Protein AF-A0A1J4KVU4-F1 (afdb_monomer)

pLDDT: mean 75.45, std 19.27, range [26.08, 98.62]

Foldseek 3Di:
DVVVVVCVVPVVVLLVVQLVQQQQDQDPLDRGGFGLRPVVVVVVVVVVVVVVVCVVVVPDDDDDDDDDDDLQQKFWKKKFDDPPDDPVRVCVLQVVVPHDDDLVQDPDPGIGTDTDGPVNVVSSVVVVMTMDTQALVQAEREPVPPPPPDDPPPDDDDDDQFDKFKKKWFFDLPDDQDDDPVQWDFPAALHSGMTMIIGGPVRPVVNSSVSSPDRGTRHMYGDFDKDFFDDQFLLCLQFVPADAPPVLRHRDNNLVVVVLQLAPAEEEEAFWDAQCLAQQRDDPPDDDDAPAQQPPRQAERYHHDDDDPQVSLQPDAWQGPRNRLSQALAGAGPDPDPSLRRQGHNRPNHHYYYQYYPPDSHRLVSRVVSCVVSVHQHYFALIFGPFADLVQLAVVLVSLQVAQQHAAFYEQWFCLLPDVEQGGGPPQLHQSHQYEFAWADLFDPFQKKWKAFPVDRPAIDIKGWPADDDQKDWFACVQQAEDECVVCVPCLVVFDQPGHYEYEEQCQVVVSVCCVPPNPPDPPGHGHIYIYDYPVRCVVRHRGTMMMHGPRPSPPDVATETDSRTHFYDHLLLAAPNQAYTHFYWHKGFIDHRSDPHHDNPDRVRGMDTDGIRSNSRSSLSSVLSSVQCCQQCCVFPSDHAGAGNQRSSQLQLQQAAQLRYPVDPDSQQCADRGGNNYYGHNCQARDPDQQAKAKEKAHRDDPKDFAQAKKKFKFFFDLPRHPFFKKKKKKAFRAHDSDSSDSFQGQKDKKKWKAAPVRQIDTWRPRPCVVSQLAQDDRDSNHNMTMDMGGNVRDDGGMMMMMMGIYGHDPDRIGDMMMMMMGRGHRYYTDIDTDQQQQAPVPPDDDQHRDPRNATDEDQQAEDRRSRRGAAEDAADAQDKDKDKAFFQHKHKYKDADDQFFKKKKAWPDQPDQRKKKFKAAGDYPGSVPGPDMDTPRHDTDMDTDRDGDTMMMITGDSHRGMTMMMMHTHNDNPSVSVVVVVVVVVVVVVVVVVVVVVVVVVVPPPDPPDDDDDDDDPDDPVVPPPDDPDDDDDDDDDDDDDDDDD

InterPro domains:
  IPR000209 Peptidase S8/S53 domain [PF00082] (262-679)
  IPR008979 Galactose-binding-like domain superfamily [SSF49785] (702-821)
  IPR015500 Peptidase S8, subtilisin-related [PR00723] (262-281)
  IPR015500 Peptidase S8, subtilisin-related [PR00723] (317-330)
  IPR015500 Peptidase S8, subtilisin-related [PR00723] (612-628)
  IPR022398 Peptidase S8, subtilisin, His-active site [PS00137] (321-331)
  IPR023828 Peptidase S8, subtilisin, Ser-active site [PS00138] (613-623)
  IPR034058 TagA/B/C/D, peptidase domain [cd04842] (257-656)
  IPR036852 Peptidase S8/S53 domain superfamily [G3DSA:3.40.50.200] (249-484)
  IPR036852 Peptidase S8/S53 domain superfamily [G3DSA:3.40.50.200] (549-687)
  IPR036852 Peptidase S8/S53 domain superfamily [SSF52743] (246-688)
  IPR051048 Peptidase S8/S53 subtilisin kexin sedolisin [PTHR43399] (252-767)

Mean predicted aligned error: 18.07 Å

Nearest PDB structures (foldseek):
  1wmf-assembly1_A  TM=7.908E-01  e=5.163E-24  Bacillus sp. KSM-KP43
  3afg-assembly1_A  TM=6.271E-01  e=2.338E-21  Thermococcus kodakarensis
  3afg-assembly2_B  TM=6.161E-01  e=8.302E-21  Thermococcus kodakarensis
  1nqj-assembly2_B  TM=6.141E-01  e=6.932E-03  Hathewaya histolytica
  7bzt-assembly1_E  TM=3.605E-01  e=1.065E-03  Homo sapiens

Sequence (1048 aa):
MFLICLLTYFDVNGLLNSNQNDFGFATMRGNKRINFNNEKLLFRRFKQMNKEKQRSQLKRETDVEVGREDISEREWCYVKFNESLKNKEKHEILSKINIKADSLNLLTNSVYQLYLTHKQIDYLIENNVLIHLFQPEDKISIRRFSNEKGDRNIQARQYNHNEHYKYSIIVHETYTLPTNENLYQILARNSKTSYIVSISLDKIKESIIFLSKLTGVSLIFDHVELTASNQFGAGFSQKNDQPIHIEKQQIPRYINDHGITGKNEVITIIDTLIDFHHSHFYDEKMNVTFNTLMPDHRKMIYYKYDGTHKEYSQNLESNEHGTHVAGIAAGKNACPDEKLQILNGNAPDAKIAYAGHYNDYDIMENLQKIMDLTNSKISSNSWGTVGTSVVVAYDFNQFTNKNQDKIFIASAANNGRKYDNFCVSDPGGSKNVLTIGALQSLFSKENTYSMRLADNHSHIISLMSVSGYIRSFKGNINELTPIDTEKDTDFCHIINLDTDVILYSNNMSKTYNDLRMKCLPNKDRDFASIFITRKSDILPFLNQNVELYHDTIINIQYFYMKADYSSTGPTIKGIVKPDVMTPGTAIYSAKSISKSLKDHGCDIHKDYIYMGGTSMATPNAAGAAALIRQYFVEGNWLNTKISLNGIQLRGLMISSSSNFKMQDVSDEEQIVNYRTGFGAIDLSTILSFNNKEFGVAMTKTEGNKIESQSHYRTKIKITKSKYSMKRLSFVLTYLDLETNYDSIIPLLNDLDLVVISPSGKRYLGNDNNYKKQDLHNKAASYLSTNERVLLSNEEIEDGEYIIDIYSNELFNDESIDFSLIVVGPVDDQYIEFNPTQECDCYLSDNHSIDSSSDGHCKCDKNHIGNHCQIEISEIENKVDTKFNITVGASEIKYFYLNNGKIGTIYVTREHNMSEYASIWVGKECSQHLSTFERNNWIKSDDFSINIGYDSPVCVALFNNYPSQQTFELLVSEEYHNESALLIGIIIGLVVVIVAIILSIWLCCAFCSCCVDISETICCGICACCHRRRNNANSASASNQICQVSIQT

Structure (mmCIF, N/CA/C/O backbone):
data_AF-A0A1J4KVU4-F1
#
_entry.id   AF-A0A1J4KVU4-F1
#
loop_
_atom_site.group_PDB
_atom_site.id
_atom_site.type_symbol
_atom_site.label_atom_id
_atom_site.label_alt_id
_atom_site.label_comp_id
_atom_site.label_asym_id
_atom_site.label_entity_id
_atom_site.label_seq_id
_atom_site.pdbx_PDB_ins_code
_atom_site.Cartn_x
_atom_site.Cartn_y
_atom_site.Cartn_z
_atom_site.occupancy
_atom_site.B_iso_or_equiv
_atom_site.auth_seq_id
_atom_site.auth_comp_id
_atom_site.auth_asym_id
_atom_site.auth_atom_id
_atom_site.pdbx_PDB_model_num
ATOM 1 N N . MET A 1 1 ? -10.687 66.706 29.375 1.00 42.62 1 MET A N 1
ATOM 2 C CA . MET A 1 1 ? -10.067 66.258 28.104 1.00 42.62 1 MET A CA 1
ATOM 3 C C . MET A 1 1 ? -9.045 65.148 28.301 1.00 42.62 1 MET A C 1
ATOM 5 O O . MET A 1 1 ? -9.344 64.068 27.833 1.00 42.62 1 MET A O 1
ATOM 9 N N . PHE A 1 2 ? -7.908 65.340 28.987 1.00 40.22 2 PHE A N 1
ATOM 10 C CA . PHE A 1 2 ? -6.822 64.333 29.017 1.00 40.22 2 PHE A CA 1
ATOM 11 C C . PHE A 1 2 ? -7.275 62.907 29.408 1.00 40.22 2 PHE A C 1
ATOM 13 O O . PHE A 1 2 ? -6.900 61.952 28.740 1.00 40.22 2 PHE A O 1
ATOM 20 N N . LEU A 1 3 ? -8.173 62.771 30.394 1.00 42.78 3 LEU A N 1
ATOM 21 C CA . LEU A 1 3 ? -8.779 61.485 30.776 1.00 42.78 3 LEU A CA 1
ATOM 22 C C . LEU A 1 3 ? -9.626 60.842 29.657 1.00 42.78 3 LEU A C 1
ATOM 24 O O . LEU A 1 3 ? -9.579 59.635 29.463 1.00 42.78 3 LEU A O 1
ATOM 28 N N . ILE A 1 4 ? -10.363 61.655 28.893 1.00 50.56 4 ILE A N 1
ATOM 29 C CA . ILE A 1 4 ? -11.139 61.206 27.725 1.00 50.56 4 ILE A CA 1
ATOM 30 C C . ILE A 1 4 ? -10.175 60.782 26.613 1.00 50.56 4 ILE A C 1
ATOM 32 O O . ILE A 1 4 ? -10.369 59.727 26.027 1.00 50.56 4 ILE A O 1
ATOM 36 N N . CYS A 1 5 ? -9.095 61.541 26.383 1.00 45.25 5 CYS A N 1
ATOM 37 C CA . CYS A 1 5 ? -8.052 61.151 25.434 1.00 45.25 5 CYS A CA 1
ATOM 38 C C . CYS A 1 5 ? -7.428 59.799 25.812 1.00 45.25 5 CYS A C 1
ATOM 40 O O . CYS A 1 5 ? -7.303 58.946 24.941 1.00 45.25 5 CYS A O 1
ATOM 42 N N . LEU A 1 6 ? -7.106 59.570 27.093 1.00 42.91 6 LEU A N 1
ATOM 43 C CA . LEU A 1 6 ? -6.611 58.280 27.594 1.00 42.91 6 LEU A CA 1
ATOM 44 C C . LEU A 1 6 ? -7.616 57.142 27.370 1.00 42.91 6 LEU A C 1
ATOM 46 O O . LEU A 1 6 ? -7.217 56.100 26.864 1.00 42.91 6 LEU A O 1
ATOM 50 N N . LEU A 1 7 ? -8.905 57.355 27.652 1.00 43.84 7 LEU A N 1
ATOM 51 C CA . LEU A 1 7 ? -9.976 56.374 27.401 1.00 43.84 7 LEU A CA 1
ATOM 52 C C . LEU A 1 7 ? -10.287 56.152 25.905 1.00 43.84 7 LEU A C 1
ATOM 54 O O . LEU A 1 7 ? -10.954 55.183 25.562 1.00 43.84 7 LEU A O 1
ATOM 58 N N . THR A 1 8 ? -9.805 57.023 25.011 1.00 44.31 8 THR A N 1
ATOM 59 C CA . THR A 1 8 ? -9.821 56.811 23.547 1.00 44.31 8 THR A CA 1
ATOM 60 C C . THR A 1 8 ? -8.485 56.324 22.975 1.00 44.31 8 THR A C 1
ATOM 62 O O . THR A 1 8 ? -8.408 56.043 21.782 1.00 44.31 8 THR A O 1
ATOM 65 N N . TYR A 1 9 ? -7.425 56.266 23.789 1.00 44.41 9 TYR A N 1
ATOM 66 C CA . TYR A 1 9 ? -6.075 55.863 23.375 1.00 44.41 9 TYR A CA 1
ATOM 67 C C . TYR A 1 9 ? -5.742 54.452 23.873 1.00 44.41 9 TYR A C 1
ATOM 69 O O . TYR A 1 9 ? -5.235 53.631 23.115 1.00 44.41 9 TYR A O 1
ATOM 77 N N . PHE A 1 10 ? -6.119 54.140 25.115 1.00 41.78 10 PHE A N 1
ATOM 78 C CA . PHE A 1 10 ? -6.380 52.771 25.539 1.00 41.78 10 PHE A CA 1
ATOM 79 C C . PHE A 1 10 ? -7.791 52.402 25.094 1.00 41.78 10 PHE A C 1
ATOM 81 O O . PHE A 1 10 ? -8.764 52.648 25.805 1.00 41.78 10 PHE A O 1
ATOM 88 N N . ASP A 1 11 ? -7.901 51.821 23.901 1.00 41.53 11 ASP A N 1
ATOM 89 C CA . ASP A 1 11 ? -9.143 51.198 23.456 1.00 41.53 11 ASP A CA 1
ATOM 90 C C . ASP A 1 11 ? -9.405 49.949 24.313 1.00 41.53 11 ASP A C 1
ATOM 92 O O . ASP A 1 11 ? -8.904 48.860 24.033 1.00 41.53 11 ASP A O 1
ATOM 96 N N . VAL A 1 12 ? -10.156 50.116 25.405 1.00 40.19 12 VAL A N 1
ATOM 97 C CA . VAL A 1 12 ? -10.503 49.021 26.328 1.00 40.19 12 VAL A CA 1
ATOM 98 C C . VAL A 1 12 ? -11.409 47.994 25.640 1.00 40.19 12 VAL A C 1
ATOM 100 O O . VAL A 1 12 ? -11.291 46.804 25.915 1.00 40.19 12 VAL A O 1
ATOM 103 N N . ASN A 1 13 ? -12.240 48.412 24.677 1.00 38.69 13 ASN A N 1
ATOM 104 C CA . ASN A 1 13 ? -12.970 47.472 23.824 1.00 38.69 13 ASN A CA 1
ATOM 105 C C . ASN A 1 13 ? -12.015 46.745 22.870 1.00 38.69 13 ASN A C 1
ATOM 107 O O . ASN A 1 13 ? -12.188 45.551 22.640 1.00 38.69 13 ASN A O 1
ATOM 111 N N . GLY A 1 14 ? -10.989 47.428 22.366 1.00 39.91 14 GLY A N 1
ATOM 112 C CA . GLY A 1 14 ? -9.881 46.835 21.622 1.00 39.91 14 GLY A CA 1
ATOM 113 C C . GLY A 1 14 ? -9.155 45.757 22.427 1.00 39.91 14 GLY A C 1
ATOM 114 O O . GLY A 1 14 ? -9.024 44.644 21.937 1.00 39.91 14 GLY A O 1
ATOM 115 N N . LEU A 1 15 ? -8.763 46.044 23.673 1.00 34.16 15 LEU A N 1
ATOM 116 C CA . LEU A 1 15 ? -8.073 45.106 24.576 1.00 34.16 15 LEU A CA 1
ATOM 117 C C . LEU A 1 15 ? -8.942 43.920 25.027 1.00 34.16 15 LEU A C 1
ATOM 119 O O . LEU A 1 15 ? -8.430 42.808 25.163 1.00 34.16 15 LEU A O 1
ATOM 123 N N . LEU A 1 16 ? -10.244 44.132 25.243 1.00 36.44 16 LEU A N 1
ATOM 124 C CA . LEU A 1 16 ? -11.180 43.056 25.584 1.00 36.44 16 LEU A CA 1
ATOM 125 C C . LEU A 1 16 ? -11.498 42.162 24.372 1.00 36.44 16 LEU A C 1
ATOM 127 O O . LEU A 1 16 ? -11.516 40.942 24.510 1.00 36.44 16 LEU A O 1
ATOM 131 N N . ASN A 1 17 ? -11.680 42.728 23.172 1.00 35.78 17 ASN A N 1
ATOM 132 C CA . ASN A 1 17 ? -11.908 41.927 21.961 1.00 35.78 17 ASN A CA 1
ATOM 133 C C . ASN A 1 17 ? -10.626 41.230 21.469 1.00 35.78 17 ASN A C 1
ATOM 135 O O . ASN A 1 17 ? -10.693 40.064 21.067 1.00 35.78 17 ASN A O 1
ATOM 139 N N . SER A 1 18 ? -9.458 41.883 21.556 1.00 36.88 18 SER A N 1
ATOM 140 C CA . SER A 1 18 ? -8.170 41.302 21.137 1.00 36.88 18 SER A CA 1
ATOM 141 C C . SER A 1 18 ? -7.774 40.057 21.928 1.00 3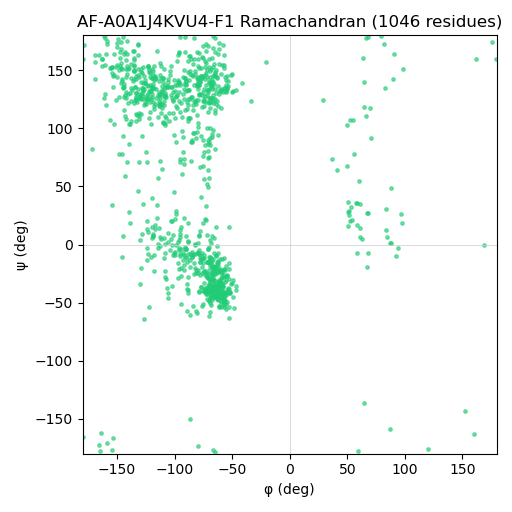6.88 18 SER A C 1
ATOM 143 O O . SER A 1 18 ? -6.939 39.292 21.474 1.00 36.88 18 SER A O 1
ATOM 145 N N . ASN A 1 19 ? -8.403 39.801 23.077 1.00 36.84 19 ASN A N 1
ATOM 146 C CA . ASN A 1 19 ? -8.133 38.622 23.900 1.00 36.84 19 ASN A CA 1
ATOM 147 C C . ASN A 1 19 ? -9.344 37.683 24.054 1.00 36.84 19 ASN A C 1
ATOM 149 O O . ASN A 1 19 ? -9.321 36.773 24.880 1.00 36.84 19 ASN A O 1
ATOM 153 N N . GLN A 1 20 ? -10.386 37.873 23.232 1.00 35.78 20 GLN A N 1
ATOM 154 C CA . GLN A 1 20 ? -11.512 36.935 23.081 1.00 35.78 20 GLN A CA 1
ATOM 155 C C . GLN A 1 20 ? -11.750 36.469 21.632 1.00 35.78 20 GLN A C 1
ATOM 157 O O . GLN A 1 20 ? -12.619 35.635 21.400 1.00 35.78 20 GLN A O 1
ATOM 162 N N . ASN A 1 21 ? -10.988 36.967 20.651 1.00 36.41 21 ASN A N 1
ATOM 163 C CA . ASN A 1 21 ? -11.110 36.562 19.240 1.00 36.41 21 ASN A CA 1
ATOM 164 C C . ASN A 1 21 ? -9.759 36.389 18.513 1.00 36.41 21 ASN A C 1
ATOM 166 O O . ASN A 1 21 ? -9.709 36.336 17.281 1.00 36.41 21 ASN A O 1
ATOM 170 N N . ASP A 1 22 ? -8.663 36.246 19.263 1.00 35.25 22 ASP A N 1
ATOM 171 C CA . ASP A 1 22 ? -7.345 35.889 18.725 1.00 35.25 22 ASP A CA 1
ATOM 172 C C . ASP A 1 22 ? -7.293 34.390 18.372 1.00 35.25 22 ASP A C 1
ATOM 174 O O . ASP A 1 22 ? -6.607 33.575 18.988 1.00 35.25 22 ASP A O 1
ATOM 178 N N . PHE A 1 23 ? -8.079 34.031 17.350 1.00 38.31 23 PHE A N 1
ATOM 179 C CA . PHE A 1 23 ? -8.212 32.697 16.760 1.00 38.31 23 PHE A CA 1
ATOM 180 C C . PHE A 1 23 ? -6.959 32.299 15.961 1.00 38.31 23 PHE A C 1
ATOM 182 O O . PHE A 1 23 ? -7.003 32.080 14.750 1.00 38.31 23 PHE A O 1
ATOM 189 N N . GLY A 1 24 ? -5.835 32.179 16.667 1.00 37.16 24 GLY A N 1
ATOM 190 C CA . GLY A 1 24 ? -4.570 31.681 16.143 1.00 37.16 24 GLY A CA 1
ATOM 191 C C . GLY A 1 24 ? -4.608 30.181 15.868 1.00 37.16 24 GLY A C 1
ATOM 192 O O . GLY A 1 24 ? -4.012 29.412 16.617 1.00 37.16 24 GLY A O 1
ATOM 193 N N . PHE A 1 25 ? -5.283 29.769 14.793 1.00 36.88 25 PHE A N 1
ATOM 194 C CA . PHE A 1 25 ? -5.220 28.393 14.305 1.00 36.88 25 PHE A CA 1
ATOM 195 C C . PHE A 1 25 ? -3.842 28.110 13.691 1.00 36.88 25 PHE A C 1
ATOM 197 O O . PHE A 1 25 ? -3.336 28.897 12.891 1.00 36.88 25 PHE A O 1
ATOM 204 N N . ALA A 1 26 ? -3.222 26.997 14.083 1.00 34.59 26 ALA A N 1
ATOM 205 C CA . ALA A 1 26 ? -1.970 26.545 13.490 1.00 34.59 26 ALA A CA 1
ATOM 206 C C . ALA A 1 2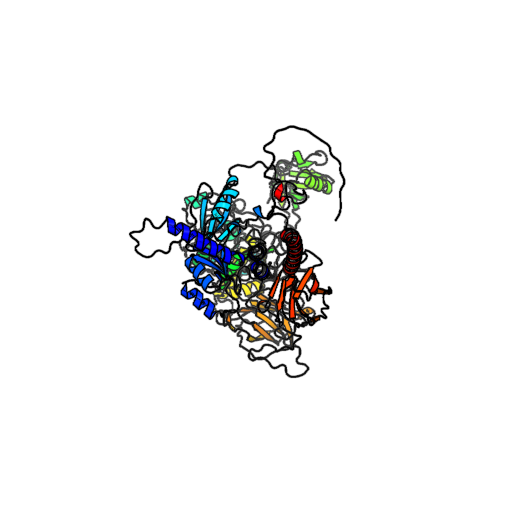6 ? -2.268 25.789 12.188 1.00 34.59 26 ALA A C 1
ATOM 208 O O . ALA A 1 26 ? -2.996 24.801 12.202 1.00 34.59 26 ALA A O 1
ATOM 209 N N . THR A 1 27 ? -1.693 26.242 11.075 1.00 40.38 27 THR A N 1
ATOM 210 C CA . THR A 1 27 ? -1.699 25.498 9.803 1.00 40.38 27 THR A CA 1
ATOM 211 C C . THR A 1 27 ? -0.394 24.720 9.647 1.00 40.38 27 THR A C 1
ATOM 213 O O . THR A 1 27 ? 0.612 25.053 10.278 1.00 40.38 27 THR A O 1
ATOM 216 N N . MET A 1 28 ? -0.347 23.734 8.746 1.00 38.59 28 MET A N 1
ATOM 217 C CA . MET A 1 28 ? 0.893 23.000 8.440 1.00 38.59 28 MET A CA 1
ATOM 218 C C . MET A 1 28 ? 2.005 23.835 7.763 1.00 38.59 28 MET A C 1
ATOM 220 O O . MET A 1 28 ? 3.067 23.303 7.451 1.00 38.59 28 MET A O 1
ATOM 224 N N . ARG A 1 29 ? 1.824 25.154 7.604 1.00 44.31 29 ARG A N 1
ATOM 225 C CA . ARG A 1 29 ? 2.812 26.107 7.052 1.00 44.31 29 ARG A CA 1
ATOM 226 C C . ARG A 1 29 ? 3.901 26.525 8.058 1.00 44.31 29 ARG A C 1
ATOM 228 O O . ARG A 1 29 ? 4.685 27.430 7.784 1.00 44.31 29 ARG A O 1
ATOM 235 N N . GLY A 1 30 ? 3.931 25.891 9.231 1.00 37.19 30 GLY A N 1
ATOM 236 C CA . GLY A 1 30 ? 4.724 26.295 10.393 1.00 37.19 30 GLY A CA 1
ATOM 237 C C . GLY A 1 30 ? 3.891 27.087 11.408 1.00 37.19 30 GLY A C 1
ATOM 238 O O . GLY A 1 30 ? 2.922 27.755 11.054 1.00 37.19 30 GLY A O 1
ATOM 239 N N . ASN A 1 31 ? 4.261 26.993 12.690 1.00 38.62 31 ASN A N 1
ATOM 240 C CA . ASN A 1 31 ? 3.481 27.524 13.816 1.00 38.62 31 ASN A CA 1
ATOM 241 C C . ASN A 1 31 ? 3.318 29.053 13.757 1.00 38.62 31 ASN A C 1
ATOM 243 O O . ASN A 1 31 ? 4.154 29.798 14.273 1.00 38.62 31 ASN A O 1
ATOM 247 N N . LYS A 1 32 ? 2.211 29.522 13.174 1.00 46.44 32 LYS A N 1
ATOM 248 C CA . LYS A 1 32 ? 1.912 30.944 13.004 1.00 46.44 32 LYS A CA 1
ATOM 249 C C . LYS A 1 32 ? 0.459 31.246 13.369 1.00 46.44 32 LYS A C 1
ATOM 251 O O . LYS A 1 32 ? -0.459 30.661 12.808 1.00 46.44 32 LYS A O 1
ATOM 256 N N . ARG A 1 33 ? 0.256 32.152 14.333 1.00 51.12 33 ARG A N 1
ATOM 257 C CA . ARG A 1 33 ? -1.072 32.546 14.830 1.00 51.12 33 ARG A CA 1
ATOM 258 C C . ARG A 1 33 ? -1.674 33.635 13.936 1.00 51.12 33 ARG A C 1
ATOM 260 O O . ARG A 1 33 ? -1.149 34.744 13.885 1.00 51.12 33 ARG A O 1
ATOM 267 N N . ILE A 1 34 ? -2.781 33.319 13.271 1.00 53.78 34 ILE A N 1
ATOM 268 C CA . ILE A 1 34 ? -3.598 34.264 12.493 1.00 53.78 34 ILE A CA 1
ATOM 269 C C . ILE A 1 34 ? -4.549 35.034 13.431 1.00 53.78 34 ILE A C 1
ATOM 271 O O . ILE A 1 34 ? -4.996 34.499 14.443 1.00 53.78 34 ILE A O 1
ATOM 275 N N . ASN A 1 35 ? -4.849 36.302 13.127 1.00 59.50 35 ASN A N 1
ATOM 276 C CA . ASN A 1 35 ? -5.634 37.187 14.000 1.00 59.50 35 ASN A CA 1
ATOM 277 C C . ASN A 1 35 ? -6.719 37.946 13.210 1.00 59.50 35 ASN A C 1
ATOM 279 O O . ASN A 1 35 ? -6.420 38.833 12.412 1.00 59.50 35 ASN A O 1
ATOM 283 N N . PHE A 1 36 ? -7.990 37.631 13.475 1.00 61.75 36 PHE A N 1
ATOM 284 C CA . PHE A 1 36 ? -9.153 38.224 12.798 1.00 61.75 36 PHE A CA 1
ATOM 285 C C . PHE A 1 36 ? -9.654 39.546 13.422 1.00 61.75 36 PHE A C 1
ATOM 287 O O . PHE A 1 36 ? -10.532 40.199 12.856 1.00 61.75 36 PHE A O 1
ATOM 294 N N . ASN A 1 37 ? -9.132 39.960 14.583 1.00 50.19 37 ASN A N 1
ATOM 295 C CA . ASN A 1 37 ? -9.583 41.160 15.300 1.00 50.19 37 ASN A CA 1
ATOM 296 C C . ASN A 1 37 ? -9.082 42.457 14.658 1.00 50.19 37 ASN A C 1
ATOM 298 O O . ASN A 1 37 ? -9.857 43.386 14.412 1.00 50.19 37 ASN A O 1
ATOM 302 N N . ASN A 1 38 ? -7.773 42.532 14.407 1.00 45.31 38 ASN A N 1
ATOM 303 C CA . ASN A 1 38 ? -7.103 43.786 14.050 1.00 45.31 38 ASN A CA 1
ATOM 304 C C . ASN A 1 38 ? -7.567 44.362 12.696 1.00 45.31 38 ASN A C 1
ATOM 306 O O . ASN A 1 38 ? -7.515 45.577 12.472 1.00 45.31 38 ASN A O 1
ATOM 310 N N . GLU A 1 39 ? -8.079 43.522 11.794 1.00 50.97 39 GLU A N 1
ATOM 311 C CA . GLU A 1 39 ? -8.381 43.935 10.421 1.00 50.97 39 GLU A CA 1
ATOM 312 C C . GLU A 1 39 ? -9.667 44.769 10.284 1.00 50.97 39 GLU A C 1
ATOM 314 O O . GLU A 1 39 ? -9.737 45.637 9.412 1.00 50.97 39 GLU A O 1
ATOM 319 N N . LYS A 1 40 ? -10.641 44.651 11.206 1.00 46.25 40 LYS A N 1
ATOM 320 C CA . LYS A 1 40 ? -11.834 45.533 11.223 1.00 46.25 40 LYS A CA 1
ATOM 321 C C . LYS A 1 40 ? -11.483 47.020 11.415 1.00 46.25 40 LYS A C 1
ATOM 323 O O . LYS A 1 40 ? -12.258 47.890 11.008 1.00 46.25 40 LYS A O 1
ATOM 328 N N . LEU A 1 41 ? -10.318 47.329 11.992 1.00 42.16 41 LEU A N 1
ATOM 329 C CA . LEU A 1 41 ? -9.771 48.688 12.101 1.00 42.16 41 LEU A CA 1
ATOM 330 C C . LEU A 1 41 ? -8.928 49.085 10.878 1.00 42.16 41 LEU A C 1
ATOM 332 O O . LEU A 1 41 ? -9.045 50.218 10.402 1.00 42.16 41 LEU A O 1
ATOM 336 N N . LEU A 1 42 ? -8.131 48.162 10.327 1.00 44.59 42 LEU A N 1
ATOM 337 C CA . LEU A 1 42 ? -7.359 48.389 9.097 1.00 44.59 42 LEU A CA 1
ATOM 338 C C . LEU A 1 42 ? -8.262 48.650 7.888 1.00 44.59 42 LEU A C 1
ATOM 340 O O . LEU A 1 42 ? -8.046 49.634 7.182 1.00 44.59 42 LEU A O 1
ATOM 344 N N . PHE A 1 43 ? -9.318 47.859 7.680 1.00 44.47 43 PHE A N 1
ATOM 345 C CA . PHE A 1 43 ? -10.202 48.032 6.523 1.00 44.47 43 PHE A CA 1
ATOM 346 C C . PHE A 1 43 ? -10.961 49.370 6.571 1.00 44.47 43 PHE A C 1
ATOM 348 O O . PHE A 1 43 ? -11.133 50.032 5.549 1.00 44.47 43 PHE A O 1
ATOM 355 N N . ARG A 1 44 ? -11.316 49.859 7.772 1.00 49.12 44 ARG A N 1
ATOM 356 C CA . ARG A 1 44 ? -11.867 51.216 7.961 1.00 49.12 44 ARG A CA 1
ATOM 357 C C . ARG A 1 44 ? -10.871 52.316 7.565 1.00 49.12 44 ARG A C 1
ATOM 359 O O . ARG A 1 44 ? -11.292 53.306 6.966 1.00 49.12 44 ARG A O 1
ATOM 366 N N . ARG A 1 45 ? -9.568 52.133 7.825 1.00 44.53 45 ARG A N 1
ATOM 367 C CA . ARG A 1 45 ? -8.502 53.040 7.349 1.00 44.53 45 ARG A CA 1
ATOM 368 C C . ARG A 1 45 ? -8.278 52.929 5.837 1.00 44.53 45 ARG A C 1
ATOM 370 O O . ARG A 1 45 ? -8.189 53.960 5.178 1.00 44.53 45 ARG A O 1
ATOM 377 N N . PHE A 1 46 ? -8.289 51.729 5.255 1.00 46.22 46 PHE A N 1
ATOM 378 C CA . PHE A 1 46 ? -8.237 51.548 3.795 1.00 46.22 46 PHE A CA 1
ATOM 379 C C . PHE A 1 46 ? -9.433 52.208 3.088 1.00 46.22 46 PHE A C 1
ATOM 381 O O . PHE A 1 46 ? -9.247 52.898 2.087 1.00 46.22 46 PHE A O 1
ATOM 388 N N . LYS A 1 47 ? -10.648 52.110 3.647 1.00 49.56 47 LYS A N 1
ATOM 389 C CA . LYS A 1 47 ? -11.866 52.772 3.133 1.00 49.56 47 LYS A CA 1
ATOM 390 C C . LYS A 1 47 ? -11.830 54.309 3.298 1.00 49.56 47 LYS A C 1
ATOM 392 O O . LYS A 1 47 ? -12.595 55.003 2.628 1.00 49.56 47 LYS A O 1
ATOM 397 N N . GLN A 1 48 ? -10.919 54.859 4.117 1.00 49.25 48 GLN A N 1
ATOM 398 C CA . GLN A 1 48 ? -10.535 56.283 4.102 1.00 49.25 48 GLN A CA 1
ATOM 399 C C . GLN A 1 48 ? -9.464 56.574 3.034 1.00 49.25 48 GLN A C 1
ATOM 401 O O . GLN A 1 48 ? -9.696 57.416 2.169 1.00 49.25 48 GLN A O 1
ATOM 406 N N . MET A 1 49 ? -8.344 55.844 3.020 1.00 43.62 49 MET A N 1
ATOM 407 C CA . MET A 1 49 ? -7.238 56.046 2.067 1.00 43.62 49 MET A CA 1
ATOM 408 C C . MET A 1 49 ? -7.673 55.908 0.599 1.00 43.62 49 MET A C 1
ATOM 410 O O . MET A 1 49 ? -7.259 56.695 -0.251 1.00 43.62 49 MET A O 1
ATOM 414 N N . ASN A 1 50 ? -8.557 54.958 0.282 1.00 47.09 50 ASN A N 1
ATOM 415 C CA . ASN A 1 50 ? -9.095 54.805 -1.070 1.00 47.09 50 ASN A CA 1
ATOM 416 C C . ASN A 1 50 ? -10.118 55.897 -1.425 1.00 47.09 50 ASN A C 1
ATOM 418 O O . ASN A 1 50 ? -10.196 56.269 -2.591 1.00 47.09 50 ASN A O 1
ATOM 422 N N . LYS A 1 51 ? -10.816 56.509 -0.453 1.00 48.53 51 LYS A N 1
ATOM 423 C CA . LYS A 1 51 ? -11.604 57.735 -0.696 1.00 48.53 51 LYS A CA 1
ATOM 424 C C . LYS A 1 51 ? -10.717 58.954 -0.966 1.00 48.53 51 LYS A C 1
ATOM 426 O O . LYS A 1 51 ? -11.122 59.843 -1.713 1.00 48.53 51 LYS A O 1
ATOM 431 N N . GLU A 1 52 ? -9.511 58.997 -0.406 1.00 44.19 52 GLU A N 1
ATOM 432 C CA . GLU A 1 52 ? -8.520 60.036 -0.711 1.00 44.19 52 GLU A CA 1
ATOM 433 C C . GLU A 1 52 ? -7.871 59.821 -2.089 1.00 44.19 52 GLU A C 1
ATOM 435 O O . GLU A 1 52 ? -7.767 60.779 -2.855 1.00 44.19 52 GLU A O 1
ATOM 440 N N . LYS A 1 53 ? -7.554 58.574 -2.474 1.00 44.03 53 LYS A N 1
ATOM 441 C CA . LYS A 1 53 ? -7.114 58.236 -3.845 1.00 44.03 53 LYS A CA 1
ATOM 442 C C . LYS A 1 53 ? -8.200 58.475 -4.901 1.00 44.03 53 LYS A C 1
ATOM 444 O O . LYS A 1 53 ? -7.933 59.110 -5.914 1.00 44.03 53 LYS A O 1
ATOM 449 N N . GLN A 1 54 ? -9.445 58.057 -4.666 1.00 44.03 54 GLN A N 1
ATOM 450 C CA . GLN A 1 54 ? -10.549 58.329 -5.601 1.00 44.03 54 GLN A CA 1
ATOM 451 C C . GLN A 1 54 ? -10.791 59.838 -5.778 1.00 44.03 54 GLN A C 1
ATOM 453 O O . GLN A 1 54 ? -11.112 60.282 -6.878 1.00 44.03 54 GLN A O 1
ATOM 458 N N . ARG A 1 55 ? -10.545 60.659 -4.745 1.00 42.72 55 ARG A N 1
ATOM 459 C CA . ARG A 1 55 ? -10.582 62.129 -4.858 1.00 42.72 55 ARG A CA 1
ATOM 460 C C . ARG A 1 55 ? -9.477 62.731 -5.730 1.00 42.72 55 ARG A C 1
ATOM 462 O O . ARG A 1 55 ? -9.704 63.809 -6.274 1.00 42.72 55 ARG A O 1
ATOM 469 N N . SER A 1 56 ? -8.320 62.085 -5.886 1.00 40.62 56 SER A N 1
ATOM 470 C CA . SER A 1 56 ? -7.270 62.536 -6.815 1.00 40.62 56 SER A CA 1
ATOM 471 C C . SER A 1 56 ? -7.380 61.914 -8.213 1.00 40.62 56 SER A C 1
ATOM 473 O O . SER A 1 56 ? -6.834 62.473 -9.163 1.00 40.62 56 SER A O 1
ATOM 475 N N . GLN A 1 57 ? -8.125 60.815 -8.362 1.00 39.06 57 GLN A N 1
ATOM 476 C CA . GLN A 1 57 ? -8.296 60.094 -9.628 1.00 39.06 57 GLN A CA 1
ATOM 477 C C . GLN A 1 57 ? -9.557 60.496 -10.421 1.00 39.06 57 GLN A C 1
ATOM 479 O O . GLN A 1 57 ? -9.677 60.137 -11.591 1.00 39.06 57 GLN A O 1
ATOM 484 N N . LEU A 1 58 ? -10.449 61.317 -9.844 1.00 36.59 58 LEU A N 1
ATOM 485 C CA . LEU A 1 58 ? -11.689 61.827 -10.461 1.00 36.59 58 LEU A CA 1
ATOM 486 C C . LEU A 1 58 ? -11.451 62.870 -11.584 1.00 36.59 58 LEU A C 1
ATOM 488 O O . LEU A 1 58 ? -12.002 63.975 -11.565 1.00 36.59 58 LEU A O 1
ATOM 492 N N . LYS A 1 59 ? -10.565 62.566 -12.542 1.00 38.94 59 LYS A N 1
ATOM 493 C CA . LYS A 1 59 ? -10.197 63.476 -13.637 1.00 38.94 59 LYS A CA 1
ATOM 494 C C . LYS A 1 59 ? -9.685 62.796 -14.918 1.00 38.94 59 LYS A C 1
ATOM 496 O O . LYS A 1 59 ? -8.831 63.376 -15.586 1.00 38.94 59 LYS A O 1
ATOM 501 N N . ARG A 1 60 ? -10.202 61.604 -15.258 1.00 41.56 60 ARG A N 1
ATOM 502 C CA . ARG A 1 60 ? -10.138 60.950 -16.592 1.00 41.56 60 ARG A CA 1
ATOM 503 C C . ARG A 1 60 ? -11.022 59.688 -16.616 1.00 41.56 60 ARG A C 1
ATOM 505 O O . ARG A 1 60 ? -10.514 58.588 -16.460 1.00 41.56 60 ARG A O 1
ATOM 512 N N . GLU A 1 61 ? -12.325 59.855 -16.826 1.00 34.50 61 GLU A N 1
ATOM 513 C CA . GLU A 1 61 ? -13.230 58.745 -17.161 1.00 34.50 61 GLU A CA 1
ATOM 514 C C . GLU A 1 61 ? -14.210 59.183 -18.257 1.00 34.50 61 GLU A C 1
ATOM 516 O O . GLU A 1 61 ? -15.141 59.951 -18.021 1.00 34.50 61 GLU A O 1
ATOM 521 N N . THR A 1 62 ? -13.965 58.682 -19.464 1.00 32.44 62 THR A N 1
ATOM 522 C CA . THR A 1 62 ? -14.955 58.412 -20.511 1.00 32.44 62 THR A CA 1
ATOM 523 C C . THR A 1 62 ? -14.616 57.033 -21.073 1.00 32.44 62 THR A C 1
ATOM 525 O O . THR A 1 62 ? -13.455 56.631 -21.014 1.00 32.44 62 THR A O 1
ATOM 528 N N . ASP A 1 63 ? -15.619 56.343 -21.610 1.00 31.47 63 ASP A N 1
ATOM 529 C CA . ASP A 1 63 ? -15.530 55.022 -22.248 1.00 31.47 63 ASP A CA 1
ATOM 530 C C . ASP A 1 63 ? -15.264 53.844 -21.284 1.00 31.47 63 ASP A C 1
ATOM 532 O O . ASP A 1 63 ? -14.133 53.452 -21.005 1.00 31.47 63 ASP A O 1
ATOM 536 N N . VAL A 1 64 ? -16.358 53.231 -20.814 1.00 31.20 64 VAL A N 1
ATOM 537 C CA . VAL A 1 64 ? -16.370 51.915 -20.156 1.00 31.20 64 VAL A CA 1
ATOM 538 C C . VAL A 1 64 ? -17.440 51.055 -20.826 1.00 31.20 64 VAL A C 1
ATOM 540 O O . VAL A 1 64 ? -18.632 51.313 -20.665 1.00 31.20 64 VAL A O 1
ATOM 543 N N . GLU A 1 65 ? -17.020 50.006 -21.534 1.00 30.28 65 GLU A N 1
ATOM 544 C CA . GLU A 1 65 ? -17.905 48.952 -22.038 1.00 30.28 65 GLU A CA 1
ATOM 545 C C . GLU A 1 65 ? -17.498 47.569 -21.506 1.00 30.28 65 GLU A C 1
ATOM 547 O O . GLU A 1 65 ? -16.327 47.204 -21.479 1.00 30.28 65 GLU A O 1
ATOM 552 N N . VAL A 1 66 ? -18.521 46.801 -21.123 1.00 33.22 66 VAL A N 1
ATOM 553 C CA . VAL A 1 66 ? -18.587 45.329 -21.066 1.00 33.22 66 VAL A CA 1
ATOM 554 C C . VAL A 1 66 ? -17.448 44.564 -20.353 1.00 33.22 66 VAL A C 1
ATOM 556 O O . VAL A 1 66 ? -16.460 44.130 -20.938 1.00 33.22 66 VAL A O 1
ATOM 559 N N . GLY A 1 67 ? -17.759 44.125 -19.129 1.00 37.41 67 GLY A N 1
ATOM 560 C CA . GLY A 1 67 ? -17.825 42.673 -18.893 1.00 37.41 67 GLY A CA 1
ATOM 561 C C . GLY A 1 67 ? -16.532 41.910 -18.587 1.00 37.41 67 GLY A C 1
ATOM 562 O O . GLY A 1 67 ? -16.467 40.716 -18.877 1.00 37.41 67 GLY A O 1
ATOM 563 N N . ARG A 1 68 ? -15.536 42.532 -17.950 1.00 36.81 68 ARG A N 1
ATOM 564 C CA . ARG A 1 68 ? -14.482 41.804 -17.218 1.00 36.81 68 ARG A CA 1
ATOM 565 C C . ARG A 1 68 ? -14.424 42.284 -15.771 1.00 36.81 68 ARG A C 1
ATOM 567 O O . ARG A 1 68 ? -14.257 43.475 -15.533 1.00 36.81 68 ARG A O 1
ATOM 574 N N . GLU A 1 69 ? -14.543 41.365 -14.812 1.00 48.66 69 GLU A N 1
ATOM 575 C CA . GLU A 1 69 ? -14.061 41.641 -13.454 1.00 48.66 69 GLU A CA 1
ATOM 576 C C . GLU A 1 69 ? -12.533 41.677 -13.479 1.00 48.66 69 GLU A C 1
ATOM 578 O O . GLU A 1 69 ? -11.901 40.800 -14.073 1.00 48.66 69 GLU A O 1
ATOM 583 N N . ASP A 1 70 ? -11.938 42.684 -12.844 1.00 46.94 70 ASP A N 1
ATOM 584 C CA . ASP A 1 70 ? -10.488 42.817 -12.821 1.00 46.94 70 ASP A CA 1
ATOM 585 C C . ASP A 1 70 ? -9.871 41.817 -11.830 1.00 46.94 70 ASP A C 1
ATOM 587 O O . ASP A 1 70 ? -10.127 41.846 -10.623 1.00 46.94 70 ASP A O 1
ATOM 591 N N . ILE A 1 71 ? -9.044 40.911 -12.354 1.00 49.31 71 ILE A N 1
ATOM 592 C CA . ILE A 1 71 ? -8.352 39.874 -11.577 1.00 49.31 71 ILE A CA 1
ATOM 593 C C . ILE A 1 71 ? -7.327 40.502 -10.609 1.00 49.31 71 ILE A C 1
ATOM 595 O O . ILE A 1 71 ? -6.966 39.869 -9.617 1.00 49.31 71 ILE A O 1
ATOM 599 N N . SER A 1 72 ? -6.893 41.747 -10.853 1.00 50.75 72 SER A N 1
ATOM 600 C CA . SER A 1 72 ? -5.958 42.481 -9.992 1.00 50.75 72 SER A CA 1
ATOM 601 C C . SER A 1 72 ? -6.578 43.056 -8.708 1.00 50.75 72 SER A C 1
ATOM 603 O O . SER A 1 72 ? -5.831 43.417 -7.803 1.00 50.75 72 SER A O 1
ATOM 605 N N . GLU A 1 73 ? -7.912 43.081 -8.569 1.00 66.94 73 GLU A N 1
ATOM 606 C CA . GLU A 1 73 ? -8.600 43.512 -7.334 1.00 66.94 73 GLU A CA 1
ATOM 607 C C . GLU A 1 73 ? -8.963 42.352 -6.379 1.00 66.94 73 GLU A C 1
ATOM 609 O O . GLU A 1 73 ? -9.797 42.534 -5.484 1.00 66.94 73 GLU A O 1
ATOM 614 N N . ARG A 1 74 ? -8.386 41.154 -6.572 1.00 79.94 74 ARG A N 1
ATOM 615 C CA . ARG A 1 74 ? -8.649 39.961 -5.746 1.00 79.94 74 ARG A CA 1
ATOM 616 C C . ARG A 1 74 ? -7.478 39.595 -4.835 1.00 79.94 74 ARG A C 1
ATOM 618 O O . ARG A 1 74 ? -6.337 39.571 -5.287 1.00 79.94 74 ARG A O 1
ATOM 625 N N . GLU A 1 75 ? -7.794 39.237 -3.591 1.00 82.50 75 GLU A N 1
ATOM 626 C CA . GLU A 1 75 ? -6.838 38.837 -2.550 1.00 82.50 75 GLU A CA 1
ATOM 627 C C . GLU A 1 75 ? -7.222 37.507 -1.889 1.00 82.50 75 GLU A C 1
ATOM 629 O O . GLU A 1 75 ? -8.405 37.180 -1.732 1.00 82.50 75 GLU A O 1
ATOM 634 N N . TRP A 1 76 ? -6.217 36.741 -1.453 1.00 82.94 76 TRP A N 1
ATOM 635 C CA . TRP A 1 76 ? -6.438 35.557 -0.619 1.00 82.94 76 TRP A CA 1
ATOM 636 C C . TRP A 1 76 ? -6.796 35.965 0.813 1.00 82.94 76 TRP A C 1
ATOM 638 O O . TRP A 1 76 ? -6.067 36.698 1.482 1.00 82.94 76 TRP A O 1
ATOM 648 N N . CYS A 1 77 ? -7.934 35.458 1.276 1.00 84.06 77 CYS A N 1
ATOM 649 C CA . CYS A 1 77 ? -8.542 35.781 2.556 1.00 84.06 77 CYS A CA 1
ATOM 650 C C . CYS A 1 77 ? -8.798 34.502 3.355 1.00 84.06 77 CYS A C 1
ATOM 652 O O . CYS A 1 77 ? -9.337 33.536 2.813 1.00 84.06 77 CYS A O 1
ATOM 654 N N . TYR A 1 78 ? -8.538 34.525 4.660 1.00 80.88 78 TYR A N 1
ATOM 655 C CA . TYR A 1 78 ? -9.279 33.675 5.588 1.00 80.88 78 TYR A CA 1
ATOM 656 C C . TYR A 1 78 ? -10.597 34.368 5.941 1.00 80.88 78 TYR A C 1
ATOM 658 O O . TYR A 1 78 ? -10.623 35.575 6.183 1.00 80.88 78 TYR A O 1
ATOM 666 N N . VAL A 1 79 ? -11.696 33.618 5.971 1.00 82.56 79 VAL A N 1
ATOM 667 C CA . VAL A 1 79 ? -13.061 34.144 6.100 1.00 82.56 79 VAL A CA 1
ATOM 668 C C . VAL A 1 79 ? -13.806 33.336 7.156 1.00 82.56 79 VAL A C 1
ATOM 670 O O . VAL A 1 79 ? -14.170 32.188 6.908 1.00 82.56 79 VAL A O 1
ATOM 673 N N . LYS A 1 80 ? -14.022 33.920 8.341 1.00 81.25 80 LYS A N 1
ATOM 674 C CA . LYS A 1 80 ? -14.721 33.276 9.461 1.00 81.25 80 LYS A CA 1
ATOM 675 C C . LYS A 1 80 ? -16.169 33.762 9.564 1.00 81.25 80 LYS A C 1
ATOM 677 O O . LYS A 1 80 ? -16.429 34.914 9.915 1.00 81.25 80 LYS A O 1
ATOM 682 N N . PHE A 1 81 ? -17.116 32.866 9.308 1.00 78.44 81 PHE A N 1
ATOM 683 C CA . PHE A 1 81 ? -18.539 33.086 9.569 1.00 78.44 81 PHE A CA 1
ATOM 684 C C . PHE A 1 81 ? -18.840 33.019 11.067 1.00 78.44 81 PHE A C 1
ATOM 686 O O . PHE A 1 81 ? -18.162 32.319 11.818 1.00 78.44 81 PHE A O 1
ATOM 693 N N . ASN A 1 82 ? -19.889 33.720 11.504 1.00 71.75 82 ASN A N 1
ATOM 694 C CA . ASN A 1 82 ? -20.391 33.557 12.864 1.00 71.75 82 ASN A CA 1
ATOM 695 C C . ASN A 1 82 ? -20.935 32.128 13.049 1.00 71.75 82 ASN A C 1
ATOM 697 O O . ASN A 1 82 ? -21.667 31.618 12.199 1.00 71.75 82 ASN A O 1
ATOM 701 N N . GLU A 1 83 ? -20.573 31.490 14.158 1.00 59.91 83 GLU A N 1
ATOM 702 C CA . GLU A 1 83 ? -20.914 30.098 14.473 1.00 59.91 83 GLU A CA 1
ATOM 703 C C . GLU A 1 83 ? -22.414 29.908 14.753 1.00 59.91 83 GLU A C 1
ATOM 705 O O . GLU A 1 83 ? -22.928 28.804 14.597 1.00 59.91 83 GLU A O 1
ATOM 710 N N . SER A 1 84 ? -23.144 30.989 15.055 1.00 58.91 84 SER A N 1
ATOM 711 C CA . SER A 1 84 ? -24.607 30.980 15.185 1.00 58.91 84 SER A CA 1
ATOM 712 C C . SER A 1 84 ? -25.383 30.945 13.858 1.00 58.91 84 SER A C 1
ATOM 714 O O . SER A 1 84 ? -26.591 30.710 13.884 1.00 58.91 84 SER A O 1
ATOM 716 N N . LEU A 1 85 ? -24.733 31.175 12.708 1.00 63.53 85 LEU A N 1
ATOM 717 C CA . LEU A 1 85 ? -25.385 31.113 11.393 1.00 63.53 85 LEU A CA 1
ATOM 718 C C . LEU A 1 85 ? -25.572 29.658 10.953 1.00 63.53 85 LEU A C 1
ATOM 720 O O . LEU A 1 85 ? -24.617 28.878 10.896 1.00 63.53 85 LEU A O 1
ATOM 724 N N . LYS A 1 86 ? -26.791 29.296 10.552 1.00 69.50 86 LYS A N 1
ATOM 725 C CA . LYS A 1 86 ? -27.092 27.975 9.989 1.00 69.50 86 LYS A CA 1
ATOM 726 C C . LYS A 1 86 ? -26.475 27.839 8.600 1.00 69.50 86 LYS A C 1
ATOM 728 O O . LYS A 1 86 ? -26.327 28.813 7.865 1.00 69.50 86 LYS A O 1
ATOM 733 N N . ASN A 1 87 ? -26.155 26.611 8.187 1.00 64.38 87 ASN A N 1
ATOM 734 C CA . ASN A 1 87 ? -25.470 26.381 6.908 1.00 64.38 87 ASN A CA 1
ATOM 735 C C . ASN A 1 87 ? -26.257 26.917 5.696 1.00 64.38 87 ASN A C 1
ATOM 737 O O . ASN A 1 87 ? -25.635 27.449 4.779 1.00 64.38 87 ASN A O 1
ATOM 741 N N . LYS A 1 88 ? -27.598 26.896 5.734 1.00 71.31 88 LYS A N 1
ATOM 742 C CA . LYS A 1 88 ? -28.454 27.555 4.731 1.00 71.31 88 LYS A CA 1
ATOM 743 C C . LYS A 1 88 ? -28.215 29.071 4.649 1.00 71.31 88 LYS A C 1
ATOM 745 O O . LYS A 1 88 ? -28.102 29.606 3.555 1.00 71.31 88 LYS A O 1
ATOM 750 N N . GLU A 1 89 ? -28.080 29.753 5.783 1.00 75.12 89 GLU A N 1
ATOM 751 C CA . GLU A 1 89 ? -27.844 31.204 5.845 1.00 75.12 89 GLU A CA 1
ATOM 752 C C . GLU A 1 89 ? -26.433 31.551 5.346 1.00 75.12 89 GLU A C 1
ATOM 754 O O . GLU A 1 89 ? -26.271 32.490 4.569 1.00 75.12 89 GLU A O 1
ATOM 759 N N . LYS A 1 90 ? -25.420 30.738 5.692 1.00 75.94 90 LYS A N 1
ATOM 760 C CA . LYS A 1 90 ? -24.064 30.841 5.113 1.00 75.94 90 LYS A CA 1
ATOM 761 C C . LYS A 1 90 ? -24.102 30.710 3.581 1.00 75.94 90 LYS A C 1
ATOM 763 O O . LYS A 1 90 ? -23.493 31.521 2.885 1.00 75.94 90 LYS A O 1
ATOM 768 N N . HIS A 1 91 ? -24.857 29.738 3.058 1.00 73.81 91 HIS A N 1
ATOM 769 C CA . HIS A 1 91 ? -25.043 29.548 1.615 1.00 73.81 91 HIS A CA 1
ATOM 770 C C . HIS A 1 91 ? -25.780 30.729 0.967 1.00 73.81 91 HIS A C 1
ATOM 772 O O . HIS A 1 91 ? -25.340 31.196 -0.075 1.00 73.81 91 HIS A O 1
ATOM 778 N N . GLU A 1 92 ? -26.834 31.269 1.590 1.00 79.00 92 GLU A N 1
ATOM 779 C CA . GLU A 1 92 ? -27.556 32.445 1.081 1.00 79.00 92 GLU A CA 1
ATOM 780 C C . GLU A 1 92 ? -26.720 33.736 1.092 1.00 79.00 92 GLU A C 1
ATOM 782 O O . GLU A 1 92 ? -26.954 34.614 0.260 1.00 79.00 92 GLU A O 1
ATOM 787 N N . ILE A 1 93 ? -25.763 33.884 2.016 1.00 81.25 93 ILE A N 1
ATOM 788 C CA . ILE A 1 93 ? -24.801 35.001 2.023 1.00 81.25 93 ILE A CA 1
ATOM 789 C C . ILE A 1 93 ? -23.788 34.830 0.881 1.00 81.25 93 ILE A C 1
ATOM 791 O O . ILE A 1 93 ? -23.546 35.774 0.133 1.00 81.25 93 ILE A O 1
ATOM 795 N N . LEU A 1 94 ? -23.222 33.631 0.714 1.00 78.44 94 LEU A N 1
ATOM 796 C CA . LEU A 1 94 ? -22.179 33.350 -0.281 1.00 78.44 94 LEU A CA 1
ATOM 797 C C . LEU A 1 94 ? -22.702 33.296 -1.726 1.00 78.44 94 LEU A C 1
ATOM 799 O O . LEU A 1 94 ? -22.053 33.809 -2.640 1.00 78.44 94 LEU A O 1
ATOM 803 N N . SER A 1 95 ? -23.904 32.757 -1.946 1.00 77.50 95 SER A N 1
ATOM 804 C CA . SER A 1 95 ? -24.524 32.705 -3.273 1.00 77.50 95 SER A CA 1
ATOM 805 C C . SER A 1 95 ? -24.870 34.099 -3.803 1.00 77.50 95 SER A C 1
ATOM 807 O O . SER A 1 95 ? -24.721 34.347 -4.995 1.00 77.50 95 SER A O 1
ATOM 809 N N . LYS A 1 96 ? -25.251 35.047 -2.930 1.00 81.19 96 LYS A N 1
ATOM 810 C CA . LYS A 1 96 ? -25.496 36.458 -3.301 1.00 81.19 96 LYS A CA 1
ATOM 811 C C . LYS A 1 96 ? -24.252 37.182 -3.827 1.00 81.19 96 LYS A C 1
ATOM 813 O O . LYS A 1 96 ? -24.393 38.226 -4.458 1.00 81.19 96 LYS A O 1
ATOM 818 N N . ILE A 1 97 ? -23.061 36.633 -3.591 1.00 78.19 97 ILE A N 1
ATOM 819 C CA . ILE A 1 97 ? -21.777 37.159 -4.073 1.00 78.19 97 ILE A CA 1
ATOM 820 C C . ILE A 1 97 ? -21.048 36.204 -5.034 1.00 78.19 97 ILE A C 1
ATOM 822 O O . ILE A 1 97 ? -19.857 36.392 -5.287 1.00 78.19 97 ILE A O 1
ATOM 826 N N . ASN A 1 98 ? -21.758 35.209 -5.588 1.00 75.75 98 ASN A N 1
ATOM 827 C CA . ASN A 1 98 ? -21.246 34.204 -6.531 1.00 75.75 98 ASN A CA 1
ATOM 828 C C . ASN A 1 98 ? -19.961 33.491 -6.062 1.00 75.75 98 ASN A C 1
ATOM 830 O O . ASN A 1 98 ? -19.086 33.172 -6.868 1.00 75.75 98 ASN A O 1
ATOM 834 N N . ILE A 1 99 ? -19.839 33.227 -4.759 1.00 74.88 99 ILE A N 1
ATOM 835 C CA . ILE A 1 99 ? -18.723 32.461 -4.193 1.00 74.88 99 ILE A CA 1
ATOM 836 C C . ILE A 1 99 ? -19.222 31.090 -3.759 1.00 74.88 99 ILE A C 1
ATOM 838 O O . ILE A 1 99 ? -20.201 30.968 -3.025 1.00 74.88 99 ILE A O 1
ATOM 842 N N . LYS A 1 100 ? -18.525 30.048 -4.211 1.00 64.12 100 LYS A N 1
ATOM 843 C CA . LYS A 1 100 ? -18.795 28.666 -3.829 1.00 64.12 100 LYS A CA 1
ATOM 844 C C . LYS A 1 100 ? -17.993 28.327 -2.571 1.00 64.12 100 LYS A C 1
ATOM 846 O O . LYS A 1 100 ? -16.767 28.332 -2.605 1.00 64.12 100 LYS A O 1
ATOM 851 N N . ALA A 1 101 ? -18.690 28.028 -1.479 1.00 60.00 101 ALA A N 1
ATOM 852 C CA . ALA A 1 101 ? -18.115 27.277 -0.370 1.00 60.00 101 ALA A CA 1
ATOM 853 C C . ALA A 1 101 ? -18.269 25.781 -0.656 1.00 60.00 101 ALA A C 1
ATOM 855 O O . ALA A 1 101 ? -19.374 25.301 -0.899 1.00 60.00 101 ALA A O 1
ATOM 856 N N . ASP A 1 102 ? -17.157 25.060 -0.621 1.00 55.66 102 ASP A N 1
ATOM 857 C CA . ASP A 1 102 ? -17.072 23.605 -0.665 1.00 55.66 102 ASP A CA 1
ATOM 858 C C . ASP A 1 102 ? -15.840 23.140 0.134 1.00 55.66 102 ASP A C 1
ATOM 860 O O . ASP A 1 102 ? -15.092 23.960 0.677 1.00 55.66 102 ASP A O 1
ATOM 864 N N . SER A 1 103 ? -15.650 21.823 0.251 1.00 48.84 103 SER A N 1
ATOM 865 C CA . SER A 1 103 ? -14.608 21.207 1.087 1.00 48.84 103 SER A CA 1
ATOM 866 C C . SER A 1 103 ? -13.181 21.631 0.727 1.00 48.84 103 SER A C 1
ATOM 868 O O . SER A 1 103 ? -12.334 21.688 1.612 1.00 48.84 103 SER A O 1
ATOM 870 N N . LEU A 1 104 ? -12.924 21.999 -0.533 1.00 46.59 104 LEU A N 1
ATOM 871 C CA . LEU A 1 104 ? -11.611 22.455 -1.012 1.00 46.59 104 LEU A CA 1
ATOM 872 C C . LEU A 1 104 ? -11.185 23.797 -0.399 1.00 46.59 104 LEU A C 1
ATOM 874 O O . LEU A 1 104 ? -9.995 24.082 -0.295 1.00 46.59 104 LEU A O 1
ATOM 878 N N . ASN A 1 105 ? -12.160 24.618 -0.005 1.00 60.16 105 ASN A N 1
ATOM 879 C CA . ASN A 1 105 ? -11.949 25.947 0.563 1.00 60.16 105 ASN A CA 1
ATOM 880 C C . ASN A 1 105 ? -12.261 26.006 2.071 1.00 60.16 105 ASN A C 1
ATOM 882 O O . ASN A 1 105 ? -12.149 27.075 2.669 1.00 60.16 105 ASN A O 1
ATOM 886 N N . LEU A 1 106 ? -12.674 24.900 2.697 1.00 56.91 106 LEU A N 1
ATOM 887 C CA . LEU A 1 106 ? -13.031 24.824 4.117 1.00 56.91 106 LEU A CA 1
ATOM 888 C C . LEU A 1 106 ? -11.796 24.481 4.967 1.00 56.91 106 LEU A C 1
ATOM 890 O O . LEU A 1 106 ? -11.178 23.439 4.765 1.00 56.91 106 LEU A O 1
ATOM 894 N N . LEU A 1 107 ? -11.466 25.332 5.943 1.00 54.28 107 LEU A N 1
ATOM 895 C CA . LEU A 1 107 ? -10.373 25.101 6.900 1.00 54.28 107 LEU A CA 1
ATOM 896 C C . LEU A 1 107 ? -10.886 24.633 8.268 1.00 54.28 107 LEU A C 1
ATOM 898 O O . LEU A 1 107 ? -10.250 23.814 8.920 1.00 54.28 107 LEU A O 1
ATOM 902 N N . THR A 1 108 ? -12.037 25.148 8.709 1.00 55.31 108 THR A N 1
ATOM 903 C CA . THR A 1 108 ? -12.764 24.685 9.906 1.00 55.31 108 THR A CA 1
ATOM 904 C C . THR A 1 108 ? -14.269 24.903 9.714 1.00 55.31 108 THR A C 1
ATOM 906 O O . THR A 1 108 ? -14.672 25.642 8.820 1.00 55.31 108 THR A O 1
ATOM 909 N N . ASN A 1 109 ? -15.113 24.363 10.602 1.00 54.19 109 ASN A N 1
ATOM 910 C CA . ASN A 1 109 ? -16.587 24.487 10.567 1.00 54.19 109 ASN A CA 1
ATOM 911 C C . ASN A 1 109 ? -17.140 25.934 10.460 1.00 54.19 109 ASN A C 1
ATOM 913 O O . ASN A 1 109 ? -18.321 26.135 10.137 1.00 54.19 109 ASN A O 1
ATOM 917 N N . SER A 1 110 ? -16.309 26.949 10.726 1.00 63.72 110 SER A N 1
ATOM 918 C CA . SER A 1 110 ? -16.628 28.368 10.539 1.00 63.72 110 SER A CA 1
ATOM 919 C C . SER A 1 110 ? -15.648 29.142 9.642 1.00 63.72 110 SER A C 1
ATOM 921 O O . SER A 1 110 ? -16.011 30.241 9.223 1.00 63.72 110 SER A O 1
ATOM 923 N N . VAL A 1 111 ? -14.463 28.609 9.301 1.00 69.31 111 VAL A N 1
ATOM 924 C CA . VAL A 1 111 ? -13.388 29.322 8.576 1.00 69.31 111 VAL A CA 1
ATOM 925 C C . VAL A 1 111 ? -13.146 28.742 7.179 1.00 69.31 111 VAL A C 1
ATOM 927 O O . VAL A 1 111 ? -12.926 27.543 7.026 1.00 69.31 111 VAL A O 1
ATOM 930 N N . TYR A 1 112 ? -13.085 29.616 6.172 1.00 78.19 112 TYR A N 1
ATOM 931 C CA . TYR A 1 112 ? -12.770 29.283 4.779 1.00 78.19 112 TYR A CA 1
ATOM 932 C C . TYR A 1 112 ? -11.516 30.018 4.283 1.00 78.19 112 TYR A C 1
ATOM 934 O O . TYR A 1 112 ? -11.264 31.144 4.710 1.00 78.19 112 TYR A O 1
ATOM 942 N N . GLN A 1 113 ? -10.774 29.433 3.340 1.00 78.31 113 GLN A N 1
ATOM 943 C CA . GLN A 1 113 ? -9.792 30.135 2.505 1.00 78.31 113 GLN A CA 1
ATOM 944 C C . GLN A 1 113 ? -10.467 30.536 1.186 1.00 78.31 113 GLN A C 1
ATOM 946 O O . GLN A 1 113 ? -10.837 29.668 0.405 1.00 78.31 113 GLN A O 1
ATOM 951 N N . LEU A 1 114 ? -10.637 31.831 0.912 1.00 83.38 114 LEU A N 1
ATOM 952 C CA . LEU A 1 114 ? -11.356 32.320 -0.275 1.00 83.38 114 LEU A CA 1
ATOM 953 C C . LEU A 1 114 ? -10.554 33.400 -1.014 1.00 83.38 114 LEU A C 1
ATOM 955 O O . LEU A 1 114 ? -9.893 34.226 -0.388 1.00 83.38 114 LEU A O 1
ATOM 959 N N . TYR A 1 115 ? -10.632 33.413 -2.348 1.00 85.69 115 TYR A N 1
ATOM 960 C CA . TYR A 1 115 ? -9.974 34.410 -3.204 1.00 85.69 115 TYR A CA 1
ATOM 961 C C . TYR A 1 115 ? -10.983 35.483 -3.650 1.00 85.69 115 TYR A C 1
ATOM 963 O O . TYR A 1 115 ? -11.744 35.301 -4.609 1.00 85.69 115 TYR A O 1
ATOM 971 N N . LEU A 1 116 ? -11.035 36.584 -2.898 1.00 84.69 116 LEU A N 1
ATOM 972 C CA . LEU A 1 116 ? -12.143 37.544 -2.885 1.00 84.69 116 LEU A CA 1
ATOM 973 C C . LEU A 1 116 ? -11.776 38.889 -3.516 1.00 84.69 116 LEU A C 1
ATOM 975 O O . LEU A 1 116 ? -10.689 39.404 -3.280 1.00 84.69 116 LEU A O 1
ATOM 979 N N . THR A 1 117 ? -12.719 39.519 -4.223 1.00 83.88 117 THR A N 1
ATOM 980 C CA . THR A 1 117 ? -12.619 40.953 -4.558 1.00 83.88 117 THR A CA 1
ATOM 981 C C . THR A 1 117 ? -12.868 41.833 -3.331 1.00 83.88 117 THR A C 1
ATOM 983 O O . THR A 1 117 ? -13.636 41.466 -2.436 1.00 83.88 117 THR A O 1
ATOM 986 N N . HIS A 1 118 ? -12.347 43.064 -3.336 1.00 81.06 118 HIS A N 1
ATOM 987 C CA . HIS A 1 118 ? -12.668 44.072 -2.312 1.00 81.06 118 HIS A CA 1
ATOM 988 C C . HIS A 1 118 ? -14.178 44.286 -2.084 1.00 81.06 118 HIS A C 1
ATOM 990 O O . HIS A 1 118 ? -14.592 44.516 -0.951 1.00 81.06 118 HIS A O 1
ATOM 996 N N . LYS A 1 119 ? -15.016 44.168 -3.126 1.00 80.56 119 LYS A N 1
ATOM 997 C CA . LYS A 1 119 ? -16.485 44.298 -3.017 1.00 80.56 119 LYS A CA 1
ATOM 998 C C . LYS A 1 119 ? -17.120 43.122 -2.267 1.00 80.56 119 LYS A C 1
ATOM 1000 O O . LYS A 1 119 ? -18.049 43.318 -1.489 1.00 80.56 119 LYS A O 1
ATOM 1005 N N . GLN A 1 120 ? -16.606 41.911 -2.483 1.00 85.56 120 GLN A N 1
ATOM 1006 C CA . GLN A 1 120 ? -17.048 40.702 -1.782 1.00 85.56 120 GLN A CA 1
ATOM 1007 C C . GLN A 1 120 ? -16.584 40.720 -0.316 1.00 85.56 120 GLN A C 1
ATOM 1009 O O . GLN A 1 120 ? -17.357 40.358 0.567 1.00 85.56 120 GLN A O 1
ATOM 1014 N N . ILE A 1 121 ? -15.371 41.222 -0.050 1.00 81.69 121 ILE A N 1
ATOM 1015 C CA . ILE A 1 121 ? -14.846 41.474 1.304 1.00 81.69 121 ILE A CA 1
ATOM 1016 C C . ILE A 1 121 ? -15.735 42.479 2.055 1.00 81.69 121 ILE A C 1
ATOM 1018 O O . ILE A 1 121 ? -16.180 42.185 3.163 1.00 81.69 121 ILE A O 1
ATOM 1022 N N . ASP A 1 122 ? -16.055 43.625 1.440 1.00 80.06 122 ASP A N 1
ATOM 1023 C CA . ASP A 1 122 ? -16.952 44.636 2.020 1.00 80.06 122 ASP A CA 1
ATOM 1024 C C . ASP A 1 122 ? -18.330 44.043 2.368 1.00 80.06 122 ASP A C 1
ATOM 1026 O O . ASP A 1 122 ? -18.796 44.188 3.499 1.00 80.06 122 ASP A O 1
ATOM 1030 N N . TYR A 1 123 ? -18.953 43.311 1.436 1.00 83.62 123 TYR A N 1
ATOM 1031 C CA . TYR A 1 123 ? -20.254 42.670 1.656 1.00 83.62 123 TYR A CA 1
ATOM 1032 C C . TYR A 1 123 ? -20.229 41.654 2.808 1.00 83.62 123 TYR A C 1
ATOM 1034 O O . TYR A 1 123 ? -21.148 41.615 3.627 1.00 83.62 123 TYR A O 1
ATOM 1042 N N . LEU A 1 124 ? -19.179 40.834 2.901 1.00 82.00 124 LEU A N 1
ATOM 1043 C CA . LEU A 1 124 ? -19.022 39.856 3.979 1.00 82.00 124 LEU A CA 1
ATOM 1044 C C . LEU A 1 124 ? -18.860 40.551 5.343 1.00 82.00 124 LEU A C 1
ATOM 1046 O O . LEU A 1 124 ? -19.544 40.179 6.299 1.00 82.00 124 LEU A O 1
ATOM 1050 N N . ILE A 1 125 ? -18.051 41.613 5.422 1.00 79.56 125 ILE A N 1
ATOM 1051 C CA . ILE A 1 125 ? -17.892 42.431 6.638 1.00 79.56 125 ILE A CA 1
ATOM 1052 C C . ILE A 1 125 ? -19.224 43.083 7.049 1.00 79.56 125 ILE A C 1
ATOM 1054 O O . ILE A 1 125 ? -19.556 43.104 8.237 1.00 79.56 125 ILE A O 1
ATOM 1058 N N . GLU A 1 126 ? -20.008 43.580 6.088 1.00 79.81 126 GLU A N 1
ATOM 1059 C CA . GLU A 1 126 ? -21.339 44.162 6.323 1.00 79.81 126 GLU A CA 1
ATOM 1060 C C . GLU A 1 126 ? -22.371 43.112 6.793 1.00 79.81 126 GLU A C 1
ATOM 1062 O O . GLU A 1 126 ? -23.282 43.448 7.548 1.00 79.81 126 GLU A O 1
ATOM 1067 N N . ASN A 1 127 ? -22.171 41.826 6.472 1.00 79.06 127 ASN A N 1
ATOM 1068 C CA . ASN A 1 127 ? -22.943 40.685 6.992 1.00 79.06 127 ASN A CA 1
ATOM 1069 C C . ASN A 1 127 ? -22.327 40.054 8.267 1.00 79.06 127 ASN A C 1
ATOM 1071 O O . ASN A 1 127 ? -22.600 38.898 8.590 1.00 79.06 127 ASN A O 1
ATOM 1075 N N . ASN A 1 128 ? -21.511 40.805 9.021 1.00 75.62 128 ASN A N 1
ATOM 1076 C CA . ASN A 1 128 ? -20.839 40.383 10.263 1.00 75.62 128 ASN A CA 1
ATOM 1077 C C . ASN A 1 128 ? -19.855 39.198 10.144 1.00 75.62 128 ASN A C 1
ATOM 1079 O O . ASN A 1 128 ? -19.411 38.671 11.167 1.00 75.62 128 ASN A O 1
ATOM 1083 N N . VAL A 1 129 ? -19.442 38.823 8.934 1.00 76.75 129 VAL A N 1
ATOM 1084 C CA . VAL A 1 129 ? -18.369 37.843 8.708 1.00 76.75 129 VAL A CA 1
ATOM 1085 C C . VAL A 1 129 ? -17.016 38.493 9.041 1.00 76.75 129 VAL A C 1
ATOM 1087 O O . VAL A 1 129 ? -16.806 39.686 8.803 1.00 76.75 129 VAL A O 1
ATOM 1090 N N . LEU A 1 130 ? -16.096 37.737 9.641 1.00 79.38 130 LEU A N 1
ATOM 1091 C CA . LEU A 1 130 ? -14.728 38.186 9.923 1.00 79.38 130 LEU A CA 1
ATOM 1092 C C . LEU A 1 130 ? -13.802 37.794 8.769 1.00 79.38 130 LEU A C 1
ATOM 1094 O O . LEU A 1 130 ? -13.958 36.722 8.186 1.00 79.38 130 LEU A O 1
ATOM 1098 N N . ILE A 1 131 ? -12.824 38.641 8.456 1.00 78.88 131 ILE A N 1
ATOM 1099 C CA . ILE A 1 131 ? -11.863 38.426 7.367 1.00 78.88 131 ILE A CA 1
ATOM 1100 C C . ILE A 1 131 ? -10.447 38.729 7.868 1.00 78.88 131 ILE A C 1
ATOM 1102 O O . ILE A 1 131 ? -10.271 39.617 8.702 1.00 78.88 131 ILE A O 1
ATOM 1106 N N . HIS A 1 132 ? -9.468 37.970 7.371 1.00 78.75 132 HIS A N 1
ATOM 1107 C CA . HIS A 1 132 ? -8.035 38.214 7.534 1.00 78.75 132 HIS A CA 1
ATOM 1108 C C . HIS A 1 132 ? -7.321 38.041 6.183 1.00 78.75 132 HIS A C 1
ATOM 1110 O O . HIS A 1 132 ? -7.446 36.985 5.557 1.00 78.75 132 HIS A O 1
ATOM 1116 N N . LEU A 1 133 ? -6.585 39.054 5.728 1.00 78.75 133 LEU A N 1
ATOM 1117 C CA . LEU A 1 133 ? -5.840 39.045 4.464 1.00 78.75 133 LEU A CA 1
ATOM 1118 C C . LEU A 1 133 ? -4.500 38.304 4.586 1.00 78.75 133 LEU A C 1
ATOM 1120 O O . LEU A 1 133 ? -3.756 38.508 5.542 1.00 78.75 133 LEU A O 1
ATOM 1124 N N . PHE A 1 134 ? -4.158 37.488 3.584 1.00 76.88 134 PHE A N 1
ATOM 1125 C CA . PHE A 1 134 ? -2.875 36.778 3.524 1.00 76.88 134 PHE A CA 1
ATOM 1126 C C . PHE A 1 134 ? -1.703 37.758 3.387 1.00 76.88 134 PHE A C 1
ATOM 1128 O O . PHE A 1 134 ? -1.503 38.350 2.322 1.00 76.88 134 PHE A O 1
ATOM 1135 N N . GLN A 1 135 ? -0.857 37.851 4.411 1.00 77.88 135 GLN A N 1
ATOM 1136 C CA . GLN A 1 135 ? 0.412 38.562 4.306 1.00 77.88 135 GLN A CA 1
ATOM 1137 C C . GLN A 1 135 ? 1.415 37.731 3.478 1.00 77.88 135 GLN A C 1
ATOM 1139 O O . GLN A 1 135 ? 1.273 36.507 3.371 1.00 77.88 135 GLN A O 1
ATOM 1144 N N . PRO A 1 136 ? 2.456 38.341 2.878 1.00 76.00 136 PRO A N 1
ATOM 1145 C CA . PRO A 1 136 ? 3.481 37.604 2.131 1.00 76.00 136 PRO A CA 1
ATOM 1146 C C . PRO A 1 136 ? 4.092 36.447 2.942 1.00 76.00 136 PRO A C 1
ATOM 1148 O O . PRO A 1 136 ? 4.234 35.323 2.463 1.00 76.00 136 PRO A O 1
ATOM 1151 N N . GLU A 1 137 ? 4.365 36.694 4.216 1.00 65.50 137 GLU A N 1
ATOM 1152 C CA . GLU A 1 137 ? 4.871 35.731 5.190 1.00 65.50 137 GLU A CA 1
ATOM 1153 C C . GLU A 1 137 ? 3.869 34.634 5.619 1.00 65.50 137 GLU A C 1
ATOM 1155 O O . GLU A 1 137 ? 4.233 33.791 6.434 1.00 65.50 137 GLU A O 1
ATOM 1160 N N . ASP A 1 138 ? 2.617 34.620 5.143 1.00 63.56 138 ASP A N 1
ATOM 1161 C CA . ASP A 1 138 ? 1.672 33.490 5.312 1.00 63.56 138 ASP A CA 1
ATOM 1162 C C . ASP A 1 138 ? 1.741 32.483 4.152 1.00 63.56 138 ASP A C 1
ATOM 1164 O O . ASP A 1 138 ? 1.171 31.389 4.215 1.00 63.56 138 ASP A O 1
ATOM 1168 N N . LYS A 1 139 ? 2.439 32.851 3.073 1.00 72.38 139 LYS A N 1
ATOM 1169 C CA . LYS A 1 139 ? 2.522 32.093 1.819 1.00 72.38 139 LYS A CA 1
ATOM 1170 C C . LYS A 1 139 ? 3.831 31.308 1.685 1.00 72.38 139 LYS A C 1
ATOM 1172 O O . LYS A 1 139 ? 4.092 30.785 0.612 1.00 72.38 139 LYS A O 1
ATOM 1177 N N . ILE A 1 140 ? 4.671 31.224 2.719 1.00 63.97 140 ILE A N 1
ATOM 1178 C CA . ILE A 1 140 ? 6.017 30.624 2.648 1.00 63.97 140 ILE A CA 1
ATOM 1179 C C . ILE A 1 140 ? 6.120 29.448 3.628 1.00 63.97 140 ILE A C 1
ATOM 1181 O O . ILE A 1 140 ? 5.895 29.622 4.818 1.00 63.97 140 ILE A O 1
ATOM 1185 N N . SER A 1 141 ? 6.501 28.268 3.132 1.00 55.00 141 SER A N 1
ATOM 1186 C CA . SER A 1 141 ? 6.649 27.025 3.902 1.00 55.00 141 SER A CA 1
ATOM 1187 C C . SER A 1 141 ? 7.874 26.236 3.413 1.00 55.00 141 SER A C 1
ATOM 1189 O O . SER A 1 141 ? 7.755 25.213 2.739 1.00 55.00 141 SER A O 1
ATOM 1191 N N . ILE A 1 142 ? 9.069 26.750 3.718 1.00 57.66 142 ILE A N 1
ATOM 1192 C CA . ILE A 1 142 ? 10.362 26.255 3.212 1.00 57.66 142 ILE A CA 1
ATOM 1193 C C . ILE A 1 142 ? 11.222 25.739 4.375 1.00 57.66 142 ILE A C 1
ATOM 1195 O O . ILE A 1 142 ? 11.588 26.508 5.269 1.00 57.66 142 ILE A O 1
ATOM 1199 N N . ARG A 1 143 ? 11.617 24.458 4.329 1.00 46.94 143 ARG A N 1
ATOM 1200 C CA . ARG A 1 143 ? 12.427 23.761 5.354 1.00 46.94 143 ARG A CA 1
ATOM 1201 C C . ARG A 1 143 ? 13.788 24.429 5.597 1.00 46.94 143 ARG A C 1
ATOM 1203 O O . ARG A 1 143 ? 14.371 24.277 6.664 1.00 46.94 143 ARG A O 1
ATOM 1210 N N . ARG A 1 144 ? 14.308 25.187 4.624 1.00 49.62 144 ARG A N 1
ATOM 1211 C CA . ARG A 1 144 ? 15.584 25.920 4.740 1.00 49.62 144 ARG A CA 1
ATOM 1212 C C . ARG A 1 144 ? 15.500 27.223 5.553 1.00 49.62 144 ARG A C 1
ATOM 1214 O O . ARG A 1 144 ? 16.546 27.735 5.935 1.00 49.62 144 ARG A O 1
ATOM 1221 N N . PHE A 1 145 ? 14.299 27.748 5.826 1.00 42.91 145 PHE A N 1
ATOM 1222 C CA . PHE A 1 145 ? 14.093 28.998 6.581 1.00 42.91 145 PHE A CA 1
ATOM 1223 C C . PHE A 1 145 ? 13.519 28.795 7.997 1.00 42.91 145 PHE A C 1
ATOM 1225 O O . PHE A 1 145 ? 13.488 29.744 8.776 1.00 42.91 145 PHE A O 1
ATOM 1232 N N . SER A 1 146 ? 13.115 27.579 8.382 1.00 39.22 146 SER A N 1
ATOM 1233 C CA . SER A 1 146 ? 12.558 27.299 9.720 1.00 39.22 146 SER A CA 1
ATOM 1234 C C . SER A 1 146 ? 13.580 27.349 10.866 1.00 39.22 146 SER A C 1
ATOM 1236 O O . SER A 1 146 ? 13.189 27.401 12.030 1.00 39.22 146 SER A O 1
ATOM 1238 N N . ASN A 1 147 ? 14.884 27.335 10.564 1.00 35.72 147 ASN A N 1
ATOM 1239 C CA . ASN A 1 147 ? 15.936 27.039 11.544 1.00 35.72 147 ASN A CA 1
ATOM 1240 C C . ASN A 1 147 ? 16.689 28.279 12.083 1.00 35.72 147 ASN A C 1
ATOM 1242 O O . ASN A 1 147 ? 17.768 28.134 12.658 1.00 35.72 147 ASN A O 1
ATOM 1246 N N . GLU A 1 148 ? 16.135 29.497 11.987 1.00 38.41 148 GLU A N 1
ATOM 1247 C CA . GLU A 1 148 ? 16.747 30.727 12.549 1.00 38.41 148 GLU A CA 1
ATOM 1248 C C . GLU A 1 148 ? 16.690 30.832 14.101 1.00 38.41 148 GLU A C 1
ATOM 1250 O O . GLU A 1 148 ? 16.634 31.919 14.678 1.00 38.41 148 GLU A O 1
ATOM 1255 N N . LYS A 1 149 ? 16.765 29.697 14.812 1.00 32.81 149 LYS A N 1
ATOM 1256 C CA . LYS A 1 149 ? 17.018 29.611 16.263 1.00 32.81 149 LYS A CA 1
ATOM 1257 C C . LYS A 1 149 ? 17.903 28.409 16.626 1.00 32.81 149 LYS A C 1
ATOM 1259 O O . LYS A 1 149 ? 17.498 27.570 17.424 1.00 32.81 149 LYS A O 1
ATOM 1264 N N . GLY A 1 150 ? 19.122 28.317 16.088 1.00 31.78 150 GLY A N 1
ATOM 1265 C CA . GLY A 1 150 ? 20.041 27.305 16.630 1.00 31.78 150 GLY A CA 1
ATOM 1266 C C . GLY A 1 150 ? 21.340 26.965 15.916 1.00 31.78 150 GLY A C 1
ATOM 1267 O O . GLY A 1 150 ? 22.064 26.148 16.469 1.00 31.78 150 GLY A O 1
ATOM 1268 N N . ASP A 1 151 ? 21.694 27.558 14.771 1.00 29.50 151 ASP A N 1
ATOM 1269 C CA . ASP A 1 151 ? 23.033 27.326 14.211 1.00 29.50 151 ASP A CA 1
ATOM 1270 C C . ASP A 1 151 ? 23.690 28.600 13.659 1.00 29.50 151 ASP A C 1
ATOM 1272 O O . ASP A 1 151 ? 23.067 29.404 12.967 1.00 29.50 151 ASP A O 1
ATOM 1276 N N . ARG A 1 152 ? 24.968 28.791 14.002 1.00 31.50 152 ARG A N 1
ATOM 1277 C CA . ARG A 1 152 ? 25.842 29.865 13.496 1.00 31.50 152 ARG A CA 1
ATOM 1278 C C . ARG A 1 152 ? 27.004 29.327 12.650 1.00 31.50 152 ARG A C 1
ATOM 1280 O O . ARG A 1 152 ? 27.792 30.123 12.148 1.00 31.50 152 ARG A O 1
ATOM 1287 N N . ASN A 1 153 ? 27.098 28.011 12.456 1.00 33.03 153 ASN A N 1
ATOM 1288 C CA . ASN A 1 153 ? 28.220 27.333 11.805 1.00 33.03 153 ASN A CA 1
ATOM 1289 C C . ASN A 1 153 ? 27.976 26.993 10.323 1.00 33.03 153 ASN A C 1
ATOM 1291 O O . ASN A 1 153 ? 28.590 26.073 9.787 1.00 33.03 153 ASN A O 1
ATOM 1295 N N . ILE A 1 154 ? 27.151 27.776 9.618 1.00 33.91 154 ILE A N 1
ATOM 1296 C CA . ILE A 1 154 ? 27.119 27.764 8.146 1.00 33.91 154 ILE A CA 1
ATOM 1297 C C . ILE A 1 154 ? 28.087 28.835 7.619 1.00 33.91 154 ILE A C 1
ATOM 1299 O O . ILE A 1 154 ? 27.691 29.890 7.126 1.00 33.91 154 ILE A O 1
ATOM 1303 N N . GLN A 1 155 ? 29.386 28.550 7.728 1.00 33.19 155 GLN A N 1
ATOM 1304 C CA . GLN A 1 155 ? 30.431 29.235 6.966 1.00 33.19 155 GLN A CA 1
ATOM 1305 C C . GLN A 1 155 ? 31.292 28.213 6.214 1.00 33.19 155 GLN A C 1
ATOM 1307 O O . GLN A 1 155 ? 31.651 27.172 6.753 1.00 33.19 155 GLN A O 1
ATOM 1312 N N . ALA A 1 156 ? 31.636 28.550 4.969 1.00 37.31 156 ALA A N 1
ATOM 1313 C CA . ALA A 1 156 ? 32.630 27.874 4.131 1.00 37.31 156 ALA A CA 1
ATOM 1314 C C . ALA A 1 156 ? 32.448 26.355 3.883 1.00 37.31 156 ALA A C 1
ATOM 1316 O O . ALA A 1 156 ? 33.245 25.522 4.313 1.00 37.31 156 ALA A O 1
ATOM 1317 N N . ARG A 1 157 ? 31.524 26.016 2.977 1.00 30.97 157 ARG A N 1
ATOM 1318 C CA . ARG A 1 157 ? 31.892 25.155 1.836 1.00 30.97 157 ARG A CA 1
ATOM 1319 C C . ARG A 1 157 ? 31.852 26.015 0.571 1.00 30.97 157 ARG A C 1
ATOM 1321 O O . ARG A 1 157 ? 31.059 26.952 0.499 1.00 30.97 157 ARG A O 1
ATOM 1328 N N . GLN A 1 158 ? 32.772 25.782 -0.363 1.00 34.00 158 GLN A N 1
ATOM 1329 C CA . GLN A 1 158 ? 32.922 26.629 -1.552 1.00 34.00 158 GLN A CA 1
ATOM 1330 C C . GLN A 1 158 ? 31.761 26.382 -2.520 1.00 34.00 158 GLN A C 1
ATOM 1332 O O . GLN A 1 158 ? 31.543 25.249 -2.941 1.00 34.00 158 GLN A O 1
ATOM 1337 N N . TYR A 1 159 ? 31.024 27.439 -2.860 1.00 35.16 159 TYR A N 1
ATOM 1338 C CA . TYR A 1 159 ? 29.879 27.348 -3.760 1.00 35.16 159 TYR A CA 1
ATOM 1339 C C . TYR A 1 159 ? 30.306 27.327 -5.224 1.00 35.16 159 TYR A C 1
ATOM 1341 O O . TYR A 1 159 ? 31.114 28.145 -5.664 1.00 35.16 159 TYR A O 1
ATOM 1349 N N . ASN A 1 160 ? 29.680 26.438 -5.989 1.00 33.06 160 ASN A N 1
ATOM 1350 C CA . ASN A 1 160 ? 29.625 26.548 -7.437 1.00 33.06 160 ASN A CA 1
ATOM 1351 C C . ASN A 1 160 ? 28.471 27.512 -7.768 1.00 33.06 160 ASN A C 1
ATOM 1353 O O . ASN A 1 160 ? 27.345 27.290 -7.327 1.00 33.06 160 ASN A O 1
ATOM 1357 N N . HIS A 1 161 ? 28.724 28.594 -8.508 1.00 38.25 161 HIS A N 1
ATOM 1358 C CA . HIS A 1 161 ? 27.755 29.697 -8.675 1.00 38.25 161 HIS A CA 1
ATOM 1359 C C . HIS A 1 161 ? 26.499 29.360 -9.512 1.00 38.25 161 HIS A C 1
ATOM 1361 O O . HIS A 1 161 ? 25.662 30.232 -9.723 1.00 38.25 161 HIS A O 1
ATOM 1367 N N . ASN A 1 162 ? 26.344 28.104 -9.945 1.00 41.12 162 ASN A N 1
ATOM 1368 C CA . ASN A 1 162 ? 25.299 27.649 -10.866 1.00 41.12 162 ASN A CA 1
ATOM 1369 C C . ASN A 1 162 ? 24.284 26.677 -10.219 1.00 41.12 162 ASN A C 1
ATOM 1371 O O . ASN A 1 162 ? 23.552 26.000 -10.937 1.00 41.12 162 ASN A O 1
ATOM 1375 N N . GLU A 1 163 ? 24.234 26.553 -8.886 1.00 54.44 163 GLU A N 1
ATOM 1376 C CA . GLU A 1 163 ? 23.179 25.759 -8.234 1.00 54.44 163 GLU A CA 1
ATOM 1377 C C . GLU A 1 163 ? 21.806 26.441 -8.353 1.00 54.44 163 GLU A C 1
ATOM 1379 O O . GLU A 1 163 ? 21.621 27.586 -7.933 1.00 54.44 163 GLU A O 1
ATOM 1384 N N . HIS A 1 164 ? 20.823 25.697 -8.865 1.00 61.38 164 HIS A N 1
ATOM 1385 C CA . HIS A 1 164 ? 19.413 26.077 -8.887 1.00 61.38 164 HIS A CA 1
ATOM 1386 C C . HIS A 1 164 ? 18.602 25.183 -7.947 1.00 61.38 164 HIS A C 1
ATOM 1388 O O . HIS A 1 164 ? 18.756 23.964 -7.944 1.00 61.38 164 HIS A O 1
ATOM 1394 N N . TYR A 1 165 ? 17.701 25.797 -7.186 1.00 55.81 165 TYR A N 1
ATOM 1395 C CA . TYR A 1 165 ? 16.791 25.132 -6.262 1.00 55.81 165 TYR A CA 1
ATOM 1396 C C . TYR A 1 165 ? 15.360 25.228 -6.793 1.00 55.81 165 TYR A C 1
ATOM 1398 O O . TYR A 1 165 ? 14.910 26.290 -7.233 1.00 55.81 165 TYR A O 1
ATOM 1406 N N . LYS A 1 166 ? 14.655 24.096 -6.778 1.00 68.06 166 LYS A N 1
ATOM 1407 C CA . LYS A 1 166 ? 13.280 23.973 -7.269 1.00 68.06 166 LYS A CA 1
ATOM 1408 C C . LYS A 1 166 ? 12.289 24.250 -6.132 1.00 68.06 166 LYS A C 1
ATOM 1410 O O . LYS A 1 166 ? 12.461 23.750 -5.021 1.00 68.06 166 LYS A O 1
ATOM 1415 N N . TYR A 1 167 ? 11.230 24.997 -6.427 1.00 67.75 167 TYR A N 1
ATOM 1416 C CA . TYR A 1 167 ? 10.163 25.349 -5.488 1.00 67.75 167 TYR A CA 1
ATOM 1417 C C . TYR A 1 167 ? 8.787 25.176 -6.131 1.00 67.75 167 TYR A C 1
ATOM 1419 O O . TYR A 1 167 ? 8.600 25.493 -7.304 1.00 67.75 167 TYR A O 1
ATOM 1427 N N . SER A 1 168 ? 7.818 24.712 -5.352 1.00 62.66 168 SER A N 1
ATOM 1428 C CA . SER A 1 168 ? 6.421 24.546 -5.755 1.00 62.66 168 SER A CA 1
ATOM 1429 C C . SER A 1 168 ? 5.591 25.745 -5.286 1.00 62.66 168 SER A C 1
ATOM 1431 O O . SER A 1 168 ? 5.644 26.120 -4.113 1.00 62.66 168 SER A O 1
ATOM 1433 N N . ILE A 1 169 ? 4.834 26.358 -6.198 1.00 81.19 169 ILE A N 1
ATOM 1434 C CA . ILE A 1 169 ? 4.046 27.580 -5.994 1.00 81.19 169 ILE A CA 1
ATOM 1435 C C . ILE A 1 169 ? 2.562 27.266 -6.217 1.00 81.19 169 ILE A C 1
ATOM 1437 O O . ILE A 1 169 ? 2.165 26.938 -7.334 1.00 81.19 169 ILE A O 1
ATOM 1441 N N . ILE A 1 170 ? 1.733 27.405 -5.183 1.00 62.97 170 ILE A N 1
ATOM 1442 C CA . ILE A 1 170 ? 0.277 27.242 -5.278 1.00 62.97 170 ILE A CA 1
ATOM 1443 C C . ILE A 1 170 ? -0.383 28.597 -5.560 1.00 62.97 170 ILE A C 1
ATOM 1445 O O . ILE A 1 170 ? -0.013 29.620 -4.978 1.00 62.97 170 ILE A O 1
ATOM 1449 N N . VAL A 1 171 ? -1.369 28.602 -6.456 1.00 78.25 171 VAL A N 1
ATOM 1450 C CA . VAL A 1 171 ? -2.140 29.768 -6.905 1.00 78.25 171 VAL A CA 1
ATOM 1451 C C . VAL A 1 171 ? -3.643 29.469 -6.970 1.00 78.25 171 VAL A C 1
ATOM 1453 O O . VAL A 1 171 ? -4.059 28.312 -6.955 1.00 78.25 171 VAL A O 1
ATOM 1456 N N . HIS A 1 172 ? -4.476 30.505 -7.094 1.00 80.00 172 HIS A N 1
ATOM 1457 C CA . HIS A 1 172 ? -5.887 30.333 -7.470 1.00 80.00 172 HIS A CA 1
ATOM 1458 C C . HIS A 1 172 ? -6.022 29.795 -8.909 1.00 80.00 172 HIS A C 1
ATOM 1460 O O . HIS A 1 172 ? -5.239 30.179 -9.774 1.00 80.00 172 HIS A O 1
ATOM 1466 N N . GLU A 1 173 ? -7.029 28.963 -9.207 1.00 67.38 173 GLU A N 1
ATOM 1467 C CA . GLU A 1 173 ? -7.126 28.278 -10.513 1.00 67.38 173 GLU A CA 1
ATOM 1468 C C . GLU A 1 173 ? -7.242 29.217 -11.729 1.00 67.38 173 GLU A C 1
ATOM 1470 O O . GLU A 1 173 ? -6.735 28.910 -12.809 1.00 67.38 173 GLU A O 1
ATOM 1475 N N . THR A 1 174 ? -7.864 30.385 -11.549 1.00 73.75 174 THR A N 1
ATOM 1476 C CA . THR A 1 174 ? -7.973 31.433 -12.580 1.00 73.75 174 THR A CA 1
ATOM 1477 C C . THR A 1 174 ? -6.756 32.361 -12.646 1.00 73.75 174 THR A C 1
ATOM 1479 O O . THR A 1 174 ? -6.665 33.187 -13.554 1.00 73.75 174 THR A O 1
ATOM 1482 N N . TYR A 1 175 ? -5.821 32.257 -11.699 1.00 80.81 175 TYR A N 1
ATOM 1483 C CA . TYR A 1 175 ? -4.609 33.067 -11.675 1.00 80.81 175 TYR A CA 1
ATOM 1484 C C . TYR A 1 175 ? -3.524 32.431 -12.552 1.00 80.81 175 TYR A C 1
ATOM 1486 O O . TYR A 1 175 ? -3.411 31.209 -12.669 1.00 80.81 175 TYR A O 1
ATOM 1494 N N . THR A 1 176 ? -2.715 33.274 -13.187 1.00 84.06 176 THR A N 1
ATOM 1495 C CA . THR A 1 176 ? -1.555 32.851 -13.979 1.00 84.06 176 THR A CA 1
ATOM 1496 C C . THR A 1 176 ? -0.319 33.462 -13.345 1.00 84.06 176 THR A C 1
ATOM 1498 O O . THR A 1 176 ? -0.250 34.681 -13.190 1.00 84.06 176 THR A O 1
ATOM 1501 N N . LEU A 1 177 ? 0.643 32.624 -12.953 1.00 84.50 177 LEU A N 1
ATOM 1502 C CA . LEU A 1 177 ? 1.884 33.096 -12.346 1.00 84.50 177 LEU A CA 1
ATOM 1503 C C . LEU A 1 177 ? 2.676 33.920 -13.386 1.00 84.50 177 LEU A C 1
ATOM 1505 O O . LEU A 1 177 ? 2.929 33.406 -14.479 1.00 84.50 177 LEU A O 1
ATOM 1509 N N . PRO A 1 178 ? 3.058 35.179 -13.097 1.00 86.44 178 PRO A N 1
ATOM 1510 C CA . PRO A 1 178 ? 3.815 36.000 -14.033 1.00 86.44 178 PRO A CA 1
ATOM 1511 C C . PRO A 1 178 ? 5.237 35.457 -14.219 1.00 86.44 178 PRO A C 1
ATOM 1513 O O . PRO A 1 178 ? 5.825 34.885 -13.300 1.00 86.44 178 PRO A O 1
ATOM 1516 N N . THR A 1 179 ? 5.817 35.677 -15.395 1.00 82.50 179 THR A N 1
ATOM 1517 C CA . THR A 1 179 ? 7.221 35.365 -15.697 1.00 82.50 179 THR A CA 1
ATOM 1518 C C . THR A 1 179 ? 8.152 36.449 -15.151 1.00 82.50 179 THR A C 1
ATOM 1520 O O . THR A 1 179 ? 7.900 37.635 -15.367 1.00 82.50 179 THR A O 1
ATOM 1523 N N . ASN A 1 180 ? 9.247 36.066 -14.487 1.00 86.12 180 ASN A N 1
ATOM 1524 C CA . ASN A 1 180 ? 10.280 37.002 -14.034 1.00 86.12 180 ASN A CA 1
ATOM 1525 C C . ASN A 1 180 ? 11.667 36.335 -14.032 1.00 86.12 180 ASN A C 1
ATOM 1527 O O . ASN A 1 180 ? 12.188 35.955 -12.987 1.00 86.12 180 ASN A O 1
ATOM 1531 N N . GLU A 1 181 ? 12.256 36.209 -15.223 1.00 81.44 181 GLU A N 1
ATOM 1532 C CA . GLU A 1 181 ? 13.495 35.458 -15.496 1.00 81.44 181 GLU A CA 1
ATOM 1533 C C . GLU A 1 181 ? 14.717 35.923 -14.679 1.00 81.44 181 GLU A C 1
ATOM 1535 O O . GLU A 1 181 ? 15.634 35.141 -14.452 1.00 81.44 181 GLU A O 1
ATOM 1540 N N . ASN A 1 182 ? 14.716 37.165 -14.176 1.00 85.06 182 ASN A N 1
ATOM 1541 C CA . ASN A 1 182 ? 15.770 37.703 -13.302 1.00 85.06 182 ASN A CA 1
ATOM 1542 C C . ASN A 1 182 ? 15.711 37.179 -11.853 1.00 85.06 182 ASN A C 1
ATOM 1544 O O . ASN A 1 182 ? 16.625 37.441 -11.071 1.00 85.06 182 ASN A O 1
ATOM 1548 N N . LEU A 1 183 ? 14.614 36.515 -11.479 1.00 84.56 183 LEU A N 1
ATOM 1549 C CA . LEU A 1 183 ? 14.369 35.966 -10.146 1.00 84.56 183 LEU A CA 1
ATOM 1550 C C . LEU A 1 183 ? 14.127 34.454 -10.227 1.00 84.56 183 LEU A C 1
ATOM 1552 O O . LEU A 1 183 ? 14.814 33.680 -9.566 1.00 84.56 183 LEU A O 1
ATOM 1556 N N . TYR A 1 184 ? 13.178 34.019 -11.058 1.00 88.19 184 TYR A N 1
ATOM 1557 C CA . TYR A 1 184 ? 12.822 32.611 -11.198 1.00 88.19 184 TYR A CA 1
ATOM 1558 C C . TYR A 1 184 ? 12.409 32.249 -12.626 1.00 88.19 184 TYR A C 1
ATOM 1560 O O . TYR A 1 184 ? 11.688 32.979 -13.310 1.00 88.19 184 TYR A O 1
ATOM 1568 N N . GLN A 1 185 ? 12.808 31.053 -13.046 1.00 87.44 185 GLN A N 1
ATOM 1569 C CA . GLN A 1 185 ? 12.304 30.412 -14.252 1.00 87.44 185 GLN A CA 1
ATOM 1570 C C . GLN A 1 185 ? 11.105 29.540 -13.870 1.00 87.44 185 GLN A C 1
ATOM 1572 O O . GLN A 1 185 ? 11.226 28.667 -13.014 1.00 87.44 185 GLN A O 1
ATOM 1577 N N . ILE A 1 186 ? 9.948 29.735 -14.504 1.00 82.69 186 ILE A N 1
ATOM 1578 C CA . ILE A 1 186 ? 8.852 28.761 -14.403 1.00 82.69 186 ILE A CA 1
ATOM 1579 C C . ILE A 1 186 ? 9.284 27.512 -15.179 1.00 82.69 186 ILE A C 1
ATOM 1581 O O . ILE A 1 186 ? 9.600 27.621 -16.361 1.00 82.69 186 ILE A O 1
ATOM 1585 N N . LEU A 1 187 ? 9.320 26.351 -14.519 1.00 62.47 187 LEU A N 1
ATOM 1586 C CA . LEU A 1 187 ? 9.659 25.083 -15.167 1.00 62.47 187 LEU A CA 1
ATOM 1587 C C . LEU A 1 187 ? 8.434 24.517 -15.894 1.00 62.47 187 LEU A C 1
ATOM 1589 O O . LEU A 1 187 ? 8.484 24.368 -17.110 1.00 62.47 187 LEU A O 1
ATOM 1593 N N . ALA A 1 188 ? 7.321 24.299 -15.182 1.00 54.53 188 ALA A N 1
ATOM 1594 C CA . ALA A 1 188 ? 5.979 24.205 -15.771 1.00 54.53 188 ALA A CA 1
ATOM 1595 C C . ALA A 1 188 ? 4.870 24.346 -14.697 1.00 54.53 188 ALA A C 1
ATOM 1597 O O . ALA A 1 188 ? 5.102 24.876 -13.605 1.00 54.53 188 ALA A O 1
ATOM 1598 N N . ARG A 1 189 ? 3.644 23.914 -15.026 1.00 67.12 189 ARG A N 1
ATOM 1599 C CA . ARG A 1 189 ? 2.411 24.094 -14.243 1.00 67.12 189 ARG A CA 1
ATOM 1600 C C . ARG A 1 189 ? 1.790 22.737 -13.867 1.00 67.12 189 ARG A C 1
ATOM 1602 O O . ARG A 1 189 ? 1.173 22.114 -14.720 1.00 67.12 189 ARG A O 1
ATOM 1609 N N . ASN A 1 190 ? 1.941 22.307 -12.607 1.00 44.94 190 ASN A N 1
ATOM 1610 C CA . ASN A 1 190 ? 1.456 21.018 -12.065 1.00 44.94 190 ASN A CA 1
ATOM 1611 C C . ASN A 1 190 ? -0.071 20.888 -12.144 1.00 44.94 190 ASN A C 1
ATOM 1613 O O . ASN A 1 190 ? -0.621 19.806 -12.282 1.00 44.94 190 ASN A O 1
ATOM 1617 N N . SER A 1 191 ? -0.797 21.992 -12.005 1.00 46.25 191 SER A N 1
ATOM 1618 C CA . SER A 1 191 ? -2.255 21.969 -12.094 1.00 46.25 191 SER A CA 1
ATOM 1619 C C . SER A 1 191 ? -2.785 23.368 -12.374 1.00 46.25 191 SER A C 1
ATOM 1621 O O . SER A 1 191 ? -2.042 24.356 -12.369 1.00 46.25 191 SER A O 1
ATOM 1623 N N . LYS A 1 192 ? -4.104 23.513 -12.525 1.00 57.56 192 LYS A N 1
ATOM 1624 C CA . LYS A 1 192 ? -4.728 24.845 -12.511 1.00 57.56 192 LYS A CA 1
ATOM 1625 C C . LYS A 1 192 ? -4.285 25.673 -11.293 1.00 57.56 192 LYS A C 1
ATOM 1627 O O . LYS A 1 192 ? -4.110 26.878 -11.426 1.00 57.56 192 LYS A O 1
ATOM 1632 N N . THR A 1 193 ? -4.025 25.042 -10.152 1.00 54.56 193 THR A N 1
ATOM 1633 C CA . THR A 1 193 ? -3.632 25.691 -8.896 1.00 54.56 193 THR A CA 1
ATOM 1634 C C . THR A 1 193 ? -2.141 25.593 -8.558 1.00 54.56 193 THR A C 1
ATOM 1636 O O . THR A 1 193 ? -1.768 26.040 -7.483 1.00 54.56 193 THR A O 1
ATOM 1639 N N . SER A 1 194 ? -1.261 25.039 -9.403 1.00 56.12 194 SER A N 1
ATOM 1640 C CA . SER A 1 194 ? 0.128 24.747 -8.996 1.00 56.12 194 SER A CA 1
ATOM 1641 C C . SER A 1 194 ? 1.162 24.923 -10.112 1.00 56.12 194 SER A C 1
ATOM 1643 O O . SER A 1 194 ? 0.918 24.560 -11.260 1.00 56.12 194 SER A O 1
ATOM 1645 N N . TYR A 1 195 ? 2.334 25.458 -9.766 1.00 71.69 195 TYR A N 1
ATOM 1646 C CA . TYR A 1 195 ? 3.500 25.684 -10.628 1.00 71.69 195 TYR A CA 1
ATOM 1647 C C . TYR A 1 195 ? 4.780 25.173 -9.955 1.00 71.69 195 TYR A C 1
ATOM 1649 O O . TYR A 1 195 ? 4.891 25.242 -8.736 1.00 71.69 195 TYR A O 1
ATOM 1657 N N . ILE A 1 196 ? 5.778 24.749 -10.735 1.00 59.97 196 ILE A N 1
ATOM 1658 C CA . ILE A 1 196 ? 7.153 24.558 -10.238 1.00 59.97 196 ILE A CA 1
ATOM 1659 C C . ILE A 1 196 ? 8.036 25.651 -10.838 1.00 59.97 196 ILE A C 1
ATOM 1661 O O . ILE A 1 196 ? 7.980 25.921 -12.039 1.00 59.97 196 ILE A O 1
ATOM 1665 N N . VAL A 1 197 ? 8.866 26.273 -10.004 1.00 80.19 197 VAL A N 1
ATOM 1666 C CA . VAL A 1 197 ? 9.846 27.288 -10.398 1.00 80.19 197 VAL A CA 1
ATOM 1667 C C . VAL A 1 197 ? 11.263 26.865 -10.013 1.00 80.19 197 VAL A C 1
ATOM 1669 O O . VAL A 1 197 ? 11.482 26.246 -8.975 1.00 80.19 197 VAL A O 1
ATOM 1672 N N . SER A 1 198 ? 12.230 27.216 -10.853 1.00 80.06 198 SER A N 1
ATOM 1673 C CA . SER A 1 198 ? 13.666 27.117 -10.598 1.00 80.06 198 SER A CA 1
ATOM 1674 C C . SER A 1 198 ? 14.200 28.486 -10.191 1.00 80.06 198 SER A C 1
ATOM 1676 O O . SER A 1 198 ? 13.908 29.487 -10.849 1.00 80.06 198 SER A O 1
ATOM 1678 N N . ILE A 1 199 ? 14.977 28.530 -9.111 1.00 81.56 199 ILE A N 1
ATOM 1679 C CA . ILE A 1 199 ? 15.536 29.755 -8.534 1.00 81.56 199 ILE A CA 1
ATOM 1680 C C . ILE A 1 199 ? 17.030 29.532 -8.290 1.00 81.56 199 ILE A C 1
ATOM 1682 O O . ILE A 1 199 ? 17.397 28.559 -7.630 1.00 81.56 199 ILE A O 1
ATOM 1686 N N . SER A 1 200 ? 17.903 30.402 -8.805 1.00 76.44 200 SER A N 1
ATOM 1687 C CA . SER A 1 200 ? 19.342 30.302 -8.526 1.00 76.44 200 SER A CA 1
ATOM 1688 C C . SER A 1 200 ? 19.621 30.549 -7.039 1.00 76.44 200 SER A C 1
ATOM 1690 O O . SER A 1 200 ? 18.907 31.304 -6.372 1.00 76.44 200 SER A O 1
ATOM 1692 N N . LEU A 1 201 ? 20.655 29.902 -6.497 1.00 69.44 201 LEU A N 1
ATOM 1693 C CA . LEU A 1 201 ? 20.985 29.933 -5.067 1.00 69.44 201 LEU A CA 1
ATOM 1694 C C . LEU A 1 201 ? 21.137 31.359 -4.500 1.00 69.44 201 LEU A C 1
ATOM 1696 O O . LEU A 1 201 ? 20.700 31.626 -3.380 1.00 69.44 201 LEU A O 1
ATOM 1700 N N . ASP A 1 202 ? 21.702 32.287 -5.274 1.00 74.19 202 ASP A N 1
ATOM 1701 C CA . ASP A 1 202 ? 21.841 33.699 -4.900 1.00 74.19 202 ASP A CA 1
ATOM 1702 C C . ASP A 1 202 ? 20.497 34.455 -4.892 1.00 74.19 202 ASP A C 1
ATOM 1704 O O . ASP A 1 202 ? 20.308 35.377 -4.094 1.00 74.19 202 ASP A O 1
ATOM 1708 N N . LYS A 1 203 ? 19.534 34.039 -5.726 1.00 81.94 203 LYS A N 1
ATOM 1709 C CA . LYS A 1 203 ? 18.225 34.686 -5.889 1.00 81.94 203 LYS A CA 1
ATOM 1710 C C . LYS A 1 203 ? 17.102 34.118 -5.042 1.00 81.94 203 LYS A C 1
ATOM 1712 O O . LYS A 1 203 ? 16.034 34.732 -5.025 1.00 81.94 203 LYS A O 1
ATOM 1717 N N . ILE A 1 204 ? 17.316 33.049 -4.267 1.00 71.69 204 ILE A N 1
ATOM 1718 C CA . ILE A 1 204 ? 16.283 32.467 -3.384 1.00 71.69 204 ILE A CA 1
ATOM 1719 C C . ILE A 1 204 ? 15.596 33.550 -2.536 1.00 71.69 204 ILE A C 1
ATOM 1721 O O . ILE A 1 204 ? 14.378 33.707 -2.603 1.00 71.69 204 ILE A O 1
ATOM 1725 N N . LYS A 1 205 ? 16.351 34.362 -1.784 1.00 73.88 205 LYS A N 1
ATOM 1726 C CA . LYS A 1 205 ? 15.745 35.338 -0.860 1.00 73.88 205 LYS A CA 1
ATOM 1727 C C . LYS A 1 205 ? 14.948 36.436 -1.577 1.00 73.88 205 LYS A C 1
ATOM 1729 O O . LYS A 1 205 ? 13.858 36.775 -1.127 1.00 73.88 205 LYS A O 1
ATOM 1734 N N . GLU A 1 206 ? 15.456 36.969 -2.688 1.00 84.06 206 GLU A N 1
ATOM 1735 C CA . GLU A 1 206 ? 14.755 37.990 -3.485 1.00 84.06 206 GLU A CA 1
ATOM 1736 C C . GLU A 1 206 ? 13.472 37.426 -4.119 1.00 84.06 206 GLU A C 1
ATOM 1738 O O . GLU A 1 206 ? 12.410 38.047 -4.059 1.00 84.06 206 GLU A O 1
ATOM 1743 N N . SER A 1 207 ? 13.559 36.215 -4.670 1.00 83.69 207 SER A N 1
ATOM 1744 C CA . SER A 1 207 ? 12.494 35.576 -5.448 1.00 83.69 207 SER A CA 1
ATOM 1745 C C . SER A 1 207 ? 11.330 35.115 -4.584 1.00 83.69 207 SER A C 1
ATOM 1747 O O . SER A 1 207 ? 10.180 35.368 -4.929 1.00 83.69 207 SER A O 1
ATOM 1749 N N . ILE A 1 208 ? 11.602 34.509 -3.425 1.00 79.81 208 ILE A N 1
ATOM 1750 C CA . ILE A 1 208 ? 10.557 34.094 -2.478 1.00 79.81 208 ILE A CA 1
ATOM 1751 C C . ILE A 1 208 ? 9.829 35.324 -1.895 1.00 79.81 208 ILE A C 1
ATOM 1753 O O . ILE A 1 208 ? 8.606 35.306 -1.747 1.00 79.81 208 ILE A O 1
ATOM 1757 N N . ILE A 1 209 ? 10.542 36.434 -1.651 1.00 82.38 209 ILE A N 1
ATOM 1758 C CA . ILE A 1 209 ? 9.952 37.724 -1.237 1.00 82.38 209 ILE A CA 1
ATOM 1759 C C . ILE A 1 209 ? 9.131 38.386 -2.363 1.00 82.38 209 ILE A C 1
ATOM 1761 O O . ILE A 1 209 ? 8.195 39.132 -2.074 1.00 82.38 209 ILE A O 1
ATOM 1765 N N . PHE A 1 210 ? 9.456 38.143 -3.635 1.00 89.56 210 PHE A N 1
ATOM 1766 C CA . PHE A 1 210 ? 8.648 38.600 -4.771 1.00 89.56 210 PHE A CA 1
ATOM 1767 C C . PHE A 1 210 ? 7.388 37.741 -4.945 1.00 89.56 210 PHE A C 1
ATOM 1769 O O . PHE A 1 210 ? 6.281 38.274 -4.949 1.00 89.56 210 PHE A O 1
ATOM 1776 N N . LEU A 1 211 ? 7.549 36.417 -5.026 1.00 83.06 211 LEU A N 1
ATOM 1777 C CA . LEU A 1 211 ? 6.472 35.445 -5.246 1.00 83.06 211 LEU A CA 1
ATOM 1778 C C . LEU A 1 211 ? 5.381 35.542 -4.171 1.00 83.06 211 LEU A C 1
ATOM 1780 O O . LEU A 1 211 ? 4.197 35.526 -4.490 1.00 83.06 211 LEU A O 1
ATOM 1784 N N . SER A 1 212 ? 5.765 35.723 -2.906 1.00 82.00 212 SER A N 1
ATOM 1785 C CA . SER A 1 212 ? 4.817 35.882 -1.792 1.00 82.00 212 SER A CA 1
ATOM 1786 C C . SER A 1 212 ? 3.982 37.172 -1.861 1.00 82.00 212 SER A C 1
ATOM 1788 O O . SER A 1 212 ? 2.855 37.214 -1.365 1.00 82.00 212 SER A O 1
ATOM 1790 N N . LYS A 1 213 ? 4.471 38.227 -2.521 1.00 87.25 213 LYS A N 1
ATOM 1791 C CA . LYS A 1 213 ? 3.723 39.486 -2.704 1.00 87.25 213 LYS A CA 1
ATOM 1792 C C . LYS A 1 213 ? 2.700 39.432 -3.838 1.00 87.25 213 LYS A C 1
ATOM 1794 O O . LYS A 1 213 ? 1.923 40.369 -3.986 1.00 87.25 213 LYS A O 1
ATOM 1799 N N . LEU A 1 214 ? 2.677 38.361 -4.631 1.00 88.06 214 LEU A N 1
ATOM 1800 C CA . LEU A 1 214 ? 1.679 38.174 -5.679 1.00 88.06 214 LEU A CA 1
ATOM 1801 C C . LEU A 1 214 ? 0.327 37.807 -5.050 1.00 88.06 214 LEU A C 1
ATOM 1803 O O . LEU A 1 214 ? 0.241 36.876 -4.243 1.00 88.06 214 LEU A O 1
ATOM 1807 N N . THR A 1 215 ? -0.729 38.537 -5.412 1.00 84.31 215 THR A N 1
ATOM 1808 C CA . THR A 1 215 ? -2.053 38.421 -4.773 1.00 84.31 215 THR A CA 1
ATOM 1809 C C . THR A 1 215 ? -2.649 37.022 -4.924 1.00 84.31 215 THR A C 1
ATOM 1811 O O . THR A 1 215 ? -3.104 36.439 -3.945 1.00 84.31 215 THR A O 1
ATOM 1814 N N . GLY A 1 216 ? -2.550 36.429 -6.119 1.00 80.88 216 GLY A N 1
ATOM 1815 C CA . GLY A 1 216 ? -3.078 35.098 -6.424 1.00 80.88 216 GLY A CA 1
ATOM 1816 C C . GLY A 1 216 ? -2.238 33.909 -5.953 1.00 80.88 216 GLY A C 1
ATOM 1817 O O . GLY A 1 216 ? -2.735 32.785 -6.033 1.00 80.88 216 GLY A O 1
ATOM 1818 N N . VAL A 1 217 ? -1.013 34.117 -5.448 1.00 83.31 217 VAL A N 1
ATOM 1819 C CA . VAL A 1 217 ? -0.192 33.058 -4.823 1.00 83.31 217 VAL A CA 1
ATOM 1820 C C . VAL A 1 217 ? -0.688 32.801 -3.401 1.00 83.31 217 VAL A C 1
ATOM 1822 O O . VAL A 1 217 ? -0.823 33.738 -2.614 1.00 83.31 217 VAL A O 1
ATOM 1825 N N . SER A 1 218 ? -0.932 31.534 -3.063 1.00 71.25 218 SER A N 1
ATOM 1826 C CA . SER A 1 218 ? -1.394 31.104 -1.737 1.00 71.25 218 SER A CA 1
ATOM 1827 C C . SER A 1 218 ? -0.333 30.364 -0.921 1.00 71.25 218 SER A C 1
ATOM 1829 O O . SER A 1 218 ? -0.395 30.440 0.305 1.00 71.25 218 SER A O 1
ATOM 1831 N N . LEU A 1 219 ? 0.629 29.672 -1.549 1.00 65.81 219 LEU A N 1
ATOM 1832 C CA . LEU A 1 219 ? 1.690 28.917 -0.864 1.00 65.81 219 LEU A CA 1
ATOM 1833 C C . LEU A 1 219 ? 2.947 28.754 -1.740 1.00 65.81 219 LEU A C 1
ATOM 1835 O O . LEU A 1 219 ? 2.856 28.704 -2.963 1.00 65.81 219 LEU A O 1
ATOM 1839 N N . ILE A 1 220 ? 4.111 28.640 -1.100 1.00 72.62 220 ILE A N 1
ATOM 1840 C CA . ILE A 1 220 ? 5.438 28.450 -1.693 1.00 72.62 220 ILE A CA 1
ATOM 1841 C C . ILE A 1 220 ? 6.207 27.451 -0.815 1.00 72.62 220 ILE A C 1
ATOM 1843 O O . ILE A 1 220 ? 6.396 27.721 0.372 1.00 72.62 220 ILE A O 1
ATOM 1847 N N . PHE A 1 221 ? 6.658 26.321 -1.365 1.00 57.16 221 PHE A N 1
ATOM 1848 C CA . PHE A 1 221 ? 7.352 25.261 -0.612 1.00 57.16 221 PHE A CA 1
ATOM 1849 C C . PHE A 1 221 ? 8.467 24.575 -1.420 1.00 57.16 221 PHE A C 1
ATOM 1851 O O . PHE A 1 221 ? 8.541 24.736 -2.636 1.00 57.16 221 PHE A O 1
ATOM 1858 N N . ASP A 1 222 ? 9.364 23.840 -0.752 1.00 48.62 222 ASP A N 1
ATOM 1859 C CA . ASP A 1 222 ? 10.461 23.107 -1.409 1.00 48.62 222 ASP A CA 1
ATOM 1860 C C . ASP A 1 222 ? 9.929 22.021 -2.368 1.00 48.62 222 ASP A C 1
ATOM 1862 O O . ASP A 1 222 ? 9.028 21.258 -2.015 1.00 48.62 222 ASP A O 1
ATOM 1866 N N . HIS A 1 223 ? 10.511 21.908 -3.565 1.00 46.94 223 HIS A N 1
ATOM 1867 C CA . HIS A 1 223 ? 10.297 20.754 -4.448 1.00 46.94 223 HIS A CA 1
ATOM 1868 C C . HIS A 1 223 ? 11.243 19.598 -4.069 1.00 46.94 223 HIS A C 1
ATOM 1870 O O . HIS A 1 223 ? 12.280 19.809 -3.439 1.00 46.94 223 HIS A O 1
ATOM 1876 N N . VAL A 1 224 ? 10.863 18.362 -4.404 1.00 37.03 224 VAL A N 1
ATOM 1877 C CA . VAL A 1 224 ? 11.389 17.144 -3.771 1.00 37.03 224 VAL A CA 1
ATOM 1878 C C . VAL A 1 224 ? 11.599 16.032 -4.805 1.00 37.03 224 VAL A C 1
ATOM 1880 O O . VAL A 1 224 ? 10.678 15.713 -5.548 1.00 37.03 224 VAL A O 1
ATOM 1883 N N . GLU A 1 225 ? 12.791 15.429 -4.822 1.00 34.09 225 GLU A N 1
ATOM 1884 C CA . GLU A 1 225 ? 13.232 14.436 -5.822 1.00 34.09 225 GLU A CA 1
ATOM 1885 C C . GLU A 1 225 ? 13.422 13.032 -5.208 1.00 34.09 225 GLU A C 1
ATOM 1887 O O . GLU A 1 225 ? 13.586 12.900 -3.993 1.00 34.09 225 GLU A O 1
ATOM 1892 N N . LEU A 1 226 ? 13.338 11.978 -6.034 1.00 32.31 226 LEU A N 1
ATOM 1893 C CA . LEU A 1 226 ? 13.051 10.595 -5.604 1.00 32.31 226 LEU A CA 1
ATOM 1894 C C . LEU A 1 226 ? 14.039 9.577 -6.230 1.00 32.31 226 LEU A C 1
ATOM 1896 O O . LEU A 1 226 ? 14.456 9.774 -7.371 1.00 32.31 226 LEU A O 1
ATOM 1900 N N . THR A 1 227 ? 14.400 8.500 -5.508 1.00 27.30 227 THR A N 1
ATOM 1901 C CA . THR A 1 227 ? 15.413 7.478 -5.899 1.00 27.30 227 THR A CA 1
ATOM 1902 C C . THR A 1 227 ? 15.058 6.062 -5.394 1.00 27.30 227 THR A C 1
ATOM 1904 O O . THR A 1 227 ? 14.337 5.929 -4.400 1.00 27.30 227 THR A O 1
ATOM 1907 N N . ALA A 1 228 ? 15.490 4.991 -6.092 1.00 30.45 228 ALA A N 1
ATOM 1908 C CA . ALA A 1 228 ? 14.695 3.749 -6.109 1.00 30.45 228 ALA A CA 1
ATOM 1909 C C . ALA A 1 228 ? 15.416 2.437 -6.584 1.00 30.45 228 ALA A C 1
ATOM 1911 O O . ALA A 1 228 ? 16.503 2.511 -7.158 1.00 30.45 228 ALA A O 1
ATOM 1912 N N . SER A 1 229 ? 14.873 1.241 -6.232 1.00 29.06 229 SER A N 1
ATOM 1913 C CA . SER A 1 229 ? 15.463 -0.143 -6.300 1.00 29.06 229 SER A CA 1
ATOM 1914 C C . SER A 1 229 ? 14.537 -1.272 -5.687 1.00 29.06 229 SER A C 1
ATOM 1916 O O . SER A 1 229 ? 13.592 -0.870 -5.014 1.00 29.06 229 SER A O 1
ATOM 1918 N N . ASN A 1 230 ? 14.713 -2.637 -5.677 1.00 36.09 230 ASN A N 1
ATOM 1919 C CA . ASN A 1 230 ? 15.085 -3.688 -6.701 1.00 36.09 230 ASN A CA 1
ATOM 1920 C C . ASN A 1 230 ? 14.390 -5.150 -6.478 1.00 36.09 230 ASN A C 1
ATOM 1922 O O . ASN A 1 230 ? 13.815 -5.332 -5.419 1.00 36.09 230 ASN A O 1
ATOM 1926 N N . GLN A 1 231 ? 14.382 -6.204 -7.370 1.00 38.03 231 GLN A N 1
ATOM 1927 C CA . GLN A 1 231 ? 13.739 -7.602 -7.269 1.00 38.03 231 GLN A CA 1
ATOM 1928 C C . GLN A 1 231 ? 14.582 -8.934 -7.120 1.00 38.03 231 GLN A C 1
ATOM 1930 O O . GLN A 1 231 ? 15.473 -9.229 -7.907 1.00 38.03 231 GLN A O 1
ATOM 1935 N N . PHE A 1 232 ? 14.132 -9.901 -6.290 1.00 53.66 232 PHE A N 1
ATOM 1936 C CA . PHE A 1 232 ? 14.262 -11.381 -6.527 1.00 53.66 232 PHE A CA 1
ATOM 1937 C C . PHE A 1 232 ? 12.902 -12.099 -6.338 1.00 53.66 232 PHE A C 1
ATOM 1939 O O . PHE A 1 232 ? 12.795 -13.323 -6.383 1.00 53.66 232 PHE A O 1
ATOM 1946 N N . GLY A 1 233 ? 11.842 -11.324 -6.089 1.00 59.19 233 GLY A N 1
ATOM 1947 C CA . GLY A 1 233 ? 10.613 -11.796 -5.459 1.00 59.19 233 GLY A CA 1
ATOM 1948 C C . GLY A 1 233 ? 9.594 -12.492 -6.350 1.00 59.19 233 GLY A C 1
ATOM 1949 O O . GLY A 1 233 ? 8.554 -12.878 -5.834 1.00 59.19 233 GLY A O 1
ATOM 1950 N N . ALA A 1 234 ? 9.841 -12.661 -7.654 1.00 75.44 234 ALA A N 1
ATOM 1951 C CA . ALA A 1 234 ? 8.861 -13.265 -8.564 1.00 75.44 234 ALA A CA 1
ATOM 1952 C C . ALA A 1 234 ? 8.441 -14.674 -8.102 1.00 75.44 234 ALA A C 1
ATOM 1954 O O . ALA A 1 234 ? 7.265 -14.910 -7.858 1.00 75.44 234 ALA A O 1
ATOM 1955 N N . GLY A 1 235 ? 9.400 -15.578 -7.871 1.00 78.56 235 GLY A N 1
ATOM 1956 C CA . GLY A 1 235 ? 9.091 -16.900 -7.314 1.00 78.56 235 GLY A CA 1
ATOM 1957 C C . GLY A 1 235 ? 8.573 -16.839 -5.872 1.00 78.56 235 GLY A C 1
ATOM 1958 O O . GLY A 1 235 ? 7.549 -17.432 -5.558 1.00 78.56 235 GLY A O 1
ATOM 1959 N N . PHE A 1 236 ? 9.218 -16.043 -5.012 1.00 85.31 236 PHE A N 1
ATOM 1960 C CA . PHE A 1 236 ? 8.864 -15.926 -3.589 1.00 85.31 236 PHE A CA 1
ATOM 1961 C C . PHE A 1 236 ? 7.426 -15.438 -3.345 1.00 85.31 236 PHE A C 1
ATOM 1963 O O . PHE A 1 236 ? 6.722 -16.001 -2.516 1.00 85.31 236 PHE A O 1
ATOM 1970 N N . SER A 1 237 ? 6.978 -14.399 -4.058 1.00 88.69 237 SER A N 1
ATOM 1971 C CA . SER A 1 237 ? 5.608 -13.877 -3.929 1.00 88.69 237 SER A CA 1
ATOM 1972 C C . SER A 1 237 ? 4.574 -14.810 -4.558 1.00 88.69 237 SER A C 1
ATOM 1974 O O . SER A 1 237 ? 3.421 -14.809 -4.142 1.00 88.69 237 SER A O 1
ATOM 1976 N N . GLN A 1 238 ? 4.971 -15.644 -5.523 1.00 91.50 238 GLN A N 1
ATOM 1977 C CA . GLN A 1 238 ? 4.127 -16.712 -6.054 1.00 91.50 238 GLN A CA 1
ATOM 1978 C C . GLN A 1 238 ? 3.975 -17.873 -5.060 1.00 91.50 238 GLN A C 1
ATOM 1980 O O . GLN A 1 238 ? 2.869 -18.399 -4.922 1.00 91.50 238 GLN A O 1
ATOM 1985 N N . LYS A 1 239 ? 5.060 -18.256 -4.373 1.00 89.44 239 LYS A N 1
ATOM 1986 C CA . LYS A 1 239 ? 5.072 -19.200 -3.248 1.00 89.44 239 LYS A CA 1
ATOM 1987 C C . LYS A 1 239 ? 6.338 -19.028 -2.398 1.00 89.44 239 LYS A C 1
ATOM 1989 O O . LYS A 1 239 ? 7.444 -19.230 -2.896 1.00 89.44 239 LYS A O 1
ATOM 1994 N N . ASN A 1 240 ? 6.194 -18.703 -1.111 1.00 84.06 240 ASN A N 1
ATOM 1995 C CA . ASN A 1 240 ? 7.333 -18.460 -0.218 1.00 84.06 240 ASN A CA 1
ATOM 1996 C C . ASN A 1 240 ? 7.939 -19.761 0.330 1.00 84.06 240 ASN A C 1
ATOM 1998 O O . ASN A 1 240 ? 9.121 -19.802 0.667 1.00 84.06 240 ASN A O 1
ATOM 2002 N N . ASP A 1 241 ? 7.146 -20.835 0.379 1.00 76.06 241 ASP A N 1
ATOM 2003 C CA . ASP A 1 241 ? 7.558 -22.146 0.884 1.00 76.06 241 ASP A CA 1
ATOM 2004 C C . ASP A 1 241 ? 8.008 -23.071 -0.260 1.00 76.06 241 ASP A C 1
ATOM 2006 O O . ASP A 1 241 ? 7.299 -23.998 -0.667 1.00 76.06 241 ASP A O 1
ATOM 2010 N N . GLN A 1 242 ? 9.169 -22.760 -0.849 1.00 70.12 242 GLN A N 1
ATOM 2011 C CA . GLN A 1 242 ? 9.792 -23.570 -1.901 1.00 70.12 242 GLN A CA 1
ATOM 2012 C C . GLN A 1 242 ? 11.306 -23.734 -1.687 1.00 70.12 242 GLN A C 1
ATOM 2014 O O . GLN A 1 242 ? 11.987 -22.763 -1.350 1.00 70.12 242 GLN A O 1
ATOM 2019 N N . PRO A 1 243 ? 11.875 -24.928 -1.946 1.00 57.28 243 PRO A N 1
ATOM 2020 C CA . PRO A 1 243 ? 13.320 -25.113 -1.943 1.00 57.28 243 PRO A CA 1
ATOM 2021 C C . PRO A 1 243 ? 13.953 -24.338 -3.107 1.00 57.28 243 PRO A C 1
ATOM 2023 O O . PRO A 1 243 ? 13.546 -24.484 -4.262 1.00 57.28 243 PRO A O 1
ATOM 2026 N N . ILE A 1 244 ? 14.973 -23.527 -2.820 1.00 54.03 244 ILE A N 1
ATOM 2027 C CA . ILE A 1 244 ? 15.674 -22.768 -3.861 1.00 54.03 244 ILE A CA 1
ATOM 2028 C C . ILE A 1 244 ? 16.594 -23.712 -4.643 1.00 54.03 244 ILE A C 1
ATOM 2030 O O . ILE A 1 244 ? 17.470 -24.363 -4.070 1.00 54.03 244 ILE A O 1
ATOM 2034 N N . HIS A 1 245 ? 16.428 -23.777 -5.965 1.00 50.75 245 HIS A N 1
ATOM 2035 C CA . HIS A 1 245 ? 17.298 -24.585 -6.818 1.00 50.75 245 HIS A CA 1
ATOM 2036 C C . HIS A 1 245 ? 18.637 -23.869 -7.018 1.00 50.75 245 HIS A C 1
ATOM 2038 O O . HIS A 1 245 ? 18.783 -23.066 -7.940 1.00 50.75 245 HIS A O 1
ATOM 2044 N N . ILE A 1 246 ? 19.619 -24.185 -6.167 1.00 42.03 246 ILE A N 1
ATOM 2045 C CA . ILE A 1 246 ? 20.974 -23.600 -6.171 1.00 42.03 246 ILE A CA 1
ATOM 2046 C C . ILE A 1 246 ? 21.594 -23.614 -7.582 1.00 42.03 246 ILE A C 1
ATOM 2048 O O . ILE A 1 246 ? 22.084 -22.589 -8.049 1.00 42.03 246 ILE A O 1
ATOM 2052 N N . GLU A 1 247 ? 21.478 -24.733 -8.308 1.00 39.12 247 GLU A N 1
ATOM 2053 C CA . GLU A 1 247 ? 21.980 -24.896 -9.686 1.00 39.12 247 GLU A CA 1
ATOM 2054 C C . GLU A 1 247 ? 21.322 -23.963 -10.720 1.00 39.12 247 GLU A C 1
ATOM 2056 O O . GLU A 1 247 ? 21.917 -23.678 -11.757 1.00 39.12 247 GLU A O 1
ATOM 2061 N N . LYS A 1 248 ? 20.096 -23.491 -10.459 1.00 45.19 248 LYS A N 1
ATOM 2062 C CA . LYS A 1 248 ? 19.326 -22.610 -11.356 1.00 45.19 248 LYS A CA 1
ATOM 2063 C C . LYS A 1 248 ? 19.300 -21.146 -10.902 1.00 45.19 248 LYS A C 1
ATOM 2065 O O . LYS A 1 248 ? 18.736 -20.320 -11.610 1.00 45.19 248 LYS A O 1
ATOM 2070 N N . GLN A 1 249 ? 19.864 -20.832 -9.732 1.00 53.00 249 GLN A N 1
ATOM 2071 C CA . GLN A 1 249 ? 19.891 -19.488 -9.129 1.00 53.00 249 GLN A CA 1
ATOM 2072 C C . GLN A 1 249 ? 18.505 -18.802 -9.042 1.00 53.00 249 GLN A C 1
ATOM 2074 O O . GLN A 1 249 ? 18.415 -17.577 -9.062 1.00 53.00 249 GLN A O 1
ATOM 2079 N N . GLN A 1 250 ? 17.421 -19.582 -8.922 1.00 62.50 250 GLN A N 1
ATOM 2080 C CA . GLN A 1 250 ? 16.046 -19.074 -8.835 1.00 62.50 250 GLN A CA 1
ATOM 2081 C C . GLN A 1 250 ? 15.180 -19.862 -7.840 1.00 62.50 250 GLN A C 1
ATOM 2083 O O . GLN A 1 250 ? 15.376 -21.062 -7.619 1.00 62.50 250 GLN A O 1
ATOM 2088 N N . ILE A 1 251 ? 14.165 -19.183 -7.307 1.00 68.62 251 ILE A N 1
ATOM 2089 C CA . ILE A 1 251 ? 12.970 -19.803 -6.716 1.00 68.62 251 ILE A CA 1
ATOM 2090 C C . ILE A 1 251 ? 12.046 -20.208 -7.888 1.00 68.62 251 ILE A C 1
ATOM 2092 O O . ILE A 1 251 ? 11.991 -19.454 -8.867 1.00 68.62 251 ILE A O 1
ATOM 2096 N N . PRO A 1 252 ? 11.357 -21.369 -7.856 1.00 77.94 252 PRO A N 1
ATOM 2097 C CA . PRO A 1 252 ? 10.367 -21.722 -8.879 1.00 77.94 252 PRO A CA 1
ATOM 2098 C C . PRO A 1 252 ? 9.261 -20.668 -9.011 1.00 77.94 252 PRO A C 1
ATOM 2100 O O . PRO A 1 252 ? 9.069 -19.830 -8.132 1.00 77.94 252 PRO A O 1
ATOM 2103 N N . ARG A 1 253 ? 8.517 -20.693 -10.118 1.00 86.00 253 ARG A N 1
ATOM 2104 C CA . ARG A 1 253 ? 7.483 -19.695 -10.408 1.00 86.00 253 ARG A CA 1
ATOM 2105 C C . ARG A 1 253 ? 6.127 -20.370 -10.327 1.00 86.00 253 ARG A C 1
ATOM 2107 O O . ARG A 1 253 ? 5.434 -20.501 -11.327 1.00 86.00 253 ARG A O 1
ATOM 2114 N N . TYR A 1 254 ? 5.774 -20.825 -9.123 1.00 91.06 254 TYR A N 1
ATOM 2115 C CA . TYR A 1 254 ? 4.661 -21.750 -8.887 1.00 91.06 254 TYR A CA 1
ATOM 2116 C C . TYR A 1 254 ? 3.354 -21.379 -9.611 1.00 91.06 254 TYR A C 1
ATOM 2118 O O . TYR A 1 254 ? 2.687 -22.263 -10.138 1.00 91.06 254 TYR A O 1
ATOM 2126 N N . ILE A 1 255 ? 2.998 -20.093 -9.684 1.00 95.25 255 ILE A N 1
ATOM 2127 C CA . ILE A 1 255 ? 1.774 -19.623 -10.350 1.00 95.25 255 ILE A CA 1
ATOM 2128 C C . ILE A 1 255 ? 1.952 -19.578 -11.882 1.00 95.25 255 ILE A C 1
ATOM 2130 O O . ILE A 1 255 ? 1.068 -20.022 -12.617 1.00 95.25 255 ILE A O 1
ATOM 2134 N N . ASN A 1 256 ? 3.116 -19.132 -12.376 1.00 93.44 256 ASN A N 1
ATOM 2135 C CA . ASN A 1 256 ? 3.450 -19.163 -13.808 1.00 93.44 256 ASN A CA 1
ATOM 2136 C C . ASN A 1 256 ? 3.562 -20.599 -14.351 1.00 93.44 256 ASN A C 1
ATOM 2138 O O . ASN A 1 256 ? 3.115 -20.865 -15.465 1.00 93.44 256 ASN A O 1
ATOM 2142 N N . ASP A 1 257 ? 4.103 -21.522 -13.553 1.00 91.94 257 ASP A N 1
ATOM 2143 C CA . ASP A 1 257 ? 4.264 -22.944 -13.875 1.00 91.94 257 ASP A CA 1
ATOM 2144 C C . ASP A 1 257 ? 2.898 -23.659 -14.026 1.00 91.94 257 ASP A C 1
ATOM 2146 O O . ASP A 1 257 ? 2.806 -24.679 -14.707 1.00 91.94 257 ASP A O 1
ATOM 2150 N N . HIS A 1 258 ? 1.818 -23.088 -13.467 1.00 94.62 258 HIS A N 1
ATOM 2151 C CA . HIS A 1 258 ? 0.420 -23.508 -13.672 1.00 94.62 258 HIS A CA 1
ATOM 2152 C C . HIS A 1 258 ? -0.310 -22.710 -14.779 1.00 94.62 258 HIS A C 1
ATOM 2154 O O . HIS A 1 258 ? -1.529 -22.795 -14.911 1.00 94.62 258 HIS A O 1
ATOM 2160 N N . GLY A 1 259 ? 0.414 -21.939 -15.601 1.00 95.00 259 GLY A N 1
ATOM 2161 C CA . GLY A 1 259 ? -0.128 -21.203 -16.754 1.00 95.00 259 GLY A CA 1
ATOM 2162 C C . GLY A 1 259 ? -0.683 -19.804 -16.450 1.00 95.00 259 GLY A C 1
ATOM 2163 O O . GLY A 1 259 ? -1.141 -19.113 -17.364 1.00 95.00 259 GLY A O 1
ATOM 2164 N N . ILE A 1 260 ? -0.614 -19.351 -15.196 1.00 97.75 260 ILE A N 1
ATOM 2165 C CA . ILE A 1 260 ? -1.038 -18.009 -14.790 1.00 97.75 260 ILE A CA 1
ATOM 2166 C C . ILE A 1 260 ? 0.182 -17.075 -14.827 1.00 97.75 260 ILE A C 1
ATOM 2168 O O . ILE A 1 260 ? 1.019 -17.049 -13.925 1.00 97.75 260 ILE A O 1
ATOM 2172 N N . THR A 1 261 ? 0.311 -16.325 -15.921 1.00 96.75 261 THR A N 1
ATOM 2173 C CA . THR A 1 261 ? 1.481 -15.505 -16.283 1.00 96.75 261 THR A CA 1
ATOM 2174 C C . THR A 1 261 ? 1.183 -14.003 -16.405 1.00 96.75 261 THR A C 1
ATOM 2176 O O . THR A 1 261 ? 2.047 -13.236 -16.825 1.00 96.75 261 THR A O 1
ATOM 2179 N N . GLY A 1 262 ? -0.022 -13.559 -16.038 1.00 97.31 262 GLY A N 1
ATOM 2180 C CA . GLY A 1 262 ? -0.524 -12.192 -16.234 1.00 97.31 262 GLY A CA 1
ATOM 2181 C C . GLY A 1 262 ? -1.104 -11.948 -17.630 1.00 97.31 262 GLY A C 1
ATOM 2182 O O . GLY A 1 262 ? -1.313 -10.810 -18.035 1.00 97.31 262 GLY A O 1
ATOM 2183 N N . LYS A 1 263 ? -1.338 -13.010 -18.400 1.00 97.12 263 LYS A N 1
ATOM 2184 C CA . LYS A 1 263 ? -1.820 -12.953 -19.780 1.00 97.12 263 LYS A CA 1
ATOM 2185 C C . LYS A 1 263 ? -3.152 -12.194 -19.881 1.00 97.12 263 LYS A C 1
ATOM 2187 O O . LYS A 1 263 ? -4.086 -12.461 -19.131 1.00 97.12 263 LYS A O 1
ATOM 2192 N N . ASN A 1 264 ? -3.245 -11.309 -20.875 1.00 94.69 264 ASN A N 1
ATOM 2193 C CA . ASN A 1 264 ? -4.346 -10.359 -21.121 1.00 94.69 264 ASN A CA 1
ATOM 2194 C C . ASN A 1 264 ? -4.494 -9.221 -20.091 1.00 94.69 264 ASN A C 1
ATOM 2196 O O . ASN A 1 264 ? -5.277 -8.308 -20.342 1.00 94.69 264 ASN A O 1
ATOM 2200 N N . GLU A 1 265 ? -3.752 -9.227 -18.982 1.00 98.00 265 GLU A N 1
ATOM 2201 C CA . GLU A 1 265 ? -3.747 -8.113 -18.032 1.00 98.00 265 GLU A CA 1
ATOM 2202 C C . GLU A 1 265 ? -2.790 -7.001 -18.477 1.00 98.00 265 GLU A C 1
ATOM 2204 O O . GLU A 1 265 ? -1.855 -7.214 -19.259 1.00 98.00 265 GLU A O 1
ATOM 2209 N N . VAL A 1 266 ? -3.016 -5.798 -17.950 1.00 98.50 266 VAL A N 1
ATOM 2210 C CA . VAL A 1 266 ? -2.163 -4.625 -18.162 1.00 98.50 266 VAL A CA 1
ATOM 2211 C C . VAL A 1 266 ? -1.700 -4.098 -16.809 1.00 98.50 266 VAL A C 1
ATOM 2213 O O . VAL A 1 266 ? -2.495 -3.984 -15.877 1.00 98.50 266 VAL A O 1
ATOM 2216 N N . ILE A 1 267 ? -0.415 -3.755 -16.718 1.00 98.62 267 ILE A N 1
ATOM 2217 C CA . ILE A 1 267 ? 0.156 -3.015 -15.591 1.00 98.62 267 ILE A CA 1
ATOM 2218 C C . ILE A 1 267 ? 0.545 -1.625 -16.092 1.00 98.62 267 ILE A C 1
ATOM 2220 O O . ILE A 1 267 ? 1.363 -1.484 -17.007 1.00 98.62 267 ILE A O 1
ATOM 2224 N N . THR A 1 268 ? -0.035 -0.594 -15.484 1.00 98.62 268 THR A N 1
ATOM 2225 C CA . THR A 1 268 ? 0.342 0.797 -15.742 1.00 98.62 268 THR A CA 1
ATOM 2226 C C . THR A 1 268 ? 1.495 1.198 -14.829 1.00 98.62 268 THR A C 1
ATOM 2228 O O . THR A 1 268 ? 1.469 0.923 -13.630 1.00 98.62 268 THR A O 1
ATOM 2231 N N . ILE A 1 269 ? 2.528 1.827 -15.381 1.00 97.69 269 ILE A N 1
ATOM 2232 C CA . ILE A 1 269 ? 3.759 2.163 -14.654 1.00 97.69 269 ILE A CA 1
ATOM 2233 C C . ILE A 1 269 ? 4.013 3.665 -14.755 1.00 97.69 269 ILE A C 1
ATOM 2235 O O . ILE A 1 269 ? 4.023 4.216 -15.858 1.00 97.69 269 ILE A O 1
ATOM 2239 N N . ILE A 1 270 ? 4.237 4.300 -13.602 1.00 94.88 270 ILE A N 1
ATOM 2240 C CA . ILE A 1 270 ? 4.782 5.657 -13.486 1.00 94.88 270 ILE A CA 1
ATOM 2241 C C . ILE A 1 270 ? 6.179 5.531 -12.904 1.00 94.88 270 ILE A C 1
ATOM 2243 O O . ILE A 1 270 ? 6.332 5.065 -11.772 1.00 94.88 270 ILE A O 1
ATOM 2247 N N . ASP A 1 271 ? 7.184 5.945 -13.668 1.00 91.94 271 ASP A N 1
ATOM 2248 C CA . ASP A 1 271 ? 8.581 5.807 -13.274 1.00 91.94 271 ASP A CA 1
ATOM 2249 C C . ASP A 1 271 ? 9.514 6.669 -14.145 1.00 91.94 271 ASP A C 1
ATOM 2251 O O . ASP A 1 271 ? 9.025 7.445 -14.954 1.00 91.94 271 ASP A O 1
ATOM 2255 N N . THR A 1 272 ? 10.839 6.552 -14.020 1.00 87.75 272 THR A N 1
ATOM 2256 C CA . THR A 1 272 ? 11.772 7.078 -15.039 1.00 87.75 272 THR A CA 1
ATOM 2257 C C . THR A 1 272 ? 11.646 6.297 -16.362 1.00 87.75 272 THR A C 1
ATOM 2259 O O . THR A 1 272 ? 10.786 5.421 -16.507 1.00 87.75 272 THR A O 1
ATOM 2262 N N . LEU A 1 273 ? 12.469 6.603 -17.370 1.00 94.56 273 LEU A N 1
ATOM 2263 C CA . LEU A 1 273 ? 12.283 6.039 -18.708 1.00 94.56 273 LEU A CA 1
ATOM 2264 C C . LEU A 1 273 ? 12.441 4.506 -18.738 1.00 94.56 273 LEU A C 1
ATOM 2266 O O . LEU A 1 273 ? 13.291 3.904 -18.075 1.00 94.56 273 LEU A O 1
ATOM 2270 N N . ILE A 1 274 ? 11.615 3.866 -19.566 1.00 96.38 274 ILE A N 1
ATOM 2271 C CA . ILE A 1 274 ? 11.709 2.441 -19.884 1.00 96.38 274 ILE A CA 1
ATOM 2272 C C . ILE A 1 274 ? 12.436 2.312 -21.224 1.00 96.38 274 ILE A C 1
ATOM 2274 O O . ILE A 1 274 ? 11.944 2.802 -22.243 1.00 96.38 274 ILE A O 1
ATOM 2278 N N . ASP A 1 275 ? 13.588 1.639 -21.239 1.00 96.25 275 ASP A N 1
ATOM 2279 C CA . ASP A 1 275 ? 14.328 1.283 -22.452 1.00 96.25 275 ASP A CA 1
ATOM 2280 C C . ASP A 1 275 ? 13.559 0.216 -23.231 1.00 96.25 275 ASP A C 1
ATOM 2282 O O . ASP A 1 275 ? 13.732 -0.988 -23.028 1.00 96.25 275 ASP A O 1
ATOM 2286 N N . PHE A 1 276 ? 12.657 0.650 -24.111 1.00 96.00 276 PHE A N 1
ATOM 2287 C CA . PHE A 1 276 ? 11.800 -0.264 -24.860 1.00 96.00 276 PHE A CA 1
ATOM 2288 C C . PHE A 1 276 ? 12.559 -1.073 -25.926 1.00 96.00 276 PHE A C 1
ATOM 2290 O O . PHE A 1 276 ? 11.963 -1.960 -26.535 1.00 96.00 276 PHE A O 1
ATOM 2297 N N . HIS A 1 277 ? 13.859 -0.825 -26.129 1.00 95.44 277 HIS A N 1
ATOM 2298 C CA . HIS A 1 277 ? 14.722 -1.669 -26.958 1.00 95.44 277 HIS A CA 1
ATOM 2299 C C . HIS A 1 277 ? 15.340 -2.845 -26.182 1.00 95.44 277 HIS A C 1
ATOM 2301 O O . HIS A 1 277 ? 15.846 -3.785 -26.797 1.00 95.44 277 HIS A O 1
ATOM 2307 N N . HIS A 1 278 ? 15.277 -2.849 -24.847 1.00 95.25 278 HIS A N 1
ATOM 2308 C CA . HIS A 1 278 ? 15.698 -4.003 -24.059 1.00 95.25 278 HIS A CA 1
ATOM 2309 C C . HIS A 1 278 ? 14.759 -5.200 -24.320 1.00 95.25 278 HIS A C 1
ATOM 2311 O O . HIS A 1 278 ? 13.533 -5.056 -24.372 1.00 95.25 278 HIS A O 1
ATOM 2317 N N . SER A 1 279 ? 15.319 -6.410 -24.428 1.00 94.31 279 SER A N 1
ATOM 2318 C CA . SER A 1 279 ? 14.643 -7.666 -24.813 1.00 94.31 279 SER A CA 1
ATOM 2319 C C . SER A 1 279 ? 13.387 -8.012 -24.006 1.00 94.31 279 SER A C 1
ATOM 2321 O O . SER A 1 279 ? 12.542 -8.779 -24.469 1.00 94.31 279 SER A O 1
ATOM 2323 N N . HIS A 1 280 ? 13.243 -7.455 -22.801 1.00 94.50 280 HIS A N 1
ATOM 2324 C CA . HIS A 1 280 ? 12.051 -7.583 -21.958 1.00 94.50 280 HIS A CA 1
ATOM 2325 C C . HIS A 1 280 ? 10.804 -6.895 -22.533 1.00 94.50 280 HIS A C 1
ATOM 2327 O O . HIS A 1 280 ? 9.691 -7.258 -22.139 1.00 94.50 280 HIS A O 1
ATOM 2333 N N . PHE A 1 281 ? 10.991 -5.925 -23.434 1.00 97.00 281 PHE A N 1
ATOM 2334 C CA . PHE A 1 281 ? 9.951 -5.025 -23.942 1.00 97.00 281 PHE A CA 1
ATOM 2335 C C . PHE A 1 281 ? 9.920 -4.933 -25.472 1.00 97.00 281 PHE A C 1
ATOM 2337 O O . PHE A 1 281 ? 8.830 -4.825 -26.031 1.00 97.00 281 PHE A O 1
ATOM 2344 N N . TYR A 1 282 ? 11.088 -5.031 -26.119 1.00 94.31 282 TYR A N 1
ATOM 2345 C CA . TYR A 1 282 ? 11.276 -4.927 -27.570 1.00 94.31 282 TYR A CA 1
ATOM 2346 C C . TYR A 1 282 ? 10.345 -5.840 -28.382 1.00 94.31 282 TYR A C 1
ATOM 2348 O O . TYR A 1 282 ? 10.036 -6.957 -27.958 1.00 94.31 282 TYR A O 1
ATOM 2356 N N . ASP A 1 283 ? 9.926 -5.388 -29.561 1.00 94.50 283 ASP A N 1
ATOM 2357 C CA . ASP A 1 283 ? 9.110 -6.131 -30.520 1.00 94.50 283 ASP A CA 1
ATOM 2358 C C . ASP A 1 283 ? 9.703 -5.974 -31.932 1.00 94.50 283 ASP A C 1
ATOM 2360 O O . ASP A 1 283 ? 9.923 -4.862 -32.405 1.00 94.50 283 ASP A O 1
ATOM 2364 N N . GLU A 1 284 ? 9.953 -7.095 -32.613 1.00 92.38 284 GLU A N 1
ATOM 2365 C CA . GLU A 1 284 ? 10.492 -7.125 -33.982 1.00 92.38 284 GLU A CA 1
ATOM 2366 C C . GLU A 1 284 ? 9.477 -6.641 -35.044 1.00 92.38 284 GLU A C 1
ATOM 2368 O O . GLU A 1 284 ? 9.858 -6.367 -36.182 1.00 92.38 284 GLU A O 1
ATOM 2373 N N . LYS A 1 285 ? 8.179 -6.572 -34.700 1.00 93.56 285 LYS A N 1
ATOM 2374 C CA . LYS A 1 285 ? 7.059 -6.363 -35.648 1.00 93.56 285 LYS A CA 1
ATOM 2375 C C . LYS A 1 285 ? 6.419 -4.989 -35.541 1.00 93.56 285 LYS A C 1
ATOM 2377 O O . LYS A 1 285 ? 5.774 -4.549 -36.492 1.00 93.56 285 LYS A O 1
ATOM 2382 N N . MET A 1 286 ? 6.564 -4.326 -34.397 1.00 94.25 286 MET A N 1
ATOM 2383 C CA . MET A 1 286 ? 5.937 -3.041 -34.117 1.00 94.25 286 MET A CA 1
ATOM 2384 C C . MET A 1 286 ? 6.874 -2.181 -33.273 1.00 94.25 286 MET A C 1
ATOM 2386 O O . MET A 1 286 ? 7.148 -2.502 -32.125 1.00 94.25 286 MET A O 1
ATOM 2390 N N . ASN A 1 287 ? 7.334 -1.059 -33.824 1.00 92.81 287 ASN A N 1
ATOM 2391 C CA . ASN A 1 287 ? 8.067 -0.070 -33.037 1.00 92.81 287 ASN A CA 1
ATOM 2392 C C . ASN A 1 287 ? 7.109 0.666 -32.090 1.00 92.81 287 ASN A C 1
ATOM 2394 O O . ASN A 1 287 ? 5.987 1.007 -32.479 1.00 92.81 287 ASN A O 1
ATOM 2398 N N . VAL A 1 288 ? 7.585 0.995 -30.888 1.00 96.12 288 VAL A N 1
ATOM 2399 C CA . VAL A 1 288 ? 6.895 1.926 -29.984 1.00 96.12 288 VAL A CA 1
ATOM 2400 C C . VAL A 1 288 ? 6.647 3.253 -30.703 1.00 96.12 288 VAL A C 1
ATOM 2402 O O . VAL A 1 288 ? 7.554 3.820 -31.304 1.00 96.12 288 VAL A O 1
ATOM 2405 N N . THR A 1 289 ? 5.417 3.752 -30.612 1.00 96.75 289 THR A N 1
ATOM 2406 C CA . THR A 1 289 ? 4.985 5.073 -31.075 1.00 96.75 289 THR A CA 1
ATOM 2407 C C . THR A 1 289 ? 4.428 5.823 -29.871 1.00 96.75 289 THR A C 1
ATOM 2409 O O . THR A 1 289 ? 3.518 5.334 -29.198 1.00 96.75 289 THR A O 1
ATOM 2412 N N . PHE A 1 290 ? 4.986 6.992 -29.558 1.00 97.75 290 PHE A N 1
ATOM 2413 C CA . PHE A 1 290 ? 4.601 7.728 -28.353 1.00 97.75 290 PHE A CA 1
ATOM 2414 C C . PHE A 1 290 ? 3.158 8.239 -28.393 1.00 97.75 290 PHE A C 1
ATOM 2416 O O . PHE A 1 290 ? 2.580 8.474 -29.457 1.00 97.75 290 PHE A O 1
ATOM 2423 N N . ASN A 1 291 ? 2.573 8.386 -27.202 1.00 97.00 291 ASN A N 1
ATOM 2424 C CA . ASN A 1 291 ? 1.228 8.913 -26.958 1.00 97.00 291 ASN A CA 1
ATOM 2425 C C . ASN A 1 291 ? 0.098 8.198 -27.742 1.00 97.00 291 ASN A C 1
ATOM 2427 O O . ASN A 1 291 ? -0.989 8.746 -27.921 1.00 97.00 291 ASN A O 1
ATOM 2431 N N . THR A 1 292 ? 0.349 6.965 -28.196 1.00 97.06 292 THR A N 1
ATOM 2432 C CA . THR A 1 292 ? -0.522 6.184 -29.087 1.00 97.06 292 THR A CA 1
ATOM 2433 C C . THR A 1 292 ? -0.827 4.815 -28.471 1.00 97.06 292 THR A C 1
ATOM 2435 O O . THR A 1 292 ? 0.048 4.194 -27.868 1.00 97.06 292 THR A O 1
ATOM 2438 N N . LEU A 1 293 ? -2.065 4.330 -28.625 1.00 97.62 293 LEU A N 1
ATOM 2439 C CA . LEU A 1 293 ? -2.457 2.977 -28.217 1.00 97.62 293 LEU A CA 1
ATOM 2440 C C . LEU A 1 293 ? -2.005 1.953 -29.272 1.00 97.62 293 LEU A C 1
ATOM 2442 O O . LEU A 1 293 ? -2.368 2.057 -30.441 1.00 97.62 293 LEU A O 1
ATOM 2446 N N . MET A 1 294 ? -1.235 0.957 -28.843 1.00 97.44 294 MET A N 1
ATOM 2447 C CA . MET A 1 294 ? -0.592 -0.061 -29.680 1.00 97.44 294 MET A CA 1
ATOM 2448 C C . MET A 1 294 ? -1.012 -1.464 -29.208 1.00 97.44 294 MET A C 1
ATOM 2450 O O . MET A 1 294 ? -0.211 -2.172 -28.597 1.00 97.44 294 MET A O 1
ATOM 2454 N N . PRO A 1 295 ? -2.274 -1.882 -29.422 1.00 94.38 295 PRO A N 1
ATOM 2455 C CA . PRO A 1 295 ? -2.828 -3.080 -28.784 1.00 94.38 295 PRO A CA 1
ATOM 2456 C C . PRO A 1 295 ? -2.095 -4.369 -29.188 1.00 94.38 295 PRO A C 1
ATOM 2458 O O . PRO A 1 295 ? -1.961 -5.284 -28.370 1.00 94.38 295 PRO A O 1
ATOM 2461 N N . ASP A 1 296 ? -1.571 -4.422 -30.414 1.00 95.56 296 ASP A N 1
ATOM 2462 C CA . ASP A 1 296 ? -0.876 -5.586 -30.969 1.00 95.56 296 ASP A CA 1
ATOM 2463 C C . ASP A 1 296 ? 0.595 -5.695 -30.530 1.00 95.56 296 ASP A C 1
ATOM 2465 O O . ASP A 1 296 ? 1.127 -6.805 -30.506 1.00 95.56 296 ASP A O 1
ATOM 2469 N N . HIS A 1 297 ? 1.233 -4.594 -30.107 1.00 97.19 297 HIS A N 1
ATOM 2470 C CA . HIS A 1 297 ? 2.639 -4.578 -29.682 1.00 97.19 297 HIS A CA 1
ATOM 2471 C C . HIS A 1 297 ? 2.880 -5.593 -28.552 1.00 97.19 297 HIS A C 1
ATOM 2473 O O . HIS A 1 297 ? 2.105 -5.673 -27.589 1.00 97.19 297 HIS A O 1
ATOM 2479 N N . ARG A 1 298 ? 3.966 -6.370 -28.642 1.00 96.00 298 ARG A N 1
ATOM 2480 C CA . ARG A 1 298 ? 4.272 -7.505 -27.753 1.00 96.00 298 ARG A CA 1
ATOM 2481 C C . ARG A 1 298 ? 4.219 -7.137 -26.272 1.00 96.00 298 ARG A C 1
ATOM 2483 O O . ARG A 1 298 ? 3.690 -7.915 -25.479 1.00 96.00 298 ARG A O 1
ATOM 2490 N N . LYS A 1 299 ? 4.759 -5.966 -25.903 1.00 96.56 299 LYS A N 1
ATOM 2491 C CA . LYS A 1 299 ? 4.845 -5.523 -24.500 1.00 96.56 299 LYS A CA 1
ATOM 2492 C C . LYS A 1 299 ? 4.270 -4.144 -24.179 1.00 96.56 299 LYS A C 1
ATOM 2494 O O . LYS A 1 299 ? 3.317 -4.062 -23.411 1.00 96.56 299 LYS A O 1
ATOM 2499 N N . MET A 1 300 ? 4.848 -3.085 -24.740 1.00 97.19 300 MET A N 1
ATOM 2500 C CA . MET A 1 300 ? 4.442 -1.694 -24.505 1.00 97.19 300 MET A CA 1
ATOM 2501 C C . MET A 1 300 ? 3.201 -1.338 -25.338 1.00 97.19 300 MET A C 1
ATOM 2503 O O . MET A 1 300 ? 3.325 -1.075 -26.528 1.00 97.19 300 MET A O 1
ATOM 2507 N N . ILE A 1 301 ? 2.007 -1.320 -24.739 1.00 97.88 301 ILE A N 1
ATOM 2508 C CA . ILE A 1 301 ? 0.767 -0.941 -25.455 1.00 97.88 301 ILE A CA 1
ATOM 2509 C C . ILE A 1 301 ? 0.467 0.553 -25.408 1.00 97.88 301 ILE A C 1
ATOM 2511 O O . ILE A 1 301 ? -0.354 1.039 -26.179 1.00 97.88 301 ILE A O 1
ATOM 2515 N N . TYR A 1 302 ? 1.121 1.287 -24.513 1.00 98.38 302 TYR A N 1
ATOM 2516 C CA . TYR A 1 302 ? 1.092 2.742 -24.483 1.00 98.38 302 TYR A CA 1
ATOM 2517 C C . TYR A 1 302 ? 2.410 3.255 -23.907 1.00 98.38 302 TYR A C 1
ATOM 2519 O O . TYR A 1 302 ? 2.970 2.638 -22.995 1.00 98.38 302 TYR A O 1
ATOM 2527 N N . TYR A 1 303 ? 2.897 4.381 -24.425 1.00 98.06 303 TYR A N 1
ATOM 2528 C CA . TYR A 1 303 ? 4.098 5.043 -23.923 1.00 98.06 303 TYR A CA 1
ATOM 2529 C C . TYR A 1 303 ? 3.891 6.562 -23.917 1.00 98.06 303 TYR A C 1
ATOM 2531 O O . TYR A 1 303 ? 3.943 7.193 -24.974 1.00 98.06 303 TYR A O 1
ATOM 2539 N N . LYS A 1 304 ? 3.646 7.154 -22.738 1.00 96.81 304 LYS A N 1
ATOM 2540 C CA . LYS A 1 304 ? 3.583 8.614 -22.564 1.00 96.81 304 LYS A CA 1
ATOM 2541 C C . LYS A 1 304 ? 4.982 9.213 -22.683 1.00 96.81 304 LYS A C 1
ATOM 2543 O O . LYS A 1 304 ? 5.841 8.947 -21.848 1.00 96.81 304 LYS A O 1
ATOM 2548 N N . TYR A 1 305 ? 5.209 10.006 -23.724 1.00 95.69 305 TYR A N 1
ATOM 2549 C CA . TYR A 1 305 ? 6.417 10.813 -23.892 1.00 95.69 305 TYR A CA 1
ATOM 2550 C C . TYR A 1 305 ? 6.147 11.911 -24.922 1.00 95.69 305 TYR A C 1
ATOM 2552 O O . TYR A 1 305 ? 5.711 11.620 -26.032 1.00 95.69 305 TYR A O 1
ATOM 2560 N N . ASP A 1 306 ? 6.401 13.167 -24.560 1.00 92.44 306 ASP A N 1
ATOM 2561 C CA . ASP A 1 306 ? 5.979 14.317 -25.377 1.00 92.44 306 ASP A CA 1
ATOM 2562 C C . ASP A 1 306 ? 7.079 14.846 -26.319 1.00 92.44 306 ASP A C 1
ATOM 2564 O O . ASP A 1 306 ? 6.837 15.757 -27.108 1.00 92.44 306 ASP A O 1
ATOM 2568 N N . GLY A 1 307 ? 8.282 14.263 -26.259 1.00 92.88 307 GLY A N 1
ATOM 2569 C CA . GLY A 1 307 ? 9.382 14.526 -27.191 1.00 92.88 307 GLY A CA 1
ATOM 2570 C C . GLY A 1 307 ? 9.459 13.523 -28.349 1.00 92.88 307 GLY A C 1
ATOM 2571 O O . GLY A 1 307 ? 8.701 12.558 -28.443 1.00 92.88 307 GLY A O 1
ATOM 2572 N N . THR A 1 308 ? 10.423 13.720 -29.243 1.00 94.88 308 THR A N 1
ATOM 2573 C CA . THR A 1 308 ? 10.713 12.796 -30.352 1.00 94.88 308 THR A CA 1
ATOM 2574 C C . THR A 1 308 ? 11.520 11.572 -29.900 1.00 94.88 308 THR A C 1
ATOM 2576 O O . THR A 1 308 ? 12.183 11.593 -28.866 1.00 94.88 308 THR A O 1
ATOM 2579 N N . HIS A 1 309 ? 11.577 10.516 -30.724 1.00 93.50 309 HIS A N 1
ATOM 2580 C CA . HIS A 1 309 ? 12.466 9.359 -30.489 1.00 93.50 309 HIS A CA 1
ATOM 2581 C C . HIS A 1 309 ? 13.949 9.736 -30.339 1.00 93.50 309 HIS A C 1
ATOM 2583 O O . HIS A 1 309 ? 14.703 9.039 -29.662 1.00 93.50 309 HIS A O 1
ATOM 2589 N N . LYS A 1 310 ? 14.369 10.851 -30.951 1.00 93.44 310 LYS A N 1
ATOM 2590 C CA . LYS A 1 310 ? 15.723 11.383 -30.804 1.00 93.44 310 LYS A CA 1
ATOM 2591 C C . LYS A 1 310 ? 15.935 11.951 -29.399 1.00 93.44 310 LYS A C 1
ATOM 2593 O O . LYS A 1 310 ? 16.934 11.617 -28.776 1.00 93.44 310 LYS A O 1
ATOM 2598 N N . GLU A 1 311 ? 15.006 12.763 -28.902 1.00 94.06 311 GLU A N 1
ATOM 2599 C CA . GLU A 1 311 ? 15.068 13.334 -27.548 1.00 94.06 311 GLU A CA 1
ATOM 2600 C C . GLU A 1 311 ? 14.914 12.250 -26.479 1.00 94.06 311 GLU A C 1
ATOM 2602 O O . GLU A 1 311 ? 15.685 12.238 -25.526 1.00 94.06 311 GLU A O 1
ATOM 2607 N N . TYR A 1 312 ? 14.030 11.270 -26.700 1.00 94.81 312 TYR A N 1
ATOM 2608 C CA . TYR A 1 312 ? 13.930 10.071 -25.866 1.00 94.81 312 TYR A CA 1
ATOM 2609 C C . TYR A 1 312 ? 15.289 9.385 -25.725 1.00 94.81 312 TYR A C 1
ATOM 2611 O O . TYR A 1 312 ? 15.769 9.206 -24.614 1.00 94.81 312 TYR A O 1
ATOM 2619 N N . SER A 1 313 ? 15.951 9.067 -26.842 1.00 92.12 313 SER A N 1
ATOM 2620 C CA . SER A 1 313 ? 17.261 8.414 -26.807 1.00 92.12 313 SER A CA 1
ATOM 2621 C C . SER A 1 313 ? 18.333 9.320 -26.182 1.00 92.12 313 SER A C 1
ATOM 2623 O O . SER A 1 313 ? 19.175 8.856 -25.423 1.00 92.12 313 SER A O 1
ATOM 2625 N N . GLN A 1 314 ? 18.295 10.633 -26.435 1.00 91.75 314 GLN A N 1
ATOM 2626 C CA . GLN A 1 314 ? 19.235 11.583 -25.831 1.00 91.75 314 GLN A CA 1
ATOM 2627 C C . GLN A 1 314 ? 19.080 11.719 -24.309 1.00 91.75 314 GLN A C 1
ATOM 2629 O O . GLN A 1 314 ? 20.096 11.965 -23.654 1.00 91.75 314 GLN A O 1
ATOM 2634 N N . ASN A 1 315 ? 17.863 11.543 -23.784 1.00 90.94 315 ASN A N 1
ATOM 2635 C CA . ASN A 1 315 ? 17.524 11.648 -22.363 1.00 90.94 315 ASN A CA 1
ATOM 2636 C C . ASN A 1 315 ? 17.547 10.300 -21.626 1.00 90.94 315 ASN A C 1
ATOM 2638 O O . ASN A 1 315 ? 17.642 10.301 -20.406 1.00 90.94 315 ASN A O 1
ATOM 2642 N N . LEU A 1 316 ? 17.450 9.176 -22.341 1.00 86.56 316 LEU A N 1
ATOM 2643 C CA . LEU A 1 316 ? 17.550 7.831 -21.780 1.00 86.56 316 LEU A CA 1
ATOM 2644 C C . LEU A 1 316 ? 18.963 7.608 -21.231 1.00 86.56 316 LEU A C 1
ATOM 2646 O O . LEU A 1 316 ? 19.941 7.595 -21.991 1.00 86.56 316 LEU A O 1
ATOM 2650 N N . GLU A 1 317 ? 19.064 7.411 -19.919 1.00 78.06 317 GLU A N 1
ATOM 2651 C CA . GLU A 1 317 ? 20.332 7.141 -19.242 1.00 78.06 317 GLU A CA 1
ATOM 2652 C C . GLU A 1 317 ? 20.635 5.633 -19.144 1.00 78.06 317 GLU A C 1
ATOM 2654 O O . GLU A 1 317 ? 19.880 4.782 -19.617 1.00 78.06 317 GLU A O 1
ATOM 2659 N N . SER A 1 318 ? 21.788 5.277 -18.573 1.00 70.12 318 SER A N 1
ATOM 2660 C CA . SER A 1 318 ? 22.138 3.885 -18.257 1.00 70.12 318 SER A CA 1
ATOM 2661 C C . SER A 1 318 ? 21.674 3.566 -16.841 1.00 70.12 318 SER A C 1
ATOM 2663 O O . SER A 1 318 ? 21.851 4.391 -15.951 1.00 70.12 318 SER A O 1
ATOM 2665 N N . ASN A 1 319 ? 21.195 2.342 -16.605 1.00 68.19 319 ASN A N 1
ATOM 2666 C CA . ASN A 1 319 ? 20.649 1.909 -15.307 1.00 68.19 319 ASN A CA 1
ATOM 2667 C C . ASN A 1 319 ? 19.333 2.615 -14.907 1.00 68.19 319 ASN A C 1
ATOM 2669 O O . ASN A 1 319 ? 19.036 2.722 -13.719 1.00 68.19 319 ASN A O 1
ATOM 2673 N N . GLU A 1 320 ? 18.548 3.071 -15.887 1.00 81.06 320 GLU A N 1
ATOM 2674 C CA . GLU A 1 320 ? 17.251 3.724 -15.689 1.00 81.06 320 GLU A CA 1
ATOM 2675 C C . GLU A 1 320 ? 16.335 2.918 -14.774 1.00 81.06 320 GLU A C 1
ATOM 2677 O O . GLU A 1 320 ? 16.114 1.714 -14.953 1.00 81.06 320 GLU A O 1
ATOM 2682 N N . HIS A 1 321 ? 15.769 3.619 -13.802 1.00 79.50 321 HIS A N 1
ATOM 2683 C CA . HIS A 1 321 ? 15.015 3.004 -12.732 1.00 79.50 321 HIS A CA 1
ATOM 2684 C C . HIS A 1 321 ? 13.693 2.395 -13.234 1.00 79.50 321 HIS A C 1
ATOM 2686 O O . HIS A 1 321 ? 13.397 1.230 -12.947 1.00 79.50 321 HIS A O 1
ATOM 2692 N N . GLY A 1 322 ? 12.955 3.121 -14.079 1.00 84.44 322 GLY A N 1
ATOM 2693 C CA . GLY A 1 322 ? 11.718 2.629 -14.683 1.00 84.44 322 GLY A CA 1
ATOM 2694 C C . GLY A 1 322 ? 11.910 1.392 -15.556 1.00 84.44 322 GLY A C 1
ATOM 2695 O O . GLY A 1 322 ? 11.095 0.470 -15.510 1.00 84.44 322 GLY A O 1
ATOM 2696 N N . THR A 1 323 ? 13.029 1.310 -16.283 1.00 88.31 323 THR A N 1
ATOM 2697 C CA . THR A 1 323 ? 13.413 0.112 -17.054 1.00 88.31 323 THR A CA 1
ATOM 2698 C C . THR A 1 323 ? 13.518 -1.123 -16.154 1.00 88.31 323 THR A C 1
ATOM 2700 O O . THR A 1 323 ? 13.032 -2.203 -16.505 1.00 88.31 323 THR A O 1
ATOM 2703 N N . HIS A 1 324 ? 14.103 -0.960 -14.966 1.00 82.88 324 HIS A N 1
ATOM 2704 C CA . HIS A 1 324 ? 14.278 -2.036 -13.993 1.00 82.88 324 HIS A CA 1
ATOM 2705 C C . HIS A 1 324 ? 12.938 -2.469 -13.379 1.00 82.88 324 HIS A C 1
ATOM 2707 O O . HIS A 1 324 ? 12.588 -3.652 -13.430 1.00 82.88 324 HIS A O 1
ATOM 2713 N N . VAL A 1 325 ? 12.128 -1.503 -12.922 1.00 87.69 325 VAL A N 1
ATOM 2714 C CA . VAL A 1 325 ? 10.750 -1.691 -12.417 1.00 87.69 325 VAL A CA 1
ATOM 2715 C C . VAL A 1 325 ? 9.857 -2.414 -13.418 1.00 87.69 325 VAL A C 1
ATOM 2717 O O . VAL A 1 325 ? 9.209 -3.406 -13.075 1.00 87.69 325 VAL A O 1
ATOM 2720 N N . ALA A 1 326 ? 9.839 -1.962 -14.670 1.00 96.31 326 ALA A N 1
ATOM 2721 C CA . ALA A 1 326 ? 9.068 -2.586 -15.739 1.00 96.31 326 ALA A CA 1
ATOM 2722 C C . ALA A 1 326 ? 9.532 -4.024 -16.007 1.00 96.31 326 ALA A C 1
ATOM 2724 O O . ALA A 1 326 ? 8.715 -4.921 -16.253 1.00 96.31 326 ALA A O 1
ATOM 2725 N N . GLY A 1 327 ? 10.841 -4.268 -15.884 1.00 93.31 327 GLY A N 1
ATOM 2726 C CA . GLY A 1 327 ? 11.435 -5.595 -15.985 1.00 93.31 327 GLY A CA 1
ATOM 2727 C C . GLY A 1 327 ? 10.896 -6.559 -14.927 1.00 93.31 327 GLY A C 1
ATOM 2728 O O . GLY A 1 327 ? 10.736 -7.738 -15.215 1.00 93.31 327 GLY A O 1
ATOM 2729 N N . ILE A 1 328 ? 10.559 -6.038 -13.747 1.00 92.12 328 ILE A N 1
ATOM 2730 C CA . ILE A 1 328 ? 10.136 -6.779 -12.550 1.00 92.12 328 ILE A CA 1
ATOM 2731 C C . ILE A 1 328 ? 8.634 -7.014 -12.516 1.00 92.12 328 ILE A C 1
ATOM 2733 O O . ILE A 1 328 ? 8.192 -8.113 -12.184 1.00 92.12 328 ILE A O 1
ATOM 2737 N N . ALA A 1 329 ? 7.847 -6.001 -12.882 1.00 95.88 329 ALA A N 1
ATOM 2738 C CA . ALA A 1 329 ? 6.401 -6.138 -12.979 1.00 95.88 329 ALA A CA 1
ATOM 2739 C C . ALA A 1 329 ? 6.044 -7.218 -14.005 1.00 95.88 329 ALA A C 1
ATOM 2741 O O . ALA A 1 329 ? 5.346 -8.181 -13.683 1.00 95.88 329 ALA A O 1
ATOM 2742 N N . ALA A 1 330 ? 6.570 -7.077 -15.227 1.00 96.44 330 ALA A N 1
ATOM 2743 C CA . ALA A 1 330 ? 6.123 -7.889 -16.350 1.00 96.44 330 ALA A CA 1
ATOM 2744 C C . ALA A 1 330 ? 7.188 -8.262 -17.391 1.00 96.44 330 ALA A C 1
ATOM 2746 O O . ALA A 1 330 ? 6.872 -9.070 -18.255 1.00 96.44 330 ALA A O 1
ATOM 2747 N N . GLY A 1 331 ? 8.402 -7.703 -17.393 1.00 94.81 331 GLY A N 1
ATOM 2748 C CA . GLY A 1 331 ? 9.371 -7.896 -18.488 1.00 94.81 331 GLY A CA 1
ATOM 2749 C C . GLY A 1 331 ? 9.546 -9.355 -18.950 1.00 94.81 331 GLY A C 1
ATOM 2750 O O . GLY A 1 331 ? 9.690 -10.250 -18.124 1.00 94.81 331 GLY A O 1
ATOM 2751 N N . LYS A 1 332 ? 9.519 -9.613 -20.265 1.00 94.38 332 LYS A N 1
ATOM 2752 C CA . LYS A 1 332 ? 9.653 -10.973 -20.824 1.00 94.38 332 LYS A CA 1
ATOM 2753 C C . LYS A 1 332 ? 10.691 -11.002 -21.928 1.00 94.38 332 LYS A C 1
ATOM 2755 O O . LYS A 1 332 ? 10.472 -10.417 -22.988 1.00 94.38 332 LYS A O 1
ATOM 2760 N N . ASN A 1 333 ? 11.814 -11.653 -21.662 1.00 88.88 333 ASN A N 1
ATOM 2761 C CA . ASN A 1 333 ? 12.962 -11.716 -22.551 1.00 88.88 333 ASN A CA 1
ATOM 2762 C C . ASN A 1 333 ? 12.591 -12.398 -23.890 1.00 88.88 333 ASN A C 1
ATOM 2764 O O . ASN A 1 333 ? 11.976 -13.465 -23.905 1.00 88.88 333 ASN A O 1
ATOM 2768 N N . ALA A 1 334 ? 12.928 -11.758 -25.014 1.00 91.75 334 ALA A N 1
ATOM 2769 C CA . ALA A 1 334 ? 12.673 -12.253 -26.373 1.00 91.75 334 ALA A CA 1
ATOM 2770 C C . ALA A 1 334 ? 13.836 -13.060 -26.993 1.00 91.75 334 ALA A C 1
ATOM 2772 O O . ALA A 1 334 ? 13.691 -13.605 -28.084 1.00 91.75 334 ALA A O 1
ATOM 2773 N N . CYS A 1 335 ? 14.991 -13.120 -26.330 1.00 87.00 335 CYS A N 1
ATOM 2774 C CA . CYS A 1 335 ? 16.189 -13.800 -26.810 1.00 87.00 335 CYS A CA 1
ATOM 2775 C C . CYS A 1 335 ? 16.030 -15.337 -26.754 1.00 87.00 335 CYS A C 1
ATOM 2777 O O . CYS A 1 335 ? 15.373 -15.850 -25.842 1.00 87.00 335 CYS A O 1
ATOM 2779 N N . PRO A 1 336 ? 16.686 -16.100 -27.654 1.00 80.00 336 PRO A N 1
ATOM 2780 C CA . PRO A 1 336 ? 16.563 -17.563 -27.695 1.00 80.00 336 PRO A CA 1
ATOM 2781 C C . PRO A 1 336 ? 17.195 -18.347 -26.530 1.00 80.00 336 PRO A C 1
ATOM 2783 O O . PRO A 1 336 ? 16.985 -19.554 -26.456 1.00 80.00 336 PRO A O 1
ATOM 2786 N N . ASP A 1 337 ? 17.999 -17.726 -25.656 1.00 76.81 337 ASP A N 1
ATOM 2787 C CA . ASP A 1 337 ? 18.626 -18.439 -24.532 1.00 76.81 337 ASP A CA 1
ATOM 2788 C C . ASP A 1 337 ? 17.637 -18.606 -23.368 1.00 76.81 337 ASP A C 1
ATOM 2790 O O . ASP A 1 337 ? 17.290 -17.649 -22.670 1.00 76.81 337 ASP A O 1
ATOM 2794 N N . GLU A 1 338 ? 17.219 -19.850 -23.120 1.00 72.62 338 GLU A N 1
ATOM 2795 C CA . GLU A 1 338 ? 16.356 -20.231 -21.995 1.00 72.62 338 GLU A CA 1
ATOM 2796 C C . GLU A 1 338 ? 16.921 -19.785 -20.634 1.00 72.62 338 GLU A C 1
ATOM 2798 O O . GLU A 1 338 ? 16.155 -19.490 -19.716 1.00 72.62 338 GLU A O 1
ATOM 2803 N N . LYS A 1 339 ? 18.249 -19.644 -20.499 1.00 66.75 339 LYS A N 1
ATOM 2804 C CA . LYS A 1 339 ? 18.892 -19.145 -19.270 1.00 66.75 339 LYS A CA 1
ATOM 2805 C C . LYS A 1 339 ? 18.549 -17.692 -18.953 1.00 66.75 339 LYS A C 1
ATOM 2807 O O . LYS A 1 339 ? 18.723 -17.285 -17.810 1.00 66.75 339 LYS A O 1
ATOM 2812 N N . LEU A 1 340 ? 18.072 -16.910 -19.921 1.00 71.44 340 LEU A N 1
ATOM 2813 C CA . LEU A 1 340 ? 17.610 -15.539 -19.692 1.00 71.44 340 LEU A CA 1
ATOM 2814 C C . LEU A 1 340 ? 16.136 -15.484 -19.270 1.00 71.44 340 LEU A C 1
ATOM 2816 O O . LEU A 1 340 ? 15.716 -14.515 -18.643 1.00 71.44 340 LEU A O 1
ATOM 2820 N N . GLN A 1 341 ? 15.353 -16.537 -19.528 1.00 79.69 341 GLN A N 1
ATOM 2821 C CA . GLN A 1 341 ? 13.936 -16.599 -19.146 1.00 79.69 341 GLN A CA 1
ATOM 2822 C C . GLN A 1 341 ? 13.742 -16.651 -17.617 1.00 79.69 341 GLN A C 1
ATOM 2824 O O . GLN A 1 341 ? 12.688 -16.260 -17.111 1.00 79.69 341 GLN A O 1
ATOM 2829 N N . ILE A 1 342 ? 14.778 -17.036 -16.857 1.00 73.31 342 ILE A N 1
ATOM 2830 C CA . ILE A 1 342 ? 14.792 -16.947 -15.384 1.00 73.31 342 ILE A CA 1
ATOM 2831 C C . ILE A 1 342 ? 14.693 -15.495 -14.882 1.00 73.31 342 ILE A C 1
ATOM 2833 O O . ILE A 1 342 ? 14.248 -15.271 -13.757 1.00 73.31 342 ILE A O 1
ATOM 2837 N N . LEU A 1 343 ? 15.070 -14.511 -15.712 1.00 77.00 343 LEU A N 1
ATOM 2838 C CA . LEU A 1 343 ? 15.143 -13.083 -15.375 1.00 77.00 343 LEU A CA 1
ATOM 2839 C C . LEU A 1 343 ? 13.839 -12.322 -15.664 1.00 77.00 343 LEU A C 1
ATOM 2841 O O . LEU A 1 343 ? 13.755 -11.128 -15.382 1.00 77.00 343 LEU A O 1
ATOM 2845 N N . ASN A 1 344 ? 12.823 -12.997 -16.210 1.00 89.69 344 ASN A N 1
ATOM 2846 C CA . ASN A 1 344 ? 11.515 -12.415 -16.504 1.00 89.69 344 ASN A CA 1
ATOM 2847 C C . ASN A 1 344 ? 10.845 -11.801 -15.251 1.00 89.69 344 ASN A C 1
ATOM 2849 O O . ASN A 1 344 ? 11.068 -12.252 -14.126 1.00 89.69 344 ASN A O 1
ATOM 2853 N N . GLY A 1 345 ? 9.961 -10.823 -15.432 1.00 91.50 345 GLY A N 1
ATOM 2854 C CA . GLY A 1 345 ? 9.144 -10.246 -14.361 1.00 91.50 345 GLY A CA 1
ATOM 2855 C C . GLY A 1 345 ? 8.152 -11.242 -13.754 1.00 91.50 345 GLY A C 1
ATOM 2856 O O . GLY A 1 345 ? 8.053 -12.392 -14.190 1.00 91.50 345 GLY A O 1
ATOM 2857 N N . ASN A 1 346 ? 7.410 -10.808 -12.737 1.00 93.31 346 ASN A N 1
ATOM 2858 C CA . ASN A 1 346 ? 6.463 -11.659 -12.010 1.00 93.31 346 ASN A CA 1
ATOM 2859 C C . ASN A 1 346 ? 5.235 -12.041 -12.868 1.00 93.31 346 ASN A C 1
ATOM 2861 O O . ASN A 1 346 ? 4.770 -13.180 -12.821 1.00 93.31 346 ASN A O 1
ATOM 2865 N N . ALA A 1 347 ? 4.771 -11.115 -13.716 1.00 96.75 347 ALA A N 1
ATOM 2866 C CA . ALA A 1 347 ? 3.692 -11.312 -14.686 1.00 96.75 347 ALA A CA 1
ATOM 2867 C C . ALA A 1 347 ? 4.210 -11.258 -16.144 1.00 96.75 347 ALA A C 1
ATOM 2869 O O . ALA A 1 347 ? 3.974 -10.276 -16.855 1.00 96.75 347 ALA A O 1
ATOM 2870 N N . PRO A 1 348 ? 4.952 -12.280 -16.619 1.00 95.56 348 PRO A N 1
ATOM 2871 C CA . PRO A 1 348 ? 5.680 -12.216 -17.887 1.00 95.56 348 PRO A CA 1
ATOM 2872 C C . PRO A 1 348 ? 4.801 -12.046 -19.142 1.00 95.56 348 PRO A C 1
ATOM 2874 O O . PRO A 1 348 ? 5.296 -11.566 -20.159 1.00 95.56 348 PRO A O 1
ATOM 2877 N N . ASP A 1 349 ? 3.506 -12.357 -19.107 1.00 97.94 349 ASP A N 1
ATOM 2878 C CA . ASP A 1 349 ? 2.580 -12.143 -20.234 1.00 97.94 349 ASP A CA 1
ATOM 2879 C C . ASP A 1 349 ? 1.619 -10.955 -20.048 1.00 97.94 349 ASP A C 1
ATOM 2881 O O . ASP A 1 349 ? 0.838 -10.664 -20.956 1.00 97.94 349 ASP A O 1
ATOM 2885 N N . ALA A 1 350 ? 1.718 -10.210 -18.939 1.00 98.19 350 ALA A N 1
ATOM 2886 C CA . ALA A 1 350 ? 1.019 -8.931 -18.792 1.00 98.19 350 ALA A CA 1
ATOM 2887 C C . ALA A 1 350 ? 1.625 -7.867 -19.714 1.00 98.19 350 ALA A C 1
ATOM 2889 O O . ALA A 1 350 ? 2.847 -7.794 -19.881 1.00 98.19 350 ALA A O 1
ATOM 2890 N N . LYS A 1 351 ? 0.794 -7.017 -20.315 1.00 98.44 351 LYS A N 1
ATOM 2891 C CA . LYS A 1 351 ? 1.262 -5.883 -21.122 1.00 98.44 351 LYS A CA 1
ATOM 2892 C C . LYS A 1 351 ? 1.530 -4.658 -20.238 1.00 98.44 351 LYS A C 1
ATOM 2894 O O . LYS A 1 351 ? 1.062 -4.582 -19.105 1.00 98.44 351 LYS A O 1
ATOM 2899 N N . ILE A 1 352 ? 2.326 -3.715 -20.737 1.00 98.62 352 ILE A N 1
ATOM 2900 C CA . ILE A 1 352 ? 2.754 -2.525 -19.989 1.00 98.62 352 ILE A CA 1
ATOM 2901 C C . ILE A 1 352 ? 2.199 -1.266 -20.654 1.00 98.62 352 ILE A C 1
ATOM 2903 O O . ILE A 1 352 ? 2.318 -1.091 -21.869 1.00 98.62 352 ILE A O 1
ATOM 2907 N N . ALA A 1 353 ? 1.644 -0.373 -19.840 1.00 98.56 353 ALA A N 1
ATOM 2908 C CA . ALA A 1 353 ? 1.296 0.988 -20.228 1.00 98.56 353 ALA A CA 1
ATOM 2909 C C . ALA A 1 353 ? 2.168 1.970 -19.431 1.00 98.56 353 ALA A C 1
ATOM 2911 O O . ALA A 1 353 ? 2.012 2.097 -18.218 1.00 98.56 353 ALA A O 1
ATOM 2912 N N . TYR A 1 354 ? 3.110 2.651 -20.082 1.00 98.12 354 TYR A N 1
ATOM 2913 C CA . TYR A 1 354 ? 3.933 3.664 -19.416 1.00 98.12 354 TYR A CA 1
ATOM 2914 C C . TYR A 1 354 ? 3.190 5.003 -19.394 1.00 98.12 354 TYR A C 1
ATOM 2916 O O . TYR A 1 354 ? 2.838 5.534 -20.452 1.00 98.12 354 TYR A O 1
ATOM 2924 N N . ALA A 1 355 ? 2.930 5.520 -18.192 1.00 96.44 355 ALA A N 1
ATOM 2925 C CA . ALA A 1 355 ? 2.077 6.685 -17.960 1.00 96.44 355 ALA A CA 1
ATOM 2926 C C . ALA A 1 355 ? 2.830 8.019 -17.822 1.00 96.44 355 ALA A C 1
ATOM 2928 O O . ALA A 1 355 ? 2.183 9.064 -17.781 1.00 96.44 355 ALA A O 1
ATOM 2929 N N . GLY A 1 356 ? 4.166 7.993 -17.820 1.00 92.81 356 GLY A N 1
ATOM 2930 C CA . GLY A 1 356 ? 5.021 9.176 -17.715 1.00 92.81 356 GLY A CA 1
ATOM 2931 C C . GLY A 1 356 ? 5.932 9.135 -16.490 1.00 92.81 356 GLY A C 1
ATOM 2932 O O . GLY A 1 356 ? 5.959 8.149 -15.746 1.00 92.81 356 GLY A O 1
ATOM 2933 N N . HIS A 1 357 ? 6.674 10.221 -16.290 1.00 91.06 357 HIS A N 1
ATOM 2934 C CA . HIS A 1 357 ? 7.568 10.395 -15.151 1.00 91.06 357 HIS A CA 1
ATOM 2935 C C . HIS A 1 357 ? 6.781 10.740 -13.886 1.00 91.06 357 HIS A C 1
ATOM 2937 O O . HIS A 1 357 ? 5.849 11.535 -13.924 1.00 91.06 357 HIS A O 1
ATOM 2943 N N . TYR A 1 358 ? 7.218 10.269 -12.715 1.00 81.06 358 TYR A N 1
ATOM 2944 C CA . TYR A 1 358 ? 6.676 10.736 -11.422 1.00 81.06 358 TYR A CA 1
ATOM 2945 C C . TYR A 1 358 ? 6.890 12.238 -11.134 1.00 81.06 358 TYR A C 1
ATOM 2947 O O . TYR A 1 358 ? 6.368 12.752 -10.150 1.00 81.06 358 TYR A O 1
ATOM 2955 N N . ASN A 1 359 ? 7.662 12.933 -11.977 1.00 79.06 359 ASN A N 1
ATOM 2956 C CA . ASN A 1 359 ? 7.859 14.382 -11.941 1.00 79.06 359 ASN A CA 1
ATOM 2957 C C . ASN A 1 359 ? 7.031 15.109 -13.021 1.00 79.06 359 ASN A C 1
ATOM 2959 O O . ASN A 1 359 ? 7.131 16.332 -13.125 1.00 79.06 359 ASN A O 1
ATOM 2963 N N . ASP A 1 360 ? 6.259 14.383 -13.842 1.00 77.19 360 ASP A N 1
ATOM 2964 C CA . ASP A 1 360 ? 5.395 14.989 -14.850 1.00 77.19 360 ASP A CA 1
ATOM 2965 C C . ASP A 1 360 ? 4.251 15.740 -14.165 1.00 77.19 360 ASP A C 1
ATOM 2967 O O . ASP A 1 360 ? 3.633 15.288 -13.199 1.00 77.19 360 ASP A O 1
ATOM 2971 N N . TYR A 1 361 ? 3.978 16.922 -14.693 1.00 71.88 361 TYR A N 1
ATOM 2972 C CA . TYR A 1 361 ? 3.104 17.912 -14.082 1.00 71.88 361 TYR A CA 1
ATOM 2973 C C . TYR A 1 361 ? 1.654 17.413 -13.972 1.00 71.88 361 TYR A C 1
ATOM 2975 O O . TYR A 1 361 ? 0.997 17.619 -12.960 1.00 71.88 361 TYR A O 1
ATOM 2983 N N . ASP A 1 362 ? 1.185 16.701 -14.993 1.00 77.56 362 ASP A N 1
ATOM 2984 C CA . ASP A 1 362 ? -0.173 16.190 -15.193 1.00 77.56 362 ASP A CA 1
ATOM 2985 C C . ASP A 1 362 ? -0.324 14.695 -14.826 1.00 77.56 362 ASP A C 1
ATOM 2987 O O . ASP A 1 362 ? -1.243 14.016 -15.294 1.00 77.56 362 ASP A O 1
ATOM 2991 N N . ILE A 1 363 ? 0.574 14.152 -13.992 1.00 83.12 363 ILE A N 1
ATOM 2992 C CA . ILE A 1 363 ? 0.759 12.700 -13.834 1.00 83.12 363 ILE A CA 1
ATOM 2993 C C . ILE A 1 363 ? -0.496 11.923 -13.401 1.00 83.12 363 ILE A C 1
ATOM 2995 O O . ILE A 1 363 ? -0.727 10.820 -13.889 1.00 83.12 363 ILE A O 1
ATOM 2999 N N . MET A 1 364 ? -1.352 12.490 -12.545 1.00 84.81 364 MET A N 1
ATOM 3000 C CA . MET A 1 364 ? -2.584 11.821 -12.092 1.00 84.81 364 MET A CA 1
ATOM 3001 C C . MET A 1 364 ? -3.679 11.805 -13.175 1.00 84.81 364 MET A C 1
ATOM 3003 O O . MET A 1 364 ? -4.415 10.824 -13.290 1.00 84.81 364 MET A O 1
ATOM 3007 N N . GLU A 1 365 ? -3.755 12.847 -14.013 1.00 85.25 365 GLU A N 1
ATOM 3008 C CA . GLU A 1 365 ? -4.662 12.879 -15.169 1.00 85.25 365 GLU A CA 1
ATOM 3009 C C . GLU A 1 365 ? -4.202 11.871 -16.230 1.00 85.25 365 GLU A C 1
ATOM 3011 O O . GLU A 1 365 ? -5.006 11.070 -16.713 1.00 85.25 365 GLU A O 1
ATOM 3016 N N . ASN A 1 366 ? -2.897 11.842 -16.531 1.00 87.88 366 ASN A N 1
ATOM 3017 C CA . ASN A 1 366 ? -2.312 10.840 -17.422 1.00 87.88 366 ASN A CA 1
ATOM 3018 C C . ASN A 1 366 ? -2.524 9.417 -16.900 1.00 87.88 366 ASN A C 1
ATOM 3020 O O . ASN A 1 366 ? -2.922 8.555 -17.679 1.00 87.88 366 ASN A O 1
ATOM 3024 N N . LEU A 1 367 ? -2.330 9.170 -15.601 1.00 93.25 367 LEU A N 1
ATOM 3025 C CA . LEU A 1 367 ? -2.552 7.860 -14.991 1.00 93.25 367 LEU A CA 1
ATOM 3026 C C . LEU A 1 367 ? -3.970 7.345 -15.246 1.00 93.25 367 LEU A C 1
ATOM 3028 O O . LEU A 1 367 ? -4.126 6.264 -15.809 1.00 93.25 367 LEU A O 1
ATOM 3032 N N . GLN A 1 368 ? -4.995 8.123 -14.881 1.00 93.75 368 GLN A N 1
ATOM 3033 C CA . GLN A 1 368 ? -6.392 7.723 -15.067 1.00 93.75 368 GLN A CA 1
ATOM 3034 C C . GLN A 1 368 ? -6.714 7.509 -16.550 1.00 93.75 368 GLN A C 1
ATOM 3036 O O . GLN A 1 368 ? -7.134 6.423 -16.945 1.00 93.75 368 GLN A O 1
ATOM 3041 N N . LYS A 1 369 ? -6.418 8.510 -17.385 1.00 94.94 369 LYS A N 1
ATOM 3042 C CA . LYS A 1 369 ? -6.660 8.496 -18.833 1.00 94.94 369 LYS A CA 1
ATOM 3043 C C . LYS A 1 369 ? -6.007 7.305 -19.534 1.00 94.94 369 LYS A C 1
ATOM 3045 O O . LYS A 1 369 ? -6.623 6.701 -20.407 1.00 94.94 369 LYS A O 1
ATOM 3050 N N . ILE A 1 370 ? -4.772 6.962 -19.168 1.00 97.56 370 ILE A N 1
ATOM 3051 C CA . ILE A 1 370 ? -4.026 5.847 -19.766 1.00 97.56 370 ILE A CA 1
ATOM 3052 C C . ILE A 1 370 ? -4.525 4.510 -19.214 1.00 97.56 370 ILE A C 1
ATOM 3054 O O . ILE A 1 370 ? -4.628 3.555 -19.983 1.00 97.56 370 ILE A O 1
ATOM 3058 N N . MET A 1 371 ? -4.894 4.425 -17.930 1.00 97.88 371 MET A N 1
ATOM 3059 C CA . MET A 1 371 ? -5.527 3.224 -17.374 1.00 97.88 371 MET A CA 1
ATOM 3060 C C . MET A 1 371 ? -6.869 2.927 -18.046 1.00 97.88 371 MET A C 1
ATOM 3062 O O . MET A 1 371 ? -7.073 1.804 -18.499 1.00 97.88 371 MET A O 1
ATOM 3066 N N . ASP A 1 372 ? -7.736 3.926 -18.205 1.00 97.19 372 ASP A N 1
ATOM 3067 C CA . ASP A 1 372 ? -9.029 3.763 -18.876 1.00 97.19 372 ASP A CA 1
ATOM 3068 C C . ASP A 1 372 ? -8.853 3.424 -20.371 1.00 97.19 372 ASP A C 1
ATOM 3070 O O . ASP A 1 372 ? -9.458 2.470 -20.859 1.00 97.19 372 ASP A O 1
ATOM 3074 N N . LEU A 1 373 ? -7.951 4.114 -21.088 1.00 97.38 373 LEU A N 1
ATOM 3075 C CA . LEU A 1 373 ? -7.636 3.849 -22.504 1.00 97.38 373 LEU A CA 1
ATOM 3076 C C . LEU A 1 373 ? -7.078 2.436 -22.757 1.00 97.38 373 LEU A C 1
ATOM 3078 O O . LEU A 1 373 ? -7.295 1.870 -23.827 1.00 97.38 373 LEU A O 1
ATOM 3082 N N . THR A 1 374 ? -6.344 1.873 -21.796 1.00 97.25 374 THR A N 1
ATOM 3083 C CA . THR A 1 374 ? -5.740 0.531 -21.901 1.00 97.25 374 THR A CA 1
ATOM 3084 C C . THR A 1 374 ? -6.550 -0.563 -21.199 1.00 97.25 374 THR A C 1
ATOM 3086 O O . THR A 1 374 ? -6.144 -1.723 -21.222 1.00 97.25 374 THR A O 1
ATOM 3089 N N . ASN A 1 375 ? -7.682 -0.212 -20.573 1.00 95.81 375 ASN A N 1
ATOM 3090 C CA . ASN A 1 375 ? -8.428 -1.047 -19.623 1.00 95.81 375 ASN A CA 1
ATOM 3091 C C . ASN A 1 375 ? -7.554 -1.647 -18.493 1.00 95.81 375 ASN A C 1
ATOM 3093 O O . ASN A 1 375 ? -7.854 -2.706 -17.940 1.00 95.81 375 ASN A O 1
ATOM 3097 N N . SER A 1 376 ? -6.466 -0.964 -18.133 1.00 97.12 376 SER A N 1
ATOM 3098 C CA . SER A 1 376 ? -5.596 -1.353 -17.027 1.00 97.12 376 SER A CA 1
ATOM 3099 C C . SER A 1 376 ? -6.286 -1.124 -15.689 1.00 97.12 376 SER A C 1
ATOM 3101 O O . SER A 1 376 ? -6.835 -0.050 -15.430 1.00 97.12 376 SER A O 1
ATOM 3103 N N . LYS A 1 377 ? -6.225 -2.131 -14.815 1.00 97.44 377 LYS A N 1
ATOM 3104 C CA . LYS A 1 377 ? -6.774 -2.079 -13.450 1.00 97.44 377 LYS A CA 1
ATOM 3105 C C . LYS A 1 377 ? -5.694 -2.086 -12.367 1.00 97.44 377 LYS A C 1
ATOM 3107 O O . LYS A 1 377 ? -6.033 -2.134 -11.191 1.00 97.44 377 LYS A O 1
ATOM 3112 N N . ILE A 1 378 ? -4.411 -2.045 -12.737 1.00 98.50 378 ILE A N 1
ATOM 3113 C CA . ILE A 1 378 ? -3.270 -2.082 -11.809 1.00 98.50 378 ILE A CA 1
ATOM 3114 C C . ILE A 1 378 ? -2.311 -0.945 -12.154 1.00 98.50 378 ILE A C 1
ATOM 3116 O O . ILE A 1 378 ? -1.862 -0.849 -13.296 1.00 98.50 378 ILE A O 1
ATOM 3120 N N . SER A 1 379 ? -1.942 -0.124 -11.169 1.00 97.94 379 SER A N 1
ATOM 3121 C CA . SER A 1 379 ? -0.808 0.798 -11.295 1.00 97.94 379 SER A CA 1
ATOM 3122 C C . SER A 1 379 ? 0.313 0.489 -10.305 1.00 97.94 379 SER A C 1
ATOM 3124 O O . SER A 1 379 ? 0.058 0.129 -9.156 1.00 97.94 379 SER A O 1
ATOM 3126 N N . SER A 1 380 ? 1.556 0.646 -10.766 1.00 96.88 380 SER A N 1
ATOM 3127 C CA . SER A 1 380 ? 2.782 0.508 -9.976 1.00 96.88 380 SER A CA 1
ATOM 3128 C C . SER A 1 380 ? 3.476 1.864 -9.855 1.00 96.88 380 SER A C 1
ATOM 3130 O O . SER A 1 380 ? 3.837 2.470 -10.865 1.00 96.88 380 SER A O 1
ATOM 3132 N N . ASN A 1 381 ? 3.662 2.319 -8.616 1.00 94.31 381 ASN A N 1
ATOM 3133 C CA . ASN A 1 381 ? 4.138 3.656 -8.264 1.00 94.31 381 ASN A CA 1
ATOM 3134 C C . ASN A 1 381 ? 5.377 3.529 -7.364 1.00 94.31 381 ASN A C 1
ATOM 3136 O O . ASN A 1 381 ? 5.314 3.596 -6.135 1.00 94.31 381 ASN A O 1
ATOM 3140 N N . SER A 1 382 ? 6.518 3.268 -7.991 1.00 89.00 382 SER A N 1
ATOM 3141 C CA . SER A 1 382 ? 7.792 2.864 -7.371 1.00 89.00 382 SER A CA 1
ATOM 3142 C C . SER A 1 382 ? 8.539 3.995 -6.641 1.00 89.00 382 SER A C 1
ATOM 3144 O O . SER A 1 382 ? 9.758 3.957 -6.469 1.00 89.00 382 SER A O 1
ATOM 3146 N N . TRP A 1 383 ? 7.822 5.039 -6.251 1.00 84.25 383 TRP A N 1
ATOM 3147 C CA . TRP A 1 383 ? 8.343 6.347 -5.885 1.00 84.25 383 TRP A CA 1
ATOM 3148 C C . TRP A 1 383 ? 7.564 6.916 -4.690 1.00 84.25 383 TRP A C 1
ATOM 3150 O O . TRP A 1 383 ? 6.491 6.422 -4.342 1.00 84.25 383 TRP A O 1
ATOM 3160 N N . GLY A 1 384 ? 8.114 7.941 -4.038 1.00 80.38 384 GLY A N 1
ATOM 3161 C CA . GLY A 1 384 ? 7.452 8.647 -2.940 1.00 80.38 384 GLY A CA 1
ATOM 3162 C C . GLY A 1 384 ? 8.302 9.773 -2.347 1.00 80.38 384 GLY A C 1
ATOM 3163 O O . GLY A 1 384 ? 9.518 9.799 -2.525 1.00 80.38 384 GLY A O 1
ATOM 3164 N N . THR A 1 385 ? 7.661 10.718 -1.657 1.00 72.50 385 THR A N 1
ATOM 3165 C CA . THR A 1 385 ? 8.249 11.982 -1.172 1.00 72.50 385 THR A CA 1
ATOM 3166 C C . THR A 1 385 ? 9.408 11.818 -0.172 1.00 72.50 385 THR A C 1
ATOM 3168 O O . THR A 1 385 ? 9.498 10.838 0.563 1.00 72.50 385 THR A O 1
ATOM 3171 N N . VAL A 1 386 ? 10.299 12.812 -0.061 1.00 65.19 386 VAL A N 1
ATOM 3172 C CA . VAL A 1 386 ? 11.347 12.851 0.984 1.00 65.19 386 VAL A CA 1
ATOM 3173 C C . VAL A 1 386 ? 10.739 13.242 2.340 1.00 65.19 386 VAL A C 1
ATOM 3175 O O . VAL A 1 386 ? 10.664 14.420 2.723 1.00 65.19 386 VAL A O 1
ATOM 3178 N N . GLY A 1 387 ? 10.313 12.206 3.065 1.00 63.84 387 GLY A N 1
ATOM 3179 C CA . GLY A 1 387 ? 9.465 12.292 4.254 1.00 63.84 387 GLY A CA 1
ATOM 3180 C C . GLY A 1 387 ? 7.981 12.437 3.902 1.00 63.84 387 GLY A C 1
ATOM 3181 O O . GLY A 1 387 ? 7.621 12.612 2.738 1.00 63.84 387 GLY A O 1
ATOM 3182 N N . THR A 1 388 ? 7.127 12.370 4.918 1.00 69.44 388 THR A N 1
ATOM 3183 C CA . THR A 1 388 ? 5.661 12.429 4.797 1.00 69.44 388 THR A CA 1
ATOM 3184 C C . THR A 1 388 ? 5.172 13.786 4.264 1.00 69.44 388 THR A C 1
ATOM 3186 O O . THR A 1 388 ? 5.742 14.838 4.570 1.00 69.44 388 THR A O 1
ATOM 3189 N N . SER A 1 389 ? 4.107 13.752 3.464 1.00 77.75 389 SER A N 1
ATOM 3190 C CA . SER A 1 389 ? 3.450 14.872 2.792 1.00 77.75 389 SER A CA 1
ATOM 3191 C C . SER A 1 389 ? 1.936 14.621 2.730 1.00 77.75 389 SER A C 1
ATOM 3193 O O . SER A 1 389 ? 1.427 14.003 1.792 1.00 77.75 389 SER A O 1
ATOM 3195 N N . VAL A 1 390 ? 1.195 15.132 3.722 1.00 70.25 390 VAL A N 1
ATOM 3196 C CA . VAL A 1 390 ? -0.256 14.876 3.873 1.00 70.25 390 VAL A CA 1
ATOM 3197 C C . VAL A 1 390 ? -1.090 15.271 2.654 1.00 70.25 390 VAL A C 1
ATOM 3199 O O . VAL A 1 390 ? -2.125 14.667 2.406 1.00 70.25 390 VAL A O 1
ATOM 3202 N N . VAL A 1 391 ? -0.635 16.253 1.870 1.00 75.69 391 VAL A N 1
ATOM 3203 C CA . VAL A 1 391 ? -1.324 16.693 0.648 1.00 75.69 391 VAL A CA 1
ATOM 3204 C C . VAL A 1 391 ? -1.245 15.609 -0.430 1.00 75.69 391 VAL A C 1
ATOM 3206 O O . VAL A 1 391 ? -2.252 15.292 -1.047 1.00 75.69 391 VAL A O 1
ATOM 3209 N N . VAL A 1 392 ? -0.088 14.955 -0.591 1.00 79.94 392 VAL A N 1
ATOM 3210 C CA . VAL A 1 392 ? 0.070 13.836 -1.539 1.00 79.94 392 VAL A CA 1
ATOM 3211 C C . VAL A 1 392 ? -0.688 12.596 -1.048 1.00 79.94 392 VAL A C 1
ATOM 3213 O O . VAL A 1 392 ? -1.283 11.888 -1.859 1.00 79.94 392 VAL A O 1
ATOM 3216 N N . ALA A 1 393 ? -0.734 12.364 0.271 1.00 83.25 393 ALA A N 1
ATOM 3217 C CA . ALA A 1 393 ? -1.560 11.313 0.874 1.00 83.25 393 ALA A CA 1
ATOM 3218 C C . ALA A 1 393 ? -3.057 11.507 0.556 1.00 83.25 393 ALA A C 1
ATOM 3220 O O . ALA A 1 393 ? -3.733 10.561 0.138 1.00 83.25 393 ALA A O 1
ATOM 3221 N N . TYR A 1 394 ? -3.538 12.744 0.713 1.00 83.00 394 TYR A N 1
ATOM 3222 C CA . TYR A 1 394 ? -4.910 13.184 0.464 1.00 83.00 394 TYR A CA 1
ATOM 3223 C C . TYR A 1 394 ? -5.284 13.132 -1.023 1.00 83.00 394 TYR A C 1
ATOM 3225 O O . TYR A 1 394 ? -6.313 12.559 -1.382 1.00 83.00 394 TYR A O 1
ATOM 3233 N N . ASP A 1 395 ? -4.435 13.660 -1.908 1.00 83.81 395 ASP A N 1
ATOM 3234 C CA . ASP A 1 395 ? -4.687 13.650 -3.352 1.00 83.81 395 ASP A CA 1
ATOM 3235 C C . ASP A 1 395 ? -4.810 12.206 -3.867 1.00 83.81 395 ASP A C 1
ATOM 3237 O O . ASP A 1 395 ? -5.757 11.879 -4.587 1.00 83.81 395 ASP A O 1
ATOM 3241 N N . PHE A 1 396 ? -3.930 11.296 -3.424 1.00 88.94 396 PHE A N 1
ATOM 3242 C CA . PHE A 1 396 ? -4.036 9.869 -3.752 1.00 88.94 396 PHE A CA 1
ATOM 3243 C C . PHE A 1 396 ? -5.194 9.150 -3.038 1.00 88.94 396 PHE A C 1
ATOM 3245 O O . PHE A 1 396 ? -5.747 8.204 -3.610 1.00 88.94 396 PHE A O 1
ATOM 3252 N N . ASN A 1 397 ? -5.619 9.602 -1.849 1.00 90.44 397 ASN A N 1
ATOM 3253 C CA . ASN A 1 397 ? -6.818 9.083 -1.176 1.00 90.44 397 ASN A CA 1
ATOM 3254 C C . ASN A 1 397 ? -8.059 9.332 -2.046 1.00 90.44 397 ASN A C 1
ATOM 3256 O O . ASN A 1 397 ? -8.774 8.391 -2.408 1.00 90.44 397 ASN A O 1
ATOM 3260 N N . GLN A 1 398 ? -8.240 10.598 -2.425 1.00 86.62 398 GLN A N 1
ATOM 3261 C CA . GLN A 1 398 ? -9.344 11.112 -3.227 1.00 86.62 398 GLN A CA 1
ATOM 3262 C C . GLN A 1 398 ? -9.355 10.525 -4.641 1.00 86.62 398 GLN A C 1
ATOM 3264 O O . GLN A 1 398 ? -10.406 10.163 -5.168 1.00 86.62 398 GLN A O 1
ATOM 3269 N N . PHE A 1 399 ? -8.185 10.414 -5.267 1.00 90.00 399 PHE A N 1
ATOM 3270 C CA . PHE A 1 399 ? -8.033 9.848 -6.605 1.00 90.00 399 PHE A CA 1
ATOM 3271 C C . PHE A 1 399 ? -8.351 8.348 -6.650 1.00 90.00 399 PHE A C 1
ATOM 3273 O O . PHE A 1 399 ? -9.020 7.896 -7.582 1.00 90.00 399 PHE A O 1
ATOM 3280 N N . THR A 1 400 ? -7.943 7.594 -5.623 1.00 93.31 400 THR A N 1
ATOM 3281 C CA . THR A 1 400 ? -8.241 6.158 -5.525 1.00 93.31 400 THR A CA 1
ATOM 3282 C C . THR A 1 400 ? -9.714 5.900 -5.209 1.00 93.31 400 THR A C 1
ATOM 3284 O O . THR A 1 400 ? -10.327 5.050 -5.848 1.00 93.31 400 THR A O 1
ATOM 3287 N N . ASN A 1 401 ? -10.326 6.663 -4.293 1.00 89.56 401 ASN A N 1
ATOM 3288 C CA . ASN A 1 401 ? -11.760 6.537 -3.992 1.00 89.56 401 ASN A CA 1
ATOM 3289 C C . ASN A 1 401 ? -12.645 6.825 -5.230 1.00 89.56 401 ASN A C 1
ATOM 3291 O O . ASN A 1 401 ? -13.689 6.200 -5.395 1.00 89.56 401 ASN A O 1
ATOM 3295 N N . LYS A 1 402 ? -12.187 7.675 -6.162 1.00 90.19 402 LYS A N 1
ATOM 3296 C CA . LYS A 1 402 ? -12.840 7.929 -7.466 1.00 90.19 402 LYS A CA 1
ATOM 3297 C C . LYS A 1 402 ? -12.571 6.862 -8.541 1.00 90.19 402 LYS A C 1
ATOM 3299 O O . LYS A 1 402 ? -13.149 6.942 -9.620 1.00 90.19 402 LYS A O 1
ATOM 3304 N N . ASN A 1 403 ? -11.697 5.890 -8.278 1.00 93.75 403 ASN A N 1
ATOM 3305 C CA . ASN A 1 403 ? -11.257 4.856 -9.223 1.00 93.75 403 ASN A CA 1
ATOM 3306 C C . ASN A 1 403 ? -11.315 3.454 -8.585 1.00 93.75 403 ASN A C 1
ATOM 3308 O O . ASN A 1 403 ? -10.374 2.670 -8.695 1.00 93.75 403 ASN A O 1
ATOM 3312 N N . GLN A 1 404 ? -12.421 3.131 -7.909 1.00 92.94 404 GLN A N 1
ATOM 3313 C CA . GLN A 1 404 ? -12.585 1.884 -7.140 1.00 92.94 404 GLN A CA 1
ATOM 3314 C C . GLN A 1 404 ? -12.505 0.601 -7.992 1.00 92.94 404 GLN A C 1
ATOM 3316 O O . GLN A 1 404 ? -12.328 -0.495 -7.460 1.00 92.94 404 GLN A O 1
ATOM 3321 N N . ASP A 1 405 ? -12.596 0.714 -9.321 1.00 94.38 405 ASP A N 1
ATOM 3322 C CA . ASP A 1 4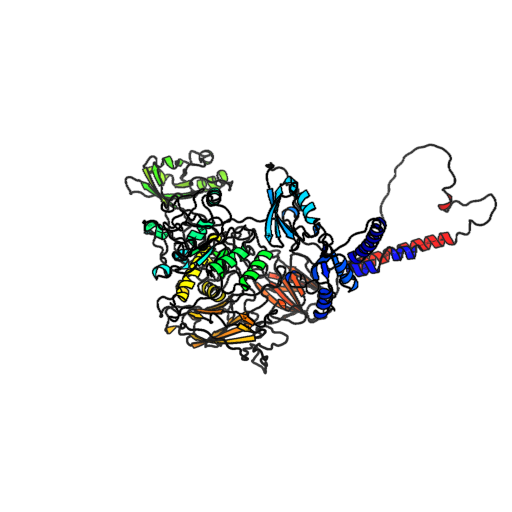05 ? -12.381 -0.385 -10.266 1.00 94.38 405 ASP A CA 1
ATOM 3323 C C . ASP A 1 405 ? -10.894 -0.765 -10.441 1.00 94.38 405 ASP A C 1
ATOM 3325 O O . ASP A 1 405 ? -10.593 -1.809 -11.022 1.00 94.38 405 ASP A O 1
ATOM 3329 N N . LYS A 1 406 ? -9.966 0.056 -9.927 1.00 96.38 406 LYS A N 1
ATOM 3330 C CA . LYS A 1 406 ? -8.510 -0.041 -10.116 1.00 96.38 406 LYS A CA 1
ATOM 3331 C C . LYS A 1 406 ? -7.787 -0.156 -8.770 1.00 96.38 406 LYS A C 1
ATOM 3333 O O . LYS A 1 406 ? -8.226 0.403 -7.770 1.00 96.38 406 LYS A O 1
ATOM 3338 N N . ILE A 1 407 ? -6.640 -0.837 -8.746 1.00 97.50 407 ILE A N 1
ATOM 3339 C CA . ILE A 1 407 ? -5.723 -0.843 -7.599 1.00 97.50 407 ILE A CA 1
ATOM 3340 C C . ILE A 1 407 ? -4.515 0.066 -7.857 1.00 97.50 407 ILE A C 1
ATOM 3342 O O . ILE A 1 407 ? -3.894 0.036 -8.926 1.00 97.50 407 ILE A O 1
ATOM 3346 N N . PHE A 1 408 ? -4.166 0.860 -6.846 1.00 97.69 408 PHE A N 1
ATOM 3347 C CA . PHE A 1 408 ? -3.011 1.752 -6.850 1.00 97.69 408 PHE A CA 1
ATOM 3348 C C . PHE A 1 408 ? -1.992 1.227 -5.848 1.00 97.69 408 PHE A C 1
ATOM 3350 O O . PHE A 1 408 ? -2.269 1.173 -4.651 1.00 97.69 408 PHE A O 1
ATOM 3357 N N . ILE A 1 409 ? -0.843 0.782 -6.356 1.00 98.00 409 ILE A N 1
ATOM 3358 C CA . ILE A 1 409 ? 0.194 0.109 -5.574 1.00 98.00 409 ILE A CA 1
ATOM 3359 C C . ILE A 1 409 ? 1.415 1.026 -5.520 1.00 98.00 409 ILE A C 1
ATOM 3361 O O . ILE A 1 409 ? 1.886 1.464 -6.572 1.00 98.00 409 ILE A O 1
ATOM 3365 N N . ALA A 1 410 ? 1.917 1.339 -4.324 1.00 95.31 410 ALA A N 1
ATOM 3366 C CA . ALA A 1 410 ? 3.020 2.284 -4.132 1.00 95.31 410 ALA A CA 1
ATOM 3367 C C . ALA A 1 410 ? 4.082 1.792 -3.144 1.00 95.31 410 ALA A C 1
ATOM 3369 O O . ALA A 1 410 ? 3.830 0.931 -2.302 1.00 95.31 410 ALA A O 1
ATOM 3370 N N . SER A 1 411 ? 5.275 2.378 -3.227 1.00 91.56 411 SER A N 1
ATOM 3371 C CA . SER A 1 411 ? 6.374 2.072 -2.308 1.00 91.56 411 SER A CA 1
ATOM 3372 C C . SER A 1 411 ? 6.170 2.700 -0.923 1.00 91.56 411 SER A C 1
ATOM 3374 O O . SER A 1 411 ? 5.684 3.823 -0.807 1.00 91.56 411 SER A O 1
ATOM 3376 N N . ALA A 1 412 ? 6.597 2.010 0.140 1.00 89.25 412 ALA A N 1
ATOM 3377 C CA . ALA A 1 412 ? 6.672 2.598 1.484 1.00 89.25 412 ALA A CA 1
ATOM 3378 C C . ALA A 1 412 ? 7.785 3.663 1.629 1.00 89.25 412 ALA A C 1
ATOM 3380 O O . ALA A 1 412 ? 7.790 4.419 2.602 1.00 89.25 412 ALA A O 1
ATOM 3381 N N . ALA A 1 413 ? 8.709 3.720 0.660 1.00 85.00 413 ALA A N 1
ATOM 3382 C CA . ALA A 1 413 ? 10.006 4.396 0.686 1.00 85.00 413 ALA A CA 1
ATOM 3383 C C . ALA A 1 413 ? 11.047 3.788 1.651 1.00 85.00 413 ALA A C 1
ATOM 3385 O O . ALA A 1 413 ? 10.848 2.749 2.287 1.00 85.00 413 ALA A O 1
ATOM 3386 N N . ASN A 1 414 ? 12.238 4.394 1.652 1.00 74.69 414 ASN A N 1
ATOM 3387 C CA . ASN A 1 414 ? 13.490 3.787 2.118 1.00 74.69 414 ASN A CA 1
ATOM 3388 C C . ASN A 1 414 ? 14.079 4.503 3.359 1.00 74.69 414 ASN A C 1
ATOM 3390 O O . ASN A 1 414 ? 15.299 4.614 3.503 1.00 74.69 414 ASN A O 1
ATOM 3394 N N . ASN A 1 415 ? 13.223 5.025 4.248 1.00 72.81 415 ASN A N 1
ATOM 3395 C CA . ASN A 1 415 ? 13.629 5.871 5.381 1.00 72.81 415 ASN A CA 1
ATOM 3396 C C . ASN A 1 415 ? 13.935 5.101 6.685 1.00 72.81 415 ASN A C 1
ATOM 3398 O O . ASN A 1 415 ? 14.385 5.723 7.649 1.00 72.81 415 ASN A O 1
ATOM 3402 N N . GLY A 1 416 ? 13.742 3.777 6.737 1.00 69.06 416 GLY A N 1
ATOM 3403 C CA . GLY A 1 416 ? 13.826 2.965 7.967 1.00 69.06 416 GLY A CA 1
ATOM 3404 C C . GLY A 1 416 ? 15.191 2.972 8.678 1.00 69.06 416 GLY A C 1
ATOM 3405 O O . GLY A 1 416 ? 15.267 2.781 9.886 1.00 69.06 416 GLY A O 1
ATOM 3406 N N . ARG A 1 417 ? 16.281 3.285 7.960 1.00 68.88 417 ARG A N 1
ATOM 3407 C CA . ARG A 1 417 ? 17.624 3.497 8.549 1.00 68.88 417 ARG A CA 1
ATOM 3408 C C . ARG A 1 417 ? 17.782 4.834 9.282 1.00 68.88 417 ARG A C 1
ATOM 3410 O O . ARG A 1 417 ? 18.779 5.029 9.973 1.00 68.88 417 ARG A O 1
ATOM 3417 N N . LYS A 1 418 ? 16.872 5.783 9.053 1.00 65.75 418 LYS A N 1
ATOM 3418 C CA . LYS A 1 418 ? 16.936 7.166 9.550 1.00 65.75 418 LYS A CA 1
ATOM 3419 C C . LYS A 1 418 ? 15.928 7.424 10.673 1.00 65.75 418 LYS A C 1
ATOM 3421 O O . LYS A 1 418 ? 16.194 8.258 11.533 1.00 65.75 418 LYS A O 1
ATOM 3426 N N . TYR A 1 419 ? 14.805 6.709 10.657 1.00 72.25 419 TYR A N 1
ATOM 3427 C CA . TYR A 1 419 ? 13.722 6.804 11.632 1.00 72.25 419 TYR A CA 1
ATOM 3428 C C . TYR A 1 419 ? 13.117 5.409 11.844 1.00 72.25 419 TYR A C 1
ATOM 3430 O O . TYR A 1 419 ? 12.852 4.707 10.869 1.00 72.25 419 TYR A O 1
ATOM 3438 N N . ASP A 1 420 ? 12.886 5.023 13.098 1.00 69.12 420 ASP A N 1
ATOM 3439 C CA . ASP A 1 420 ? 12.435 3.671 13.469 1.00 69.12 420 ASP A CA 1
ATOM 3440 C C . ASP A 1 420 ? 10.915 3.444 13.272 1.00 69.12 420 ASP A C 1
ATOM 3442 O O . ASP A 1 420 ? 10.449 2.312 13.114 1.00 69.12 420 ASP A O 1
ATOM 3446 N N . ASN A 1 421 ? 10.144 4.533 13.238 1.00 81.44 421 ASN A N 1
ATOM 3447 C CA . ASN A 1 421 ? 8.697 4.598 13.015 1.00 81.44 421 ASN A CA 1
ATOM 3448 C C . ASN A 1 421 ? 8.314 5.933 12.333 1.00 81.44 421 ASN A C 1
ATOM 3450 O O . ASN A 1 421 ? 9.169 6.799 12.126 1.00 81.44 421 ASN A O 1
ATOM 3454 N N . PHE A 1 422 ? 7.041 6.076 11.938 1.00 84.50 422 PHE A N 1
ATOM 3455 C CA . PHE A 1 422 ? 6.472 7.255 11.250 1.00 84.50 422 PHE A CA 1
ATOM 3456 C C . PHE A 1 422 ? 7.223 7.701 9.982 1.00 84.50 422 PHE A C 1
ATOM 3458 O O . PHE A 1 422 ? 7.279 8.889 9.667 1.00 84.50 422 PHE A O 1
ATOM 3465 N N . CYS A 1 423 ? 7.823 6.765 9.241 1.00 84.00 423 CYS A N 1
ATOM 3466 C CA . CYS A 1 423 ? 8.763 7.092 8.164 1.00 84.00 423 CYS A CA 1
ATOM 3467 C C . CYS A 1 423 ? 8.332 6.621 6.768 1.00 84.00 423 CYS A C 1
ATOM 3469 O O . CYS A 1 423 ? 9.098 6.735 5.803 1.00 84.00 423 CYS A O 1
ATOM 3471 N N . VAL A 1 424 ? 7.093 6.141 6.643 1.00 87.81 424 VAL A N 1
ATOM 3472 C CA . VAL A 1 424 ? 6.415 5.953 5.353 1.00 87.81 424 VAL A CA 1
ATOM 3473 C C . VAL A 1 424 ? 6.266 7.304 4.640 1.00 87.81 424 VAL A C 1
ATOM 3475 O O . VAL A 1 424 ? 5.853 8.302 5.238 1.00 87.81 424 VAL A O 1
ATOM 3478 N N . SER A 1 425 ? 6.629 7.323 3.359 1.00 85.56 425 SER A N 1
ATOM 3479 C CA . SER A 1 425 ? 6.470 8.478 2.469 1.00 85.56 425 SER A CA 1
ATOM 3480 C C . SER A 1 425 ? 5.199 8.384 1.631 1.00 85.56 425 SER A C 1
ATOM 3482 O O . SER A 1 425 ? 4.627 7.308 1.464 1.00 85.56 425 SER A O 1
ATOM 3484 N N . ASP A 1 426 ? 4.793 9.502 1.033 1.00 86.50 426 ASP A N 1
ATOM 3485 C CA . ASP A 1 426 ? 3.576 9.589 0.231 1.00 86.50 426 ASP A CA 1
ATOM 3486 C C . ASP A 1 426 ? 3.870 9.442 -1.268 1.00 86.50 426 ASP A C 1
ATOM 3488 O O . ASP A 1 426 ? 4.910 9.925 -1.723 1.00 86.50 426 ASP A O 1
ATOM 3492 N N . PRO A 1 427 ? 3.010 8.752 -2.044 1.00 90.62 427 PRO A N 1
ATOM 3493 C CA . PRO A 1 427 ? 1.615 8.398 -1.730 1.00 90.62 427 PRO A CA 1
ATOM 3494 C C . PRO A 1 427 ? 1.391 7.153 -0.846 1.00 90.62 427 PRO A C 1
ATOM 3496 O O . PRO A 1 427 ? 0.246 6.841 -0.523 1.00 90.62 427 PRO A O 1
ATOM 3499 N N . GLY A 1 428 ? 2.445 6.454 -0.410 1.00 89.81 428 GLY A N 1
ATOM 3500 C CA . GLY A 1 428 ? 2.351 5.274 0.460 1.00 89.81 428 GLY A CA 1
ATOM 3501 C C . GLY A 1 428 ? 1.730 5.499 1.853 1.00 89.81 428 GLY A C 1
ATOM 3502 O O . GLY A 1 428 ? 1.271 4.534 2.468 1.00 89.81 428 GLY A O 1
ATOM 3503 N N . GLY A 1 429 ? 1.652 6.733 2.360 1.00 89.50 429 GLY A N 1
ATOM 3504 C CA . GLY A 1 429 ? 0.908 7.056 3.583 1.00 89.50 429 GLY A CA 1
ATOM 3505 C C . GLY A 1 429 ? -0.612 7.141 3.386 1.00 89.50 429 GLY A C 1
ATOM 3506 O O . GLY A 1 429 ? -1.354 7.189 4.367 1.00 89.50 429 GLY A O 1
ATOM 3507 N N . SER A 1 430 ? -1.106 7.114 2.143 1.00 92.12 430 SER A N 1
ATOM 3508 C CA . SER A 1 430 ? -2.539 7.187 1.850 1.00 92.12 430 SER A CA 1
ATOM 3509 C C . SER A 1 430 ? -3.278 5.901 2.236 1.00 92.12 430 SER A C 1
ATOM 3511 O O . SER A 1 430 ? -2.928 4.802 1.797 1.00 92.12 430 SER A O 1
ATOM 3513 N N . LYS A 1 431 ? -4.372 6.026 3.000 1.00 91.12 431 LYS A N 1
ATOM 3514 C CA . LYS A 1 431 ? -5.209 4.882 3.412 1.00 91.12 431 LYS A CA 1
ATOM 3515 C C . LYS A 1 431 ? -5.807 4.090 2.243 1.00 91.12 431 LYS A C 1
ATOM 3517 O O . LYS A 1 431 ? -6.029 2.893 2.400 1.00 91.12 431 LYS A O 1
ATOM 3522 N N . ASN A 1 432 ? -5.982 4.693 1.065 1.00 94.44 432 ASN A N 1
ATOM 3523 C CA . ASN A 1 432 ? -6.584 4.027 -0.101 1.00 94.44 432 ASN A CA 1
ATOM 3524 C C . ASN A 1 432 ? -5.562 3.414 -1.077 1.00 94.44 432 ASN A C 1
ATOM 3526 O O . ASN A 1 432 ? -5.933 2.614 -1.930 1.00 94.44 432 ASN A O 1
ATOM 3530 N N . VAL A 1 433 ? -4.269 3.700 -0.912 1.00 94.88 433 VAL A N 1
ATOM 3531 C CA . VAL A 1 433 ? -3.181 3.074 -1.682 1.00 94.88 433 VAL A CA 1
ATOM 3532 C C . VAL A 1 433 ? -2.786 1.739 -1.035 1.00 94.88 433 VAL A C 1
ATOM 3534 O O . VAL A 1 433 ? -2.870 1.600 0.187 1.00 94.88 433 VAL A O 1
ATOM 3537 N N . LEU A 1 434 ? -2.409 0.731 -1.831 1.00 97.44 434 LEU A N 1
ATOM 3538 C CA . LEU A 1 434 ? -1.762 -0.490 -1.336 1.00 97.44 434 LEU A CA 1
ATOM 3539 C C . LEU A 1 434 ? -0.246 -0.255 -1.280 1.00 97.44 434 LEU A C 1
ATOM 3541 O O . LEU A 1 434 ? 0.425 -0.156 -2.307 1.00 97.44 434 LEU A O 1
ATOM 3545 N N . THR A 1 435 ? 0.289 -0.154 -0.075 1.00 97.25 435 THR A N 1
ATOM 3546 C CA . THR A 1 435 ? 1.651 0.295 0.200 1.00 97.25 435 THR A CA 1
ATOM 3547 C C . THR A 1 435 ? 2.549 -0.890 0.507 1.00 97.25 435 THR A C 1
ATOM 3549 O O . THR A 1 435 ? 2.266 -1.685 1.404 1.00 97.25 435 THR A O 1
ATOM 3552 N N . ILE A 1 436 ? 3.655 -0.989 -0.226 1.00 96.94 436 ILE A N 1
ATOM 3553 C CA . ILE A 1 436 ? 4.522 -2.163 -0.235 1.00 96.94 436 ILE A CA 1
ATOM 3554 C C . ILE A 1 436 ? 5.849 -1.861 0.465 1.00 96.94 436 ILE A C 1
ATOM 3556 O O . ILE A 1 436 ? 6.614 -0.982 0.052 1.00 96.94 436 ILE A O 1
ATOM 3560 N N . GLY A 1 437 ? 6.129 -2.618 1.525 1.00 92.00 437 GLY A N 1
ATOM 3561 C CA . GLY A 1 437 ? 7.438 -2.666 2.171 1.00 92.00 437 GLY A CA 1
ATOM 3562 C C . GLY A 1 437 ? 8.366 -3.702 1.528 1.00 92.00 437 GLY A C 1
ATOM 3563 O O . GLY A 1 437 ? 7.923 -4.611 0.822 1.00 92.00 437 GLY A O 1
ATOM 3564 N N . ALA A 1 438 ? 9.668 -3.577 1.790 1.00 85.44 438 ALA A N 1
ATOM 3565 C CA . ALA A 1 438 ? 10.691 -4.485 1.277 1.00 85.44 438 ALA A CA 1
ATOM 3566 C C . ALA A 1 438 ? 11.167 -5.483 2.334 1.00 85.44 438 ALA A C 1
ATOM 3568 O O . ALA A 1 438 ? 11.536 -5.094 3.443 1.00 85.44 438 ALA A O 1
ATOM 3569 N N . LEU A 1 439 ? 11.296 -6.749 1.938 1.00 81.06 439 LEU A N 1
ATOM 3570 C CA . LEU A 1 439 ? 12.090 -7.740 2.668 1.00 81.06 439 LEU A CA 1
ATOM 3571 C C . LEU A 1 439 ? 13.598 -7.554 2.417 1.00 81.06 439 LEU A C 1
ATOM 3573 O O . LEU A 1 439 ? 14.025 -7.071 1.358 1.00 81.06 439 LEU A O 1
ATOM 3577 N N . GLN A 1 440 ? 14.405 -7.963 3.399 1.00 71.25 440 GLN A N 1
ATOM 3578 C CA . GLN A 1 440 ? 15.858 -8.107 3.293 1.00 71.25 440 GLN A CA 1
ATOM 3579 C C . GLN A 1 440 ? 16.210 -9.152 2.214 1.00 71.25 440 GLN A C 1
ATOM 3581 O O . GLN A 1 440 ? 15.352 -9.885 1.722 1.00 71.25 440 GLN A O 1
ATOM 3586 N N . SER A 1 441 ? 17.489 -9.213 1.840 1.00 65.62 441 SER A N 1
ATOM 3587 C CA . SER A 1 441 ? 18.042 -10.271 0.996 1.00 65.62 441 SER A CA 1
ATOM 3588 C C . SER A 1 441 ? 17.622 -11.643 1.524 1.00 65.62 441 SER A C 1
ATOM 3590 O O . SER A 1 441 ? 17.774 -11.914 2.716 1.00 65.62 441 SER A O 1
ATOM 3592 N N . LEU A 1 442 ? 17.133 -12.499 0.624 1.00 63.12 442 LEU A N 1
ATOM 3593 C CA . LEU A 1 442 ? 16.792 -13.900 0.904 1.00 63.12 442 LEU A CA 1
ATOM 3594 C C . LEU A 1 442 ? 18.043 -14.809 0.941 1.00 63.12 442 LEU A C 1
ATOM 3596 O O . LEU A 1 442 ? 17.930 -16.031 1.006 1.00 63.12 442 LEU A O 1
ATOM 3600 N N . PHE A 1 443 ? 19.238 -14.214 0.883 1.00 54.53 443 PHE A N 1
ATOM 3601 C CA . PHE A 1 443 ? 20.535 -14.884 0.947 1.00 54.53 443 PHE A CA 1
ATOM 3602 C C . PHE A 1 443 ? 21.260 -14.538 2.254 1.00 54.53 443 PHE A C 1
ATOM 3604 O O . PHE A 1 443 ? 21.040 -13.473 2.840 1.00 54.53 443 PHE A O 1
ATOM 3611 N N . SER A 1 444 ? 22.146 -15.429 2.708 1.00 45.53 444 SER A N 1
ATOM 3612 C CA . SER A 1 444 ? 22.911 -15.210 3.940 1.00 45.53 444 SER A CA 1
ATOM 3613 C C . SER A 1 444 ? 23.882 -14.021 3.810 1.00 45.53 444 SER A C 1
ATOM 3615 O O . SER A 1 444 ? 24.272 -13.640 2.709 1.00 45.53 444 SER A O 1
ATOM 3617 N N . LYS A 1 445 ? 24.257 -13.405 4.942 1.00 40.19 445 LYS A N 1
ATOM 3618 C CA . LYS A 1 445 ? 25.145 -12.221 4.986 1.00 40.19 445 LYS A CA 1
ATOM 3619 C C . LYS A 1 445 ? 26.637 -12.546 4.846 1.00 40.19 445 LYS A C 1
ATOM 3621 O O . LYS A 1 445 ? 27.458 -11.632 4.906 1.00 40.19 445 LYS A O 1
ATOM 3626 N N . GLU A 1 446 ? 26.998 -13.813 4.681 1.00 49.91 446 GLU A N 1
ATOM 3627 C CA . GLU A 1 446 ? 28.371 -14.181 4.360 1.00 49.91 446 GLU A CA 1
ATOM 3628 C C . GLU A 1 446 ? 28.598 -13.986 2.860 1.00 49.91 446 GLU A C 1
ATOM 3630 O O . GLU A 1 446 ? 28.281 -14.856 2.054 1.00 49.91 446 GLU A O 1
ATOM 3635 N N . ASN A 1 447 ? 29.176 -12.835 2.492 1.00 59.56 447 ASN A N 1
ATOM 3636 C CA . ASN A 1 447 ? 29.779 -12.607 1.175 1.00 59.56 447 ASN A CA 1
ATOM 3637 C C . ASN A 1 447 ? 31.077 -13.435 1.057 1.00 59.56 447 ASN A C 1
ATOM 3639 O O . ASN A 1 447 ? 32.176 -12.890 0.903 1.00 59.56 447 ASN A O 1
ATOM 3643 N N . THR A 1 448 ? 30.975 -14.749 1.23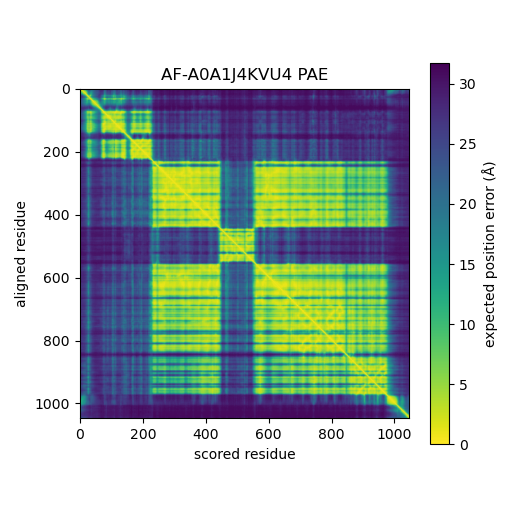2 1.00 64.81 448 THR A N 1
ATOM 3644 C CA . THR A 1 448 ? 32.083 -15.684 1.079 1.00 64.81 448 THR A CA 1
ATOM 3645 C C . THR A 1 448 ? 32.279 -16.022 -0.392 1.00 64.81 448 THR A C 1
ATOM 3647 O O . THR A 1 448 ? 31.363 -15.988 -1.213 1.00 64.81 448 THR A O 1
ATOM 3650 N N . TYR A 1 449 ? 33.524 -16.293 -0.747 1.00 80.50 449 TYR A N 1
ATOM 3651 C CA . TYR A 1 449 ? 33.933 -16.671 -2.087 1.00 80.50 449 TYR A CA 1
ATOM 3652 C C . TYR A 1 449 ? 34.861 -17.868 -1.983 1.00 80.50 449 TYR A C 1
ATOM 3654 O O . TYR A 1 449 ? 35.848 -17.812 -1.247 1.00 80.50 449 TYR A O 1
ATOM 3662 N N . SER A 1 450 ? 34.596 -18.907 -2.762 1.00 82.44 450 SER A N 1
ATOM 3663 C CA . SER A 1 450 ? 35.526 -20.015 -2.909 1.00 82.44 450 SER A CA 1
ATOM 3664 C C . SER A 1 450 ? 36.492 -19.713 -4.041 1.00 82.44 450 SER A C 1
ATOM 3666 O O . SER A 1 450 ? 36.093 -19.324 -5.142 1.00 82.44 450 SER A O 1
ATOM 3668 N N . MET A 1 451 ? 37.776 -19.928 -3.774 1.00 86.56 451 MET A N 1
ATOM 3669 C CA . MET A 1 451 ? 38.826 -19.888 -4.781 1.00 86.56 451 MET A CA 1
ATOM 3670 C C . MET A 1 451 ? 39.511 -21.246 -4.888 1.00 86.56 451 MET A C 1
ATOM 3672 O O . MET A 1 451 ? 39.864 -21.856 -3.878 1.00 86.56 451 MET A O 1
ATOM 3676 N N . ARG A 1 452 ? 39.716 -21.698 -6.125 1.00 87.94 452 ARG A N 1
ATOM 3677 C CA . ARG A 1 452 ? 40.418 -22.939 -6.479 1.00 87.94 452 ARG A CA 1
ATOM 3678 C C . ARG A 1 452 ? 41.448 -22.686 -7.577 1.00 87.94 452 ARG A C 1
ATOM 3680 O O . ARG A 1 452 ? 41.375 -21.675 -8.274 1.00 87.94 452 ARG A O 1
ATOM 3687 N N . LEU A 1 453 ? 42.386 -23.610 -7.770 1.00 87.81 453 LEU A N 1
ATOM 3688 C CA . LEU A 1 453 ? 43.306 -23.547 -8.910 1.00 87.81 453 LEU A CA 1
ATOM 3689 C C . LEU A 1 453 ? 42.550 -23.850 -10.216 1.00 87.81 453 LEU A C 1
ATOM 3691 O O . LEU A 1 453 ? 41.707 -24.751 -10.272 1.00 87.81 453 LEU A O 1
ATOM 3695 N N . ALA A 1 454 ? 42.858 -23.097 -11.274 1.00 81.94 454 ALA A N 1
ATOM 3696 C CA . ALA A 1 454 ? 42.175 -23.214 -12.564 1.00 81.94 454 ALA A CA 1
ATOM 3697 C C . ALA A 1 454 ? 42.510 -24.521 -13.306 1.00 81.94 454 ALA A C 1
ATOM 3699 O O . ALA A 1 454 ? 41.644 -25.083 -13.976 1.00 81.94 454 ALA A O 1
ATOM 3700 N N . ASP A 1 455 ? 43.747 -25.005 -13.162 1.00 75.94 455 ASP A N 1
ATOM 3701 C CA . ASP A 1 455 ? 44.283 -26.160 -13.900 1.00 75.94 455 ASP A CA 1
ATOM 3702 C C . ASP A 1 455 ? 44.114 -27.496 -13.149 1.00 75.94 455 ASP A C 1
ATOM 3704 O O . ASP A 1 455 ? 44.278 -28.575 -13.718 1.00 75.94 455 ASP A O 1
ATOM 3708 N N . ASN A 1 456 ? 43.784 -27.441 -11.854 1.00 66.44 456 ASN A N 1
ATOM 3709 C CA . ASN A 1 456 ? 43.552 -28.605 -11.001 1.00 66.44 456 ASN A CA 1
ATOM 3710 C C . ASN A 1 456 ? 42.576 -28.228 -9.880 1.00 66.44 456 ASN A C 1
ATOM 3712 O O . ASN A 1 456 ? 42.978 -27.621 -8.894 1.00 66.44 456 ASN A O 1
ATOM 3716 N N . HIS A 1 457 ? 41.312 -28.642 -9.989 1.00 62.34 457 HIS A N 1
ATOM 3717 C CA . HIS A 1 457 ? 40.245 -28.278 -9.044 1.00 62.34 457 HIS A CA 1
ATOM 3718 C C . HIS A 1 457 ? 40.387 -28.861 -7.617 1.00 62.34 457 HIS A C 1
ATOM 3720 O O . HIS A 1 457 ? 39.470 -28.724 -6.807 1.00 62.34 457 HIS A O 1
ATOM 3726 N N . SER A 1 458 ? 41.507 -29.512 -7.284 1.00 59.69 458 SER A N 1
ATOM 3727 C CA . SER A 1 458 ? 41.875 -29.799 -5.893 1.00 59.69 458 SER A CA 1
ATOM 3728 C C . SER A 1 458 ? 42.241 -28.514 -5.135 1.00 59.69 458 SER A C 1
ATOM 3730 O O . SER A 1 458 ? 42.851 -27.619 -5.713 1.00 59.69 458 SER A O 1
ATOM 3732 N N . HIS A 1 459 ? 41.980 -28.496 -3.825 1.00 63.84 459 HIS A N 1
ATOM 3733 C CA . HIS A 1 459 ? 42.197 -27.361 -2.916 1.00 63.84 459 HIS A CA 1
ATOM 3734 C C . HIS A 1 459 ? 41.291 -26.155 -3.220 1.00 63.84 459 HIS A C 1
ATOM 3736 O O . HIS A 1 459 ? 41.444 -25.448 -4.214 1.00 63.84 459 HIS A O 1
ATOM 3742 N N . ILE A 1 460 ? 40.347 -25.923 -2.306 1.00 78.56 460 ILE A N 1
ATOM 3743 C CA . ILE A 1 460 ? 39.429 -24.783 -2.295 1.00 78.56 460 ILE A CA 1
ATOM 3744 C C . ILE A 1 460 ? 39.681 -24.022 -0.991 1.00 78.56 460 ILE A C 1
ATOM 3746 O O . ILE A 1 460 ? 39.791 -24.652 0.064 1.00 78.56 460 ILE A O 1
ATOM 3750 N N . ILE A 1 461 ? 39.765 -22.694 -1.052 1.00 84.12 461 ILE A N 1
ATOM 3751 C CA . ILE A 1 461 ? 39.828 -21.821 0.130 1.00 84.12 461 ILE A CA 1
ATOM 3752 C C . ILE A 1 461 ? 38.697 -20.801 0.109 1.00 84.12 461 ILE A C 1
ATOM 3754 O O . ILE A 1 461 ? 38.244 -20.412 -0.964 1.00 84.12 461 ILE A O 1
ATOM 3758 N N . SER A 1 462 ? 38.289 -20.336 1.291 1.00 79.94 462 SER A N 1
ATOM 3759 C CA . SER A 1 462 ? 37.298 -19.268 1.418 1.00 79.94 462 SER A CA 1
ATOM 3760 C C . SER A 1 462 ? 37.960 -17.897 1.589 1.00 79.94 462 SER A C 1
ATOM 3762 O O . SER A 1 462 ? 38.956 -17.740 2.305 1.00 79.94 462 SER A O 1
ATOM 3764 N N . LEU A 1 463 ? 37.380 -16.900 0.932 1.00 85.06 463 LEU A N 1
ATOM 3765 C CA . LEU A 1 463 ? 37.696 -15.479 1.006 1.00 85.06 463 LEU A CA 1
ATOM 3766 C C . LEU A 1 463 ? 36.447 -14.729 1.475 1.00 85.06 463 LEU A C 1
ATOM 3768 O O . LEU A 1 463 ? 35.365 -14.922 0.928 1.00 85.06 463 LEU A O 1
ATOM 3772 N N . MET A 1 464 ? 36.592 -13.848 2.461 1.00 79.50 464 MET A N 1
ATOM 3773 C CA . MET A 1 464 ? 35.522 -12.959 2.915 1.00 79.50 464 MET A CA 1
ATOM 3774 C C . MET A 1 464 ? 35.591 -11.646 2.131 1.00 79.50 464 MET A C 1
ATOM 3776 O O . MET A 1 464 ? 36.562 -10.907 2.281 1.00 79.50 464 MET A O 1
ATOM 3780 N N . SER A 1 465 ? 34.579 -11.320 1.326 1.00 78.12 465 SER A N 1
ATOM 3781 C CA . SER A 1 465 ? 34.449 -9.972 0.755 1.00 78.12 465 SER A CA 1
ATOM 3782 C C . SER A 1 465 ? 34.023 -8.970 1.834 1.00 78.12 465 SER A C 1
ATOM 3784 O O . SER A 1 465 ? 33.160 -9.245 2.670 1.00 78.12 465 SER A O 1
ATOM 3786 N N . VAL A 1 466 ? 34.654 -7.796 1.807 1.00 72.00 466 VAL A N 1
ATOM 3787 C CA . VAL A 1 466 ? 34.384 -6.644 2.684 1.00 72.00 466 VAL A CA 1
ATOM 3788 C C . VAL A 1 466 ? 33.915 -5.424 1.879 1.00 72.00 466 VAL A C 1
ATOM 3790 O O . VAL A 1 466 ? 33.230 -4.560 2.421 1.00 72.00 466 VAL A O 1
ATOM 3793 N N . SER A 1 467 ? 34.245 -5.369 0.586 1.00 67.12 467 SER A N 1
ATOM 3794 C CA . SER A 1 467 ? 33.734 -4.390 -0.381 1.00 67.12 467 SER A CA 1
ATOM 3795 C C . SER A 1 467 ? 33.637 -5.022 -1.775 1.00 67.12 467 SER A C 1
ATOM 3797 O O . SER A 1 467 ? 34.308 -6.023 -2.040 1.00 67.12 467 SER A O 1
ATOM 3799 N N . GLY A 1 468 ? 32.833 -4.418 -2.655 1.00 61.22 468 GLY A N 1
ATOM 3800 C CA . GLY A 1 468 ? 32.624 -4.834 -4.047 1.00 61.22 468 GLY A CA 1
ATOM 3801 C C . GLY A 1 468 ? 31.928 -6.190 -4.232 1.00 61.22 468 GLY A C 1
ATOM 3802 O O . GLY A 1 468 ? 31.587 -6.888 -3.274 1.00 61.22 468 GLY A O 1
ATOM 3803 N N . TYR A 1 469 ? 31.689 -6.554 -5.493 1.00 61.09 469 TYR A N 1
ATOM 3804 C CA . TYR A 1 469 ? 31.095 -7.833 -5.882 1.00 61.09 469 TYR A CA 1
ATOM 3805 C C . TYR A 1 469 ? 31.632 -8.288 -7.242 1.00 61.09 469 TYR A C 1
ATOM 3807 O O . TYR A 1 469 ? 31.510 -7.569 -8.233 1.00 61.09 469 TYR A O 1
ATOM 3815 N N . ILE A 1 470 ? 32.142 -9.520 -7.304 1.00 64.38 470 ILE A N 1
ATOM 3816 C CA . ILE A 1 470 ? 32.549 -10.180 -8.547 1.00 64.38 470 ILE A CA 1
ATOM 3817 C C . ILE A 1 470 ? 31.647 -11.400 -8.744 1.00 64.38 470 ILE A C 1
ATOM 3819 O O . ILE A 1 470 ? 31.570 -12.267 -7.880 1.00 64.38 470 ILE A O 1
ATOM 3823 N N . ARG A 1 471 ? 30.980 -11.529 -9.896 1.00 52.97 471 ARG A N 1
ATOM 3824 C CA . ARG A 1 471 ? 30.143 -12.718 -10.164 1.00 52.97 471 ARG A CA 1
ATOM 3825 C C . ARG A 1 471 ? 30.983 -14.003 -10.239 1.00 52.97 471 ARG A C 1
ATOM 3827 O O . ARG A 1 471 ? 30.590 -15.044 -9.718 1.00 52.97 471 ARG A O 1
ATOM 3834 N N . SER A 1 472 ? 32.134 -13.904 -10.899 1.00 65.38 472 SER A N 1
ATOM 3835 C CA . SER A 1 472 ? 33.181 -14.924 -10.996 1.00 65.38 472 SER A CA 1
ATOM 3836 C C . SER A 1 472 ? 34.435 -14.306 -11.620 1.00 65.38 472 SER A C 1
ATOM 3838 O O . SER A 1 472 ? 34.297 -13.535 -12.570 1.00 65.38 472 SER A O 1
ATOM 3840 N N . PHE A 1 473 ? 35.631 -14.686 -11.171 1.00 82.25 473 PHE A N 1
ATOM 3841 C CA . PHE A 1 473 ? 36.901 -14.328 -11.817 1.00 82.25 473 PHE A CA 1
ATOM 3842 C C . PHE A 1 473 ? 37.653 -15.592 -12.258 1.00 82.25 473 PHE A C 1
ATOM 3844 O O . PHE A 1 473 ? 37.633 -16.609 -11.562 1.00 82.25 473 PHE A O 1
ATOM 3851 N N . LYS A 1 474 ? 38.323 -15.520 -13.414 1.00 85.94 474 LYS A N 1
ATOM 3852 C CA . LYS A 1 474 ? 39.256 -16.543 -13.896 1.00 85.94 474 LYS A CA 1
ATOM 3853 C C . LYS A 1 474 ? 40.431 -15.875 -14.608 1.00 85.94 474 LYS A C 1
ATOM 3855 O O . LYS A 1 474 ? 40.259 -15.348 -15.704 1.00 85.94 474 LYS A O 1
ATOM 3860 N N . GLY A 1 475 ? 41.604 -15.942 -13.993 1.00 87.75 475 GLY A N 1
ATOM 3861 C CA . GLY A 1 475 ? 42.830 -15.273 -14.430 1.00 87.75 475 GLY A CA 1
ATOM 3862 C C . GLY A 1 475 ? 43.979 -15.590 -13.474 1.00 87.75 475 GLY A C 1
ATOM 3863 O O . GLY A 1 475 ? 43.871 -16.511 -12.657 1.00 87.75 475 GLY A O 1
ATOM 3864 N N . ASN A 1 476 ? 45.079 -14.848 -13.550 1.00 91.31 476 ASN A N 1
ATOM 3865 C CA . ASN A 1 476 ? 46.156 -14.962 -12.576 1.00 91.31 476 ASN A CA 1
ATOM 3866 C C . ASN A 1 476 ? 45.790 -14.215 -11.288 1.00 91.31 476 ASN A C 1
ATOM 3868 O O . ASN A 1 476 ? 45.320 -13.082 -11.336 1.00 91.31 476 ASN A O 1
ATOM 3872 N N . ILE A 1 477 ? 46.057 -14.805 -10.122 1.00 90.38 477 ILE A N 1
ATOM 3873 C CA . ILE A 1 477 ? 45.738 -14.185 -8.822 1.00 90.38 477 ILE A CA 1
ATOM 3874 C C . ILE A 1 477 ? 46.331 -12.777 -8.638 1.00 90.38 477 ILE A C 1
ATOM 3876 O O . ILE A 1 477 ? 45.780 -11.971 -7.894 1.00 90.38 477 ILE A O 1
ATOM 3880 N N . ASN A 1 478 ? 47.438 -12.462 -9.317 1.00 89.12 478 ASN A N 1
ATOM 3881 C CA . ASN A 1 478 ? 48.088 -11.157 -9.224 1.00 89.12 478 ASN A CA 1
ATOM 3882 C C . ASN A 1 478 ? 47.244 -10.021 -9.843 1.00 89.12 478 ASN A C 1
ATOM 3884 O O . ASN A 1 478 ? 47.495 -8.859 -9.538 1.00 89.12 478 ASN A O 1
ATOM 3888 N N . GLU A 1 479 ? 46.230 -10.343 -10.655 1.00 84.50 479 GLU A N 1
ATOM 3889 C CA . GLU A 1 479 ? 45.212 -9.396 -11.142 1.00 84.50 479 GLU A CA 1
ATOM 3890 C C . GLU A 1 479 ? 44.259 -8.941 -10.016 1.00 84.50 479 GLU A C 1
ATOM 3892 O O . GLU A 1 479 ? 43.685 -7.860 -10.100 1.00 84.50 479 GLU A O 1
ATOM 3897 N N . LEU A 1 480 ? 44.145 -9.727 -8.934 1.00 85.94 480 LEU A N 1
ATOM 3898 C CA . LEU A 1 480 ? 43.368 -9.432 -7.720 1.00 85.94 480 LEU A CA 1
ATOM 3899 C C . LEU A 1 480 ? 44.248 -8.882 -6.575 1.00 85.94 480 LEU A C 1
ATOM 3901 O O . LEU A 1 480 ? 43.942 -9.084 -5.400 1.00 85.94 480 LEU A O 1
ATOM 3905 N N . THR A 1 481 ? 45.380 -8.253 -6.912 1.00 89.25 481 THR A N 1
ATOM 3906 C CA . THR A 1 481 ? 46.284 -7.500 -6.015 1.00 89.25 481 THR A CA 1
ATOM 3907 C C . THR A 1 481 ? 46.445 -8.102 -4.599 1.00 89.25 481 THR A C 1
ATOM 3909 O O . THR A 1 481 ? 45.891 -7.576 -3.629 1.00 89.25 481 THR A O 1
ATOM 3912 N N . PRO A 1 482 ? 47.177 -9.221 -4.432 1.00 90.94 482 PRO A N 1
ATOM 3913 C CA . PRO A 1 482 ? 47.355 -9.862 -3.127 1.00 90.94 482 PRO A CA 1
ATOM 3914 C C . PRO A 1 482 ? 48.338 -9.090 -2.217 1.00 90.94 482 PRO A C 1
ATOM 3916 O O . PRO A 1 482 ? 49.497 -8.895 -2.582 1.00 90.94 482 PRO A O 1
ATOM 3919 N N . ILE A 1 483 ? 47.905 -8.692 -1.009 1.00 90.94 483 ILE A N 1
ATOM 3920 C CA . ILE A 1 483 ? 48.671 -7.860 -0.051 1.00 90.94 483 ILE A CA 1
ATOM 3921 C C . ILE A 1 483 ? 48.853 -8.556 1.310 1.00 90.94 483 ILE A C 1
ATOM 3923 O O . ILE A 1 483 ? 47.888 -8.910 1.992 1.00 90.94 483 ILE A O 1
ATOM 3927 N N . ASP A 1 484 ? 50.109 -8.659 1.755 1.00 92.00 484 ASP A N 1
ATOM 3928 C CA . ASP A 1 484 ? 50.507 -9.203 3.059 1.00 92.00 484 ASP A CA 1
ATOM 3929 C C . ASP A 1 484 ? 50.437 -8.117 4.150 1.00 92.00 484 ASP A C 1
ATOM 3931 O O . ASP A 1 484 ? 51.424 -7.430 4.425 1.00 92.00 484 ASP A O 1
ATOM 3935 N N . THR A 1 485 ? 49.286 -7.959 4.817 1.00 89.12 485 THR A N 1
ATOM 3936 C CA . THR A 1 485 ? 49.057 -6.837 5.761 1.00 89.12 485 THR A CA 1
ATOM 3937 C C . THR A 1 485 ? 49.846 -6.948 7.078 1.00 89.12 485 THR A C 1
ATOM 3939 O O . THR A 1 485 ? 49.590 -6.206 8.028 1.00 89.12 485 THR A O 1
ATOM 3942 N N . GLU A 1 486 ? 50.768 -7.908 7.180 1.00 84.94 486 GLU A N 1
ATOM 3943 C CA . GLU A 1 486 ? 51.762 -8.013 8.256 1.00 84.94 486 GLU A CA 1
ATOM 3944 C C . GLU A 1 486 ? 53.113 -7.393 7.871 1.00 84.94 486 GLU A C 1
ATOM 3946 O O . GLU A 1 486 ? 53.897 -7.059 8.758 1.00 84.94 486 GLU A O 1
ATOM 3951 N N . LYS A 1 487 ? 53.382 -7.239 6.567 1.00 85.06 487 LYS A N 1
ATOM 3952 C CA . LYS A 1 487 ? 54.540 -6.515 6.026 1.00 85.06 487 LYS A CA 1
ATOM 3953 C C . LYS A 1 487 ? 54.161 -5.073 5.710 1.00 85.06 487 LYS A C 1
ATOM 3955 O O . LYS A 1 487 ? 54.813 -4.144 6.177 1.00 85.06 487 LYS A O 1
ATOM 3960 N N . ASP A 1 488 ? 53.073 -4.910 4.967 1.00 80.75 488 ASP A N 1
ATOM 3961 C CA . ASP A 1 488 ? 52.619 -3.630 4.440 1.00 80.75 488 ASP A CA 1
ATOM 3962 C C . ASP A 1 488 ? 51.628 -2.996 5.421 1.00 80.75 488 ASP A C 1
ATOM 3964 O O . ASP A 1 488 ? 50.409 -3.096 5.290 1.00 80.75 488 ASP A O 1
ATOM 3968 N N . THR A 1 489 ? 52.168 -2.379 6.476 1.00 70.69 489 THR A N 1
ATOM 3969 C CA . THR A 1 489 ? 51.393 -1.831 7.606 1.00 70.69 489 THR A CA 1
ATOM 3970 C C . THR A 1 489 ? 50.525 -0.617 7.258 1.00 70.69 489 THR A C 1
ATOM 3972 O O . THR A 1 489 ? 49.663 -0.249 8.058 1.00 70.69 489 THR A O 1
ATOM 3975 N N . ASP A 1 490 ? 50.727 -0.034 6.074 1.00 75.81 490 ASP A N 1
ATOM 3976 C CA . ASP A 1 490 ? 49.985 1.107 5.524 1.00 75.81 490 ASP A CA 1
ATOM 3977 C C . ASP A 1 490 ? 49.275 0.748 4.200 1.00 75.81 490 ASP A C 1
ATOM 3979 O O . ASP A 1 490 ? 49.234 1.509 3.234 1.00 75.81 490 ASP A O 1
ATOM 3983 N N . PHE A 1 491 ? 48.710 -0.463 4.143 1.00 81.38 491 PHE A N 1
ATOM 3984 C CA . PHE A 1 491 ? 48.023 -1.006 2.965 1.00 81.38 491 PHE A CA 1
ATOM 3985 C C . PHE A 1 491 ? 46.877 -0.126 2.424 1.00 81.38 491 PHE A C 1
ATOM 3987 O O . PHE A 1 491 ? 46.516 -0.263 1.257 1.00 81.38 491 PHE A O 1
ATOM 3994 N N . CYS A 1 492 ? 46.340 0.820 3.208 1.00 77.44 492 CYS A N 1
ATOM 3995 C CA . CYS A 1 492 ? 45.363 1.804 2.723 1.00 77.44 492 CYS A CA 1
ATOM 3996 C C . CYS A 1 492 ? 45.894 2.674 1.570 1.00 77.44 492 CYS A C 1
ATOM 3998 O O . CYS A 1 492 ? 45.101 3.122 0.750 1.00 77.44 492 CYS A O 1
ATOM 4000 N N . HIS A 1 493 ? 47.211 2.904 1.490 1.00 73.06 493 HIS A N 1
ATOM 4001 C CA . HIS A 1 493 ? 47.843 3.627 0.380 1.00 73.06 493 HIS A CA 1
ATOM 4002 C C . HIS A 1 493 ? 48.146 2.742 -0.845 1.00 73.06 493 HIS A C 1
ATOM 4004 O O . HIS A 1 493 ? 48.514 3.269 -1.894 1.00 73.06 493 HIS A O 1
ATOM 4010 N N . ILE A 1 494 ? 47.990 1.418 -0.723 1.00 71.31 494 ILE A N 1
ATOM 4011 C CA . ILE A 1 494 ? 48.203 0.434 -1.800 1.00 71.31 494 ILE A CA 1
ATOM 4012 C C . ILE A 1 494 ? 46.872 0.069 -2.481 1.00 71.31 494 ILE A C 1
ATOM 4014 O O . ILE A 1 494 ? 46.856 -0.234 -3.672 1.00 71.31 494 ILE A O 1
ATOM 4018 N N . ILE A 1 495 ? 45.751 0.138 -1.752 1.00 72.44 495 ILE A N 1
ATOM 4019 C CA . ILE A 1 495 ? 44.399 -0.038 -2.304 1.00 72.44 495 ILE A CA 1
ATOM 4020 C C . ILE A 1 495 ? 44.089 1.127 -3.259 1.00 72.44 495 ILE A C 1
ATOM 4022 O O . ILE A 1 495 ? 43.703 2.217 -2.833 1.00 72.44 495 ILE A O 1
ATOM 4026 N N . ASN A 1 496 ? 44.250 0.888 -4.561 1.00 64.38 496 ASN A N 1
ATOM 4027 C CA . ASN A 1 496 ? 43.741 1.770 -5.606 1.00 64.38 496 ASN A CA 1
ATOM 4028 C C . ASN A 1 496 ? 42.230 1.535 -5.806 1.00 64.38 496 ASN A C 1
ATOM 4030 O O . ASN A 1 496 ? 41.731 0.439 -5.560 1.00 64.38 496 ASN A O 1
ATOM 4034 N N . LEU A 1 497 ? 41.494 2.560 -6.245 1.00 60.06 497 LEU A N 1
ATOM 4035 C CA . LEU A 1 497 ? 40.029 2.495 -6.353 1.00 60.06 497 LEU A CA 1
ATOM 4036 C C . LEU A 1 497 ? 39.554 1.545 -7.467 1.00 60.06 497 LEU A C 1
ATOM 4038 O O . LEU A 1 497 ? 38.514 0.912 -7.309 1.00 60.06 497 LEU A O 1
ATOM 4042 N N . ASP A 1 498 ? 40.335 1.411 -8.544 1.00 65.44 498 ASP A N 1
ATOM 4043 C CA . ASP A 1 498 ? 39.963 0.685 -9.771 1.00 65.44 498 ASP A CA 1
ATOM 4044 C C . ASP A 1 498 ? 40.458 -0.779 -9.832 1.00 65.44 498 ASP A C 1
ATOM 4046 O O . ASP A 1 498 ? 40.363 -1.415 -10.881 1.00 65.44 498 ASP A O 1
ATOM 4050 N N . THR A 1 499 ? 41.044 -1.320 -8.756 1.00 71.50 499 THR A N 1
ATOM 4051 C CA . THR A 1 499 ? 41.694 -2.651 -8.750 1.00 71.50 499 THR A CA 1
ATOM 4052 C C . THR A 1 499 ? 41.180 -3.537 -7.623 1.00 71.50 499 THR A C 1
ATOM 4054 O O . THR A 1 499 ? 41.234 -3.123 -6.466 1.00 71.50 499 THR A O 1
ATOM 4057 N N . ASP A 1 500 ? 40.749 -4.763 -7.929 1.00 83.88 500 ASP A N 1
ATOM 4058 C CA . ASP A 1 500 ? 40.385 -5.751 -6.905 1.00 83.88 500 ASP A CA 1
ATOM 4059 C C . ASP A 1 500 ? 41.618 -6.152 -6.059 1.00 83.88 500 ASP A C 1
ATOM 4061 O O . ASP A 1 500 ? 42.748 -6.186 -6.557 1.00 83.88 500 ASP A O 1
ATOM 4065 N N . VAL A 1 501 ? 41.407 -6.438 -4.767 1.00 88.00 501 VAL A N 1
ATOM 4066 C CA . VAL A 1 501 ? 42.462 -6.635 -3.750 1.00 88.00 501 VAL A CA 1
ATOM 4067 C C . VAL A 1 501 ? 42.165 -7.832 -2.843 1.00 88.00 501 VAL A C 1
ATOM 4069 O O . VAL A 1 501 ? 41.090 -7.915 -2.247 1.00 88.00 501 VAL A O 1
ATOM 4072 N N . ILE A 1 502 ? 43.154 -8.703 -2.621 1.00 91.06 502 ILE A N 1
ATOM 4073 C CA . ILE A 1 502 ? 43.114 -9.773 -1.610 1.00 91.06 502 ILE A CA 1
ATOM 4074 C C . ILE A 1 502 ? 44.063 -9.433 -0.454 1.00 91.06 502 ILE A C 1
ATOM 4076 O O . ILE A 1 502 ? 45.274 -9.635 -0.536 1.00 91.06 502 ILE A O 1
ATOM 4080 N N . LEU A 1 503 ? 43.518 -8.972 0.670 1.00 92.12 503 LEU A N 1
ATOM 4081 C CA . LEU A 1 503 ? 44.272 -8.788 1.911 1.00 92.12 503 LEU A CA 1
ATOM 4082 C C . LEU A 1 503 ? 44.458 -10.134 2.627 1.00 92.12 503 LEU A C 1
ATOM 4084 O O . LEU A 1 503 ? 43.511 -10.911 2.770 1.00 92.12 503 LEU A O 1
ATOM 4088 N N . TYR A 1 504 ? 45.652 -10.402 3.157 1.00 92.88 504 TYR A N 1
ATOM 4089 C CA . TYR A 1 504 ? 45.887 -11.603 3.958 1.00 92.88 504 TYR A CA 1
ATOM 4090 C C . TYR A 1 504 ? 46.817 -11.382 5.154 1.00 92.88 504 TYR A C 1
ATOM 4092 O O . TYR A 1 504 ? 47.781 -10.618 5.106 1.00 92.88 504 TYR A O 1
ATOM 4100 N N . SER A 1 505 ? 46.522 -12.084 6.251 1.00 91.44 505 SER A N 1
ATOM 4101 C CA . SER A 1 505 ? 47.306 -12.070 7.493 1.00 91.44 505 SER A CA 1
ATOM 4102 C C . SER A 1 505 ? 47.032 -13.321 8.340 1.00 91.44 505 SER A C 1
ATOM 4104 O O . SER A 1 505 ? 46.173 -14.139 8.004 1.00 91.44 505 SER A O 1
ATOM 4106 N N . ASN A 1 506 ? 47.750 -13.492 9.453 1.00 90.38 506 ASN A N 1
ATOM 4107 C CA . ASN A 1 506 ? 47.408 -14.472 10.489 1.00 90.38 506 ASN A CA 1
ATOM 4108 C C . ASN A 1 506 ? 46.384 -13.921 11.505 1.00 90.38 506 ASN A C 1
ATOM 4110 O O . ASN A 1 506 ? 45.915 -14.661 12.366 1.00 90.38 506 ASN A O 1
ATOM 4114 N N . ASN A 1 507 ? 46.033 -12.630 11.434 1.00 87.50 507 ASN A N 1
ATOM 4115 C CA . ASN A 1 507 ? 45.110 -11.960 12.353 1.00 87.50 507 ASN A CA 1
ATOM 4116 C C . ASN A 1 507 ? 44.049 -11.173 11.566 1.00 87.50 507 ASN A C 1
ATOM 4118 O O . ASN A 1 507 ? 44.054 -9.940 11.529 1.00 87.50 507 ASN A O 1
ATOM 4122 N N . MET A 1 508 ? 43.133 -11.913 10.932 1.00 84.94 508 MET A N 1
ATOM 4123 C CA . MET A 1 508 ? 42.056 -11.353 10.105 1.00 84.94 508 MET A CA 1
ATOM 4124 C C . MET A 1 508 ? 41.216 -10.317 10.860 1.00 84.94 508 MET A C 1
ATOM 4126 O O . MET A 1 508 ? 40.889 -9.279 10.294 1.00 84.94 508 MET A O 1
ATOM 4130 N N . SER A 1 509 ? 40.918 -10.542 12.145 1.00 80.62 509 SER A N 1
ATOM 4131 C CA . SER A 1 509 ? 40.137 -9.606 12.968 1.00 80.62 509 SER A CA 1
ATOM 4132 C C . SER A 1 509 ? 40.827 -8.249 13.130 1.00 80.62 509 SER A C 1
ATOM 4134 O O . SER A 1 509 ? 40.159 -7.216 13.126 1.00 80.62 509 SER A O 1
ATOM 4136 N N . LYS A 1 510 ? 42.165 -8.225 13.230 1.00 83.00 510 LYS A N 1
ATOM 4137 C CA . LYS A 1 510 ? 42.932 -6.975 13.187 1.00 83.00 510 LYS A CA 1
ATOM 4138 C C . LYS A 1 510 ? 42.878 -6.354 11.790 1.00 83.00 510 LYS A C 1
ATOM 4140 O O . LYS A 1 510 ? 42.524 -5.186 11.695 1.00 83.00 510 LYS A O 1
ATOM 4145 N N . THR A 1 511 ? 43.168 -7.115 10.729 1.00 84.88 511 THR A N 1
ATOM 4146 C CA . THR A 1 511 ? 43.155 -6.610 9.340 1.00 84.88 511 THR A CA 1
ATOM 4147 C C . THR A 1 511 ? 41.800 -5.995 8.963 1.00 84.88 511 THR A C 1
ATOM 4149 O O . THR A 1 511 ? 41.761 -4.898 8.414 1.00 84.88 511 THR A O 1
ATOM 4152 N N . TYR A 1 512 ? 40.689 -6.642 9.328 1.00 81.44 512 TYR A N 1
ATOM 4153 C CA . TYR A 1 512 ? 39.325 -6.150 9.113 1.00 81.44 512 TYR A CA 1
ATOM 4154 C C . TYR A 1 512 ? 39.041 -4.842 9.869 1.00 81.44 512 TYR A C 1
ATOM 4156 O O . TYR A 1 512 ? 38.500 -3.895 9.298 1.00 81.44 512 TYR A O 1
ATOM 4164 N N . ASN A 1 513 ? 39.443 -4.755 11.142 1.00 79.69 513 ASN A N 1
ATOM 4165 C CA . ASN A 1 513 ? 39.278 -3.536 11.935 1.00 79.69 513 ASN A CA 1
ATOM 4166 C C . ASN A 1 513 ? 40.175 -2.391 11.435 1.00 79.69 513 ASN A C 1
ATOM 4168 O O . ASN A 1 513 ? 39.711 -1.256 11.363 1.00 79.69 513 ASN A O 1
ATOM 4172 N N . ASP A 1 514 ? 41.422 -2.674 11.049 1.00 82.69 514 ASP A N 1
ATOM 4173 C CA . ASP A 1 514 ? 42.329 -1.691 10.448 1.00 82.69 514 ASP A CA 1
ATOM 4174 C C . ASP A 1 514 ? 41.767 -1.163 9.115 1.00 82.69 514 ASP A C 1
ATOM 4176 O O . ASP A 1 514 ? 41.676 0.050 8.941 1.00 82.69 514 ASP A O 1
ATOM 4180 N N . LEU A 1 515 ? 41.300 -2.045 8.221 1.00 81.06 515 LEU A N 1
ATOM 4181 C CA . LEU A 1 515 ? 40.638 -1.680 6.960 1.00 81.06 515 LEU A CA 1
ATOM 4182 C C . LEU A 1 515 ? 39.427 -0.763 7.206 1.00 81.06 515 LEU A C 1
ATOM 4184 O O . LEU A 1 515 ? 39.337 0.326 6.633 1.00 81.06 515 LEU A O 1
ATOM 4188 N N . ARG A 1 516 ? 38.526 -1.175 8.108 1.00 75.38 516 ARG A N 1
ATOM 4189 C CA . ARG A 1 516 ? 37.301 -0.440 8.455 1.00 75.38 516 ARG A CA 1
ATOM 4190 C C . ARG A 1 516 ? 37.575 0.930 9.081 1.00 75.38 516 ARG A C 1
ATOM 4192 O O . ARG A 1 516 ? 36.844 1.872 8.793 1.00 75.38 516 ARG A O 1
ATOM 4199 N N . MET A 1 517 ? 38.584 1.039 9.945 1.00 73.69 517 MET A N 1
ATOM 4200 C CA . MET A 1 517 ? 38.872 2.269 10.694 1.00 73.69 517 MET A CA 1
ATOM 4201 C C . MET A 1 517 ? 39.795 3.242 9.953 1.00 73.69 517 MET A C 1
ATOM 4203 O O . MET A 1 517 ? 39.718 4.441 10.211 1.00 73.69 517 MET A O 1
ATOM 4207 N N . LYS A 1 518 ? 40.674 2.751 9.068 1.00 75.62 518 LYS A N 1
ATOM 4208 C CA . LYS A 1 518 ? 41.695 3.571 8.392 1.00 75.62 518 LYS A CA 1
ATOM 4209 C C . LYS A 1 518 ? 41.368 3.850 6.927 1.00 75.62 518 LYS A C 1
ATOM 4211 O O . LYS A 1 518 ? 41.477 4.997 6.508 1.00 75.62 518 LYS A O 1
ATOM 4216 N N . CYS A 1 519 ? 40.959 2.838 6.155 1.00 73.69 519 CYS A N 1
ATOM 4217 C CA . CYS A 1 519 ? 40.813 2.984 4.702 1.00 73.69 519 CYS A CA 1
ATOM 4218 C C . CYS A 1 519 ? 39.381 3.357 4.260 1.00 73.69 519 CYS A C 1
ATOM 4220 O O . CYS A 1 519 ? 39.213 4.003 3.229 1.00 73.69 519 CYS A O 1
ATOM 4222 N N . LEU A 1 520 ? 38.350 2.983 5.034 1.00 67.50 520 LEU A N 1
ATOM 4223 C CA . LEU A 1 520 ? 36.928 3.127 4.661 1.00 67.50 520 LEU A CA 1
ATOM 4224 C C . LEU A 1 520 ? 36.107 4.291 5.308 1.00 67.50 520 LEU A C 1
ATOM 4226 O O . LEU A 1 520 ? 34.878 4.194 5.312 1.00 67.50 520 LEU A O 1
ATOM 4230 N N . PRO A 1 521 ? 36.663 5.397 5.864 1.00 54.00 521 PRO A N 1
ATOM 4231 C CA . PRO A 1 521 ? 35.854 6.376 6.612 1.00 54.00 521 PRO A CA 1
ATOM 4232 C C . PRO A 1 521 ? 34.984 7.334 5.766 1.00 54.00 521 PRO A C 1
ATOM 4234 O O . PRO A 1 521 ? 34.185 8.067 6.345 1.00 54.00 521 PRO A O 1
ATOM 4237 N N . ASN A 1 522 ? 35.098 7.346 4.431 1.00 50.84 522 ASN A N 1
ATOM 4238 C CA . ASN A 1 522 ? 34.226 8.131 3.539 1.00 50.84 522 ASN A CA 1
ATOM 4239 C C . ASN A 1 522 ? 33.267 7.203 2.783 1.00 50.84 522 ASN A C 1
ATOM 4241 O O . ASN A 1 522 ? 33.719 6.265 2.132 1.00 50.84 522 ASN A O 1
ATOM 4245 N N . LYS A 1 523 ? 31.958 7.484 2.841 1.00 45.91 523 LYS A N 1
ATOM 4246 C CA . LYS A 1 523 ? 30.907 6.646 2.227 1.00 45.91 523 LYS A CA 1
ATOM 4247 C C . LYS A 1 523 ? 30.643 6.935 0.745 1.00 45.91 523 LYS A C 1
ATOM 4249 O O . LYS A 1 523 ? 29.961 6.150 0.101 1.00 45.91 523 LYS A O 1
ATOM 4254 N N . ASP A 1 524 ? 31.194 8.025 0.221 1.00 39.66 524 ASP A N 1
ATOM 4255 C CA . ASP A 1 524 ? 30.909 8.543 -1.123 1.00 39.66 524 ASP A CA 1
ATOM 4256 C C . ASP A 1 524 ? 32.014 8.155 -2.128 1.00 39.66 524 ASP A C 1
ATOM 4258 O O . ASP A 1 524 ? 32.535 8.996 -2.863 1.00 39.66 524 ASP A O 1
ATOM 4262 N N . ARG A 1 525 ? 32.452 6.889 -2.095 1.00 46.12 525 ARG A N 1
ATOM 4263 C CA . ARG A 1 525 ? 33.423 6.323 -3.043 1.00 46.12 525 ARG A CA 1
ATOM 4264 C C . ARG A 1 525 ? 33.059 4.891 -3.394 1.00 46.12 525 ARG A C 1
ATOM 4266 O O . ARG A 1 525 ? 32.969 4.047 -2.503 1.00 46.12 525 ARG A O 1
ATOM 4273 N N . ASP A 1 526 ? 32.949 4.625 -4.688 1.00 46.53 526 ASP A N 1
ATOM 4274 C CA . ASP A 1 526 ? 33.023 3.267 -5.204 1.00 46.53 526 ASP A CA 1
ATOM 4275 C C . ASP A 1 526 ? 34.453 2.740 -5.020 1.00 46.53 526 ASP A C 1
ATOM 4277 O O . ASP A 1 526 ? 35.436 3.442 -5.271 1.00 46.53 526 ASP A O 1
ATOM 4281 N N . PHE A 1 527 ? 34.554 1.500 -4.553 1.00 53.41 527 PHE A N 1
ATOM 4282 C CA . PHE A 1 527 ? 35.794 0.737 -4.484 1.00 53.41 527 PHE A CA 1
ATOM 4283 C C . PHE A 1 527 ? 35.614 -0.520 -5.334 1.00 53.41 527 PHE A C 1
ATOM 4285 O O . PHE A 1 527 ? 34.555 -1.153 -5.279 1.00 53.41 527 PHE A O 1
ATOM 4292 N N . ALA A 1 528 ? 36.671 -0.938 -6.023 1.00 64.88 528 ALA A N 1
ATOM 4293 C CA . ALA A 1 528 ? 36.819 -2.316 -6.467 1.00 64.88 528 ALA A CA 1
ATOM 4294 C C . ALA A 1 528 ? 36.776 -3.311 -5.282 1.00 64.88 528 ALA A C 1
ATOM 4296 O O . ALA A 1 528 ? 36.725 -2.940 -4.102 1.00 64.88 528 ALA A O 1
ATOM 4297 N N . SER A 1 529 ? 36.735 -4.604 -5.588 1.00 76.25 529 SER A N 1
ATOM 4298 C CA . SER A 1 529 ? 36.384 -5.645 -4.622 1.00 76.25 529 SER A CA 1
ATOM 4299 C C . SER A 1 529 ? 37.533 -5.943 -3.667 1.00 76.25 529 SER A C 1
ATOM 4301 O O . SER A 1 529 ? 38.651 -6.229 -4.087 1.00 76.25 529 SER A O 1
ATOM 4303 N N . ILE A 1 530 ? 37.248 -5.914 -2.364 1.00 84.81 530 ILE A N 1
ATOM 4304 C CA . ILE A 1 530 ? 38.238 -6.160 -1.311 1.00 84.81 530 ILE A CA 1
ATOM 4305 C C . ILE A 1 530 ? 37.882 -7.459 -0.600 1.00 84.81 530 ILE A C 1
ATOM 4307 O O . ILE A 1 530 ? 36.821 -7.565 0.018 1.00 84.81 530 ILE A O 1
ATOM 4311 N N . PHE A 1 531 ? 38.798 -8.419 -0.648 1.00 88.19 531 PHE A N 1
ATOM 4312 C CA . PHE A 1 531 ? 38.699 -9.722 0.000 1.00 88.19 531 PHE A CA 1
ATOM 4313 C C . PHE A 1 531 ? 39.674 -9.823 1.180 1.00 88.19 531 PHE A C 1
ATOM 4315 O O . PHE A 1 531 ? 40.745 -9.219 1.162 1.00 88.19 531 PHE A O 1
ATOM 4322 N N . ILE A 1 532 ? 39.335 -10.627 2.190 1.00 89.25 532 ILE A N 1
ATOM 4323 C CA . ILE A 1 532 ? 40.230 -11.006 3.290 1.00 89.25 532 ILE A CA 1
ATOM 4324 C C . ILE A 1 532 ? 40.249 -12.530 3.437 1.00 89.25 532 ILE A C 1
ATOM 4326 O O . ILE A 1 532 ? 39.198 -13.171 3.475 1.00 89.25 532 ILE A O 1
ATOM 4330 N N . THR A 1 533 ? 41.434 -13.123 3.582 1.00 91.25 533 THR A N 1
ATOM 4331 C CA . THR A 1 533 ? 41.587 -14.528 4.002 1.00 91.25 533 THR A CA 1
ATOM 4332 C C . THR A 1 533 ? 42.826 -14.733 4.886 1.00 91.25 533 THR A C 1
ATOM 4334 O O . THR A 1 533 ? 43.565 -13.791 5.189 1.00 91.25 533 THR A O 1
ATOM 4337 N N . ARG A 1 534 ? 43.055 -15.968 5.346 1.00 90.50 534 ARG A N 1
ATOM 4338 C CA . ARG A 1 534 ? 44.232 -16.329 6.145 1.00 90.50 534 ARG A CA 1
ATOM 4339 C C . ARG A 1 534 ? 45.474 -16.459 5.270 1.00 90.50 534 ARG A C 1
ATOM 4341 O O . ARG A 1 534 ? 45.447 -17.033 4.183 1.00 90.50 534 ARG A O 1
ATOM 4348 N N . LYS A 1 535 ? 46.609 -16.026 5.816 1.00 92.44 535 LYS A N 1
ATOM 4349 C CA . LYS A 1 535 ? 47.937 -16.168 5.201 1.00 92.44 535 LYS A CA 1
ATOM 4350 C C . LYS A 1 535 ? 48.308 -17.625 4.899 1.00 92.44 535 LYS A C 1
ATOM 4352 O O . LYS A 1 535 ? 48.906 -17.888 3.864 1.00 92.44 535 LYS A O 1
ATOM 4357 N N . SER A 1 536 ? 47.915 -18.566 5.759 1.00 89.44 536 SER A N 1
ATOM 4358 C CA . SER A 1 536 ? 48.060 -20.014 5.531 1.00 89.44 536 SER A CA 1
ATOM 4359 C C . SER A 1 536 ? 47.354 -20.507 4.271 1.00 89.44 536 SER A C 1
ATOM 4361 O O . SER A 1 536 ? 47.848 -21.414 3.606 1.00 89.44 536 SER A O 1
ATOM 4363 N N . ASP A 1 537 ? 46.208 -19.911 3.954 1.00 89.25 537 ASP A N 1
ATOM 4364 C CA . ASP A 1 537 ? 45.263 -20.438 2.979 1.00 89.25 537 ASP A CA 1
ATOM 4365 C C . ASP A 1 537 ? 45.596 -19.906 1.581 1.00 89.25 537 ASP A C 1
ATOM 4367 O O . ASP A 1 537 ? 45.542 -20.656 0.615 1.00 89.25 537 ASP A O 1
ATOM 4371 N N . ILE A 1 538 ? 46.014 -18.638 1.474 1.00 91.12 538 ILE A N 1
ATOM 4372 C CA . ILE A 1 538 ? 46.330 -17.983 0.194 1.00 91.12 538 ILE A CA 1
ATOM 4373 C C . ILE A 1 538 ? 47.696 -18.379 -0.393 1.00 91.12 538 ILE A C 1
ATOM 4375 O O . ILE A 1 538 ? 47.882 -18.332 -1.609 1.00 91.12 538 ILE A O 1
ATOM 4379 N N . LEU A 1 539 ? 48.660 -18.779 0.448 1.00 90.50 539 LEU A N 1
ATOM 4380 C CA . LEU A 1 539 ? 50.049 -19.050 0.043 1.00 90.50 539 LEU A CA 1
ATOM 4381 C C . LEU A 1 539 ? 50.204 -20.041 -1.136 1.00 90.50 539 LEU A C 1
ATOM 4383 O O . LEU A 1 539 ? 51.023 -19.752 -2.009 1.00 90.50 539 LEU A O 1
ATOM 4387 N N . PRO A 1 540 ? 49.443 -21.154 -1.232 1.00 88.81 540 PRO A N 1
ATOM 4388 C CA . PRO A 1 540 ? 49.507 -22.076 -2.373 1.00 88.81 540 PRO A CA 1
ATOM 4389 C C . PRO A 1 540 ? 49.036 -21.487 -3.712 1.00 88.81 540 PRO A C 1
ATOM 4391 O O . PRO A 1 540 ? 49.346 -22.045 -4.761 1.00 88.81 540 PRO A O 1
ATOM 4394 N N . PHE A 1 541 ? 48.279 -20.386 -3.687 1.00 89.31 541 PHE A N 1
ATOM 4395 C CA . PHE A 1 541 ? 47.643 -19.801 -4.869 1.00 89.31 541 PHE A CA 1
ATOM 4396 C C . PHE A 1 541 ? 48.445 -18.643 -5.473 1.00 89.31 541 PHE A C 1
ATOM 4398 O O . PHE A 1 541 ? 48.195 -18.278 -6.617 1.00 89.31 541 PHE A O 1
ATOM 4405 N N . LEU A 1 542 ? 49.414 -18.071 -4.748 1.00 90.19 542 LEU A N 1
ATOM 4406 C CA . LEU A 1 542 ? 50.189 -16.911 -5.204 1.00 90.19 542 LEU A CA 1
ATOM 4407 C C . LEU A 1 542 ? 50.917 -17.184 -6.536 1.00 90.19 542 LEU A C 1
ATOM 4409 O O . LEU A 1 542 ? 51.627 -18.181 -6.689 1.00 90.19 542 LEU A O 1
ATOM 4413 N N . ASN A 1 543 ? 50.773 -16.254 -7.486 1.00 89.75 543 ASN A N 1
ATOM 4414 C CA . ASN A 1 543 ? 51.205 -16.348 -8.890 1.00 89.75 543 ASN A CA 1
ATOM 4415 C C . ASN A 1 543 ? 50.538 -17.456 -9.737 1.00 89.75 543 ASN A C 1
ATOM 4417 O O . ASN A 1 543 ? 50.916 -17.620 -10.898 1.00 89.75 543 ASN A O 1
ATOM 4421 N N . GLN A 1 544 ? 49.562 -18.206 -9.213 1.00 91.94 544 GLN A N 1
ATOM 4422 C CA . GLN A 1 544 ? 48.843 -19.236 -9.973 1.00 91.94 544 GLN A CA 1
ATOM 4423 C C . GLN A 1 544 ? 47.644 -18.665 -10.741 1.00 91.94 544 GLN A C 1
ATOM 4425 O O . GLN A 1 544 ? 47.123 -17.591 -10.425 1.00 91.94 544 GLN A O 1
ATOM 4430 N N . ASN A 1 545 ? 47.168 -19.434 -11.722 1.00 91.94 545 ASN A N 1
ATOM 4431 C CA . ASN A 1 545 ? 45.862 -19.217 -12.333 1.00 91.94 545 ASN A CA 1
ATOM 4432 C C . ASN A 1 545 ? 44.770 -19.771 -11.413 1.00 91.94 545 ASN A C 1
ATOM 4434 O O . ASN A 1 545 ? 44.825 -20.931 -10.990 1.00 91.94 545 ASN A O 1
ATOM 4438 N N . VAL A 1 546 ? 43.767 -18.951 -11.117 1.00 91.19 546 VAL A N 1
ATOM 4439 C CA . VAL A 1 546 ? 42.715 -19.258 -10.144 1.00 91.19 546 VAL A CA 1
ATOM 4440 C C . VAL A 1 546 ? 41.327 -19.076 -10.742 1.00 91.19 546 VAL A C 1
ATOM 4442 O O . VAL A 1 546 ? 41.120 -18.279 -11.654 1.00 91.19 546 VAL A O 1
ATOM 4445 N N . GLU A 1 547 ? 40.370 -19.825 -10.207 1.00 86.88 547 GLU A N 1
ATOM 4446 C CA . GLU A 1 547 ? 38.939 -19.610 -10.400 1.00 86.88 547 GLU A CA 1
ATOM 4447 C C . GLU A 1 547 ? 38.333 -19.188 -9.063 1.00 86.88 547 GLU A C 1
ATOM 4449 O O . GLU A 1 547 ? 38.422 -19.929 -8.083 1.00 86.88 547 GLU A O 1
ATOM 4454 N N . LEU A 1 548 ? 37.723 -18.006 -9.042 1.00 83.12 548 LEU A N 1
ATOM 4455 C CA . LEU A 1 548 ? 37.049 -17.403 -7.896 1.00 83.12 548 LEU A CA 1
ATOM 4456 C C . LEU A 1 548 ? 35.547 -17.328 -8.190 1.00 83.12 548 LEU A C 1
ATOM 4458 O O . LEU A 1 548 ? 35.150 -16.810 -9.237 1.00 83.12 548 LEU A O 1
ATOM 4462 N N . TYR A 1 549 ? 34.710 -17.809 -7.275 1.00 76.56 549 TYR A N 1
ATOM 4463 C CA . TYR A 1 549 ? 33.252 -17.780 -7.406 1.00 76.56 549 TYR A CA 1
ATOM 4464 C C . TYR A 1 549 ? 32.576 -17.466 -6.068 1.00 76.56 549 TYR A C 1
ATOM 4466 O O . TYR A 1 549 ? 33.070 -17.840 -5.008 1.00 76.56 549 TYR A O 1
ATOM 4474 N N . HIS A 1 550 ? 31.445 -16.759 -6.121 1.00 66.62 550 HIS A N 1
ATOM 4475 C CA . HIS A 1 550 ? 30.677 -16.376 -4.934 1.00 66.62 550 HIS A CA 1
ATOM 4476 C C . HIS A 1 550 ? 30.022 -17.608 -4.286 1.00 66.62 550 HIS A C 1
ATOM 4478 O O . HIS A 1 550 ? 29.151 -18.244 -4.896 1.00 66.62 550 HIS A O 1
ATOM 4484 N N . ASP A 1 551 ? 30.405 -17.920 -3.046 1.00 57.72 551 ASP A N 1
ATOM 4485 C CA . ASP A 1 551 ? 29.807 -18.990 -2.248 1.00 57.72 551 ASP A CA 1
ATOM 4486 C C . ASP A 1 551 ? 28.427 -18.541 -1.786 1.00 57.72 551 ASP A C 1
ATOM 4488 O O . ASP A 1 551 ? 28.215 -18.013 -0.698 1.00 57.72 551 ASP A O 1
ATOM 4492 N N . THR A 1 552 ? 27.445 -18.762 -2.655 1.00 48.44 552 THR A N 1
ATOM 4493 C CA . THR A 1 552 ? 26.051 -18.410 -2.391 1.00 48.44 552 THR A CA 1
ATOM 4494 C C . THR A 1 552 ? 25.440 -19.453 -1.454 1.00 48.44 552 THR A C 1
ATOM 4496 O O . THR A 1 552 ? 24.575 -20.234 -1.848 1.00 48.44 552 THR A O 1
ATOM 4499 N N . ILE A 1 553 ? 25.922 -19.494 -0.207 1.00 44.09 553 ILE A N 1
ATOM 4500 C CA . ILE A 1 553 ? 25.360 -20.319 0.862 1.00 44.09 553 ILE A CA 1
ATOM 4501 C C . ILE A 1 553 ? 23.984 -19.745 1.188 1.00 44.09 553 ILE A C 1
ATOM 4503 O O . ILE A 1 553 ? 23.826 -18.791 1.959 1.00 44.09 553 ILE A O 1
ATOM 4507 N N . ILE A 1 554 ? 22.972 -20.338 0.556 1.00 45.97 554 ILE A N 1
ATOM 4508 C CA . ILE A 1 554 ? 21.569 -20.064 0.826 1.00 45.97 554 ILE A CA 1
ATOM 4509 C C . ILE A 1 554 ? 21.246 -20.669 2.191 1.00 45.97 554 ILE A C 1
ATOM 4511 O O . ILE A 1 554 ? 20.807 -21.813 2.304 1.00 45.97 554 ILE A O 1
ATOM 4515 N N . ASN A 1 555 ? 21.485 -19.894 3.247 1.00 40.06 555 ASN A N 1
ATOM 4516 C CA . ASN A 1 555 ? 20.930 -20.183 4.559 1.00 40.06 555 ASN A CA 1
ATOM 4517 C C . ASN A 1 555 ? 19.416 -19.946 4.486 1.00 40.06 555 ASN A C 1
ATOM 4519 O O . ASN A 1 555 ? 18.944 -18.845 4.767 1.00 40.06 555 ASN A O 1
ATOM 4523 N N . ILE A 1 556 ? 18.677 -20.976 4.057 1.00 48.16 556 ILE A N 1
ATOM 4524 C CA . ILE A 1 556 ? 17.215 -21.021 4.125 1.00 48.16 556 ILE A CA 1
ATOM 4525 C C . ILE A 1 556 ? 16.833 -21.155 5.603 1.00 48.16 556 ILE A C 1
ATOM 4527 O O . ILE A 1 556 ? 16.444 -22.219 6.086 1.00 48.16 556 ILE A O 1
ATOM 4531 N N . GLN A 1 557 ? 16.952 -20.054 6.342 1.00 47.56 557 GLN A N 1
ATOM 4532 C CA . GLN A 1 557 ? 16.141 -19.877 7.532 1.00 47.56 557 GLN A CA 1
ATOM 4533 C C . GLN A 1 557 ? 14.681 -19.925 7.067 1.00 47.56 557 GLN A C 1
ATOM 4535 O O . GLN A 1 557 ? 14.317 -19.259 6.100 1.00 47.56 557 GLN A O 1
ATOM 4540 N N . TYR A 1 558 ? 13.832 -20.684 7.762 1.00 53.16 558 TYR A N 1
ATOM 4541 C CA . TYR A 1 558 ? 12.386 -20.747 7.482 1.00 53.16 558 TYR A CA 1
ATOM 4542 C C . TYR A 1 558 ? 11.663 -19.398 7.690 1.00 53.16 558 TYR A C 1
ATOM 4544 O O . TYR A 1 558 ? 10.460 -19.298 7.456 1.00 53.16 558 TYR A O 1
ATOM 4552 N N . PHE A 1 559 ? 12.406 -18.371 8.108 1.00 63.25 559 PHE A N 1
ATOM 4553 C CA . PHE A 1 559 ? 11.956 -17.044 8.482 1.00 63.25 559 PHE A CA 1
ATOM 4554 C C . PHE A 1 559 ? 12.782 -15.986 7.743 1.00 63.25 559 PHE A C 1
ATOM 4556 O O . PHE A 1 559 ? 14.006 -16.098 7.657 1.00 63.25 559 PHE A O 1
ATOM 4563 N N . TYR A 1 560 ? 12.129 -14.926 7.288 1.00 74.25 560 TYR A N 1
ATOM 4564 C CA . TYR A 1 560 ? 12.713 -13.782 6.590 1.00 74.25 560 TYR A CA 1
ATOM 4565 C C . TYR A 1 560 ? 12.569 -12.494 7.419 1.00 74.25 560 TYR A C 1
ATOM 4567 O O . TYR A 1 560 ? 11.833 -12.441 8.401 1.00 74.25 560 TYR A O 1
ATOM 4575 N N . MET A 1 561 ? 13.297 -11.445 7.034 1.00 74.62 561 MET A N 1
ATOM 4576 C CA . MET A 1 561 ? 13.278 -10.130 7.693 1.00 74.62 561 MET A CA 1
ATOM 4577 C C . MET A 1 561 ? 12.788 -9.043 6.737 1.00 74.62 561 MET A C 1
ATOM 4579 O O . MET A 1 561 ? 13.016 -9.125 5.528 1.00 74.62 561 MET A O 1
ATOM 4583 N N . LYS A 1 562 ? 12.211 -7.973 7.281 1.00 85.25 562 LYS A N 1
ATOM 4584 C CA . LYS A 1 562 ? 12.106 -6.661 6.638 1.00 85.25 562 LYS A CA 1
ATOM 4585 C C . LYS A 1 562 ? 13.507 -6.128 6.332 1.00 85.25 562 LYS A C 1
ATOM 4587 O O . LYS A 1 562 ? 14.460 -6.341 7.078 1.00 85.25 562 LYS A O 1
ATOM 4592 N N . ALA A 1 563 ? 13.653 -5.383 5.244 1.00 71.38 563 ALA A N 1
ATOM 4593 C CA . ALA A 1 563 ? 14.878 -4.647 4.988 1.00 71.38 563 ALA A CA 1
ATOM 4594 C C . ALA A 1 563 ? 15.056 -3.512 6.009 1.00 71.38 563 ALA A C 1
ATOM 4596 O O . ALA A 1 563 ? 14.103 -2.804 6.350 1.00 71.38 563 ALA A O 1
ATOM 4597 N N . ASP A 1 564 ? 16.288 -3.282 6.453 1.00 65.81 564 ASP A N 1
ATOM 4598 C CA . ASP A 1 564 ? 16.627 -2.219 7.405 1.00 65.81 564 ASP A CA 1
ATOM 4599 C C . ASP A 1 564 ? 16.283 -0.818 6.869 1.00 65.81 564 ASP A C 1
ATOM 4601 O O . ASP A 1 564 ? 15.808 0.036 7.612 1.00 65.81 564 ASP A O 1
ATOM 4605 N N . TYR A 1 565 ? 16.432 -0.598 5.561 1.00 68.06 565 TYR A N 1
ATOM 4606 C CA . TYR A 1 565 ? 16.004 0.634 4.900 1.00 68.06 565 TYR A CA 1
ATOM 4607 C C . TYR A 1 565 ? 14.483 0.748 4.717 1.00 68.06 565 TYR A C 1
ATOM 4609 O O . TYR A 1 565 ? 14.005 1.868 4.571 1.00 68.06 565 TYR A O 1
ATOM 4617 N N . SER A 1 566 ? 13.712 -0.349 4.695 1.00 81.50 566 SER A N 1
ATOM 4618 C CA . SER A 1 566 ? 12.271 -0.275 4.403 1.00 81.50 566 SER A CA 1
ATOM 4619 C C . SER A 1 566 ? 11.576 0.547 5.476 1.00 81.50 566 SER A C 1
ATOM 4621 O O . SER A 1 566 ? 11.660 0.203 6.660 1.00 81.50 566 SER A O 1
ATOM 4623 N N . SER A 1 567 ? 10.882 1.602 5.053 1.00 84.69 567 SER A N 1
ATOM 4624 C CA . SER A 1 567 ? 10.099 2.443 5.947 1.00 84.69 567 SER A CA 1
ATOM 4625 C C . SER A 1 567 ? 9.053 1.652 6.732 1.00 84.69 567 SER A C 1
ATOM 4627 O O . SER A 1 567 ? 8.552 0.619 6.281 1.00 84.69 567 SER A O 1
ATOM 4629 N N . THR A 1 568 ? 8.744 2.172 7.914 1.00 87.94 568 THR A N 1
ATOM 4630 C CA . THR A 1 568 ? 7.839 1.619 8.921 1.00 87.94 568 THR A CA 1
ATOM 4631 C C . THR A 1 568 ? 6.822 2.682 9.328 1.00 87.94 568 THR A C 1
ATOM 4633 O O . THR A 1 568 ? 7.103 3.886 9.310 1.00 87.94 568 THR A O 1
ATOM 4636 N N . GLY A 1 569 ? 5.617 2.235 9.662 1.00 86.25 569 GLY A N 1
ATOM 4637 C CA . GLY A 1 569 ? 4.541 3.088 10.137 1.00 86.25 569 GLY A CA 1
ATOM 4638 C C . GLY A 1 569 ? 4.583 3.317 11.655 1.00 86.25 569 GLY A C 1
ATOM 4639 O O . GLY A 1 569 ? 5.663 3.306 12.253 1.00 86.25 569 GLY A O 1
ATOM 4640 N N . PRO A 1 570 ? 3.412 3.528 12.284 1.00 88.06 570 PRO A N 1
ATOM 4641 C CA . PRO A 1 570 ? 2.164 3.898 11.606 1.00 88.06 570 PRO A CA 1
ATOM 4642 C C . PRO A 1 570 ? 2.327 5.247 10.872 1.00 88.06 570 PRO A C 1
ATOM 4644 O O . PRO A 1 570 ? 3.368 5.897 10.977 1.00 88.06 570 PRO A O 1
ATOM 4647 N N . THR A 1 571 ? 1.344 5.688 10.087 1.00 85.88 571 THR A N 1
ATOM 4648 C CA . THR A 1 571 ? 1.371 7.066 9.559 1.00 85.88 571 THR A CA 1
ATOM 4649 C C . THR A 1 571 ? 1.216 8.075 10.702 1.00 85.88 571 THR A C 1
ATOM 4651 O O . THR A 1 571 ? 0.833 7.721 11.817 1.00 85.88 571 THR A O 1
ATOM 4654 N N . ILE A 1 572 ? 1.443 9.367 10.444 1.00 78.31 572 ILE A N 1
ATOM 4655 C CA . ILE A 1 572 ? 1.242 10.403 11.475 1.00 78.31 572 ILE A CA 1
ATOM 4656 C C . ILE A 1 572 ? -0.208 10.477 11.995 1.00 78.31 572 ILE A C 1
ATOM 4658 O O . ILE A 1 572 ? -0.422 10.956 13.101 1.00 78.31 572 ILE A O 1
ATOM 4662 N N . LYS A 1 573 ? -1.192 9.971 11.230 1.00 79.25 573 LYS A N 1
ATOM 4663 C CA . LYS A 1 573 ? -2.607 9.839 11.641 1.00 79.25 573 LYS A CA 1
ATOM 4664 C C . LYS A 1 573 ? -2.911 8.491 12.314 1.00 79.25 573 LYS A C 1
ATOM 4666 O O . LYS A 1 573 ? -4.022 8.268 12.763 1.00 79.25 573 LYS A O 1
ATOM 4671 N N . GLY A 1 574 ? -1.929 7.596 12.375 1.00 83.06 574 GLY A N 1
ATOM 4672 C CA . GLY A 1 574 ? -2.001 6.289 13.026 1.00 83.06 574 GLY A CA 1
ATOM 4673 C C . GLY A 1 574 ? -2.374 5.120 12.132 1.00 83.06 574 GLY A C 1
ATOM 4674 O O . GLY A 1 574 ? -2.315 3.980 12.578 1.00 83.06 574 GLY A O 1
ATOM 4675 N N . ILE A 1 575 ? -2.666 5.383 10.858 1.00 89.00 575 ILE A N 1
ATOM 4676 C CA . ILE A 1 575 ? -3.013 4.341 9.891 1.00 89.00 575 ILE A CA 1
ATOM 4677 C C . ILE A 1 575 ? -1.847 3.350 9.767 1.00 89.00 575 ILE A C 1
ATOM 4679 O O . ILE A 1 575 ? -0.695 3.763 9.594 1.00 89.00 575 ILE A O 1
ATOM 4683 N N . VAL A 1 576 ? -2.120 2.047 9.835 1.00 90.31 576 VAL A N 1
ATOM 4684 C CA . VAL A 1 576 ? -1.077 1.026 9.685 1.00 90.31 576 VAL A CA 1
ATOM 4685 C C . VAL A 1 576 ? -0.571 1.014 8.242 1.00 90.31 576 VAL A C 1
ATOM 4687 O O . VAL A 1 576 ? -1.342 0.815 7.307 1.00 90.31 576 VAL A O 1
ATOM 4690 N N . LYS A 1 577 ? 0.740 1.220 8.064 1.00 92.69 577 LYS A N 1
ATOM 4691 C CA . LYS A 1 577 ? 1.465 1.121 6.787 1.00 92.69 577 LYS A CA 1
ATOM 4692 C C . LYS A 1 577 ? 2.889 0.589 7.031 1.00 92.69 577 LYS A C 1
ATOM 4694 O O . LYS A 1 577 ? 3.440 0.893 8.088 1.00 92.69 577 LYS A O 1
ATOM 4699 N N . PRO A 1 578 ? 3.530 -0.121 6.080 1.00 94.62 578 PRO A N 1
ATOM 4700 C CA . PRO A 1 578 ? 2.968 -0.635 4.821 1.00 94.62 578 PRO A CA 1
ATOM 4701 C C . PRO A 1 578 ? 1.833 -1.640 5.058 1.00 94.62 578 PRO A C 1
ATOM 4703 O O . PRO A 1 578 ? 1.685 -2.145 6.166 1.00 94.62 578 PRO A O 1
ATOM 4706 N N . ASP A 1 579 ? 1.029 -1.928 4.034 1.00 96.69 579 ASP A N 1
ATOM 4707 C CA . ASP A 1 579 ? -0.039 -2.931 4.134 1.00 96.69 579 ASP A CA 1
ATOM 4708 C C . ASP A 1 579 ? 0.536 -4.352 4.013 1.00 96.69 579 ASP A C 1
ATOM 4710 O O . ASP A 1 579 ? 0.117 -5.248 4.739 1.00 96.69 579 ASP A O 1
ATOM 4714 N N . VAL A 1 580 ? 1.510 -4.565 3.117 1.00 96.50 580 VAL A N 1
ATOM 4715 C CA . VAL A 1 580 ? 2.135 -5.878 2.854 1.00 96.50 580 VAL A CA 1
ATOM 4716 C C . VAL A 1 580 ? 3.616 -5.757 2.459 1.00 96.50 580 VAL A C 1
ATOM 4718 O O . VAL A 1 580 ? 4.109 -4.684 2.105 1.00 96.50 580 VAL A O 1
ATOM 4721 N N . MET A 1 581 ? 4.332 -6.883 2.489 1.00 93.38 581 MET A N 1
ATOM 4722 C CA . MET A 1 581 ? 5.761 -7.013 2.181 1.00 93.38 581 MET A CA 1
ATOM 4723 C C . MET A 1 581 ? 6.028 -7.886 0.943 1.00 93.38 581 MET A C 1
ATOM 4725 O O . MET A 1 581 ? 5.401 -8.930 0.757 1.00 93.38 581 MET A O 1
ATOM 4729 N N . THR A 1 582 ? 7.031 -7.516 0.138 1.00 92.19 582 THR A N 1
ATOM 4730 C CA . THR A 1 582 ? 7.631 -8.391 -0.897 1.00 92.19 582 THR A CA 1
ATOM 4731 C C . THR A 1 582 ? 9.159 -8.174 -1.005 1.00 92.19 582 THR A C 1
ATOM 4733 O O . THR A 1 582 ? 9.685 -7.214 -0.438 1.00 92.19 582 THR A O 1
ATOM 4736 N N . PRO A 1 583 ? 9.935 -9.062 -1.664 1.00 84.38 583 PRO A N 1
ATOM 4737 C CA . PRO A 1 583 ? 11.401 -8.943 -1.720 1.00 84.38 583 PRO A CA 1
ATOM 4738 C C . PRO A 1 583 ? 11.940 -7.734 -2.504 1.00 84.38 583 PRO A C 1
ATOM 4740 O O . PRO A 1 583 ? 11.716 -7.631 -3.710 1.00 84.38 583 PRO A O 1
ATOM 4743 N N . GLY A 1 584 ? 12.728 -6.886 -1.820 1.00 76.38 584 GLY A N 1
ATOM 4744 C CA . GLY A 1 584 ? 13.291 -5.633 -2.356 1.00 76.38 584 GLY A CA 1
ATOM 4745 C C . GLY A 1 584 ? 14.834 -5.528 -2.437 1.00 76.38 584 GLY A C 1
ATOM 4746 O O . GLY A 1 584 ? 15.369 -4.558 -2.972 1.00 76.38 584 GLY A O 1
ATOM 4747 N N . THR A 1 585 ? 15.590 -6.478 -1.865 1.00 68.31 585 THR A N 1
ATOM 4748 C CA . THR A 1 585 ? 17.016 -6.285 -1.485 1.00 68.31 585 THR A CA 1
ATOM 4749 C C . THR A 1 585 ? 17.995 -7.298 -2.102 1.00 68.31 585 THR A C 1
ATOM 4751 O O . THR A 1 585 ? 17.835 -8.484 -1.842 1.00 68.31 585 THR A O 1
ATOM 4754 N N . ALA A 1 586 ? 19.047 -6.829 -2.801 1.00 61.41 586 ALA A N 1
ATOM 4755 C CA . ALA A 1 586 ? 20.063 -7.618 -3.542 1.00 61.41 586 ALA A CA 1
ATOM 4756 C C . ALA A 1 586 ? 19.494 -8.596 -4.608 1.00 61.41 586 ALA A C 1
ATOM 4758 O O . ALA A 1 586 ? 18.895 -9.601 -4.260 1.00 61.41 586 ALA A O 1
ATOM 4759 N N . ILE A 1 587 ? 19.645 -8.280 -5.908 1.00 69.06 587 ILE A N 1
ATOM 4760 C CA . ILE A 1 587 ? 18.589 -8.439 -6.941 1.00 69.06 587 ILE A CA 1
ATOM 4761 C C . ILE A 1 587 ? 19.115 -8.580 -8.380 1.00 69.06 587 ILE A C 1
ATOM 4763 O O . ILE A 1 587 ? 20.047 -7.869 -8.722 1.00 69.06 587 ILE A O 1
ATOM 4767 N N . TYR A 1 588 ? 18.390 -9.265 -9.280 1.00 69.56 588 TYR A N 1
ATOM 4768 C CA . TYR A 1 588 ? 18.570 -9.133 -10.745 1.00 69.56 588 TYR A CA 1
ATOM 4769 C C . TYR A 1 588 ? 17.294 -8.628 -11.473 1.00 69.56 588 TYR A C 1
ATOM 4771 O O . TYR A 1 588 ? 16.191 -9.120 -11.224 1.00 69.56 588 TYR A O 1
ATOM 4779 N N . SER A 1 589 ? 17.442 -7.672 -12.406 1.00 78.75 589 SER A N 1
ATOM 4780 C CA . SER A 1 589 ? 16.498 -7.379 -13.516 1.00 78.75 589 SER A CA 1
ATOM 4781 C C . SER A 1 589 ? 17.156 -6.489 -14.593 1.00 78.75 589 SER A C 1
ATOM 4783 O O . SER A 1 589 ? 18.346 -6.181 -14.492 1.00 78.75 589 SER A O 1
ATOM 4785 N N . ALA A 1 590 ? 16.379 -6.127 -15.621 1.00 83.38 590 ALA A N 1
ATOM 4786 C CA . ALA A 1 590 ? 16.750 -5.363 -16.816 1.00 83.38 590 ALA A CA 1
ATOM 4787 C C . ALA A 1 590 ? 17.421 -4.007 -16.531 1.00 83.38 590 ALA A C 1
ATOM 4789 O O . ALA A 1 590 ? 17.051 -3.294 -15.598 1.00 83.38 590 ALA A O 1
ATOM 4790 N N . LYS A 1 591 ? 18.366 -3.630 -17.394 1.00 80.56 591 LYS A N 1
ATOM 4791 C CA . LYS A 1 591 ? 19.161 -2.399 -17.335 1.00 80.56 591 LYS A CA 1
ATOM 4792 C C . LYS A 1 591 ? 19.085 -1.675 -18.682 1.00 80.56 591 LYS A C 1
ATOM 4794 O O . LYS A 1 591 ? 19.350 -2.284 -19.715 1.00 80.56 591 LYS A O 1
ATOM 4799 N N . SER A 1 592 ? 18.778 -0.379 -18.673 1.00 82.25 592 SER A N 1
ATOM 4800 C CA . SER A 1 592 ? 18.864 0.455 -19.880 1.00 82.25 592 SER A CA 1
ATOM 4801 C C . SER A 1 592 ? 20.310 0.693 -20.315 1.00 82.25 592 SER A C 1
ATOM 4803 O O . SER A 1 592 ? 21.246 0.624 -19.505 1.00 82.25 592 SER A O 1
ATOM 4805 N N . ILE A 1 593 ? 20.483 1.059 -21.582 1.00 79.69 593 ILE A N 1
ATOM 4806 C CA . ILE A 1 593 ? 21.742 1.596 -22.100 1.00 79.69 593 ILE A CA 1
ATOM 4807 C C . ILE A 1 593 ? 21.516 3.049 -22.521 1.00 79.69 593 ILE A C 1
ATOM 4809 O O . ILE A 1 593 ? 20.606 3.344 -23.295 1.00 79.69 593 ILE A O 1
ATOM 4813 N N . SER A 1 594 ? 22.359 3.971 -22.045 1.00 73.75 594 SER A N 1
ATOM 4814 C CA . SER A 1 594 ? 22.212 5.375 -22.427 1.00 73.75 594 SER A CA 1
ATOM 4815 C C . SER A 1 594 ? 22.331 5.558 -23.939 1.00 73.75 594 SER A C 1
ATOM 4817 O O . SER A 1 594 ? 23.230 5.012 -24.584 1.00 73.75 594 SER A O 1
ATOM 4819 N N . LYS A 1 595 ? 21.404 6.330 -24.519 1.00 81.50 595 LYS A N 1
ATOM 4820 C CA . LYS A 1 595 ? 21.283 6.511 -25.979 1.00 81.50 595 LYS A CA 1
ATOM 4821 C C . LYS A 1 595 ? 21.073 5.205 -26.754 1.00 81.50 595 LYS A C 1
ATOM 4823 O O . LYS A 1 595 ? 21.527 5.068 -27.893 1.00 81.50 595 LYS A O 1
ATOM 4828 N N . SER A 1 596 ? 20.331 4.267 -26.158 1.00 83.06 596 SER A N 1
ATOM 4829 C CA . SER A 1 596 ? 19.786 3.101 -26.855 1.00 83.06 596 SER A CA 1
ATOM 4830 C C . SER A 1 596 ? 18.968 3.527 -28.086 1.00 83.06 596 SER A C 1
ATOM 4832 O O . SER A 1 596 ? 18.182 4.482 -28.053 1.00 83.06 596 SER A O 1
ATOM 4834 N N . LEU A 1 597 ? 19.228 2.841 -29.201 1.00 80.44 597 LEU A N 1
ATOM 4835 C CA . LEU A 1 597 ? 18.640 3.041 -30.538 1.00 80.44 597 LEU A CA 1
ATOM 4836 C C . LEU A 1 597 ? 18.461 1.702 -31.284 1.00 80.44 597 LEU A C 1
ATOM 4838 O O . LEU A 1 597 ? 18.215 1.687 -32.492 1.00 80.44 597 LEU A O 1
ATOM 4842 N N . LYS A 1 598 ? 18.703 0.581 -30.596 1.00 85.06 598 LYS A N 1
ATOM 4843 C CA . LYS A 1 598 ? 18.774 -0.777 -31.143 1.00 85.06 598 LYS A CA 1
ATOM 4844 C C . LYS A 1 598 ? 18.436 -1.783 -30.059 1.00 85.06 598 LYS A C 1
ATOM 4846 O O . LYS A 1 598 ? 18.694 -1.532 -28.886 1.00 85.06 598 LYS A O 1
ATOM 4851 N N . ASP A 1 599 ? 17.917 -2.921 -30.488 1.00 88.69 599 ASP A N 1
ATOM 4852 C CA . ASP A 1 599 ? 17.671 -4.090 -29.662 1.00 88.69 599 ASP A CA 1
ATOM 4853 C C . ASP A 1 599 ? 18.924 -4.554 -28.896 1.00 88.69 599 ASP A C 1
ATOM 4855 O O . ASP A 1 599 ? 20.041 -4.593 -29.419 1.00 88.69 599 ASP A O 1
ATOM 4859 N N . HIS A 1 600 ? 18.717 -4.891 -27.625 1.00 89.25 600 HIS A N 1
ATOM 4860 C CA . HIS A 1 600 ? 19.692 -5.506 -26.721 1.00 89.25 600 HIS A CA 1
ATOM 4861 C C . HIS A 1 600 ? 18.930 -6.303 -25.642 1.00 89.25 600 HIS A C 1
ATOM 4863 O O . HIS A 1 600 ? 17.738 -6.559 -25.798 1.00 89.25 600 HIS A O 1
ATOM 4869 N N . GLY A 1 601 ? 19.566 -6.735 -24.551 1.00 79.31 601 GLY A N 1
ATOM 4870 C CA . GLY A 1 601 ? 18.916 -7.572 -23.528 1.00 79.31 601 GLY A CA 1
ATOM 4871 C C . GLY A 1 601 ? 19.189 -9.069 -23.669 1.00 79.31 601 GLY A C 1
ATOM 4872 O O . GLY A 1 601 ? 18.433 -9.879 -23.127 1.00 79.31 601 GLY A O 1
ATOM 4873 N N . CYS A 1 602 ? 20.237 -9.440 -24.407 1.00 83.50 602 CYS A N 1
ATOM 4874 C CA . CYS A 1 602 ? 20.670 -10.828 -24.599 1.00 83.50 602 CYS A CA 1
ATOM 4875 C C . CYS A 1 602 ? 22.038 -11.135 -23.956 1.00 83.50 602 CYS A C 1
ATOM 4877 O O . CYS A 1 602 ? 22.484 -12.278 -24.009 1.00 83.50 602 CYS A O 1
ATOM 4879 N N . ASP A 1 603 ? 22.702 -10.156 -23.329 1.00 72.25 603 ASP A N 1
ATOM 4880 C CA . ASP A 1 603 ? 23.928 -10.356 -22.552 1.00 72.25 603 ASP A CA 1
ATOM 4881 C C . ASP A 1 603 ? 23.653 -10.151 -21.054 1.00 72.25 603 ASP A C 1
ATOM 4883 O O . ASP A 1 603 ? 23.562 -9.028 -20.554 1.00 72.25 603 ASP A O 1
ATOM 4887 N N . ILE A 1 604 ? 23.578 -11.260 -20.311 1.00 61.19 604 ILE A N 1
ATOM 4888 C CA . ILE A 1 604 ? 23.323 -11.283 -18.860 1.00 61.19 604 ILE A CA 1
ATOM 4889 C C . ILE A 1 604 ? 24.324 -10.455 -18.025 1.00 61.19 604 ILE A C 1
ATOM 4891 O O . ILE A 1 604 ? 24.012 -10.069 -16.898 1.00 61.19 604 ILE A O 1
ATOM 4895 N N . HIS A 1 605 ? 25.525 -10.177 -18.543 1.00 51.88 605 HIS A N 1
ATOM 4896 C CA . HIS A 1 605 ? 26.543 -9.382 -17.851 1.00 51.88 605 HIS A CA 1
ATOM 4897 C C . HIS A 1 605 ? 26.464 -7.885 -18.176 1.00 51.88 605 HIS A C 1
ATOM 4899 O O . HIS A 1 605 ? 26.972 -7.078 -17.399 1.00 51.88 605 HIS A O 1
ATOM 4905 N N . LYS A 1 606 ? 25.853 -7.495 -19.305 1.00 58.72 606 LYS A N 1
ATOM 4906 C CA . LYS A 1 606 ? 25.766 -6.087 -19.734 1.00 58.72 606 LYS A CA 1
ATOM 4907 C C . LYS A 1 606 ? 24.378 -5.483 -19.567 1.00 58.72 606 LYS A C 1
ATOM 4909 O O . LYS A 1 606 ? 24.291 -4.315 -19.186 1.00 58.72 606 LYS A O 1
ATOM 4914 N N . ASP A 1 607 ? 23.333 -6.264 -19.812 1.00 71.81 607 ASP A N 1
ATOM 4915 C CA . ASP A 1 607 ? 21.948 -5.796 -19.929 1.00 71.81 607 ASP A CA 1
ATOM 4916 C C . ASP A 1 607 ? 21.126 -5.932 -18.631 1.00 71.81 607 ASP A C 1
ATOM 4918 O O . ASP A 1 607 ? 19.937 -5.628 -18.603 1.00 71.81 607 ASP A O 1
ATOM 4922 N N . TYR A 1 608 ? 21.743 -6.375 -17.533 1.00 66.31 608 TYR A N 1
ATOM 4923 C CA . TYR A 1 608 ? 21.069 -6.631 -16.255 1.00 66.31 608 TYR A CA 1
ATOM 4924 C C . TYR A 1 608 ? 21.872 -6.069 -15.072 1.00 66.31 608 TYR A C 1
ATOM 4926 O O . TYR A 1 608 ? 23.100 -6.013 -15.133 1.00 66.31 608 TYR A O 1
ATOM 4934 N N . ILE A 1 609 ? 21.200 -5.644 -13.991 1.00 59.38 609 ILE A N 1
ATOM 4935 C CA . ILE A 1 609 ? 21.847 -4.934 -12.866 1.00 59.38 609 ILE A CA 1
ATOM 4936 C C . ILE A 1 609 ? 21.230 -5.203 -11.477 1.00 59.38 609 ILE A C 1
ATOM 4938 O O . ILE A 1 609 ? 20.038 -5.499 -11.346 1.00 59.38 609 ILE A O 1
ATOM 4942 N N . TYR A 1 610 ? 22.076 -5.053 -10.449 1.00 61.50 610 TYR A N 1
ATOM 4943 C CA . TYR A 1 610 ? 21.784 -5.121 -9.012 1.00 61.50 610 TYR A CA 1
ATOM 4944 C C . TYR A 1 610 ? 21.656 -3.715 -8.389 1.00 61.50 610 TYR A C 1
ATOM 4946 O O . TYR A 1 610 ? 22.412 -2.809 -8.720 1.00 61.50 610 TYR A O 1
ATOM 4954 N N . MET A 1 611 ? 20.713 -3.563 -7.454 1.00 60.72 611 MET A N 1
ATOM 4955 C CA . MET A 1 611 ? 20.424 -2.385 -6.610 1.00 60.72 611 MET A CA 1
ATOM 4956 C C . MET A 1 611 ? 19.631 -2.904 -5.358 1.00 60.72 611 MET A C 1
ATOM 4958 O O . MET A 1 611 ? 19.502 -4.127 -5.210 1.00 60.72 611 MET A O 1
ATOM 4962 N N . GLY A 1 612 ? 19.052 -2.076 -4.464 1.00 60.25 612 GLY A N 1
ATOM 4963 C CA . GLY A 1 612 ? 18.128 -2.562 -3.390 1.00 60.25 612 GLY A CA 1
ATOM 4964 C C . GLY A 1 612 ? 17.190 -1.509 -2.743 1.00 60.25 612 GLY A C 1
ATOM 4965 O O . GLY A 1 612 ? 17.664 -0.445 -2.358 1.00 60.25 612 GLY A O 1
ATOM 4966 N N . GLY A 1 613 ? 15.870 -1.770 -2.649 1.00 65.56 613 GLY A N 1
ATOM 4967 C CA . GLY A 1 613 ? 14.838 -0.791 -2.232 1.00 65.56 613 GLY A CA 1
ATOM 4968 C C . GLY A 1 613 ? 13.373 -1.304 -2.167 1.00 65.56 613 GLY A C 1
ATOM 4969 O O . GLY A 1 613 ? 13.051 -2.401 -2.623 1.00 65.56 613 GLY A O 1
ATOM 4970 N N . THR A 1 614 ? 12.456 -0.482 -1.629 1.00 77.12 614 THR A N 1
ATOM 4971 C CA . THR A 1 614 ? 10.980 -0.713 -1.624 1.00 77.12 614 THR A CA 1
ATOM 4972 C C . THR A 1 614 ? 10.312 -0.481 -2.979 1.00 77.12 614 THR A C 1
ATOM 4974 O O . THR A 1 614 ? 9.255 -1.042 -3.287 1.00 77.12 614 THR A O 1
ATOM 4977 N N . SER A 1 615 ? 10.950 0.314 -3.825 1.00 78.88 615 SER A N 1
ATOM 4978 C CA . SER A 1 615 ? 10.469 0.680 -5.150 1.00 78.88 615 SER A CA 1
ATOM 4979 C C . SER A 1 615 ? 10.265 -0.498 -6.089 1.00 78.88 615 SER A C 1
ATOM 4981 O O . SER A 1 615 ? 9.438 -0.382 -6.977 1.00 78.88 615 SER A O 1
ATOM 4983 N N . MET A 1 616 ? 10.927 -1.641 -5.876 1.00 80.12 616 MET A N 1
ATOM 4984 C CA . MET A 1 616 ? 10.675 -2.857 -6.662 1.00 80.12 616 MET A CA 1
ATOM 4985 C C . MET A 1 616 ? 9.979 -3.986 -5.915 1.00 80.12 616 MET A C 1
ATOM 4987 O O . MET A 1 616 ? 9.455 -4.894 -6.559 1.00 80.12 616 MET A O 1
ATOM 4991 N N . ALA A 1 617 ? 9.877 -3.893 -4.591 1.00 86.94 617 ALA A N 1
ATOM 4992 C CA . ALA A 1 617 ? 8.828 -4.614 -3.884 1.00 86.94 617 ALA A CA 1
ATOM 4993 C C . ALA A 1 617 ? 7.455 -4.238 -4.512 1.00 86.94 617 ALA A C 1
ATOM 4995 O O . ALA A 1 617 ? 6.635 -5.090 -4.849 1.00 86.94 617 ALA A O 1
ATOM 4996 N N . THR A 1 618 ? 7.278 -2.952 -4.834 1.00 94.19 618 THR A N 1
ATOM 4997 C CA . THR A 1 618 ? 6.088 -2.369 -5.490 1.00 94.19 618 THR A CA 1
ATOM 4998 C C . THR A 1 618 ? 5.655 -3.058 -6.814 1.00 94.19 618 THR A C 1
ATOM 5000 O O . THR A 1 618 ? 4.576 -3.647 -6.837 1.00 94.19 618 THR A O 1
ATOM 5003 N N . PRO A 1 619 ? 6.442 -3.082 -7.911 1.00 94.44 619 PRO A N 1
ATOM 5004 C CA . PRO A 1 619 ? 6.153 -3.826 -9.136 1.00 94.44 619 PRO A CA 1
ATOM 5005 C C . PRO A 1 619 ? 6.143 -5.339 -8.945 1.00 94.44 619 PRO A C 1
ATOM 5007 O O . PRO A 1 619 ? 5.457 -6.021 -9.701 1.00 94.44 619 PRO A O 1
ATOM 5010 N N . ASN A 1 620 ? 6.850 -5.897 -7.955 1.00 92.62 620 ASN A N 1
ATOM 5011 C CA . ASN A 1 620 ? 6.733 -7.325 -7.672 1.00 92.62 620 ASN A CA 1
ATOM 5012 C C . ASN A 1 620 ? 5.314 -7.661 -7.176 1.00 92.62 620 ASN A C 1
ATOM 5014 O O . ASN A 1 620 ? 4.703 -8.605 -7.681 1.00 92.62 620 ASN A O 1
ATOM 5018 N N . ALA A 1 621 ? 4.752 -6.816 -6.305 1.00 96.94 621 ALA A N 1
ATOM 5019 C CA . ALA A 1 621 ? 3.348 -6.850 -5.905 1.00 96.94 621 ALA A CA 1
ATOM 5020 C C . ALA A 1 621 ? 2.380 -6.486 -7.054 1.00 96.94 621 ALA A C 1
ATOM 5022 O O . ALA A 1 621 ? 1.331 -7.112 -7.177 1.00 96.94 621 ALA A O 1
ATOM 5023 N N . ALA A 1 622 ? 2.720 -5.547 -7.944 1.00 97.88 622 ALA A N 1
ATOM 5024 C CA . ALA A 1 622 ? 1.884 -5.231 -9.112 1.00 97.88 622 ALA A CA 1
ATOM 5025 C C . ALA A 1 622 ? 1.803 -6.391 -10.119 1.00 97.88 622 ALA A C 1
ATOM 5027 O O . ALA A 1 622 ? 0.731 -6.691 -10.642 1.00 97.88 622 ALA A O 1
ATOM 5028 N N . GLY A 1 623 ? 2.915 -7.095 -10.341 1.00 97.44 623 GLY A N 1
ATOM 5029 C CA . GLY A 1 623 ? 2.925 -8.344 -11.095 1.00 97.44 623 GLY A CA 1
ATOM 5030 C C . GLY A 1 623 ? 2.109 -9.434 -10.397 1.00 97.44 623 GLY A C 1
ATOM 5031 O O . GLY A 1 623 ? 1.286 -10.073 -11.043 1.00 97.44 623 GLY A O 1
ATOM 5032 N N . ALA A 1 624 ? 2.241 -9.585 -9.073 1.00 97.69 624 ALA A N 1
ATOM 5033 C CA . ALA A 1 624 ? 1.427 -10.526 -8.299 1.00 97.69 624 ALA A CA 1
ATOM 5034 C C . ALA A 1 624 ? -0.084 -10.237 -8.438 1.00 97.69 624 ALA A C 1
ATOM 5036 O O . ALA A 1 624 ? -0.865 -11.153 -8.692 1.00 97.69 624 ALA A O 1
ATOM 5037 N N . ALA A 1 625 ? -0.490 -8.964 -8.390 1.00 98.44 625 ALA A N 1
ATOM 5038 C CA . ALA A 1 625 ? -1.870 -8.546 -8.627 1.00 98.44 625 ALA A CA 1
ATOM 5039 C C . ALA A 1 625 ? -2.368 -8.913 -10.042 1.00 98.44 625 ALA A C 1
ATOM 5041 O O . ALA A 1 625 ? -3.522 -9.313 -10.194 1.00 98.44 625 ALA A O 1
ATOM 5042 N N . ALA A 1 626 ? -1.516 -8.853 -11.072 1.00 98.44 626 ALA A N 1
ATOM 5043 C CA . ALA A 1 626 ? -1.875 -9.291 -12.425 1.00 98.44 626 ALA A CA 1
ATOM 5044 C C . ALA A 1 626 ? -2.045 -10.820 -12.524 1.00 98.44 626 ALA A C 1
ATOM 5046 O O . ALA A 1 626 ? -2.921 -11.293 -13.249 1.00 98.44 626 ALA A O 1
ATOM 5047 N N . LEU A 1 627 ? -1.273 -11.601 -11.758 1.00 98.50 627 LEU A N 1
ATOM 5048 C CA . LEU A 1 627 ? -1.476 -13.052 -11.657 1.00 98.50 627 LEU A CA 1
ATOM 5049 C C . LEU A 1 627 ? -2.824 -13.384 -10.994 1.00 98.50 627 LEU A C 1
ATOM 5051 O O . LEU A 1 627 ? -3.562 -14.227 -11.504 1.00 98.50 627 LEU A O 1
ATOM 5055 N N . ILE A 1 628 ? -3.183 -12.676 -9.913 1.00 98.31 628 ILE A N 1
ATOM 5056 C CA . ILE A 1 628 ? -4.513 -12.787 -9.291 1.00 98.31 628 ILE A CA 1
ATOM 5057 C C . ILE A 1 628 ? -5.600 -12.461 -10.322 1.00 98.31 628 ILE A C 1
ATOM 5059 O O . ILE A 1 628 ? -6.508 -13.265 -10.522 1.00 98.31 628 ILE A O 1
ATOM 5063 N N . ARG A 1 629 ? -5.512 -11.316 -11.014 1.00 97.88 629 ARG A N 1
ATOM 5064 C CA . ARG A 1 629 ? -6.541 -10.909 -11.984 1.00 97.88 629 ARG A CA 1
ATOM 5065 C C . ARG A 1 629 ? -6.757 -11.946 -13.090 1.00 97.88 629 ARG A C 1
ATOM 5067 O O . ARG A 1 629 ? -7.903 -12.352 -13.277 1.00 97.88 629 ARG A O 1
ATOM 5074 N N . GLN A 1 630 ? -5.696 -12.446 -13.739 1.00 98.00 630 GLN A N 1
ATOM 5075 C CA . GLN A 1 630 ? -5.832 -13.479 -14.778 1.00 98.00 630 GLN A CA 1
ATOM 5076 C C . GLN A 1 630 ? -6.575 -14.717 -14.246 1.00 98.00 630 GLN A C 1
ATOM 5078 O O . GLN A 1 630 ? -7.459 -15.232 -14.930 1.00 98.00 630 GLN A O 1
ATOM 5083 N N . TYR A 1 631 ? -6.258 -15.183 -13.032 1.00 97.69 631 TYR A N 1
ATOM 5084 C CA . TYR A 1 631 ? -6.882 -16.373 -12.446 1.00 97.69 631 TYR A CA 1
ATOM 5085 C C . TYR A 1 631 ? -8.419 -16.255 -12.394 1.00 97.69 631 TYR A C 1
ATOM 5087 O O . TYR A 1 631 ? -9.119 -17.158 -12.864 1.00 97.69 631 TYR A O 1
ATOM 5095 N N . PHE A 1 632 ? -8.952 -15.126 -11.914 1.00 96.94 632 PHE A N 1
ATOM 5096 C CA . PHE A 1 632 ? -10.402 -14.885 -11.846 1.00 96.94 632 PHE A CA 1
ATOM 5097 C C . PHE A 1 632 ? -11.019 -14.512 -13.210 1.00 96.94 632 PHE A C 1
ATOM 5099 O O . PHE A 1 632 ? -12.114 -14.976 -13.536 1.00 96.94 632 PHE A O 1
ATOM 5106 N N . VAL A 1 633 ? -10.311 -13.756 -14.057 1.00 95.88 633 VAL A N 1
ATOM 5107 C CA . VAL A 1 633 ? -10.798 -13.324 -15.384 1.00 95.88 633 VAL A CA 1
ATOM 5108 C C . VAL A 1 633 ? -10.866 -14.479 -16.391 1.00 95.88 633 VAL A C 1
ATOM 5110 O O . VAL A 1 633 ? -11.792 -14.533 -17.205 1.00 95.88 633 VAL A O 1
ATOM 5113 N N . GLU A 1 634 ? -9.936 -15.439 -16.346 1.00 96.00 634 GLU A N 1
ATOM 5114 C CA . GLU A 1 634 ? -10.013 -16.652 -17.175 1.00 96.00 634 GLU A CA 1
ATOM 5115 C C . GLU A 1 634 ? -11.020 -17.685 -16.624 1.00 96.00 634 GLU A C 1
ATOM 5117 O O . GLU A 1 634 ? -11.489 -18.524 -17.394 1.00 96.00 634 GLU A O 1
ATOM 5122 N N . GLY A 1 635 ? -11.460 -17.538 -15.365 1.00 94.50 635 GLY A N 1
ATOM 5123 C CA . GLY A 1 635 ? -12.561 -18.298 -14.758 1.00 94.50 635 GLY A CA 1
ATOM 5124 C C . GLY A 1 635 ? -12.132 -19.506 -13.923 1.00 94.50 635 GLY A C 1
ATOM 5125 O O . GLY A 1 635 ? -12.902 -20.451 -13.788 1.00 94.50 635 GLY A O 1
ATOM 5126 N N . ASN A 1 636 ? -10.917 -19.497 -13.365 1.00 93.88 636 ASN A N 1
ATOM 5127 C CA . ASN A 1 636 ? -10.395 -20.606 -12.553 1.00 93.88 636 ASN A CA 1
ATOM 5128 C C . ASN A 1 636 ? -11.079 -20.718 -11.174 1.00 93.88 636 ASN A C 1
ATOM 5130 O O . ASN A 1 636 ? -11.001 -21.759 -10.530 1.00 93.88 636 ASN A O 1
ATOM 5134 N N . TRP A 1 637 ? -11.794 -19.675 -10.741 1.00 93.94 637 TRP A N 1
ATOM 5135 C CA . TRP A 1 637 ? -12.700 -19.705 -9.592 1.00 93.94 637 TRP A CA 1
ATOM 5136 C C . TRP A 1 637 ? -14.146 -19.894 -10.063 1.00 93.94 637 TRP A C 1
ATOM 5138 O O . TRP A 1 637 ? -14.556 -19.291 -11.057 1.00 93.94 637 TRP A O 1
ATOM 5148 N N . LEU A 1 638 ? -14.921 -20.747 -9.382 1.00 91.31 638 LEU A N 1
ATOM 5149 C CA . LEU A 1 638 ? -16.328 -21.061 -9.706 1.00 91.31 638 LEU A CA 1
ATOM 5150 C C . LEU A 1 638 ? -16.616 -21.460 -11.178 1.00 91.31 638 LEU A C 1
ATOM 5152 O O . LEU A 1 638 ? -17.771 -21.439 -11.605 1.00 91.31 638 LEU A O 1
ATOM 5156 N N . ASN A 1 639 ? -15.600 -21.815 -11.976 1.00 91.62 639 ASN A N 1
ATOM 5157 C CA . ASN A 1 639 ? -15.693 -21.966 -13.440 1.00 91.62 639 ASN A CA 1
ATOM 5158 C C . ASN A 1 639 ? -16.313 -20.737 -14.153 1.00 91.62 639 ASN A C 1
ATOM 5160 O O . ASN A 1 639 ? -16.907 -20.867 -15.225 1.00 91.62 639 ASN A O 1
ATOM 5164 N N . THR A 1 640 ? -16.217 -19.546 -13.549 1.00 90.88 640 THR A N 1
ATOM 5165 C CA . THR A 1 640 ? -16.965 -18.342 -13.943 1.00 90.88 640 THR A CA 1
ATOM 5166 C C . THR A 1 640 ? -16.017 -17.156 -14.097 1.00 90.88 640 THR A C 1
ATOM 5168 O O . THR A 1 640 ? -15.260 -16.833 -13.188 1.00 90.88 640 THR A O 1
ATOM 5171 N N . LYS A 1 641 ? -16.048 -16.490 -15.258 1.00 93.75 641 LYS A N 1
ATOM 5172 C CA . LYS A 1 641 ? -15.156 -15.359 -15.564 1.00 93.75 641 LYS A CA 1
ATOM 5173 C C . LYS A 1 641 ? -15.573 -14.101 -14.814 1.00 93.75 641 LYS A C 1
ATOM 5175 O O . LYS A 1 641 ? -16.674 -13.601 -15.032 1.00 93.75 641 LYS A O 1
ATOM 5180 N N . ILE A 1 642 ? -14.686 -13.579 -13.972 1.00 91.88 642 ILE A N 1
ATOM 5181 C CA . ILE A 1 642 ? -14.972 -12.468 -13.058 1.00 91.88 642 ILE A CA 1
ATOM 5182 C C . ILE A 1 642 ? -13.846 -11.437 -13.146 1.00 91.88 642 ILE A C 1
ATOM 5184 O O . ILE A 1 642 ? -12.684 -11.751 -12.897 1.00 91.88 642 ILE A O 1
ATOM 5188 N N . SER A 1 643 ? -14.185 -10.187 -13.473 1.00 92.12 643 SER A N 1
ATOM 5189 C CA . SER A 1 643 ? -13.244 -9.070 -13.343 1.00 92.12 643 SER A CA 1
ATOM 5190 C C . SER A 1 643 ? -13.347 -8.488 -11.942 1.00 92.12 643 SER A C 1
ATOM 5192 O O . SER A 1 643 ? -14.293 -7.767 -11.650 1.00 92.12 643 SER A O 1
ATOM 5194 N N . LEU A 1 644 ? -12.343 -8.749 -11.109 1.00 95.00 644 LEU A N 1
ATOM 5195 C CA . LEU A 1 644 ? -12.215 -8.123 -9.793 1.00 95.00 644 LEU A CA 1
ATOM 5196 C C . LEU A 1 644 ? -12.205 -6.588 -9.908 1.00 95.00 644 LEU A C 1
ATOM 5198 O O . LEU A 1 644 ? -11.603 -6.047 -10.844 1.00 95.00 644 LEU A O 1
ATOM 5202 N N . ASN A 1 645 ? -12.809 -5.897 -8.940 1.00 94.12 645 ASN A N 1
ATOM 5203 C CA . ASN A 1 645 ? -12.594 -4.461 -8.728 1.00 94.12 645 ASN A CA 1
ATOM 5204 C C . ASN A 1 645 ? -11.312 -4.218 -7.889 1.00 94.12 645 ASN A C 1
ATOM 5206 O O . ASN A 1 645 ? -10.634 -5.163 -7.468 1.00 94.12 645 ASN A O 1
ATOM 5210 N N . GLY A 1 646 ? -10.950 -2.953 -7.656 1.00 95.25 646 GLY A N 1
ATOM 5211 C CA . GLY A 1 646 ? -9.759 -2.579 -6.887 1.00 95.25 646 GLY A CA 1
ATOM 5212 C C . GLY A 1 646 ? -9.822 -3.007 -5.418 1.00 95.25 646 GLY A C 1
ATOM 5213 O O . GLY A 1 646 ? -8.805 -3.420 -4.861 1.00 95.25 646 GLY A O 1
ATOM 5214 N N . ILE A 1 647 ? -11.019 -2.980 -4.822 1.00 96.19 647 ILE A N 1
ATOM 5215 C CA . ILE A 1 647 ? -11.284 -3.361 -3.426 1.00 96.19 647 ILE A CA 1
ATOM 5216 C C . ILE A 1 647 ? -11.083 -4.873 -3.232 1.00 96.19 647 ILE A C 1
ATOM 5218 O O . ILE A 1 647 ? -10.286 -5.292 -2.395 1.00 96.19 647 ILE A O 1
ATOM 5222 N N . GLN A 1 648 ? -11.714 -5.702 -4.068 1.00 96.75 648 GLN A N 1
ATOM 5223 C CA . GLN A 1 648 ? -11.541 -7.159 -4.070 1.00 96.75 648 GLN A CA 1
ATOM 5224 C C . GLN A 1 648 ? -10.071 -7.553 -4.289 1.00 96.75 648 GLN A C 1
ATOM 5226 O O . GLN A 1 648 ? -9.540 -8.418 -3.594 1.00 96.75 648 GLN A O 1
ATOM 5231 N N . LEU A 1 649 ? -9.386 -6.901 -5.236 1.00 97.50 649 LEU A N 1
ATOM 5232 C CA . LEU A 1 649 ? -7.983 -7.188 -5.547 1.00 97.50 649 LEU A CA 1
ATOM 5233 C C . LEU A 1 649 ? -7.039 -6.807 -4.390 1.00 97.50 649 LEU A C 1
ATOM 5235 O O . LEU A 1 649 ? -6.126 -7.568 -4.071 1.00 97.50 649 LEU A O 1
ATOM 5239 N N . ARG A 1 650 ? -7.295 -5.681 -3.713 1.00 97.38 650 ARG A N 1
ATOM 5240 C CA . ARG A 1 650 ? -6.627 -5.266 -2.467 1.00 97.38 650 ARG A CA 1
ATOM 5241 C C . ARG A 1 650 ? -6.838 -6.293 -1.349 1.00 97.38 650 ARG A C 1
ATOM 5243 O O . ARG A 1 650 ? -5.865 -6.738 -0.742 1.00 97.38 650 ARG A O 1
ATOM 5250 N N . GLY A 1 651 ? -8.079 -6.722 -1.122 1.00 97.50 651 GLY A N 1
ATOM 5251 C CA . GLY A 1 651 ? -8.414 -7.716 -0.099 1.00 97.50 651 GLY A CA 1
ATOM 5252 C C . GLY A 1 651 ? -7.803 -9.093 -0.366 1.00 97.50 651 GLY A C 1
ATOM 5253 O O . GLY A 1 651 ? -7.381 -9.766 0.574 1.00 97.50 651 GLY A O 1
ATOM 5254 N N . LEU A 1 652 ? -7.681 -9.503 -1.634 1.00 98.19 652 LEU A N 1
ATOM 5255 C CA . LEU A 1 652 ? -6.999 -10.741 -2.024 1.00 98.19 652 LEU A CA 1
ATOM 5256 C C . LEU A 1 652 ? -5.488 -10.646 -1.770 1.00 98.19 652 LEU A C 1
ATOM 5258 O O . LEU A 1 652 ? -4.916 -11.561 -1.180 1.00 98.19 652 LEU A O 1
ATOM 5262 N N . MET A 1 653 ? -4.852 -9.523 -2.120 1.00 98.00 653 MET A N 1
ATOM 5263 C CA . MET A 1 653 ? -3.434 -9.277 -1.818 1.00 98.00 653 MET A CA 1
ATOM 5264 C C . MET A 1 653 ? -3.150 -9.350 -0.305 1.00 98.00 653 MET A C 1
ATOM 5266 O O . MET A 1 653 ? -2.182 -9.992 0.096 1.00 98.00 653 MET A O 1
ATOM 5270 N N . ILE A 1 654 ? -4.021 -8.788 0.540 1.00 97.25 654 ILE A N 1
ATOM 5271 C CA . ILE A 1 654 ? -3.907 -8.858 2.012 1.00 97.25 654 ILE A CA 1
ATOM 5272 C C . ILE A 1 654 ? -4.237 -10.260 2.554 1.00 97.25 654 ILE A C 1
ATOM 5274 O O . ILE A 1 654 ? -3.550 -10.770 3.438 1.00 97.25 654 ILE A O 1
ATOM 5278 N N . SER A 1 655 ? -5.238 -10.941 1.990 1.00 96.88 655 SER A N 1
ATOM 5279 C CA . SER A 1 655 ? -5.540 -12.342 2.329 1.00 96.88 655 SER A CA 1
ATOM 5280 C C . SER A 1 655 ? -4.358 -13.268 2.036 1.00 96.88 655 SER A C 1
ATOM 5282 O O . SER A 1 655 ? -4.163 -14.256 2.747 1.00 96.88 655 SER A O 1
ATOM 5284 N N . SER A 1 656 ? -3.558 -12.926 1.019 1.00 96.00 656 SER A N 1
ATOM 5285 C CA . SER A 1 656 ? -2.399 -13.705 0.586 1.00 96.00 656 SER A CA 1
ATOM 5286 C C . SER A 1 656 ? -1.146 -13.552 1.451 1.00 96.00 656 SER A C 1
ATOM 5288 O O . SER A 1 656 ? -0.191 -14.308 1.277 1.00 96.00 656 SER A O 1
ATOM 5290 N N . SER A 1 657 ? -1.112 -12.575 2.364 1.00 94.25 657 SER A N 1
ATOM 5291 C CA . SER A 1 657 ? 0.086 -12.273 3.148 1.00 94.25 657 SER A CA 1
ATOM 5292 C C . SER A 1 657 ? 0.075 -12.899 4.545 1.00 94.25 657 SER A C 1
ATOM 5294 O O . SER A 1 657 ? -0.987 -13.218 5.092 1.00 94.25 657 SER A O 1
ATOM 5296 N N . SER A 1 658 ? 1.256 -13.074 5.149 1.00 89.69 658 SER A N 1
ATOM 5297 C CA . SER A 1 658 ? 1.383 -13.503 6.550 1.00 89.69 658 SER A CA 1
ATOM 5298 C C . SER A 1 658 ? 2.669 -13.022 7.238 1.00 89.69 658 SER A C 1
ATOM 5300 O O . SER A 1 658 ? 3.737 -12.952 6.621 1.00 89.69 658 SER A O 1
ATOM 5302 N N . ASN A 1 659 ? 2.558 -12.739 8.542 1.00 87.31 659 ASN A N 1
ATOM 5303 C CA . ASN A 1 659 ? 3.669 -12.467 9.458 1.00 87.31 659 ASN A CA 1
ATOM 5304 C C . ASN A 1 659 ? 4.302 -13.743 10.060 1.00 87.31 659 ASN A C 1
ATOM 5306 O O . ASN A 1 659 ? 5.390 -13.642 10.612 1.00 87.31 659 ASN A O 1
ATOM 5310 N N . PHE A 1 660 ? 3.704 -14.936 9.899 1.00 80.12 660 PHE A N 1
ATOM 5311 C CA . PHE A 1 660 ? 4.114 -16.198 10.566 1.00 80.12 660 PHE A CA 1
ATOM 5312 C C . PHE A 1 660 ? 5.573 -16.646 10.324 1.00 80.12 660 PHE A C 1
ATOM 5314 O O . PHE A 1 660 ? 6.051 -17.585 10.949 1.00 80.12 660 PHE A O 1
ATOM 5321 N N . LYS A 1 661 ? 6.273 -16.025 9.370 1.00 77.12 661 LYS A N 1
ATOM 5322 C CA . LYS A 1 661 ? 7.682 -16.288 9.038 1.00 77.12 661 LYS A CA 1
ATOM 5323 C C . LYS A 1 661 ? 8.544 -15.016 9.115 1.00 77.12 661 LYS A C 1
ATOM 5325 O O . LYS A 1 661 ? 9.595 -14.961 8.485 1.00 77.12 661 LYS A O 1
ATOM 5330 N N . MET A 1 662 ? 8.112 -13.967 9.819 1.00 79.88 662 MET A N 1
ATOM 5331 C CA . MET A 1 662 ? 8.817 -12.678 9.884 1.00 79.88 662 MET A CA 1
ATOM 5332 C C . MET A 1 662 ? 9.539 -12.468 11.218 1.00 79.88 662 MET A C 1
ATOM 5334 O O . MET A 1 662 ? 8.903 -12.267 12.244 1.00 79.88 662 MET A O 1
ATOM 5338 N N . GLN A 1 663 ? 10.876 -12.434 11.189 1.00 76.44 663 GLN A N 1
ATOM 5339 C CA . GLN A 1 663 ? 11.710 -12.286 12.397 1.00 76.44 663 GLN A CA 1
ATOM 5340 C C . GLN A 1 663 ? 11.578 -10.905 13.076 1.00 76.44 663 GLN A C 1
ATOM 5342 O O . GLN A 1 663 ? 11.937 -10.755 14.240 1.00 76.44 663 GLN A O 1
ATOM 5347 N N . ASP A 1 664 ? 11.067 -9.890 12.369 1.00 73.38 664 ASP A N 1
ATOM 5348 C CA . ASP A 1 664 ? 10.767 -8.553 12.912 1.00 73.38 664 ASP A CA 1
ATOM 5349 C C . ASP A 1 664 ? 9.621 -8.545 13.937 1.00 73.38 664 ASP A C 1
ATOM 5351 O O . ASP A 1 664 ? 9.390 -7.531 14.601 1.00 73.38 664 ASP A O 1
ATOM 5355 N N . VAL A 1 665 ? 8.875 -9.646 14.031 1.00 68.12 665 VAL A N 1
ATOM 5356 C CA . VAL A 1 665 ? 7.674 -9.773 14.848 1.00 68.12 665 VAL A CA 1
ATOM 5357 C C . VAL A 1 665 ? 8.002 -10.676 16.038 1.00 68.12 665 VAL A C 1
ATOM 5359 O O . VAL A 1 665 ? 8.224 -11.871 15.886 1.00 68.12 665 VAL A O 1
ATOM 5362 N N . SER A 1 666 ? 8.051 -10.102 17.244 1.00 58.34 666 SER A N 1
ATOM 5363 C CA . SER A 1 666 ? 8.451 -10.806 18.481 1.00 58.34 666 SER A CA 1
ATOM 5364 C C . SER A 1 666 ? 7.437 -11.837 18.996 1.00 58.34 666 SER A C 1
ATOM 5366 O O . SER A 1 666 ? 7.670 -12.478 20.017 1.00 58.34 666 SER A O 1
ATOM 5368 N N . ASP A 1 667 ? 6.292 -11.920 18.331 1.00 59.62 667 ASP A N 1
ATOM 5369 C CA . ASP A 1 667 ? 5.182 -12.829 18.570 1.00 59.62 667 ASP A CA 1
ATOM 5370 C C . ASP A 1 667 ? 4.719 -13.263 17.175 1.00 59.62 667 ASP A C 1
ATOM 5372 O O . ASP A 1 667 ? 4.143 -12.465 16.433 1.00 59.62 667 ASP A O 1
ATOM 5376 N N . GLU A 1 668 ? 5.069 -14.489 16.779 1.00 53.53 668 GLU A N 1
ATOM 5377 C CA . GLU A 1 668 ? 4.918 -14.985 15.402 1.00 53.53 668 GLU A CA 1
ATOM 5378 C C . GLU A 1 668 ? 3.451 -14.993 14.927 1.00 53.53 668 GLU A C 1
ATOM 5380 O O . GLU A 1 668 ? 3.188 -15.120 13.732 1.00 53.53 668 GLU A O 1
ATOM 5385 N N . GLU A 1 669 ? 2.489 -14.814 15.840 1.00 58.06 669 GLU A N 1
ATOM 5386 C CA . GLU A 1 669 ? 1.053 -14.898 15.582 1.00 58.06 669 GLU A CA 1
ATOM 5387 C C . GLU A 1 669 ? 0.367 -13.533 15.342 1.00 58.06 669 GLU A C 1
ATOM 5389 O O . GLU A 1 669 ? -0.846 -13.501 15.112 1.00 58.06 669 GLU A O 1
ATOM 5394 N N . GLN A 1 670 ? 1.100 -12.405 15.340 1.00 72.38 670 GLN A N 1
ATOM 5395 C CA . GLN A 1 670 ? 0.504 -11.079 15.086 1.00 72.38 670 GLN A CA 1
ATOM 5396 C C . GLN A 1 670 ? -0.106 -10.968 13.680 1.00 72.38 670 GLN A C 1
ATOM 5398 O O . GLN A 1 670 ? 0.582 -11.015 12.654 1.00 72.38 670 GLN A O 1
ATOM 5403 N N . ILE A 1 671 ? -1.414 -10.722 13.644 1.00 82.06 671 ILE A N 1
ATOM 5404 C CA . ILE A 1 671 ? -2.222 -10.528 12.436 1.00 82.06 671 ILE A CA 1
ATOM 5405 C C . ILE A 1 671 ? -1.722 -9.313 11.638 1.00 82.06 671 ILE A C 1
ATOM 5407 O O . ILE A 1 671 ? -1.657 -9.365 10.407 1.00 82.06 671 ILE A O 1
ATOM 5411 N N . VAL A 1 672 ? -1.345 -8.238 12.339 1.00 88.38 672 VAL A N 1
ATOM 5412 C CA . VAL A 1 672 ? -0.929 -6.958 11.753 1.00 88.38 672 VAL A CA 1
ATOM 5413 C C . VAL A 1 672 ? 0.154 -6.275 12.599 1.00 88.38 672 VAL A C 1
ATOM 5415 O O . VAL A 1 672 ? 0.081 -6.272 13.824 1.00 88.38 672 VAL A O 1
ATOM 5418 N N . ASN A 1 673 ? 1.170 -5.673 11.976 1.00 88.50 673 ASN A N 1
ATOM 5419 C CA . ASN A 1 673 ? 2.274 -5.015 12.686 1.00 88.50 673 ASN A CA 1
ATOM 5420 C C . ASN A 1 673 ? 2.753 -3.755 11.938 1.00 88.50 673 ASN A C 1
ATOM 5422 O O . ASN A 1 673 ? 2.911 -3.773 10.722 1.00 88.50 673 ASN A O 1
ATOM 5426 N N . TYR A 1 674 ? 3.037 -2.653 12.642 1.00 87.88 674 TYR A N 1
ATOM 5427 C CA . TYR A 1 674 ? 3.424 -1.368 12.025 1.00 87.88 674 TYR A CA 1
ATOM 5428 C C . TYR A 1 674 ? 4.741 -1.396 11.222 1.00 87.88 674 TYR A C 1
ATOM 5430 O O . TYR A 1 674 ? 5.024 -0.463 10.470 1.00 87.88 674 TYR A O 1
ATOM 5438 N N . ARG A 1 675 ? 5.573 -2.435 11.378 1.00 88.31 675 ARG A N 1
ATOM 5439 C CA . ARG A 1 675 ? 6.793 -2.626 10.582 1.00 88.31 675 ARG A CA 1
ATOM 5440 C C . ARG A 1 675 ? 6.543 -3.418 9.304 1.00 88.31 675 ARG A C 1
ATOM 5442 O O . ARG A 1 675 ? 7.226 -3.160 8.317 1.00 88.31 675 ARG A O 1
ATOM 5449 N N . THR A 1 676 ? 5.614 -4.374 9.320 1.00 90.88 676 THR A N 1
ATOM 5450 C CA . THR A 1 676 ? 5.457 -5.413 8.280 1.00 90.88 676 THR A CA 1
ATOM 5451 C C . THR A 1 676 ? 4.076 -5.455 7.621 1.00 90.88 676 THR A C 1
ATOM 5453 O O . THR A 1 676 ? 3.898 -6.169 6.634 1.00 90.88 676 THR A O 1
ATOM 5456 N N . GLY A 1 677 ? 3.111 -4.693 8.135 1.00 93.38 677 GLY A N 1
ATOM 5457 C CA . GLY A 1 677 ? 1.706 -4.758 7.751 1.00 93.38 677 GLY A CA 1
ATOM 5458 C C . GLY A 1 677 ? 1.082 -6.102 8.120 1.00 93.38 677 GLY A C 1
ATOM 5459 O O . GLY A 1 677 ? 1.349 -6.669 9.183 1.00 93.38 677 GLY A O 1
ATOM 5460 N N . PHE A 1 678 ? 0.303 -6.646 7.192 1.00 94.12 678 PHE A N 1
ATOM 5461 C CA . PHE A 1 678 ? -0.208 -8.017 7.204 1.00 94.12 678 PHE A CA 1
ATOM 5462 C C . PHE A 1 678 ? 0.849 -9.056 6.763 1.00 94.12 678 PHE A C 1
ATOM 5464 O O . PHE A 1 678 ? 0.512 -10.213 6.490 1.00 94.12 678 PHE A O 1
ATOM 5471 N N . GLY A 1 679 ? 2.120 -8.654 6.662 1.00 93.12 679 GLY A N 1
ATOM 5472 C CA . GLY A 1 679 ? 3.266 -9.514 6.383 1.00 93.12 679 GLY A CA 1
ATOM 5473 C C . GLY A 1 679 ? 3.547 -9.744 4.899 1.00 93.12 679 GLY A C 1
ATOM 5474 O O . GLY A 1 679 ? 3.170 -8.948 4.038 1.00 93.12 679 GLY A O 1
ATOM 5475 N N . ALA A 1 680 ? 4.259 -10.827 4.584 1.00 92.00 680 ALA A N 1
ATOM 5476 C CA . ALA A 1 680 ? 4.752 -11.087 3.230 1.00 92.00 680 ALA A CA 1
ATOM 5477 C C . ALA A 1 680 ? 3.771 -11.890 2.369 1.00 92.00 680 ALA A C 1
ATOM 5479 O O . ALA A 1 680 ? 3.205 -12.871 2.849 1.00 92.00 680 ALA A O 1
ATOM 5480 N N . ILE A 1 681 ? 3.611 -11.483 1.104 1.00 94.44 681 ILE A N 1
ATOM 5481 C CA . ILE A 1 681 ? 2.724 -12.108 0.102 1.00 94.44 681 ILE A CA 1
ATOM 5482 C C . ILE A 1 681 ? 3.181 -13.528 -0.270 1.00 94.44 681 ILE A C 1
ATOM 5484 O O . ILE A 1 681 ? 4.363 -13.753 -0.528 1.00 94.44 681 ILE A O 1
ATOM 5488 N N . ASP A 1 682 ? 2.219 -14.446 -0.393 1.00 93.88 682 ASP A N 1
ATOM 5489 C CA . ASP A 1 682 ? 2.347 -15.748 -1.057 1.00 93.88 682 ASP A CA 1
ATOM 5490 C C . ASP A 1 682 ? 1.045 -16.062 -1.818 1.00 93.88 682 ASP A C 1
ATOM 5492 O O . ASP A 1 682 ? 0.014 -16.356 -1.217 1.00 93.88 682 ASP A O 1
ATOM 5496 N N . LEU A 1 683 ? 1.052 -16.008 -3.150 1.00 96.38 683 LEU A N 1
ATOM 5497 C CA . LEU A 1 683 ? -0.155 -16.223 -3.959 1.00 96.38 683 LEU A CA 1
ATOM 5498 C C . LEU A 1 683 ? -0.695 -17.658 -3.908 1.00 96.38 683 LEU A C 1
ATOM 5500 O O . LEU A 1 683 ? -1.897 -17.856 -4.089 1.00 96.38 683 LEU A O 1
ATOM 5504 N N . SER A 1 684 ? 0.137 -18.662 -3.612 1.00 93.56 684 SER A N 1
ATOM 5505 C CA . SER A 1 684 ? -0.316 -20.054 -3.455 1.00 93.56 684 SER A CA 1
ATOM 5506 C C . SER A 1 684 ? -1.241 -20.256 -2.248 1.00 93.56 684 SER A C 1
ATOM 5508 O O . SER A 1 684 ? -1.830 -21.321 -2.076 1.00 93.56 684 SER A O 1
ATOM 5510 N N . THR A 1 685 ? -1.395 -19.222 -1.417 1.00 93.62 685 THR A N 1
ATOM 5511 C CA . THR A 1 685 ? -2.335 -19.184 -0.298 1.00 93.62 685 THR A CA 1
ATOM 5512 C C . THR A 1 685 ? -3.763 -18.794 -0.683 1.00 93.62 685 THR A C 1
ATOM 5514 O O . THR A 1 685 ? -4.647 -19.027 0.142 1.00 93.62 685 THR A O 1
ATOM 5517 N N . ILE A 1 686 ? -3.968 -18.215 -1.879 1.00 95.69 686 ILE A N 1
ATOM 5518 C CA . ILE A 1 686 ? -5.258 -17.712 -2.396 1.00 95.69 686 ILE A CA 1
ATOM 5519 C C . ILE A 1 686 ? -5.610 -18.217 -3.810 1.00 95.69 686 ILE A C 1
ATOM 5521 O O . ILE A 1 686 ? -6.781 -18.199 -4.177 1.00 95.69 686 ILE A O 1
ATOM 5525 N N . LEU A 1 687 ? -4.639 -18.682 -4.605 1.00 95.62 687 LEU A N 1
ATOM 5526 C CA . LEU A 1 687 ? -4.863 -19.271 -5.932 1.00 95.62 687 LEU A CA 1
ATOM 5527 C C . LEU A 1 687 ? -4.695 -20.797 -5.841 1.00 95.62 687 LEU A C 1
ATOM 5529 O O . LEU A 1 687 ? -3.572 -21.284 -5.691 1.00 95.62 687 LEU A O 1
ATOM 5533 N N . SER A 1 688 ? -5.800 -21.550 -5.887 1.00 91.81 688 SER A N 1
ATOM 5534 C CA . SER A 1 688 ? -5.782 -23.013 -5.740 1.00 91.81 688 SER A CA 1
ATOM 5535 C C . SER A 1 688 ? -5.908 -23.722 -7.085 1.00 91.81 688 SER A C 1
ATOM 5537 O O . SER A 1 688 ? -6.896 -23.572 -7.794 1.00 91.81 688 SER A O 1
ATOM 5539 N N . PHE A 1 689 ? -4.947 -24.585 -7.408 1.00 90.69 689 PHE A N 1
ATOM 5540 C CA . PHE A 1 689 ? -5.003 -25.431 -8.609 1.00 90.69 689 PHE A CA 1
ATOM 5541 C C . PHE A 1 689 ? -5.557 -26.837 -8.313 1.00 90.69 689 PHE A C 1
ATOM 5543 O O . PHE A 1 689 ? -5.508 -27.730 -9.158 1.00 90.69 689 PHE A O 1
ATOM 5550 N N . ASN A 1 690 ? -6.075 -27.051 -7.099 1.00 83.12 690 ASN A N 1
ATOM 5551 C CA . ASN A 1 690 ? -6.492 -28.349 -6.580 1.00 83.12 690 ASN A CA 1
ATOM 5552 C C . ASN A 1 690 ? -7.540 -28.155 -5.472 1.00 83.12 690 ASN A C 1
ATOM 5554 O O . ASN A 1 690 ? -7.211 -27.798 -4.342 1.00 83.12 690 ASN A O 1
ATOM 5558 N N . ASN A 1 691 ? -8.801 -28.474 -5.778 1.00 76.12 691 ASN A N 1
ATOM 5559 C CA . ASN A 1 691 ? -9.995 -28.233 -4.946 1.00 76.12 691 ASN A CA 1
ATOM 5560 C C . ASN A 1 691 ? -10.065 -28.978 -3.588 1.00 76.12 691 ASN A C 1
ATOM 5562 O O . ASN A 1 691 ? -11.131 -29.061 -2.976 1.00 76.12 691 ASN A O 1
ATOM 5566 N N . LYS A 1 692 ? -8.941 -29.528 -3.120 1.00 87.31 692 LYS A N 1
ATOM 5567 C CA . LYS A 1 692 ? -8.734 -30.122 -1.792 1.00 87.31 692 LYS A CA 1
ATOM 5568 C C . LYS A 1 692 ? -7.736 -29.344 -0.935 1.00 87.31 692 LYS A C 1
ATOM 5570 O O . LYS A 1 692 ? -7.505 -29.723 0.210 1.00 87.31 692 LYS A O 1
ATOM 5575 N N . GLU A 1 693 ? -7.120 -28.288 -1.457 1.00 90.81 693 GLU A N 1
ATOM 5576 C CA . GLU A 1 693 ? -6.149 -27.492 -0.703 1.00 90.81 693 GLU A CA 1
ATOM 5577 C C . GLU A 1 693 ? -6.865 -26.509 0.219 1.00 90.81 693 GLU A C 1
ATOM 5579 O O . GLU A 1 693 ? -6.727 -26.586 1.439 1.00 90.81 693 GLU A O 1
ATOM 5584 N N . PHE A 1 694 ? -7.686 -25.647 -0.369 1.00 95.44 694 PHE A N 1
ATOM 5585 C CA . PHE A 1 694 ? -8.531 -24.651 0.283 1.00 95.44 694 PHE A CA 1
ATOM 5586 C C . PHE A 1 694 ? -9.625 -24.215 -0.704 1.00 95.44 694 PHE A C 1
ATOM 5588 O O . PHE A 1 694 ? -9.654 -24.687 -1.843 1.00 95.44 694 PHE A O 1
ATOM 5595 N N . GLY A 1 695 ? -10.495 -23.309 -0.275 1.00 96.06 695 GLY A N 1
ATOM 5596 C CA . GLY A 1 695 ? -11.315 -22.488 -1.162 1.00 96.06 695 GLY A CA 1
ATOM 5597 C C . GLY A 1 695 ? -11.250 -21.014 -0.770 1.00 96.06 695 GLY A C 1
ATOM 5598 O O . GLY A 1 695 ? -10.672 -20.644 0.262 1.00 96.06 695 GLY A O 1
ATOM 5599 N N . VAL A 1 696 ? -11.836 -20.181 -1.621 1.00 97.06 696 VAL A N 1
ATOM 5600 C CA . VAL A 1 696 ? -11.980 -18.736 -1.445 1.00 97.06 696 VAL A CA 1
ATOM 5601 C C . VAL A 1 696 ? -13.457 -18.389 -1.560 1.00 97.06 696 VAL A C 1
ATOM 5603 O O . VAL A 1 696 ? -14.067 -18.608 -2.601 1.00 97.06 696 VAL A O 1
ATOM 5606 N N . ALA A 1 697 ? -14.033 -17.805 -0.520 1.00 97.38 697 ALA A N 1
ATOM 5607 C CA . ALA A 1 697 ? -15.358 -17.206 -0.576 1.00 97.38 697 ALA A CA 1
ATOM 5608 C C . ALA A 1 697 ? -15.231 -15.679 -0.580 1.00 97.38 697 ALA A C 1
ATOM 5610 O O . ALA A 1 697 ? -14.381 -15.135 0.122 1.00 97.38 697 ALA A O 1
ATOM 5611 N N . MET A 1 698 ? -16.040 -14.968 -1.365 1.00 96.81 698 MET A N 1
ATOM 5612 C CA . MET A 1 698 ? -15.971 -13.502 -1.413 1.00 96.81 698 MET A CA 1
ATOM 5613 C C . MET A 1 698 ? -17.305 -12.841 -1.737 1.00 96.81 698 MET A C 1
ATOM 5615 O O . MET A 1 698 ? -18.151 -13.412 -2.420 1.00 96.81 698 MET A O 1
ATOM 5619 N N . THR A 1 699 ? -17.467 -11.599 -1.303 1.00 96.69 699 THR A N 1
ATOM 5620 C CA . THR A 1 699 ? -18.533 -10.705 -1.772 1.00 96.69 699 THR A CA 1
ATOM 5621 C C . THR A 1 699 ? -18.472 -10.477 -3.288 1.00 96.69 699 THR A C 1
ATOM 5623 O O . THR A 1 699 ? -17.410 -10.585 -3.913 1.00 96.69 699 THR A O 1
ATOM 5626 N N . LYS A 1 700 ? -19.615 -10.147 -3.900 1.00 93.94 700 LYS A N 1
ATOM 5627 C CA . LYS A 1 700 ? -19.719 -9.869 -5.343 1.00 93.94 700 LYS A CA 1
ATOM 5628 C C . LYS A 1 700 ? -18.916 -8.620 -5.733 1.00 93.94 700 LYS A C 1
ATOM 5630 O O . LYS A 1 700 ? -18.494 -7.836 -4.890 1.00 93.94 700 LYS A O 1
ATOM 5635 N N . THR A 1 701 ? -18.689 -8.430 -7.031 1.00 87.44 701 THR A N 1
ATOM 5636 C CA . THR A 1 701 ? -17.937 -7.269 -7.549 1.00 87.44 701 THR A CA 1
ATOM 5637 C C . THR A 1 701 ? -18.733 -5.960 -7.490 1.00 87.44 701 THR A C 1
ATOM 5639 O O . THR A 1 701 ? -18.136 -4.887 -7.437 1.00 87.44 701 THR A O 1
ATOM 5642 N N . GLU A 1 702 ? -20.063 -6.042 -7.458 1.00 86.25 702 GLU A N 1
ATOM 5643 C CA . GLU A 1 702 ? -20.986 -4.905 -7.403 1.00 86.25 702 GLU A CA 1
ATOM 5644 C C . GLU A 1 702 ? -22.089 -5.185 -6.369 1.00 86.25 702 GLU A C 1
ATOM 5646 O O . GLU A 1 702 ? -22.486 -6.338 -6.182 1.00 86.25 702 GLU A O 1
ATOM 5651 N N . GLY A 1 703 ? -22.610 -4.133 -5.730 1.00 80.50 703 GLY A N 1
ATOM 5652 C CA . GLY A 1 703 ? -23.822 -4.190 -4.901 1.00 80.50 703 GLY A CA 1
ATOM 5653 C C . GLY A 1 703 ? -23.630 -4.455 -3.403 1.00 80.50 703 GLY A C 1
ATOM 5654 O O . GLY A 1 703 ? -24.589 -4.284 -2.658 1.00 80.50 703 GLY A O 1
ATOM 5655 N N . ASN A 1 704 ? -22.431 -4.814 -2.929 1.00 89.56 704 ASN A N 1
ATOM 5656 C CA . ASN A 1 704 ? -22.152 -4.902 -1.486 1.00 89.56 704 ASN A CA 1
ATOM 5657 C C . ASN A 1 704 ? -21.767 -3.519 -0.943 1.00 89.56 704 ASN A C 1
ATOM 5659 O O . ASN A 1 704 ? -20.598 -3.132 -0.904 1.00 89.56 704 ASN A O 1
ATOM 5663 N N . LYS A 1 705 ? -22.807 -2.789 -0.549 1.00 92.44 705 LYS A N 1
ATOM 5664 C CA . LYS A 1 705 ? -22.750 -1.519 0.167 1.00 92.44 705 LYS A CA 1
ATOM 5665 C C . LYS A 1 705 ? -23.290 -1.721 1.574 1.00 92.44 705 LYS A C 1
ATOM 5667 O O . LYS A 1 705 ? -24.241 -2.479 1.734 1.00 92.44 705 LYS A O 1
ATOM 5672 N N . ILE A 1 706 ? -22.704 -1.054 2.562 1.00 91.94 706 ILE A N 1
ATOM 5673 C CA . ILE A 1 706 ? -23.264 -0.950 3.914 1.00 91.94 706 ILE A CA 1
ATOM 5674 C C . ILE A 1 706 ? -23.766 0.479 4.124 1.00 91.94 706 ILE A C 1
ATOM 5676 O O . ILE A 1 706 ? -23.066 1.437 3.792 1.00 91.94 706 ILE A O 1
ATOM 5680 N N . GLU A 1 707 ? -25.004 0.613 4.595 1.00 91.88 707 GLU A N 1
ATOM 5681 C CA . GLU A 1 707 ? -25.661 1.902 4.856 1.00 91.88 707 GLU A CA 1
ATOM 5682 C C . GLU A 1 707 ? -25.076 2.597 6.097 1.00 91.88 707 GLU A C 1
ATOM 5684 O O . GLU A 1 707 ? -24.311 1.998 6.851 1.00 91.88 707 GLU A O 1
ATOM 5689 N N . SER A 1 708 ? -25.378 3.881 6.296 1.00 87.38 708 SER A N 1
ATOM 5690 C CA . SER A 1 708 ? -24.926 4.638 7.476 1.00 87.38 708 SER A CA 1
ATOM 5691 C C . SER A 1 708 ? -25.560 4.118 8.773 1.00 87.38 708 SER A C 1
ATOM 5693 O O . SER A 1 708 ? -26.715 3.693 8.753 1.00 87.38 708 SER A O 1
ATOM 5695 N N . GLN A 1 709 ? -24.807 4.141 9.883 1.00 85.81 709 GLN A N 1
ATOM 5696 C CA . GLN A 1 709 ? -25.201 3.621 11.205 1.00 85.81 709 GLN A CA 1
ATOM 5697 C C . GLN A 1 709 ? -25.947 2.275 11.103 1.00 85.81 709 GLN A C 1
ATOM 5699 O O . GLN A 1 709 ? -27.134 2.204 11.398 1.00 85.81 709 GLN A O 1
ATOM 5704 N N . SER A 1 710 ? -25.296 1.215 10.617 1.00 89.81 710 SER A N 1
ATOM 5705 C CA . SER A 1 710 ? -25.962 -0.059 10.296 1.00 89.81 710 SER A CA 1
ATOM 5706 C C . SER A 1 710 ? -25.149 -1.289 10.704 1.00 89.81 710 SER A C 1
ATOM 5708 O O . SER A 1 710 ? -23.919 -1.268 10.705 1.00 89.81 710 SER A O 1
ATOM 5710 N N . HIS A 1 711 ? -25.840 -2.394 10.991 1.00 92.19 711 HIS A N 1
ATOM 5711 C CA . HIS A 1 711 ? -25.254 -3.719 11.201 1.00 92.19 711 HIS A CA 1
ATOM 5712 C C . HIS A 1 711 ? -25.674 -4.678 10.072 1.00 92.19 711 HIS A C 1
ATOM 5714 O O . HIS A 1 711 ? -26.861 -4.909 9.829 1.00 92.19 711 HIS A O 1
ATOM 5720 N N . TYR A 1 712 ? -24.696 -5.238 9.356 1.00 94.19 712 TYR A N 1
ATOM 5721 C CA . TYR A 1 712 ? -24.890 -6.220 8.287 1.00 94.19 712 TYR A CA 1
ATOM 5722 C C . TYR A 1 712 ? -24.309 -7.578 8.705 1.00 94.19 712 TYR A C 1
ATOM 5724 O O . TYR A 1 712 ? -23.133 -7.671 9.050 1.00 94.19 712 TYR A O 1
ATOM 5732 N N . ARG A 1 713 ? -25.108 -8.646 8.602 1.00 94.75 713 ARG A N 1
ATOM 5733 C CA . ARG A 1 713 ? -24.758 -10.006 9.052 1.00 94.75 713 ARG A CA 1
ATOM 5734 C C . ARG A 1 713 ? -24.825 -11.021 7.912 1.00 94.75 713 ARG A C 1
ATOM 5736 O O . ARG A 1 713 ? -25.654 -10.925 7.001 1.00 94.75 713 ARG A O 1
ATOM 5743 N N . THR A 1 714 ? -23.958 -12.027 7.973 1.00 96.31 714 THR A N 1
ATOM 5744 C CA . THR A 1 714 ? -23.994 -13.223 7.121 1.00 96.31 714 THR A CA 1
ATOM 5745 C C . THR A 1 714 ? -23.486 -14.458 7.874 1.00 96.31 714 THR A C 1
ATOM 5747 O O . THR A 1 714 ? -23.032 -14.369 9.016 1.00 96.31 714 THR A O 1
ATOM 5750 N N . LYS A 1 715 ? -23.583 -15.638 7.252 1.00 97.06 715 LYS A N 1
ATOM 5751 C CA . LYS A 1 715 ? -23.084 -16.908 7.802 1.00 97.06 715 LYS A CA 1
ATOM 5752 C C . LYS A 1 715 ? -22.308 -17.671 6.742 1.00 97.06 715 LYS A C 1
ATOM 5754 O O . LYS A 1 715 ? -22.698 -17.681 5.577 1.00 97.06 715 LYS A O 1
ATOM 5759 N N . ILE A 1 716 ? -21.228 -18.334 7.148 1.00 97.81 716 ILE A N 1
ATOM 5760 C CA . ILE A 1 716 ? -20.409 -19.143 6.247 1.00 97.81 716 ILE A CA 1
ATOM 5761 C C . ILE A 1 716 ? -20.061 -20.494 6.861 1.00 97.81 716 ILE A C 1
ATOM 5763 O O . ILE A 1 716 ? -19.676 -20.597 8.027 1.00 97.81 716 ILE A O 1
ATOM 5767 N N . LYS A 1 717 ? -20.187 -21.555 6.063 1.00 98.00 717 LYS A N 1
ATOM 5768 C CA . LYS A 1 717 ? -19.873 -22.913 6.500 1.00 98.00 717 LYS A CA 1
ATOM 5769 C C . LYS A 1 717 ? -18.399 -23.242 6.274 1.00 98.00 717 LYS A C 1
ATOM 5771 O O . LYS A 1 717 ? -17.904 -23.178 5.150 1.00 98.00 717 LYS A O 1
ATOM 5776 N N . ILE A 1 718 ? -17.738 -23.668 7.343 1.00 97.75 718 ILE A N 1
ATOM 5777 C CA . ILE A 1 718 ? -16.348 -24.118 7.373 1.00 97.75 718 ILE A CA 1
ATOM 5778 C C . ILE A 1 718 ? -16.309 -25.646 7.500 1.00 97.75 718 ILE A C 1
ATOM 5780 O O . ILE A 1 718 ? -17.161 -26.261 8.147 1.00 97.75 718 ILE A O 1
ATOM 5784 N N . THR A 1 719 ? -15.358 -26.296 6.826 1.00 95.00 719 THR A N 1
ATOM 5785 C CA . THR A 1 719 ? -15.163 -27.757 6.872 1.00 95.00 719 THR A CA 1
ATOM 5786 C C . THR A 1 719 ? -13.668 -28.101 6.762 1.00 95.00 719 THR A C 1
ATOM 5788 O O . THR A 1 719 ? -13.150 -28.519 5.726 1.00 95.00 719 THR A O 1
ATOM 5791 N N . LYS A 1 720 ? -12.962 -27.935 7.884 1.00 92.94 720 LYS A N 1
ATOM 5792 C CA . LYS A 1 720 ? -11.547 -28.244 8.176 1.00 92.94 720 LYS A CA 1
ATOM 5793 C C . LYS A 1 720 ? -11.125 -29.653 7.765 1.00 92.94 720 LYS A C 1
ATOM 5795 O O . LYS A 1 720 ? -9.966 -29.872 7.408 1.00 92.94 720 LYS A O 1
ATOM 5800 N N . SER A 1 721 ? -12.065 -30.592 7.815 1.00 91.00 721 SER A N 1
ATOM 5801 C CA . SER A 1 721 ? -11.909 -31.999 7.438 1.00 91.00 721 SER A CA 1
ATOM 5802 C C . SER A 1 721 ? -11.901 -32.250 5.918 1.00 91.00 721 SER A C 1
ATOM 5804 O O . SER A 1 721 ? -11.381 -33.276 5.481 1.00 91.00 721 SER A O 1
ATOM 5806 N N . LYS A 1 722 ? -12.413 -31.318 5.097 1.00 93.06 722 LYS A N 1
ATOM 5807 C CA . LYS A 1 722 ? -12.435 -31.410 3.621 1.00 93.06 722 LYS A CA 1
ATOM 5808 C C . LYS A 1 722 ? -11.122 -30.957 2.963 1.00 93.06 722 LYS A C 1
ATOM 5810 O O . LYS A 1 722 ? -10.812 -31.401 1.858 1.00 93.06 722 LYS A O 1
ATOM 5815 N N . TYR A 1 723 ? -10.358 -30.096 3.637 1.00 94.00 723 TYR A N 1
ATOM 5816 C CA . TYR A 1 723 ? -9.267 -29.316 3.044 1.00 94.00 723 TYR A CA 1
ATOM 5817 C C . TYR A 1 723 ? -7.907 -29.551 3.717 1.00 94.00 723 TYR A C 1
ATOM 5819 O O . TYR A 1 723 ? -7.822 -29.796 4.923 1.00 94.00 723 TYR A O 1
ATOM 5827 N N . SER A 1 724 ? -6.812 -29.452 2.957 1.00 91.69 724 SER A N 1
ATOM 5828 C CA . SER A 1 724 ? -5.453 -29.621 3.489 1.00 91.69 724 SER A CA 1
ATOM 5829 C C . SER A 1 724 ? -4.928 -28.379 4.212 1.00 91.69 724 SER A C 1
ATOM 5831 O O . SER A 1 724 ? -4.103 -28.531 5.108 1.00 91.69 724 SER A O 1
ATOM 5833 N N . MET A 1 725 ? -5.434 -27.177 3.912 1.00 90.06 725 MET A N 1
ATOM 5834 C CA . MET A 1 725 ? -5.036 -25.937 4.582 1.00 90.06 725 MET A CA 1
ATOM 5835 C C . MET A 1 725 ? -5.388 -25.944 6.077 1.00 90.06 725 MET A C 1
ATOM 5837 O O . MET A 1 725 ? -6.400 -26.507 6.506 1.00 90.06 725 MET A O 1
ATOM 5841 N N . LYS A 1 726 ? -4.509 -25.329 6.876 1.00 87.81 726 LYS A N 1
ATOM 5842 C CA . LYS A 1 726 ? -4.540 -25.324 8.349 1.00 87.81 726 LYS A CA 1
ATOM 5843 C C . LYS A 1 726 ? -4.475 -23.899 8.929 1.00 87.81 726 LYS A C 1
ATOM 5845 O O . LYS A 1 726 ? -3.865 -23.661 9.960 1.00 87.81 726 LYS A O 1
ATOM 5850 N N . ARG A 1 727 ? -5.101 -22.951 8.224 1.00 90.88 727 ARG A N 1
ATOM 5851 C CA . ARG A 1 727 ? -5.416 -21.580 8.663 1.00 90.88 727 ARG A CA 1
ATOM 5852 C C . ARG A 1 727 ? -6.735 -21.146 8.023 1.00 90.88 727 ARG A C 1
ATOM 5854 O O . ARG A 1 727 ? -7.095 -21.678 6.971 1.00 90.88 727 ARG A O 1
ATOM 5861 N N . LEU A 1 728 ? -7.419 -20.186 8.633 1.00 95.00 728 LEU A N 1
ATOM 5862 C CA . LEU A 1 728 ? -8.624 -19.554 8.094 1.00 95.00 728 LEU A CA 1
ATOM 5863 C C . LEU A 1 728 ? -8.481 -18.039 8.253 1.00 95.00 728 LEU A C 1
ATOM 5865 O O . LEU A 1 728 ? -8.209 -17.560 9.349 1.00 95.00 728 LEU A O 1
ATOM 5869 N N . SER A 1 729 ? -8.610 -17.302 7.155 1.00 95.81 729 SER A N 1
ATOM 5870 C CA . SER A 1 729 ? -8.448 -15.848 7.103 1.00 95.81 729 SER A CA 1
ATOM 5871 C C . SER A 1 729 ? -9.749 -15.213 6.637 1.00 95.81 729 SER A C 1
ATOM 5873 O O . SER A 1 729 ? -10.253 -15.598 5.588 1.00 95.81 729 SER A O 1
ATOM 5875 N N . PHE A 1 730 ? -10.238 -14.215 7.363 1.00 97.88 730 PHE A N 1
ATOM 5876 C CA . PHE A 1 730 ? -11.315 -13.313 6.960 1.00 97.88 730 PHE A CA 1
ATOM 5877 C C . PHE A 1 730 ? -10.686 -11.929 6.776 1.00 97.88 730 PHE A C 1
ATOM 5879 O O . PHE A 1 730 ? -9.950 -11.486 7.658 1.00 97.8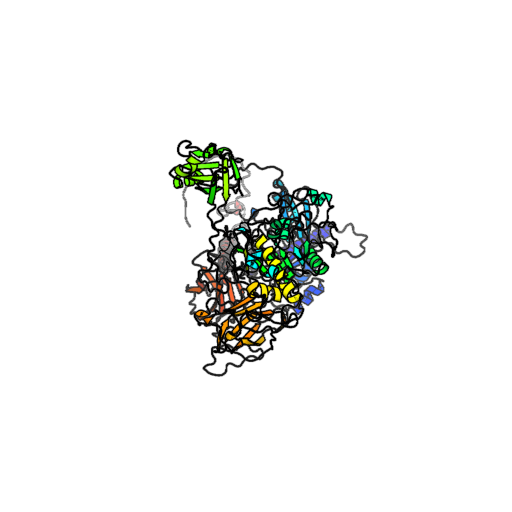8 730 PHE A O 1
ATOM 5886 N N . VAL A 1 731 ? -10.921 -11.272 5.642 1.00 97.75 731 VAL A N 1
ATOM 5887 C CA . VAL A 1 731 ? -10.417 -9.924 5.339 1.00 97.75 731 VAL A CA 1
ATOM 5888 C C . VAL A 1 731 ? -11.570 -9.065 4.839 1.00 97.75 731 VAL A C 1
ATOM 5890 O O . VAL A 1 731 ? -12.092 -9.305 3.751 1.00 97.75 731 VAL A O 1
ATOM 5893 N N . LEU A 1 732 ? -11.941 -8.060 5.626 1.00 97.69 732 LEU A N 1
ATOM 5894 C CA . LEU A 1 732 ? -12.770 -6.932 5.213 1.00 97.69 732 LEU A CA 1
ATOM 5895 C C . LEU A 1 732 ? -11.856 -5.847 4.633 1.00 97.69 732 LEU A C 1
ATOM 5897 O O . LEU A 1 732 ? -10.752 -5.620 5.126 1.00 97.69 732 LEU A O 1
ATOM 5901 N N . THR A 1 733 ? -12.289 -5.176 3.571 1.00 96.25 733 THR A N 1
ATOM 5902 C CA . THR A 1 733 ? -11.549 -4.066 2.965 1.00 96.25 733 THR A CA 1
ATOM 5903 C C . THR A 1 733 ? -12.485 -3.100 2.239 1.00 96.25 733 THR A C 1
ATOM 5905 O O . THR A 1 733 ? -13.504 -3.508 1.676 1.00 96.25 733 THR A O 1
ATOM 5908 N N . TYR A 1 734 ? -12.150 -1.811 2.278 1.00 95.44 734 TYR A N 1
ATOM 5909 C CA . TYR A 1 734 ? -12.938 -0.721 1.700 1.00 95.44 734 TYR A CA 1
ATOM 5910 C C . TYR A 1 734 ? -12.045 0.486 1.338 1.00 95.44 734 TYR A C 1
ATOM 5912 O O . TYR A 1 734 ? -10.813 0.415 1.442 1.00 95.44 734 TYR A O 1
ATOM 5920 N N . LEU A 1 735 ? -12.644 1.582 0.851 1.00 93.56 735 LEU A N 1
ATOM 5921 C CA . LEU A 1 735 ? -11.941 2.809 0.437 1.00 93.56 735 LEU A CA 1
ATOM 5922 C C . LEU A 1 735 ? -12.548 4.056 1.094 1.00 93.56 735 LEU A C 1
ATOM 5924 O O . LEU A 1 735 ? -13.477 4.664 0.568 1.00 93.56 735 LEU A O 1
ATOM 5928 N N . ASP A 1 736 ? -11.985 4.457 2.228 1.00 90.50 736 ASP A N 1
ATOM 5929 C CA . ASP A 1 736 ? -12.473 5.574 3.040 1.00 90.50 736 ASP A CA 1
ATOM 5930 C C . ASP A 1 736 ? -12.111 6.954 2.457 1.00 90.50 736 ASP A C 1
ATOM 5932 O O . ASP A 1 736 ? -11.023 7.157 1.905 1.00 90.50 736 ASP A O 1
ATOM 5936 N N . LEU A 1 737 ? -13.007 7.924 2.620 1.00 84.38 737 LEU A N 1
ATOM 5937 C CA . LEU A 1 737 ? -12.804 9.314 2.220 1.00 84.38 737 LEU A CA 1
ATOM 5938 C C . LEU A 1 737 ? -11.946 10.081 3.236 1.00 84.38 737 LEU A C 1
ATOM 5940 O O . LEU A 1 737 ? -11.803 9.731 4.408 1.00 84.38 737 LEU A O 1
ATOM 5944 N N . GLU A 1 738 ? -11.362 11.185 2.787 1.00 78.00 738 GLU A N 1
ATOM 5945 C CA . GLU A 1 738 ? -10.622 12.110 3.640 1.00 78.00 738 GLU A CA 1
ATOM 5946 C C . GLU A 1 738 ? -11.202 13.517 3.469 1.00 78.00 738 GLU A C 1
ATOM 5948 O O . GLU A 1 738 ? -11.273 14.030 2.353 1.00 78.00 738 GLU A O 1
ATOM 5953 N N . THR A 1 739 ? -11.669 14.136 4.559 1.00 68.94 739 THR A N 1
ATOM 5954 C CA . THR A 1 739 ? -12.392 15.421 4.501 1.00 68.94 739 THR A CA 1
ATOM 5955 C C . THR A 1 739 ? -11.495 16.578 4.069 1.00 68.94 739 THR A C 1
ATOM 5957 O O . THR A 1 739 ? -11.867 17.364 3.199 1.00 68.94 739 THR A O 1
ATOM 5960 N N . ASN A 1 740 ? -10.303 16.665 4.658 1.00 70.06 740 ASN A N 1
ATOM 5961 C CA . ASN A 1 740 ? -9.274 17.664 4.383 1.00 70.06 740 ASN A CA 1
ATOM 5962 C C . ASN A 1 740 ? -7.895 17.070 4.748 1.00 70.06 740 ASN A C 1
ATOM 5964 O O . ASN A 1 740 ? -7.799 16.286 5.694 1.00 70.06 740 ASN A O 1
ATOM 5968 N N . TYR A 1 741 ? -6.833 17.449 4.034 1.00 68.06 741 TYR A N 1
ATOM 5969 C CA . TYR A 1 741 ? -5.461 16.987 4.281 1.00 68.06 741 TYR A CA 1
ATOM 5970 C C . TYR A 1 741 ? -4.956 17.318 5.706 1.00 68.06 741 TYR A C 1
ATOM 5972 O O . TYR A 1 741 ? -4.262 16.493 6.307 1.00 68.06 741 TYR A O 1
ATOM 5980 N N . ASP A 1 742 ? -5.361 18.462 6.280 1.00 64.31 742 ASP A N 1
ATOM 5981 C CA . ASP A 1 742 ? -5.050 18.895 7.657 1.00 64.31 742 ASP A CA 1
ATOM 5982 C C . ASP A 1 742 ? -5.858 18.116 8.730 1.00 64.31 742 ASP A C 1
ATOM 5984 O O . ASP A 1 742 ? -5.577 18.241 9.924 1.00 64.31 742 ASP A O 1
ATOM 5988 N N . SER A 1 743 ? -6.853 17.299 8.346 1.00 73.31 743 SER A N 1
ATOM 5989 C CA . SER A 1 743 ? -7.680 16.531 9.292 1.00 73.31 743 SER A CA 1
ATOM 5990 C C . SER A 1 743 ? -6.855 15.497 10.059 1.00 73.31 743 SER A C 1
ATOM 5992 O O . SER A 1 743 ? -6.137 14.700 9.454 1.00 73.31 743 SER A O 1
ATOM 5994 N N . ILE A 1 744 ? -6.986 15.467 11.388 1.00 75.62 744 ILE A N 1
ATOM 5995 C CA . ILE A 1 744 ? -6.255 14.526 12.255 1.00 75.62 744 ILE A CA 1
ATOM 5996 C C . ILE A 1 744 ? -7.019 13.211 12.500 1.00 75.62 744 ILE A C 1
ATOM 5998 O O . ILE A 1 744 ? -6.500 12.309 13.151 1.00 75.62 744 ILE A O 1
ATOM 6002 N N . ILE A 1 745 ? -8.246 13.113 11.976 1.00 81.25 745 ILE A N 1
ATOM 6003 C CA . ILE A 1 745 ? -9.102 11.922 12.028 1.00 81.25 745 ILE A CA 1
ATOM 6004 C C . ILE A 1 745 ? -8.447 10.803 11.184 1.00 81.25 745 ILE A C 1
ATOM 6006 O O . ILE A 1 745 ? -8.163 11.056 10.008 1.00 81.25 745 ILE A O 1
ATOM 6010 N N . PRO A 1 746 ? -8.204 9.587 11.723 1.00 83.62 746 PRO A N 1
ATOM 6011 C CA . PRO A 1 746 ? -7.575 8.498 10.965 1.00 83.62 746 PRO A CA 1
ATOM 6012 C C . PRO A 1 746 ? -8.504 7.960 9.864 1.00 83.62 746 PRO A C 1
ATOM 6014 O O . PRO A 1 746 ? -8.184 8.028 8.670 1.00 83.62 746 PRO A O 1
ATOM 6017 N N . LEU A 1 747 ? -9.685 7.493 10.278 1.00 87.06 747 LEU A N 1
ATOM 6018 C CA . LEU A 1 747 ? -10.767 6.998 9.433 1.00 87.06 747 LEU A CA 1
ATOM 6019 C C . LEU A 1 747 ? -12.004 7.879 9.625 1.00 87.06 747 LEU A C 1
ATOM 6021 O O . LEU A 1 747 ? -12.326 8.269 10.745 1.00 87.06 747 LEU A O 1
ATOM 6025 N N . LEU A 1 748 ? -12.644 8.251 8.519 1.00 83.50 748 LEU A N 1
ATOM 6026 C CA . LEU A 1 748 ? -13.861 9.059 8.504 1.00 83.50 748 LEU A CA 1
ATOM 6027 C C . LEU A 1 748 ? -15.074 8.131 8.582 1.00 83.50 748 LEU A C 1
ATOM 6029 O O . LEU A 1 748 ? -15.860 8.209 9.526 1.00 83.50 748 LEU A O 1
ATOM 6033 N N . ASN A 1 749 ? -15.149 7.223 7.613 1.00 86.12 749 ASN A N 1
ATOM 6034 C CA . ASN A 1 749 ? -16.061 6.098 7.591 1.00 86.12 749 ASN A CA 1
ATOM 6035 C C . ASN A 1 749 ? -15.314 4.886 8.181 1.00 86.12 749 ASN A C 1
ATOM 6037 O O . ASN A 1 749 ? -14.241 4.501 7.704 1.00 86.12 749 ASN A O 1
ATOM 6041 N N . ASP A 1 750 ? -15.864 4.314 9.243 1.00 88.19 750 ASP A N 1
ATOM 6042 C CA . ASP A 1 750 ? -15.228 3.306 10.098 1.00 88.19 750 ASP A CA 1
ATOM 6043 C C . ASP A 1 750 ? -16.062 2.022 10.002 1.00 88.19 750 ASP A C 1
ATOM 6045 O O . ASP A 1 750 ? -17.265 2.062 10.279 1.00 88.19 750 ASP A O 1
ATOM 6049 N N . LEU A 1 751 ? -15.459 0.925 9.522 1.00 92.25 751 LEU A N 1
ATOM 6050 C CA . LEU A 1 751 ? -16.136 -0.363 9.332 1.00 92.25 751 LEU A CA 1
ATOM 6051 C C . LEU A 1 751 ? -15.439 -1.467 10.130 1.00 92.25 751 LEU A C 1
ATOM 6053 O O . LEU A 1 751 ? -14.360 -1.920 9.744 1.00 92.25 751 LEU A O 1
ATOM 6057 N N . ASP A 1 752 ? -16.087 -1.937 11.193 1.00 92.31 752 ASP A N 1
ATOM 6058 C CA . ASP A 1 752 ? -15.548 -2.980 12.070 1.00 92.31 752 ASP A CA 1
ATOM 6059 C C . ASP A 1 752 ? -15.958 -4.380 11.589 1.00 92.31 752 ASP A C 1
ATOM 6061 O O . ASP A 1 752 ? -17.143 -4.649 11.355 1.00 92.31 752 ASP A O 1
ATOM 6065 N N . LEU A 1 753 ? -14.990 -5.298 11.505 1.00 94.31 753 LEU A N 1
ATOM 6066 C CA . LEU A 1 753 ? -15.222 -6.722 11.245 1.00 94.31 753 LEU A CA 1
ATOM 6067 C C . LEU A 1 753 ? -15.350 -7.498 12.560 1.00 94.31 753 LEU A C 1
ATOM 6069 O O . LEU A 1 753 ? -14.439 -7.475 13.391 1.00 94.31 753 LEU A O 1
ATOM 6073 N N . VAL A 1 754 ? -16.410 -8.295 12.703 1.00 93.56 754 VAL A N 1
ATOM 6074 C CA . VAL A 1 754 ? -16.530 -9.272 13.796 1.00 93.56 754 VAL A CA 1
ATOM 6075 C C . VAL A 1 754 ? -16.837 -10.658 13.236 1.00 93.56 754 VAL A C 1
ATOM 6077 O O . VAL A 1 754 ? -17.671 -10.834 12.353 1.00 93.56 754 VAL A O 1
ATOM 6080 N N . VAL A 1 755 ? -16.133 -11.668 13.744 1.00 94.50 755 VAL A N 1
ATOM 6081 C CA . VAL A 1 755 ? -16.312 -13.076 13.369 1.00 94.50 755 VAL A CA 1
ATOM 6082 C C . VAL A 1 755 ? -16.645 -13.882 14.619 1.00 94.50 755 VAL A C 1
ATOM 6084 O O . VAL A 1 755 ? -15.948 -13.776 15.627 1.00 94.50 755 VAL A O 1
ATOM 6087 N N . ILE A 1 756 ? -17.680 -14.719 14.554 1.00 93.44 756 ILE A N 1
ATOM 6088 C CA . ILE A 1 756 ? -18.123 -15.576 15.662 1.00 93.44 756 ILE A CA 1
ATOM 6089 C C . ILE A 1 756 ? -18.042 -17.040 15.222 1.00 93.44 756 ILE A C 1
ATOM 6091 O O . ILE A 1 756 ? -18.578 -17.406 14.175 1.00 93.44 756 ILE A O 1
ATOM 6095 N N . SER A 1 757 ? -17.358 -17.881 15.999 1.00 95.06 757 SER A N 1
ATOM 6096 C CA . SER A 1 757 ? -17.221 -19.314 15.708 1.00 95.06 757 SER A CA 1
ATOM 6097 C C . SER A 1 757 ? -18.452 -20.135 16.139 1.00 95.06 757 SER A C 1
ATOM 6099 O O . SER A 1 757 ? -19.275 -19.642 16.913 1.00 95.06 757 SER A O 1
ATOM 6101 N N . PRO A 1 758 ? -18.589 -21.399 15.684 1.00 96.38 758 PRO A N 1
ATOM 6102 C CA . PRO A 1 758 ? -19.664 -22.307 16.097 1.00 96.38 758 PRO A CA 1
ATOM 6103 C C . PRO A 1 758 ? -19.816 -22.484 17.619 1.00 96.38 758 PRO A C 1
ATOM 6105 O O . PRO A 1 758 ? -20.926 -22.712 18.096 1.00 96.38 758 PRO A O 1
ATOM 6108 N N . SER A 1 759 ? -18.729 -22.366 18.389 1.00 93.19 759 SER A N 1
ATOM 6109 C CA . SER A 1 759 ? -18.732 -22.382 19.860 1.00 93.19 759 SER A CA 1
ATOM 6110 C C . SER A 1 759 ? -19.151 -21.057 20.517 1.00 93.19 759 SER A C 1
ATOM 6112 O O . SER A 1 759 ? -19.268 -20.995 21.740 1.00 93.19 759 SER A O 1
ATOM 6114 N N . GLY A 1 760 ? -19.385 -20.001 19.730 1.00 88.69 760 GLY A N 1
ATOM 6115 C CA . GLY A 1 760 ? -19.722 -18.654 20.199 1.00 88.69 760 GLY A CA 1
ATOM 6116 C C . GLY A 1 760 ? -18.515 -17.753 20.482 1.00 88.69 760 GLY A C 1
ATOM 6117 O O . GLY A 1 760 ? -18.702 -16.603 20.881 1.00 88.69 760 GLY A O 1
ATOM 6118 N N . LYS A 1 761 ? -17.274 -18.222 20.273 1.00 88.94 761 LYS A N 1
ATOM 6119 C CA . LYS A 1 761 ? -16.073 -17.397 20.483 1.00 88.94 761 LYS A CA 1
ATOM 6120 C C . LYS A 1 761 ? -15.991 -16.299 19.420 1.00 88.94 761 LYS A C 1
ATOM 6122 O O . LYS A 1 761 ? -16.000 -16.580 18.221 1.00 88.94 761 LYS A O 1
ATOM 6127 N N . ARG A 1 762 ? -15.876 -15.051 19.877 1.00 87.88 762 ARG A N 1
ATOM 6128 C CA . ARG A 1 762 ? -15.779 -13.852 19.035 1.00 87.88 762 ARG A CA 1
ATOM 6129 C C . ARG A 1 762 ? -14.325 -13.496 18.727 1.00 87.88 762 ARG A C 1
ATOM 6131 O O . ARG A 1 762 ? -13.429 -13.738 19.535 1.00 87.88 762 ARG A O 1
ATOM 6138 N N . TYR A 1 763 ? -14.120 -12.886 17.567 1.00 90.44 763 TYR A N 1
ATOM 6139 C CA . TYR A 1 763 ? -12.847 -12.373 17.077 1.00 90.44 763 TYR A CA 1
ATOM 6140 C C . TYR A 1 763 ? -13.104 -11.010 16.428 1.00 90.44 763 TYR A C 1
ATOM 6142 O O . TYR A 1 763 ? -13.932 -10.913 15.521 1.00 90.44 763 TYR A O 1
ATOM 6150 N N . LEU A 1 764 ? -12.415 -9.971 16.900 1.00 89.62 764 LEU A N 1
ATOM 6151 C CA . LEU A 1 764 ? -12.476 -8.624 16.326 1.00 89.62 764 LEU A CA 1
ATOM 6152 C C . LEU A 1 764 ? -11.434 -8.486 15.213 1.00 89.62 764 LEU A C 1
ATOM 6154 O O . LEU A 1 764 ? -10.359 -9.094 15.286 1.00 89.62 764 LEU A O 1
ATOM 6158 N N . GLY A 1 765 ? -11.726 -7.669 14.204 1.00 92.06 765 GLY A N 1
ATOM 6159 C CA . GLY A 1 765 ? -10.757 -7.309 13.181 1.00 92.06 765 GLY A CA 1
ATOM 6160 C C . GLY A 1 765 ? -9.484 -6.727 13.796 1.00 92.06 765 GLY A C 1
ATOM 6161 O O . GLY A 1 765 ? -9.515 -5.925 14.729 1.00 92.06 765 GLY A O 1
ATOM 6162 N N . ASN A 1 766 ? -8.339 -7.199 13.295 1.00 90.50 766 ASN A N 1
ATOM 6163 C CA . ASN A 1 766 ? -6.997 -6.738 13.648 1.00 90.50 766 ASN A CA 1
ATOM 6164 C C . ASN A 1 766 ? -6.578 -6.897 15.134 1.00 90.50 766 ASN A C 1
ATOM 6166 O O . ASN A 1 766 ? -5.474 -6.475 15.490 1.00 90.50 766 ASN A O 1
ATOM 6170 N N . ASP A 1 767 ? -7.373 -7.544 16.000 1.00 86.56 767 ASP A N 1
ATOM 6171 C CA . ASP A 1 767 ? -7.009 -7.778 17.407 1.00 86.56 767 ASP A CA 1
ATOM 6172 C C . ASP A 1 767 ? -5.861 -8.791 17.543 1.00 86.56 767 ASP A C 1
ATOM 6174 O O . ASP A 1 767 ? -6.074 -9.988 17.711 1.00 86.56 767 ASP A O 1
ATOM 6178 N N . ASN A 1 768 ? -4.621 -8.302 17.570 1.00 79.69 768 ASN A N 1
ATOM 6179 C CA . ASN A 1 768 ? -3.421 -9.102 17.850 1.00 79.69 768 ASN A CA 1
ATOM 6180 C C . ASN A 1 768 ? -3.429 -9.813 19.223 1.00 79.69 768 ASN A C 1
ATOM 6182 O O . ASN A 1 768 ? -2.572 -10.653 19.474 1.00 79.69 768 ASN A O 1
ATOM 6186 N N . ASN A 1 769 ? -4.346 -9.482 20.139 1.00 73.44 769 ASN A N 1
ATOM 6187 C CA . ASN A 1 769 ? -4.426 -10.049 21.487 1.00 73.44 769 ASN A CA 1
ATOM 6188 C C . ASN A 1 769 ? -5.585 -11.050 21.662 1.00 73.44 769 ASN A C 1
ATOM 6190 O O . ASN A 1 769 ? -5.865 -11.449 22.797 1.00 73.44 769 ASN A O 1
ATOM 6194 N N . TYR A 1 770 ? -6.257 -11.470 20.584 1.00 69.00 770 TYR A N 1
ATOM 6195 C CA . TYR A 1 770 ? -7.451 -12.329 20.625 1.00 69.00 770 TYR A CA 1
ATOM 6196 C C . TYR A 1 770 ? -7.259 -13.652 21.388 1.00 69.00 770 TYR A C 1
ATOM 6198 O O . TYR A 1 770 ? -8.185 -14.158 22.024 1.00 69.00 770 TYR A O 1
ATOM 6206 N N . LYS A 1 771 ? -6.038 -14.206 21.394 1.00 67.50 771 LYS A N 1
ATOM 6207 C CA . LYS A 1 771 ? -5.714 -15.464 22.090 1.00 67.50 771 LYS A CA 1
ATOM 6208 C C . LYS A 1 771 ? -5.797 -15.385 23.612 1.00 67.50 771 LYS A C 1
ATOM 6210 O O . LYS A 1 771 ? -5.978 -16.413 24.259 1.00 67.50 771 LYS A O 1
ATOM 6215 N N . LYS A 1 772 ? -5.736 -14.177 24.184 1.00 64.50 772 LYS A N 1
ATOM 6216 C CA . LYS A 1 772 ? -5.988 -13.944 25.617 1.00 64.50 772 LYS A CA 1
ATOM 6217 C C . LYS A 1 772 ? -7.471 -14.100 25.976 1.00 64.50 772 LYS A C 1
ATOM 6219 O O . LYS A 1 772 ? -7.780 -14.206 27.155 1.00 64.50 772 LYS A O 1
ATOM 6224 N N . GLN A 1 773 ? -8.362 -14.113 24.976 1.00 60.56 773 GLN A N 1
ATOM 6225 C CA . GLN A 1 773 ? -9.832 -14.208 25.055 1.00 60.56 773 GLN A CA 1
ATOM 6226 C C . GLN A 1 773 ? -10.536 -13.110 25.866 1.00 60.56 773 GLN A C 1
ATOM 6228 O O . GLN A 1 773 ? -11.754 -12.983 25.791 1.00 60.56 773 GLN A O 1
ATOM 6233 N N . ASP A 1 774 ? -9.776 -12.264 26.555 1.00 64.25 774 ASP A N 1
ATOM 6234 C CA . ASP A 1 774 ? -10.229 -10.970 27.028 1.00 64.25 774 ASP A CA 1
ATOM 6235 C C . ASP A 1 774 ? -10.555 -10.062 25.831 1.00 64.25 774 ASP A C 1
ATOM 6237 O O . ASP A 1 774 ? -9.707 -9.816 24.964 1.00 64.25 774 ASP A O 1
ATOM 6241 N N . LEU A 1 775 ? -11.806 -9.614 25.772 1.00 67.25 775 LEU A N 1
ATOM 6242 C CA . LEU A 1 775 ? -12.347 -8.674 24.788 1.00 67.25 775 LEU A CA 1
ATOM 6243 C C . LEU A 1 775 ? -12.876 -7.397 25.468 1.00 67.25 775 LEU A C 1
ATOM 6245 O O . LEU A 1 775 ? -13.432 -6.531 24.795 1.00 67.25 775 LEU A O 1
ATOM 6249 N N . HIS A 1 776 ? -12.670 -7.268 26.784 1.00 64.38 776 HIS A N 1
ATOM 6250 C CA . HIS A 1 776 ? -12.944 -6.056 27.543 1.00 64.38 776 HIS A CA 1
ATOM 6251 C C . HIS A 1 776 ? -11.952 -4.966 27.119 1.00 64.38 776 HIS A C 1
ATOM 6253 O O . HIS A 1 776 ? -10.756 -5.215 26.958 1.00 64.38 776 HIS A O 1
ATOM 6259 N N . ASN A 1 777 ? -12.440 -3.742 26.938 1.00 66.94 777 ASN A N 1
ATOM 6260 C CA . ASN A 1 777 ? -11.647 -2.565 26.567 1.00 66.94 777 ASN A CA 1
ATOM 6261 C C . ASN A 1 777 ? -10.886 -2.718 25.237 1.00 66.94 777 ASN A C 1
ATOM 6263 O O . ASN A 1 777 ? -9.792 -2.180 25.072 1.00 66.94 777 ASN A O 1
ATOM 6267 N N . LYS A 1 778 ? -11.497 -3.414 24.264 1.00 69.12 778 LYS A N 1
ATOM 6268 C CA . LYS A 1 778 ? -10.999 -3.534 22.884 1.00 69.12 778 LYS A CA 1
ATOM 6269 C C . LYS A 1 778 ? -11.996 -3.021 21.845 1.00 69.12 778 LYS A C 1
ATOM 6271 O O . LYS A 1 778 ? -13.155 -3.426 21.817 1.00 69.12 778 LYS A O 1
ATOM 6276 N N . ALA A 1 779 ? -11.516 -2.198 20.923 1.00 63.50 779 ALA A N 1
ATOM 6277 C CA . ALA A 1 779 ? -12.177 -1.970 19.640 1.00 63.50 779 ALA A CA 1
ATOM 6278 C C . ALA A 1 779 ? -11.641 -2.963 18.589 1.00 63.50 779 ALA A C 1
ATOM 6280 O O . ALA A 1 779 ? -10.578 -3.559 18.791 1.00 63.50 779 ALA A O 1
ATOM 6281 N N . ALA A 1 780 ? -12.339 -3.097 17.458 1.00 61.25 780 ALA A N 1
ATOM 6282 C CA . ALA A 1 780 ? -11.658 -3.454 16.215 1.00 61.25 780 ALA A CA 1
ATOM 6283 C C . ALA A 1 780 ? -10.849 -2.231 15.713 1.00 61.25 780 ALA A C 1
ATOM 6285 O O . ALA A 1 780 ? -10.852 -1.171 16.354 1.00 61.25 780 ALA A O 1
ATOM 6286 N N . SER A 1 781 ? -10.031 -2.367 14.667 1.00 67.12 781 SER A N 1
ATOM 6287 C CA . SER A 1 781 ? -8.964 -1.386 14.429 1.00 67.12 781 SER A CA 1
ATOM 6288 C C . SER A 1 781 ? -9.366 -0.243 13.498 1.00 67.12 781 SER A C 1
ATOM 6290 O O . SER A 1 781 ? -9.068 -0.255 12.302 1.00 67.12 781 SER A O 1
ATOM 6292 N N . TYR A 1 782 ? -9.843 0.836 14.129 1.00 69.50 782 TYR A N 1
ATOM 6293 C CA . TYR A 1 782 ? -10.030 2.215 13.628 1.00 69.50 782 TYR A CA 1
ATOM 6294 C C . TYR A 1 782 ? -8.778 2.878 12.979 1.00 69.50 782 TYR A C 1
ATOM 6296 O O . TYR A 1 782 ? -8.706 4.098 12.811 1.00 69.50 782 TYR A O 1
ATOM 6304 N N . LEU A 1 783 ? -7.745 2.096 12.640 1.00 79.25 783 LEU A N 1
ATOM 6305 C CA . LEU A 1 783 ? -6.453 2.498 12.074 1.00 79.25 783 LEU A CA 1
ATOM 6306 C C . LEU A 1 783 ? -6.138 1.799 10.737 1.00 79.25 783 LEU A C 1
ATOM 6308 O O . LEU A 1 783 ? -5.000 1.844 10.264 1.00 79.25 783 LEU A O 1
ATOM 6312 N N . SER A 1 784 ? -7.109 1.151 10.095 1.00 88.50 784 SER A N 1
ATOM 6313 C CA . SER A 1 784 ? -6.916 0.539 8.779 1.00 88.50 784 SER A CA 1
ATOM 6314 C C . SER A 1 784 ? -8.226 0.443 7.998 1.00 88.50 784 SER A C 1
ATOM 6316 O O . SER A 1 784 ? -9.214 -0.064 8.503 1.00 88.50 784 SER A O 1
ATOM 6318 N N . THR A 1 785 ? -8.207 0.791 6.707 1.00 93.44 785 THR A N 1
ATOM 6319 C CA . THR A 1 785 ? -9.307 0.488 5.759 1.00 93.44 785 THR A CA 1
ATOM 6320 C C . THR A 1 785 ? -9.330 -0.986 5.319 1.00 93.44 785 THR A C 1
ATOM 6322 O O . THR A 1 785 ? -9.895 -1.345 4.282 1.00 93.44 785 THR A O 1
ATOM 6325 N N . ASN A 1 786 ? -8.658 -1.847 6.088 1.00 95.12 786 ASN A N 1
ATOM 6326 C CA . ASN A 1 786 ? -8.580 -3.290 5.920 1.00 95.12 786 ASN A CA 1
ATOM 6327 C C . ASN A 1 786 ? -8.542 -3.950 7.305 1.00 95.12 786 ASN A C 1
ATOM 6329 O O . ASN A 1 786 ? -7.672 -3.641 8.124 1.00 95.12 786 ASN A O 1
ATOM 6333 N N . GLU A 1 787 ? -9.436 -4.893 7.539 1.00 95.31 787 GLU A N 1
ATOM 6334 C CA . GLU A 1 787 ? -9.651 -5.555 8.821 1.00 95.31 787 GLU A CA 1
ATOM 6335 C C . GLU A 1 787 ? -9.498 -7.062 8.652 1.00 95.31 787 GLU A C 1
ATOM 6337 O O . GLU A 1 787 ? -10.086 -7.644 7.739 1.00 95.31 787 GLU A O 1
ATOM 6342 N N . ARG A 1 788 ? -8.689 -7.709 9.502 1.00 94.44 788 ARG A N 1
ATOM 6343 C CA . ARG A 1 788 ? -8.388 -9.140 9.375 1.00 94.44 788 ARG A CA 1
ATOM 6344 C C . ARG A 1 788 ? -8.644 -9.919 10.658 1.00 94.44 788 ARG A C 1
ATOM 6346 O O . ARG A 1 788 ? -8.125 -9.570 11.711 1.00 94.44 788 ARG A O 1
ATOM 6353 N N . VAL A 1 789 ? -9.331 -11.051 10.525 1.00 94.06 789 VAL A N 1
ATOM 6354 C CA . VAL A 1 789 ? -9.306 -12.153 11.500 1.00 94.06 789 VAL A CA 1
ATOM 6355 C C . VAL A 1 789 ? -8.522 -13.305 10.873 1.00 94.06 789 VAL A C 1
ATOM 6357 O O . VAL A 1 789 ? -8.808 -13.710 9.746 1.00 94.06 789 VAL A O 1
ATOM 6360 N N . LEU A 1 790 ? -7.517 -13.833 11.573 1.00 92.19 790 LEU A N 1
ATOM 6361 C CA . LEU A 1 790 ? -6.664 -14.923 11.089 1.00 92.19 790 LEU A CA 1
ATOM 6362 C C . LEU A 1 790 ? -6.519 -15.987 12.179 1.00 92.19 790 LEU A C 1
ATOM 6364 O O . LEU A 1 790 ? -5.885 -15.736 13.197 1.00 92.19 790 LEU A O 1
ATOM 6368 N N . LEU A 1 791 ? -7.102 -17.163 11.946 1.00 91.31 791 LEU A N 1
ATOM 6369 C CA . LEU A 1 791 ? -7.161 -18.272 12.902 1.00 91.31 791 LEU A CA 1
ATOM 6370 C C . LEU A 1 791 ? -6.088 -19.323 12.605 1.00 91.31 791 LEU A C 1
ATOM 6372 O O . LEU A 1 791 ? -5.912 -19.718 11.440 1.00 91.31 791 LEU A O 1
ATOM 6376 N N . SER A 1 792 ? -5.418 -19.821 13.651 1.00 89.12 792 SER A N 1
ATOM 6377 C CA . SER A 1 792 ? -4.516 -20.972 13.540 1.00 89.12 792 SER A CA 1
ATOM 6378 C C . SER A 1 792 ? -5.292 -22.276 13.317 1.00 89.12 792 SER A C 1
ATOM 6380 O O . SER A 1 792 ? -6.518 -22.342 13.432 1.00 89.12 792 SER A O 1
ATOM 6382 N N . ASN A 1 793 ? -4.572 -23.355 13.012 1.00 89.69 793 ASN A N 1
ATOM 6383 C CA . ASN A 1 793 ? -5.143 -24.690 12.871 1.00 89.69 793 ASN A CA 1
ATOM 6384 C C . ASN A 1 793 ? -5.981 -25.117 14.087 1.00 89.69 793 ASN A C 1
ATOM 6386 O O . ASN A 1 793 ? -7.010 -25.768 13.937 1.00 89.69 793 ASN A O 1
ATOM 6390 N N . GLU A 1 794 ? -5.543 -24.766 15.288 1.00 89.50 794 GLU A N 1
ATOM 6391 C CA . GLU A 1 794 ? -6.118 -25.169 16.571 1.00 89.50 794 GLU A CA 1
ATOM 6392 C C . GLU A 1 794 ? -7.457 -24.463 16.832 1.00 89.50 794 GLU A C 1
ATOM 6394 O O . GLU A 1 794 ? -8.314 -25.003 17.524 1.00 89.50 794 GLU A O 1
ATOM 6399 N N . GLU A 1 795 ? -7.652 -23.293 16.221 1.00 91.06 795 GLU A N 1
ATOM 6400 C CA . GLU A 1 795 ? -8.753 -22.354 16.471 1.00 91.06 795 GLU A CA 1
ATOM 6401 C C . GLU A 1 795 ? -9.878 -22.440 15.427 1.00 91.06 795 GLU A C 1
ATOM 6403 O O . GLU A 1 795 ? -10.930 -21.818 15.576 1.00 91.06 795 GLU A O 1
ATOM 6408 N N . ILE A 1 796 ? -9.665 -23.222 14.364 1.00 94.31 796 ILE A N 1
ATOM 6409 C CA . ILE A 1 796 ? -10.685 -23.525 13.356 1.00 94.31 796 ILE A CA 1
ATOM 6410 C C . ILE A 1 796 ? -11.596 -24.640 13.866 1.00 94.31 796 ILE A C 1
ATOM 6412 O O . ILE A 1 796 ? -11.143 -25.754 14.146 1.00 94.31 796 ILE A O 1
ATOM 6416 N N . GLU A 1 797 ? -12.890 -24.369 13.888 1.00 95.94 797 GLU A N 1
ATOM 6417 C CA . GLU A 1 797 ? -13.958 -25.307 14.221 1.00 95.94 797 GLU A CA 1
ATOM 6418 C C . GLU A 1 797 ? -14.667 -25.784 12.933 1.00 95.94 797 GLU A C 1
ATOM 6420 O O . GLU A 1 797 ? -14.679 -25.075 11.926 1.00 95.94 797 GLU A O 1
ATOM 6425 N N . ASP A 1 798 ? -15.264 -26.982 12.945 1.00 96.44 798 ASP A N 1
ATOM 6426 C CA . ASP A 1 798 ? -16.170 -27.432 11.873 1.00 96.44 798 ASP A CA 1
ATOM 6427 C C . ASP A 1 798 ? -17.598 -26.966 12.207 1.00 96.44 798 ASP A C 1
ATOM 6429 O O . ASP A 1 798 ? -18.146 -27.354 13.239 1.00 96.44 798 ASP A O 1
ATOM 6433 N N . GLY A 1 799 ? -18.214 -26.148 11.346 1.00 97.00 799 GLY A N 1
ATOM 6434 C CA . GLY A 1 799 ? -19.553 -25.595 11.584 1.00 97.00 799 GLY A CA 1
ATOM 6435 C C . GLY A 1 799 ? -19.862 -24.342 10.761 1.00 97.00 799 GLY A C 1
ATOM 6436 O O . GLY A 1 799 ? -19.197 -24.064 9.763 1.00 97.00 799 GLY A O 1
ATOM 6437 N N . GLU A 1 800 ? -20.885 -23.593 11.171 1.00 97.88 800 GLU A N 1
ATOM 6438 C CA . GLU A 1 800 ? -21.210 -22.274 10.613 1.00 97.88 800 GLU A CA 1
ATOM 6439 C C . GLU A 1 800 ? -20.599 -21.169 11.480 1.00 97.88 800 GLU A C 1
ATOM 6441 O O . GLU A 1 800 ? -20.872 -21.093 12.676 1.00 97.88 800 GLU A O 1
ATOM 6446 N N . TYR A 1 801 ? -19.782 -20.314 10.868 1.00 98.00 801 TYR A N 1
ATOM 6447 C CA . TYR A 1 801 ? -19.314 -19.064 11.458 1.00 98.00 801 TYR A CA 1
ATOM 6448 C C . TYR A 1 801 ? -20.301 -17.946 11.107 1.00 98.00 801 TYR A C 1
ATOM 6450 O O . TYR A 1 801 ? -20.784 -17.885 9.972 1.00 98.00 801 TYR A O 1
ATOM 6458 N N . ILE A 1 802 ? -20.572 -17.049 12.053 1.00 96.88 802 ILE A N 1
ATOM 6459 C CA . ILE A 1 802 ? -21.271 -15.782 11.795 1.00 96.88 802 ILE A CA 1
ATOM 6460 C C . ILE A 1 802 ? -20.210 -14.733 11.455 1.00 96.88 802 ILE A C 1
ATOM 6462 O O . ILE A 1 802 ? -19.123 -14.740 12.041 1.00 96.88 802 ILE A O 1
ATOM 6466 N N . ILE A 1 803 ? -20.505 -13.866 10.491 1.00 96.75 803 ILE A N 1
ATOM 6467 C CA . ILE A 1 803 ? -19.654 -12.730 10.141 1.00 96.75 803 ILE A CA 1
ATOM 6468 C C . ILE A 1 803 ? -20.522 -11.478 10.121 1.00 96.75 803 ILE A C 1
ATOM 6470 O O . ILE A 1 803 ? -21.509 -11.421 9.384 1.00 96.75 803 ILE A O 1
ATOM 6474 N N . ASP A 1 804 ? -20.098 -10.489 10.893 1.00 94.56 804 ASP A N 1
ATOM 6475 C CA . ASP A 1 804 ? -20.764 -9.210 11.070 1.00 94.56 804 ASP A CA 1
ATOM 6476 C C . ASP A 1 804 ? -19.857 -8.086 10.573 1.00 94.56 804 ASP A C 1
ATOM 6478 O O . ASP A 1 804 ? -18.633 -8.120 10.747 1.00 94.56 804 ASP A O 1
ATOM 6482 N N . ILE A 1 805 ? -20.472 -7.093 9.940 1.00 94.50 805 ILE A N 1
ATOM 6483 C CA . ILE A 1 805 ? -19.844 -5.832 9.563 1.00 94.50 805 ILE A CA 1
ATOM 6484 C C . ILE A 1 805 ? -20.723 -4.717 10.116 1.00 94.50 805 ILE A C 1
ATOM 6486 O O . ILE A 1 805 ? -21.923 -4.661 9.829 1.00 94.50 805 ILE A O 1
ATOM 6490 N N . TYR A 1 806 ? -20.117 -3.832 10.895 1.00 91.94 806 TYR A N 1
ATOM 6491 C CA . TYR A 1 806 ? -20.760 -2.636 11.426 1.00 91.94 806 TYR A CA 1
ATOM 6492 C C . TYR A 1 806 ? -20.291 -1.407 10.651 1.00 91.94 806 TYR A C 1
ATOM 6494 O O . TYR A 1 806 ? -19.134 -1.347 10.241 1.00 91.94 806 TYR A O 1
ATOM 6502 N N . SER A 1 807 ? -21.170 -0.423 10.474 1.00 89.75 807 SER A N 1
ATOM 6503 C CA . SER A 1 807 ? -20.826 0.915 9.989 1.00 89.75 807 SER A CA 1
ATOM 6504 C C . SER A 1 807 ? -21.141 1.984 11.029 1.00 89.75 807 SER A C 1
ATOM 6506 O O . SER A 1 807 ? -22.150 1.919 11.741 1.00 89.75 807 SER A O 1
ATOM 6508 N N . ASN A 1 808 ? -20.278 2.998 11.075 1.00 81.06 808 ASN A N 1
ATOM 6509 C CA . ASN A 1 808 ? -20.495 4.222 11.835 1.00 81.06 808 ASN A CA 1
ATOM 6510 C C . ASN A 1 808 ? -21.441 5.206 11.111 1.00 81.06 808 ASN A C 1
ATOM 6512 O O . ASN A 1 808 ? -22.028 4.897 10.071 1.00 81.06 808 ASN A O 1
ATOM 6516 N N . GLU A 1 809 ? -21.597 6.417 11.656 1.00 80.12 809 GLU A N 1
ATOM 6517 C CA . GLU A 1 809 ? -22.255 7.517 10.941 1.00 80.12 809 GLU A CA 1
ATOM 6518 C C . GLU A 1 809 ? -21.376 7.996 9.775 1.00 80.12 809 GLU A C 1
ATOM 6520 O O . GLU A 1 809 ? -20.415 8.745 9.959 1.00 80.12 809 GLU A O 1
ATOM 6525 N N . LEU A 1 810 ? -21.717 7.543 8.567 1.00 78.19 810 LEU A N 1
ATOM 6526 C CA . LEU A 1 810 ? -21.008 7.863 7.332 1.00 78.19 810 LEU A CA 1
ATOM 6527 C C . LEU A 1 810 ? -21.162 9.348 6.975 1.00 78.19 810 LEU A C 1
ATOM 6529 O O . LEU A 1 810 ? -22.254 9.921 7.021 1.00 78.19 810 LEU A O 1
ATOM 6533 N N . PHE A 1 811 ? -20.062 9.984 6.572 1.00 66.06 811 PHE A N 1
ATOM 6534 C CA . PHE A 1 811 ? -20.037 11.423 6.312 1.00 66.06 811 PHE A CA 1
ATOM 6535 C C . PHE A 1 811 ? -20.425 11.763 4.861 1.00 66.06 811 PHE A C 1
ATOM 6537 O O . PHE A 1 811 ? -19.638 11.575 3.937 1.00 66.06 811 PHE A O 1
ATOM 6544 N N . ASN A 1 812 ? -21.612 12.354 4.680 1.00 58.81 812 ASN A N 1
ATOM 6545 C CA . ASN A 1 812 ? -22.276 12.714 3.406 1.00 58.81 812 ASN A CA 1
ATOM 6546 C C . ASN A 1 812 ? -22.734 11.556 2.500 1.00 58.81 812 ASN A C 1
ATOM 6548 O O . ASN A 1 812 ? -23.594 11.800 1.654 1.00 58.81 812 ASN A O 1
ATOM 6552 N N . ASP A 1 813 ? -22.205 10.344 2.656 1.00 61.44 813 ASP A N 1
ATOM 6553 C CA . ASP A 1 813 ? -22.632 9.173 1.884 1.00 61.44 813 ASP A CA 1
ATOM 6554 C C . ASP A 1 813 ? -23.741 8.400 2.619 1.00 61.44 813 ASP A C 1
ATOM 6556 O O . ASP A 1 813 ? -23.627 8.110 3.807 1.00 61.44 813 ASP A O 1
ATOM 6560 N N . GLU A 1 814 ? -24.806 8.011 1.908 1.00 75.50 814 GLU A N 1
ATOM 6561 C CA . GLU A 1 814 ? -25.862 7.143 2.464 1.00 75.50 814 GLU A CA 1
ATOM 6562 C C . GLU A 1 814 ? -25.361 5.703 2.694 1.00 75.50 814 GLU A C 1
ATOM 6564 O O . GLU A 1 814 ? -25.892 4.986 3.541 1.00 75.50 814 GLU A O 1
ATOM 6569 N N . SER A 1 815 ? -24.338 5.273 1.942 1.00 87.38 815 SER A N 1
ATOM 6570 C CA . SER A 1 815 ? -23.713 3.949 2.047 1.00 87.38 815 SER A CA 1
ATOM 6571 C C . SER A 1 815 ? -22.308 3.907 1.429 1.00 87.38 815 SER A C 1
ATOM 6573 O O . SER A 1 815 ? -22.012 4.658 0.497 1.00 87.38 815 SER A O 1
ATOM 6575 N N . ILE A 1 816 ? -21.458 2.988 1.899 1.00 90.75 816 ILE A N 1
ATOM 6576 C CA . ILE A 1 816 ? -20.080 2.785 1.417 1.00 90.75 816 ILE A CA 1
ATOM 6577 C C . ILE A 1 816 ? -19.880 1.376 0.831 1.00 90.75 816 ILE A C 1
ATOM 6579 O O . ILE A 1 816 ? -20.372 0.390 1.380 1.00 90.75 816 ILE A O 1
ATOM 6583 N N . ASP A 1 817 ? -19.167 1.274 -0.298 1.00 93.06 817 ASP A N 1
ATOM 6584 C CA . ASP A 1 817 ? -18.812 -0.005 -0.932 1.00 93.06 817 ASP A CA 1
ATOM 6585 C C . ASP A 1 817 ? -17.699 -0.731 -0.161 1.00 93.06 817 ASP A C 1
ATOM 6587 O O . ASP A 1 817 ? -16.665 -0.145 0.175 1.00 93.06 817 ASP A O 1
ATOM 6591 N N . PHE A 1 818 ? -17.883 -2.034 0.063 1.00 95.50 818 PHE A N 1
ATOM 6592 C CA . PHE A 1 818 ? -16.916 -2.886 0.757 1.00 95.50 818 PHE A CA 1
ATOM 6593 C C . PHE A 1 818 ? -16.724 -4.235 0.051 1.00 95.50 818 PHE A C 1
ATOM 6595 O O . PHE A 1 818 ? -17.506 -4.646 -0.813 1.00 95.50 818 PHE A O 1
ATOM 6602 N N . SER A 1 819 ? -15.677 -4.959 0.450 1.00 96.75 819 SER A N 1
ATOM 6603 C CA . SER A 1 819 ? -15.499 -6.369 0.113 1.00 96.75 819 SER A CA 1
ATOM 6604 C C . SER A 1 819 ? -15.077 -7.176 1.338 1.00 96.75 819 SER A C 1
ATOM 6606 O O . SER A 1 819 ? -14.156 -6.779 2.047 1.00 96.75 819 SER A O 1
ATOM 6608 N N . LEU A 1 820 ? -15.689 -8.347 1.532 1.00 97.88 820 LEU A N 1
ATOM 6609 C CA . LEU A 1 820 ? -15.179 -9.394 2.418 1.00 97.88 820 LEU A CA 1
ATOM 6610 C C . LEU A 1 820 ? -14.640 -10.557 1.579 1.00 97.88 820 LEU A C 1
ATOM 6612 O O . LEU A 1 820 ? -15.296 -11.001 0.635 1.00 97.88 820 LEU A O 1
ATOM 6616 N N . ILE A 1 821 ? -13.470 -11.072 1.948 1.00 98.25 821 ILE A N 1
ATOM 6617 C CA . ILE A 1 821 ? -12.854 -12.278 1.389 1.00 98.25 821 ILE A CA 1
ATOM 6618 C C . ILE A 1 821 ? -12.516 -13.241 2.533 1.00 98.25 821 ILE A C 1
ATOM 6620 O O . ILE A 1 821 ? -11.954 -12.840 3.550 1.00 98.25 821 ILE A O 1
ATOM 6624 N N . VAL A 1 822 ? -12.854 -14.519 2.366 1.00 98.38 822 VAL A N 1
ATOM 6625 C CA . VAL A 1 822 ? -12.615 -15.598 3.332 1.00 98.38 822 VAL A CA 1
ATOM 6626 C C . VAL A 1 822 ? -11.829 -16.712 2.647 1.00 98.38 822 VAL A C 1
ATOM 6628 O O . VAL A 1 822 ? -12.233 -17.204 1.597 1.00 98.38 822 VAL A O 1
ATOM 6631 N N . VAL A 1 823 ? -10.697 -17.110 3.226 1.00 97.31 823 VAL A N 1
ATOM 6632 C CA . VAL A 1 823 ? -9.735 -18.043 2.615 1.00 97.31 823 VAL A CA 1
ATOM 6633 C C . VAL A 1 823 ? -9.308 -19.098 3.622 1.00 97.31 823 VAL A C 1
ATOM 6635 O O . VAL A 1 823 ? -8.807 -18.766 4.698 1.00 97.31 823 VAL A O 1
ATOM 6638 N N . GLY A 1 824 ? -9.456 -20.373 3.264 1.00 96.06 824 GLY A N 1
ATOM 6639 C CA . GLY A 1 824 ? -9.084 -21.486 4.135 1.00 96.06 824 GLY A CA 1
ATOM 6640 C C . GLY A 1 824 ? -9.909 -22.742 3.858 1.00 96.06 824 GLY A C 1
ATOM 6641 O O . GLY A 1 824 ? -10.231 -23.014 2.700 1.00 96.06 824 GLY A O 1
ATOM 6642 N N . PRO A 1 825 ? -10.268 -23.529 4.888 1.00 96.31 825 PRO A N 1
ATOM 6643 C CA . PRO A 1 825 ? -11.138 -24.696 4.747 1.00 96.31 825 PRO A CA 1
ATOM 6644 C C . PRO A 1 825 ? -12.623 -24.323 4.537 1.00 96.31 825 PRO A C 1
ATOM 6646 O O . PRO A 1 825 ? -13.503 -24.737 5.291 1.00 96.31 825 PRO A O 1
ATOM 6649 N N . VAL A 1 826 ? -12.883 -23.526 3.504 1.00 96.56 826 VAL A N 1
ATOM 6650 C CA . VAL A 1 826 ? -14.186 -23.009 3.075 1.00 96.56 826 VAL A CA 1
ATOM 6651 C C . VAL A 1 826 ? -14.432 -23.409 1.620 1.00 96.56 826 VAL A C 1
ATOM 6653 O O . VAL A 1 826 ? -13.482 -23.627 0.870 1.00 96.56 826 VAL A O 1
ATOM 6656 N N . ASP A 1 827 ? -15.692 -23.516 1.213 1.00 95.56 827 ASP A N 1
ATOM 6657 C CA . ASP A 1 827 ? -16.056 -23.791 -0.180 1.00 95.56 827 ASP A CA 1
ATOM 6658 C C . ASP A 1 827 ? -15.986 -22.510 -1.031 1.00 95.56 827 ASP A C 1
ATOM 6660 O O . ASP A 1 827 ? -16.339 -21.430 -0.552 1.00 95.56 827 ASP A O 1
ATOM 6664 N N . ASP A 1 828 ? -15.572 -22.634 -2.298 1.00 95.75 828 ASP A N 1
ATOM 6665 C CA . ASP A 1 828 ? -15.666 -21.542 -3.276 1.00 95.75 828 ASP A CA 1
ATOM 6666 C C . ASP A 1 828 ? -17.133 -21.120 -3.437 1.00 95.75 828 ASP A C 1
ATOM 6668 O O . ASP A 1 828 ? -17.966 -21.924 -3.862 1.00 95.75 828 ASP A O 1
ATOM 6672 N N . GLN A 1 829 ? -17.458 -19.872 -3.088 1.00 95.88 829 GLN A N 1
ATOM 6673 C CA . GLN A 1 829 ? -18.823 -19.334 -3.147 1.00 95.88 829 GLN A CA 1
ATOM 6674 C C . GLN A 1 829 ? -18.849 -17.800 -3.089 1.00 95.88 829 GLN A C 1
ATOM 6676 O O . GLN A 1 829 ? -17.924 -17.164 -2.579 1.00 95.88 829 GLN A O 1
ATOM 6681 N N . TYR A 1 830 ? -19.947 -17.201 -3.549 1.00 96.69 830 TYR A N 1
ATOM 6682 C CA . TYR A 1 830 ? -20.235 -15.807 -3.219 1.00 96.69 830 TYR A CA 1
ATOM 6683 C C . TYR A 1 830 ? -20.756 -15.679 -1.785 1.00 96.69 830 TYR A C 1
ATOM 6685 O O . TYR A 1 830 ? -21.522 -16.520 -1.321 1.00 96.69 830 TYR A O 1
ATOM 6693 N N . ILE A 1 831 ? -20.366 -14.597 -1.118 1.00 95.75 831 ILE A N 1
ATOM 6694 C CA . ILE A 1 831 ? -20.891 -14.169 0.179 1.00 95.75 831 ILE A CA 1
ATOM 6695 C C . ILE A 1 831 ? -21.889 -13.038 -0.074 1.00 95.75 831 ILE A C 1
ATOM 6697 O O . ILE A 1 831 ? -21.582 -12.083 -0.788 1.00 95.75 831 ILE A O 1
ATOM 6701 N N . GLU A 1 832 ? -23.072 -13.137 0.524 1.00 94.25 832 GLU A N 1
ATOM 6702 C CA . GLU A 1 832 ? -24.093 -12.088 0.512 1.00 94.25 832 GLU A CA 1
ATOM 6703 C C . GLU A 1 832 ? -24.381 -11.662 1.953 1.00 94.25 832 GLU A C 1
ATOM 6705 O O . GLU A 1 832 ? -24.527 -12.506 2.839 1.00 94.25 832 GLU A O 1
ATOM 6710 N N . PHE A 1 833 ? -24.436 -10.355 2.189 1.00 94.31 833 PHE A N 1
ATOM 6711 C CA . PHE A 1 833 ? -24.781 -9.761 3.479 1.00 94.31 833 PHE A CA 1
ATOM 6712 C C . PHE A 1 833 ? -26.208 -9.223 3.444 1.00 94.31 833 PHE A C 1
ATOM 6714 O O . PHE A 1 833 ? -26.676 -8.777 2.398 1.00 94.31 833 PHE A O 1
ATOM 6721 N N . ASN A 1 834 ? -26.874 -9.234 4.596 1.00 91.62 834 ASN A N 1
ATOM 6722 C CA . ASN A 1 834 ? -28.177 -8.603 4.779 1.00 91.62 834 ASN A CA 1
ATOM 6723 C C . ASN A 1 834 ? -28.109 -7.656 5.990 1.00 91.62 834 ASN A C 1
ATOM 6725 O O . ASN A 1 834 ? -27.437 -8.005 6.967 1.00 91.62 834 ASN A O 1
ATOM 6729 N N . PRO A 1 835 ? -28.814 -6.509 5.972 1.00 91.69 835 PRO A N 1
ATOM 6730 C CA . PRO A 1 835 ? -29.054 -5.729 7.183 1.00 91.69 835 PRO A CA 1
ATOM 6731 C C . PRO A 1 835 ? -29.710 -6.601 8.259 1.00 91.69 835 PRO A C 1
ATOM 6733 O O . PRO A 1 835 ? -30.570 -7.431 7.947 1.00 91.69 835 PRO A O 1
ATOM 6736 N N . THR A 1 836 ? -29.333 -6.413 9.521 1.00 88.88 836 THR A N 1
ATOM 6737 C CA . THR A 1 836 ? -29.907 -7.148 10.654 1.00 88.88 836 THR A CA 1
ATOM 6738 C C . THR A 1 836 ? -30.221 -6.226 11.829 1.00 88.88 836 THR A C 1
ATOM 6740 O O . THR A 1 836 ? -29.661 -5.145 11.960 1.00 88.88 836 THR A O 1
ATOM 6743 N N . GLN A 1 837 ? -31.117 -6.683 12.704 1.00 84.12 837 GLN A N 1
ATOM 6744 C CA . GLN A 1 837 ? -31.404 -6.071 14.007 1.00 84.12 837 GLN A CA 1
ATOM 6745 C C . GLN A 1 837 ? -30.954 -6.973 15.174 1.00 84.12 837 GLN A C 1
ATOM 6747 O O . GLN A 1 837 ? -31.216 -6.674 16.335 1.00 84.12 837 GLN A O 1
ATOM 6752 N N . GLU A 1 838 ? -30.270 -8.087 14.882 1.00 81.62 838 GLU A N 1
ATOM 6753 C CA . GLU A 1 838 ? -29.672 -8.967 15.891 1.00 81.62 838 GLU A CA 1
ATOM 6754 C C . GLU A 1 838 ? -28.446 -8.287 16.530 1.00 81.62 838 GLU A C 1
ATOM 6756 O O . GLU A 1 838 ? -27.365 -8.289 15.946 1.00 81.62 838 GLU A O 1
ATOM 6761 N N . CYS A 1 839 ? -28.596 -7.708 17.725 1.00 72.94 839 CYS A N 1
ATOM 6762 C CA . CYS A 1 839 ? -27.482 -7.133 18.485 1.00 72.94 839 CYS A CA 1
ATOM 6763 C C . CYS A 1 839 ? -26.917 -8.129 19.518 1.00 72.94 839 CYS A C 1
ATOM 6765 O O . CYS A 1 839 ? -27.658 -8.792 20.244 1.00 72.94 839 CYS A O 1
ATOM 6767 N N . ASP A 1 840 ? -25.591 -8.201 19.625 1.00 72.44 840 ASP A N 1
ATOM 6768 C CA . ASP A 1 840 ? -24.869 -9.245 20.368 1.00 72.44 840 ASP A CA 1
ATOM 6769 C C . ASP A 1 840 ? -24.113 -8.653 21.588 1.00 72.44 840 ASP A C 1
ATOM 6771 O O . ASP A 1 840 ? -22.891 -8.733 21.705 1.00 72.44 840 ASP A O 1
ATOM 6775 N N . CYS A 1 841 ? -24.820 -7.976 22.494 1.00 76.81 841 CYS A N 1
ATOM 6776 C CA . CYS A 1 841 ? -24.218 -7.083 23.503 1.00 76.81 841 CYS A CA 1
ATOM 6777 C C . CYS A 1 841 ? -23.623 -7.814 24.724 1.00 76.81 841 CYS A C 1
ATOM 6779 O O . CYS A 1 841 ? -24.217 -8.765 25.223 1.00 76.81 841 CYS A O 1
ATOM 6781 N N . TYR A 1 842 ? -22.490 -7.340 25.262 1.00 65.31 842 TYR A N 1
ATOM 6782 C CA . TYR A 1 842 ? -21.790 -7.988 26.390 1.00 65.31 842 TYR A CA 1
ATOM 6783 C C . TYR A 1 842 ? -22.546 -7.951 27.726 1.00 65.31 842 TYR A C 1
ATOM 6785 O O . TYR A 1 842 ? -22.400 -8.856 28.542 1.00 65.31 842 TYR A O 1
ATOM 6793 N N . LEU A 1 843 ? -23.347 -6.913 27.968 1.00 60.72 843 LEU A N 1
ATOM 6794 C CA . LEU A 1 843 ? -23.968 -6.640 29.272 1.00 60.72 843 LEU A CA 1
ATOM 6795 C C . LEU A 1 843 ? -25.332 -7.346 29.464 1.00 60.72 843 LEU A C 1
ATOM 6797 O O . LEU A 1 843 ? -26.127 -6.961 30.319 1.00 60.72 843 LEU A O 1
ATOM 6801 N N . SER A 1 844 ? -25.635 -8.375 28.664 1.00 51.81 844 SER A N 1
ATOM 6802 C CA . SER A 1 844 ? -26.974 -8.978 28.547 1.00 51.81 844 SER A CA 1
ATOM 6803 C C . SER A 1 844 ? -27.471 -9.777 29.763 1.00 51.81 844 SER A C 1
ATOM 6805 O O . SER A 1 844 ? -28.652 -10.122 29.811 1.00 51.81 844 SER A O 1
ATOM 6807 N N . ASP A 1 845 ? -26.616 -10.068 30.747 1.00 46.59 845 ASP A N 1
ATOM 6808 C CA . ASP A 1 845 ? -26.942 -10.941 31.889 1.00 46.59 845 ASP A CA 1
ATOM 6809 C C . ASP A 1 845 ? -27.996 -10.369 32.862 1.00 46.59 845 ASP A C 1
ATOM 6811 O O . ASP A 1 845 ? -28.542 -11.118 33.674 1.00 46.59 845 ASP A O 1
ATOM 6815 N N . ASN A 1 846 ? -28.324 -9.070 32.800 1.00 40.22 846 ASN A N 1
ATOM 6816 C CA . ASN A 1 846 ? -29.389 -8.468 33.616 1.00 40.22 846 ASN A CA 1
ATOM 6817 C C . ASN A 1 846 ? -30.247 -7.442 32.847 1.00 40.22 846 ASN A C 1
ATOM 6819 O O . ASN A 1 846 ? -30.055 -6.239 32.967 1.00 40.22 846 ASN A O 1
ATOM 6823 N N . HIS A 1 847 ? -31.283 -7.957 32.175 1.00 39.06 847 HIS A N 1
ATOM 6824 C CA . HIS A 1 847 ? -32.459 -7.243 31.646 1.00 39.06 847 HIS A CA 1
ATOM 6825 C C . HIS A 1 847 ? -32.262 -6.195 30.528 1.00 39.06 847 HIS A C 1
ATOM 6827 O O . HIS A 1 847 ? -31.756 -5.099 30.738 1.00 39.06 847 HIS A O 1
ATOM 6833 N N . SER A 1 848 ? -32.890 -6.485 29.378 1.00 44.28 848 SER A N 1
ATOM 6834 C CA . SER A 1 848 ? -33.387 -5.506 28.391 1.00 44.28 848 SER A CA 1
ATOM 6835 C C . SER A 1 848 ? -32.399 -4.419 27.953 1.00 44.28 848 SER A C 1
ATOM 6837 O O . SER A 1 848 ? -32.622 -3.229 28.177 1.00 44.28 848 SER A O 1
ATOM 6839 N N . ILE A 1 849 ? -31.355 -4.837 27.239 1.00 50.78 849 ILE A N 1
ATOM 6840 C CA . ILE A 1 849 ? -30.735 -3.979 26.228 1.00 50.78 849 ILE A CA 1
ATOM 6841 C C . ILE A 1 849 ? -31.620 -4.080 24.985 1.00 50.78 849 ILE A C 1
ATOM 6843 O O . ILE A 1 849 ? -31.628 -5.109 24.311 1.00 50.78 849 ILE A O 1
ATOM 6847 N N . ASP A 1 850 ? -32.412 -3.042 24.723 1.00 55.56 850 ASP A N 1
ATOM 6848 C CA . ASP A 1 850 ? -33.139 -2.925 23.458 1.00 55.56 850 ASP A CA 1
ATOM 6849 C C . ASP A 1 850 ? -32.122 -2.730 22.324 1.00 55.56 850 ASP A C 1
ATOM 6851 O O . ASP A 1 850 ? -31.354 -1.763 22.352 1.00 55.56 850 ASP A O 1
ATOM 6855 N N . SER A 1 851 ? -32.148 -3.599 21.312 1.00 57.00 851 SER A N 1
ATOM 6856 C CA . SER A 1 851 ? -31.507 -3.332 20.020 1.00 57.00 851 SER A CA 1
ATOM 6857 C C . SER A 1 851 ? -32.043 -2.018 19.453 1.00 57.00 851 SER A C 1
ATOM 6859 O O . SER A 1 851 ? -33.266 -1.839 19.371 1.00 57.00 851 SER A O 1
ATOM 6861 N N . SER A 1 852 ? -31.169 -1.115 19.014 1.00 60.59 852 SER A N 1
ATOM 6862 C CA . SER A 1 852 ? -31.602 0.001 18.173 1.00 60.59 852 SER A CA 1
ATOM 6863 C C . SER A 1 852 ? -32.055 -0.514 16.795 1.00 60.59 852 SER A C 1
ATOM 6865 O O . SER A 1 852 ? -31.774 -1.649 16.403 1.00 60.59 852 SER A O 1
ATOM 6867 N N . SER A 1 853 ? -32.839 0.286 16.065 1.00 63.97 853 SER A N 1
ATOM 6868 C CA . SER A 1 853 ? -33.495 -0.116 14.800 1.00 63.97 853 SER A CA 1
ATOM 6869 C C . SER A 1 853 ? -32.535 -0.460 13.649 1.00 63.97 853 SER A C 1
ATOM 6871 O O . SER A 1 853 ? -32.964 -0.956 12.610 1.00 63.97 853 SER A O 1
ATOM 6873 N N . ASP A 1 854 ? -31.259 -0.187 13.865 1.00 67.88 854 ASP A N 1
ATOM 6874 C CA . ASP A 1 854 ? -30.073 -0.350 13.020 1.00 67.88 854 ASP A CA 1
ATOM 6875 C C . ASP A 1 854 ? -29.239 -1.610 13.348 1.00 67.88 854 ASP A C 1
ATOM 6877 O O . ASP A 1 854 ? -28.321 -1.948 12.601 1.00 67.88 854 ASP A O 1
ATOM 6881 N N . GLY A 1 855 ? -29.549 -2.301 14.453 1.00 75.56 855 GLY A N 1
ATOM 6882 C CA . GLY A 1 855 ? -28.846 -3.504 14.911 1.00 75.56 855 GLY A CA 1
ATOM 6883 C C . GLY A 1 855 ? -27.587 -3.271 15.7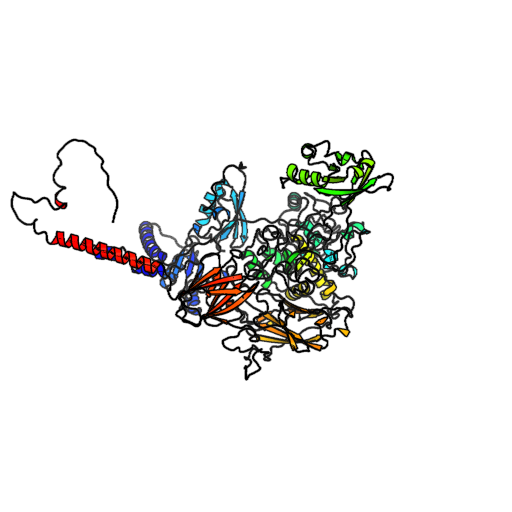51 1.00 75.56 855 GLY A C 1
ATOM 6884 O O . GLY A 1 855 ? -26.916 -4.250 16.095 1.00 75.56 855 GLY A O 1
ATOM 6885 N N . HIS A 1 856 ? -27.276 -2.023 16.119 1.00 81.62 856 HIS A N 1
ATOM 6886 C CA . HIS A 1 856 ? -26.226 -1.703 17.093 1.00 81.62 856 HIS A CA 1
ATOM 6887 C C . HIS A 1 856 ? -26.663 -1.985 18.542 1.00 81.62 856 HIS A C 1
ATOM 6889 O O . HIS A 1 856 ? -27.849 -2.111 18.864 1.00 81.62 856 HIS A O 1
ATOM 6895 N N . CYS A 1 857 ? -25.683 -2.104 19.443 1.00 81.88 857 CYS A N 1
ATOM 6896 C CA . CYS A 1 857 ? -25.931 -2.279 20.872 1.00 81.88 857 CYS A CA 1
ATOM 6897 C C . CYS A 1 857 ? -26.140 -0.947 21.597 1.00 81.88 857 CYS A C 1
ATOM 6899 O O . CYS A 1 857 ? -25.285 -0.064 21.586 1.00 81.88 857 CYS A O 1
ATOM 6901 N N . LYS A 1 858 ? -27.255 -0.840 22.323 1.00 82.38 858 LYS A N 1
ATOM 6902 C CA . LYS A 1 858 ? -27.563 0.316 23.166 1.00 82.38 858 LYS A CA 1
ATOM 6903 C C . LYS A 1 858 ? -26.881 0.199 24.533 1.00 82.38 858 LYS A C 1
ATOM 6905 O O . LYS A 1 858 ? -27.396 -0.447 25.444 1.00 82.38 858 LYS A O 1
ATOM 6910 N N . CYS A 1 859 ? -25.724 0.831 24.668 1.00 81.44 859 CYS A N 1
ATOM 6911 C CA . CYS A 1 859 ? -24.898 0.736 25.868 1.00 81.44 859 CYS A CA 1
ATOM 6912 C C . CYS A 1 859 ? -25.425 1.543 27.060 1.00 81.44 859 CYS A C 1
ATOM 6914 O O . CYS A 1 859 ? -26.227 2.470 26.911 1.00 81.44 859 CYS A O 1
ATOM 6916 N N . ASP A 1 860 ? -24.956 1.189 28.261 1.00 84.12 860 ASP A N 1
ATOM 6917 C CA . ASP A 1 860 ? -25.096 2.060 29.426 1.00 84.12 860 ASP A CA 1
ATOM 6918 C C . ASP A 1 860 ? -24.109 3.238 29.358 1.00 84.12 860 ASP A C 1
ATOM 6920 O O . ASP A 1 860 ? -23.217 3.296 28.513 1.00 84.12 860 ASP A O 1
ATOM 6924 N N . LYS A 1 861 ? -24.264 4.202 30.269 1.00 83.50 861 LYS A N 1
ATOM 6925 C CA . LYS A 1 861 ? -23.475 5.442 30.273 1.00 83.50 861 LYS A CA 1
ATOM 6926 C C . LYS A 1 861 ? -21.966 5.257 30.514 1.00 83.50 861 LYS A C 1
ATOM 6928 O O . LYS A 1 861 ? -21.235 6.231 30.357 1.00 83.50 861 LYS A O 1
ATOM 6933 N N . ASN A 1 862 ? -21.512 4.062 30.899 1.00 86.56 862 ASN A N 1
ATOM 6934 C CA . ASN A 1 862 ? -20.117 3.714 31.169 1.00 86.56 862 ASN A CA 1
ATOM 6935 C C . ASN A 1 862 ? -19.516 2.779 30.098 1.00 86.56 862 ASN A C 1
ATOM 6937 O O . ASN A 1 862 ? -18.371 2.369 30.266 1.00 86.56 862 ASN A O 1
ATOM 6941 N N . HIS A 1 863 ? -20.226 2.463 29.006 1.00 87.31 863 HIS A N 1
ATOM 6942 C CA . HIS A 1 863 ? -19.721 1.592 27.937 1.00 87.31 863 HIS A CA 1
ATOM 6943 C C . HIS A 1 863 ? -20.021 2.143 26.533 1.00 87.31 863 HIS A C 1
ATOM 6945 O O . HIS A 1 863 ? -21.039 2.794 26.318 1.00 87.31 863 HIS A O 1
ATOM 6951 N N . ILE A 1 864 ? -19.154 1.845 25.561 1.00 87.44 864 ILE A N 1
ATOM 6952 C CA . ILE A 1 864 ? -19.309 2.178 24.131 1.00 87.44 864 ILE A CA 1
ATOM 6953 C C . ILE A 1 864 ? -18.815 1.037 23.218 1.00 87.44 864 ILE A C 1
ATOM 6955 O O . ILE A 1 864 ? -18.270 0.029 23.679 1.00 87.44 864 ILE A O 1
ATOM 6959 N N . GLY A 1 865 ? -19.019 1.216 21.910 1.00 83.81 865 GLY A N 1
ATOM 6960 C CA . GLY A 1 865 ? -18.658 0.276 20.846 1.00 83.81 865 GLY A CA 1
ATOM 6961 C C . GLY A 1 865 ? -19.778 -0.708 20.505 1.00 83.81 865 GLY A C 1
ATOM 6962 O O . GLY A 1 865 ? -20.725 -0.874 21.273 1.00 83.81 865 GLY A O 1
ATOM 6963 N N . ASN A 1 866 ? -19.667 -1.367 19.349 1.00 81.75 866 ASN A N 1
ATOM 6964 C CA . ASN A 1 866 ? -20.760 -2.125 18.707 1.00 81.75 866 ASN A CA 1
ATOM 6965 C C . ASN A 1 866 ? -21.382 -3.239 19.570 1.00 81.75 866 ASN A C 1
ATOM 6967 O O . ASN A 1 866 ? -22.513 -3.648 19.315 1.00 81.75 866 ASN A O 1
ATOM 6971 N N . HIS A 1 867 ? -20.668 -3.725 20.594 1.00 81.56 867 HIS A N 1
ATOM 6972 C CA . HIS A 1 867 ? -21.151 -4.717 21.560 1.00 81.56 867 HIS A CA 1
ATOM 6973 C C . HIS A 1 867 ? -21.174 -4.208 23.016 1.00 81.56 867 HIS A C 1
ATOM 6975 O O . HIS A 1 867 ? -21.411 -5.005 23.928 1.00 81.56 867 HIS A O 1
ATOM 6981 N N . CYS A 1 868 ? -20.920 -2.917 23.253 1.00 83.62 868 CYS A N 1
ATOM 6982 C CA . CYS A 1 868 ? -20.673 -2.317 24.572 1.00 83.62 868 CYS A CA 1
ATOM 6983 C C . CYS A 1 868 ? -19.443 -2.888 25.291 1.00 83.62 868 CYS A C 1
ATOM 6985 O O . CYS A 1 868 ? -19.438 -3.054 26.508 1.00 83.62 868 CYS A O 1
ATOM 6987 N N . GLN A 1 869 ? -18.409 -3.228 24.521 1.00 82.88 869 GLN A N 1
ATOM 6988 C CA . GLN A 1 869 ? -17.211 -3.911 25.006 1.00 82.88 869 GLN A CA 1
ATOM 6989 C C . GLN A 1 869 ? -16.103 -2.966 25.510 1.00 82.88 869 GLN A C 1
ATOM 6991 O O . GLN A 1 869 ? -15.099 -3.435 26.044 1.00 82.88 869 GLN A O 1
ATOM 6996 N N . ILE A 1 870 ? -16.251 -1.650 25.317 1.00 86.69 870 ILE A N 1
ATOM 6997 C CA . ILE A 1 870 ? -15.265 -0.633 25.704 1.00 86.69 870 ILE A CA 1
ATOM 6998 C C . ILE A 1 870 ? -15.798 0.143 26.915 1.00 86.69 870 ILE A C 1
ATOM 7000 O O . ILE A 1 870 ? -16.728 0.935 26.781 1.00 86.69 870 ILE A O 1
ATOM 7004 N N . GLU A 1 871 ? -15.203 -0.069 28.086 1.00 88.31 871 GLU A N 1
ATOM 7005 C CA . GLU A 1 871 ? -15.467 0.672 29.324 1.00 88.31 871 GLU A CA 1
ATOM 7006 C C . GLU A 1 871 ? -14.962 2.121 29.232 1.00 88.31 871 GLU A C 1
ATOM 7008 O O . GLU A 1 871 ? -13.886 2.409 28.697 1.00 88.31 871 GLU A O 1
ATOM 7013 N N . ILE A 1 872 ? -15.712 3.033 29.841 1.00 89.62 872 ILE A N 1
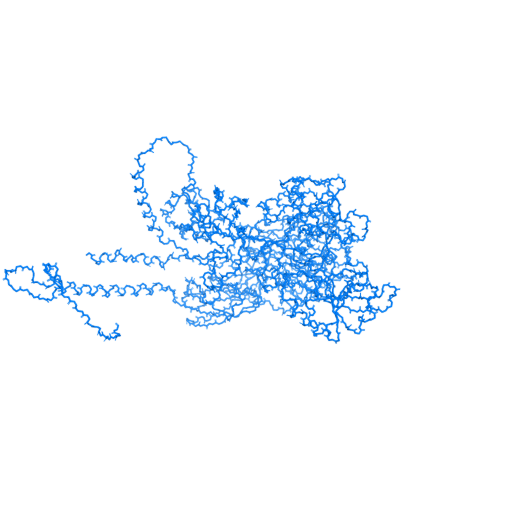ATOM 7014 C CA . ILE A 1 872 ? -15.336 4.424 30.063 1.00 89.62 872 ILE A CA 1
ATOM 7015 C C . ILE A 1 872 ? -15.051 4.601 31.555 1.00 89.62 872 ILE A C 1
ATOM 7017 O O . ILE A 1 872 ? -15.965 4.690 32.376 1.00 89.62 872 ILE A O 1
ATOM 7021 N N . SER A 1 873 ? -13.771 4.682 31.915 1.00 89.25 873 SER A N 1
ATOM 7022 C CA . SER A 1 873 ? -13.374 4.837 33.320 1.00 89.25 873 SER A CA 1
ATOM 7023 C C . SER A 1 873 ? -13.778 6.207 33.897 1.00 89.25 873 SER A C 1
ATOM 7025 O O . SER A 1 873 ? -13.560 7.248 33.279 1.00 89.25 873 SER A O 1
ATOM 7027 N N . GLU A 1 874 ? -14.359 6.240 35.098 1.00 85.00 874 GLU A N 1
ATOM 7028 C CA . GLU A 1 874 ? -14.641 7.496 35.811 1.00 85.00 874 GLU A CA 1
ATOM 7029 C C . GLU A 1 874 ? -13.411 7.943 36.615 1.00 85.00 874 GLU A C 1
ATOM 7031 O O . GLU A 1 874 ? -12.891 7.183 37.433 1.00 85.00 874 GLU A O 1
ATOM 7036 N N . ILE A 1 875 ? -12.957 9.186 36.422 1.00 83.19 875 ILE A N 1
ATOM 7037 C CA . ILE A 1 875 ? -11.803 9.744 37.139 1.00 83.19 875 ILE A CA 1
ATOM 7038 C C . ILE A 1 875 ? -12.265 10.809 38.135 1.00 83.19 875 ILE A C 1
ATOM 7040 O O . ILE A 1 875 ? -12.928 11.783 37.774 1.00 83.19 875 ILE A O 1
ATOM 7044 N N . GLU A 1 876 ? -11.841 10.675 39.395 1.00 73.38 876 GLU A N 1
ATOM 7045 C CA . GLU A 1 876 ? -12.029 11.706 40.420 1.00 73.38 876 GLU A CA 1
ATOM 7046 C C . GLU A 1 876 ? -11.045 12.874 40.201 1.00 73.38 876 GLU A C 1
ATOM 7048 O O . GLU A 1 876 ? -10.034 13.017 40.892 1.00 73.38 876 GLU A O 1
ATOM 7053 N N . ASN A 1 877 ? -11.333 13.721 39.211 1.00 72.94 877 ASN A N 1
ATOM 7054 C CA . ASN A 1 877 ? -10.501 14.866 38.849 1.00 72.94 877 ASN A CA 1
ATOM 7055 C C . ASN A 1 877 ? -10.577 15.973 39.917 1.00 72.94 877 ASN A C 1
ATOM 7057 O O . ASN A 1 877 ? -11.423 16.865 39.876 1.00 72.94 877 ASN A O 1
ATOM 7061 N N . LYS A 1 878 ? -9.684 15.916 40.907 1.00 71.50 878 LYS A N 1
ATOM 7062 C CA . LYS A 1 878 ? -9.508 17.002 41.877 1.00 71.50 878 LYS A CA 1
ATOM 7063 C C . LYS A 1 878 ? -8.837 18.199 41.198 1.00 71.50 878 LYS A C 1
ATOM 7065 O O . LYS A 1 878 ? -7.850 18.037 40.483 1.00 71.50 878 LYS A O 1
ATOM 7070 N N . VAL A 1 879 ? -9.395 19.388 41.423 1.00 71.75 879 VAL A N 1
ATOM 7071 C CA . VAL A 1 879 ? -8.920 20.653 40.839 1.00 71.75 879 VAL A CA 1
ATOM 7072 C C . VAL A 1 879 ? -7.439 20.862 41.159 1.00 71.75 879 VAL A C 1
ATOM 7074 O O . VAL A 1 879 ? -6.990 20.557 42.267 1.00 71.75 879 VAL A O 1
ATOM 7077 N N . ASP A 1 880 ? -6.685 21.311 40.157 1.00 73.75 880 ASP A N 1
ATOM 7078 C CA . ASP A 1 880 ? -5.241 21.569 40.188 1.00 73.75 880 ASP A CA 1
ATOM 7079 C C . ASP A 1 880 ? -4.383 20.385 40.692 1.00 73.75 880 ASP A C 1
ATOM 7081 O O . ASP A 1 880 ? -3.225 20.542 41.084 1.00 73.75 880 ASP A O 1
ATOM 7085 N N . THR A 1 881 ? -4.931 19.164 40.645 1.00 81.31 881 THR A N 1
ATOM 7086 C CA . THR A 1 881 ? -4.241 17.926 41.023 1.00 81.31 881 THR A CA 1
ATOM 7087 C C . THR A 1 881 ? -3.815 17.158 39.773 1.00 81.31 881 THR A C 1
ATOM 7089 O O . THR A 1 881 ? -4.626 16.896 38.884 1.00 81.31 881 THR A O 1
ATOM 7092 N N . LYS A 1 882 ? -2.537 16.771 39.713 1.00 85.38 882 LYS A N 1
ATOM 7093 C CA . LYS A 1 882 ? -1.984 15.942 38.633 1.00 85.38 882 LYS A CA 1
ATOM 7094 C C . LYS A 1 882 ? -2.352 14.466 38.810 1.00 85.38 882 LYS A C 1
ATOM 7096 O O . LYS A 1 882 ? -2.281 13.948 39.925 1.00 85.38 882 LYS A O 1
ATOM 7101 N N . PHE A 1 883 ? -2.689 13.781 37.719 1.00 87.44 883 PHE A N 1
ATOM 7102 C CA . PHE A 1 883 ? -2.947 12.337 37.691 1.00 87.44 883 PHE A CA 1
ATOM 7103 C C . PHE A 1 883 ? -2.411 11.690 36.407 1.00 87.44 883 PHE A C 1
ATOM 7105 O O . PHE A 1 883 ? -2.356 12.327 35.358 1.00 87.44 883 PHE A O 1
ATOM 7112 N N . ASN A 1 884 ? -2.026 10.412 36.479 1.00 89.44 884 ASN A N 1
ATOM 7113 C CA . ASN A 1 884 ? -1.388 9.707 35.365 1.00 89.44 884 ASN A CA 1
ATOM 7114 C C . ASN A 1 884 ? -2.343 8.719 34.692 1.00 89.44 884 ASN A C 1
ATOM 7116 O O . ASN A 1 884 ? -2.998 7.927 35.369 1.00 89.44 884 ASN A O 1
ATOM 7120 N N . ILE A 1 885 ? -2.354 8.715 33.359 1.00 89.62 885 ILE A N 1
ATOM 7121 C CA . ILE A 1 885 ? -3.112 7.782 32.524 1.00 89.62 885 ILE A CA 1
ATOM 7122 C C . ILE A 1 885 ? -2.151 7.031 31.607 1.00 89.62 885 ILE A C 1
ATOM 7124 O O . ILE A 1 885 ? -1.522 7.602 30.718 1.00 89.62 885 ILE A O 1
ATOM 7128 N N . THR A 1 886 ? -2.045 5.723 31.830 1.00 89.62 886 THR A N 1
ATOM 7129 C CA . THR A 1 886 ? -1.330 4.802 30.942 1.00 89.62 886 THR A CA 1
ATOM 7130 C C . THR A 1 886 ? -2.271 4.288 29.854 1.00 89.62 886 THR A C 1
ATOM 7132 O O . THR A 1 886 ? -3.395 3.868 30.157 1.00 89.62 886 THR A O 1
ATOM 7135 N N . VAL A 1 887 ? -1.788 4.314 28.609 1.00 87.44 887 VAL A N 1
ATOM 7136 C CA . VAL A 1 887 ? -2.482 3.890 27.381 1.00 87.44 887 VAL A CA 1
ATOM 7137 C C . VAL A 1 887 ? -1.542 2.984 26.578 1.00 87.44 887 VAL A C 1
ATOM 7139 O O . VAL A 1 887 ? -0.358 3.307 26.427 1.00 87.44 887 VAL A O 1
ATOM 7142 N N . GLY A 1 888 ? -2.035 1.846 26.088 1.00 82.69 888 GLY A N 1
ATOM 7143 C CA . GLY A 1 888 ? -1.274 0.865 25.313 1.00 82.69 888 GLY A CA 1
ATOM 7144 C C . GLY A 1 888 ? -0.819 1.354 23.936 1.00 82.69 888 GLY A C 1
ATOM 7145 O O . GLY A 1 888 ? -1.048 2.495 23.539 1.00 82.69 888 GLY A O 1
ATOM 7146 N N . ALA A 1 889 ? -0.106 0.493 23.210 1.00 81.44 889 ALA A N 1
ATOM 7147 C CA . ALA A 1 889 ? 0.405 0.805 21.876 1.00 81.44 889 ALA A CA 1
ATOM 7148 C C . ALA A 1 889 ? -0.745 0.926 20.863 1.00 81.44 889 ALA A C 1
ATOM 7150 O O . ALA A 1 889 ? -1.536 -0.006 20.738 1.00 81.44 889 ALA A O 1
ATOM 7151 N N . SER A 1 890 ? -0.817 2.043 20.133 1.00 80.06 890 SER A N 1
ATOM 7152 C CA . SER A 1 890 ? -1.884 2.330 19.156 1.00 80.06 890 SER A CA 1
ATOM 7153 C C . SER A 1 890 ? -3.321 2.327 19.725 1.00 80.06 890 SER A C 1
ATOM 7155 O O . SER A 1 890 ? -4.275 2.290 18.953 1.00 80.06 890 SER A O 1
ATOM 7157 N N . GLU A 1 891 ? -3.493 2.414 21.049 1.00 84.94 891 GLU A N 1
ATOM 7158 C CA . GLU A 1 891 ? -4.776 2.341 21.775 1.00 84.94 891 GLU A CA 1
ATOM 7159 C C . GLU A 1 891 ? -5.419 3.732 21.971 1.00 84.94 891 GLU A C 1
ATOM 7161 O O . GLU A 1 891 ? -4.718 4.716 22.229 1.00 84.94 891 GLU A O 1
ATOM 7166 N N . ILE A 1 892 ? -6.755 3.816 21.895 1.00 88.50 892 ILE A N 1
ATOM 7167 C CA . ILE A 1 892 ? -7.551 4.931 22.434 1.00 88.50 892 ILE A CA 1
ATOM 7168 C C . ILE A 1 892 ? -8.121 4.516 23.790 1.00 88.50 892 ILE A C 1
ATOM 7170 O O . ILE A 1 892 ? -8.799 3.496 23.890 1.00 88.50 892 ILE A O 1
ATOM 7174 N N . LYS A 1 893 ? -7.911 5.347 24.814 1.00 90.62 893 LYS A N 1
ATOM 7175 C CA . LYS A 1 893 ? -8.482 5.150 26.149 1.00 90.62 893 LYS A CA 1
ATOM 7176 C C . LYS A 1 893 ? -9.542 6.193 26.472 1.00 90.62 893 LYS A C 1
ATOM 7178 O O . LYS A 1 893 ? -9.283 7.388 26.332 1.00 90.62 893 LYS A O 1
ATOM 7183 N N . TYR A 1 894 ? -10.697 5.735 26.946 1.00 92.00 894 TYR A N 1
ATOM 7184 C CA . TYR A 1 894 ? -11.867 6.566 27.229 1.00 92.00 894 TYR A CA 1
ATOM 7185 C C . TYR A 1 894 ? -12.060 6.775 28.735 1.00 92.00 894 TYR A C 1
ATOM 7187 O O . TYR A 1 894 ? -11.931 5.841 29.534 1.00 92.00 894 TYR A O 1
ATOM 7195 N N . PHE A 1 895 ? -12.365 8.009 29.135 1.00 92.06 895 PHE A N 1
ATOM 7196 C CA . PHE A 1 895 ? -12.667 8.340 30.525 1.00 92.06 895 PHE A CA 1
ATOM 7197 C C . PHE A 1 895 ? -13.557 9.574 30.679 1.00 92.06 895 PHE A C 1
ATOM 7199 O O . PHE A 1 895 ? -13.511 10.492 29.861 1.00 92.06 895 PHE A O 1
ATOM 7206 N N . TYR A 1 896 ? -14.324 9.621 31.769 1.00 90.75 896 TYR A N 1
ATOM 7207 C CA . TYR A 1 896 ? -15.054 10.818 32.185 1.00 90.75 896 TYR A CA 1
ATOM 7208 C C . TYR A 1 896 ? -14.297 11.610 33.252 1.00 90.75 896 TYR A C 1
ATOM 7210 O O . TYR A 1 896 ? -13.764 11.052 34.215 1.00 90.75 896 TYR A O 1
ATOM 7218 N N . LEU A 1 897 ? -14.334 12.934 33.111 1.00 87.88 897 LEU A N 1
ATOM 7219 C CA . LEU A 1 897 ? -13.977 13.904 34.142 1.00 87.88 897 LEU A CA 1
ATOM 7220 C C . LEU A 1 897 ? -15.278 14.416 34.783 1.00 87.88 897 LEU A C 1
ATOM 7222 O O . LEU A 1 897 ? -16.056 15.121 34.137 1.00 87.88 897 LEU A O 1
ATOM 7226 N N . ASN A 1 898 ? -15.536 14.017 36.032 1.00 79.81 898 ASN A N 1
ATOM 7227 C CA . ASN A 1 898 ? -16.857 14.111 36.670 1.00 79.81 898 ASN A CA 1
ATOM 7228 C C . ASN A 1 898 ? -17.044 15.279 37.653 1.00 79.81 898 ASN A C 1
ATOM 7230 O O . ASN A 1 898 ? -18.173 15.520 38.076 1.00 79.81 898 ASN A O 1
ATOM 7234 N N . ASN A 1 899 ? -15.982 16.004 38.014 1.00 69.44 899 ASN A N 1
ATOM 7235 C CA . ASN A 1 899 ? -16.033 17.086 39.002 1.00 69.44 899 ASN A CA 1
ATOM 7236 C C . ASN A 1 899 ? -15.677 18.462 38.415 1.00 69.44 899 ASN A C 1
ATOM 7238 O O . ASN A 1 899 ? -14.744 18.589 37.621 1.00 69.44 899 ASN A O 1
ATOM 7242 N N . GLY A 1 900 ? -16.346 19.500 38.926 1.00 66.44 900 GLY A N 1
ATOM 7243 C CA . GLY A 1 900 ? -15.973 20.907 38.745 1.00 66.44 900 GLY A CA 1
ATOM 7244 C C . GLY A 1 900 ? -16.366 21.536 37.403 1.00 66.44 900 GLY A C 1
ATOM 7245 O O . GLY A 1 900 ? -16.959 20.915 36.520 1.00 66.44 900 GLY A O 1
ATOM 7246 N N . LYS A 1 901 ? -16.030 22.816 37.240 1.00 68.69 901 LYS A N 1
ATOM 7247 C CA . LYS A 1 901 ? -16.102 23.508 35.946 1.00 68.69 901 LYS A CA 1
ATOM 7248 C C . LYS A 1 901 ? -14.807 23.274 35.190 1.00 68.69 901 LYS A C 1
ATOM 7250 O O . LYS A 1 901 ? -13.786 23.843 35.550 1.00 68.69 901 LYS A O 1
ATOM 7255 N N . ILE A 1 902 ? -14.824 22.474 34.129 1.00 70.12 902 ILE A N 1
ATOM 7256 C CA . ILE A 1 902 ? -13.573 22.108 33.465 1.00 70.12 902 ILE A CA 1
ATOM 7257 C C . ILE A 1 902 ? -13.176 23.207 32.469 1.00 70.12 902 ILE A C 1
ATOM 7259 O O . ILE A 1 902 ? -13.639 23.259 31.325 1.00 70.12 902 ILE A O 1
ATOM 7263 N N . GLY A 1 903 ? -12.312 24.115 32.928 1.00 68.12 903 GLY A N 1
ATOM 7264 C CA . GLY A 1 903 ? -11.741 25.181 32.110 1.00 68.12 903 GLY A CA 1
ATOM 7265 C C . GLY A 1 903 ? -10.766 24.609 31.087 1.00 68.12 903 GLY A C 1
ATOM 7266 O O . GLY A 1 903 ? -11.007 24.698 29.878 1.00 68.12 903 GLY A O 1
ATOM 7267 N N . THR A 1 904 ? -9.708 23.966 31.584 1.00 74.12 904 THR A N 1
ATOM 7268 C CA . THR A 1 904 ? -8.555 23.532 30.783 1.00 74.12 904 THR A CA 1
ATOM 7269 C C . THR A 1 904 ? -7.993 22.196 31.280 1.00 74.12 904 THR A C 1
ATOM 7271 O O . THR A 1 904 ? -7.802 22.013 32.484 1.00 74.12 904 THR A O 1
ATOM 7274 N N . ILE A 1 905 ? -7.685 21.281 30.350 1.00 79.94 905 ILE A N 1
ATOM 7275 C CA . ILE A 1 905 ? -6.803 20.127 30.601 1.00 79.94 905 ILE A CA 1
ATOM 7276 C C . ILE A 1 905 ? -5.411 20.472 30.070 1.00 79.94 905 ILE A C 1
ATOM 7278 O O . ILE A 1 905 ? -5.278 20.810 28.894 1.00 79.94 905 ILE A O 1
ATOM 7282 N N . TYR A 1 906 ? -4.377 20.335 30.893 1.00 80.94 906 TYR A N 1
ATOM 7283 C CA . TYR A 1 906 ? -2.982 20.274 30.449 1.00 80.94 906 TYR A CA 1
ATOM 7284 C C . TYR A 1 906 ? -2.571 18.805 30.346 1.00 80.94 906 TYR A C 1
ATOM 7286 O O . TYR A 1 906 ? -2.937 18.014 31.218 1.00 80.94 906 TYR A O 1
ATOM 7294 N N . VAL A 1 907 ? -1.823 18.437 29.301 1.00 80.50 907 VAL A N 1
ATOM 7295 C CA . VAL A 1 907 ? -1.329 17.063 29.123 1.00 80.50 907 VAL A CA 1
ATOM 7296 C C . VAL A 1 907 ? 0.162 17.075 28.813 1.00 80.50 907 VAL A C 1
ATOM 7298 O O . VAL A 1 907 ? 0.589 17.431 27.714 1.00 80.50 907 VAL A O 1
ATOM 7301 N N . THR A 1 908 ? 0.946 16.642 29.790 1.00 75.19 908 THR A N 1
ATOM 7302 C CA . THR A 1 908 ? 2.379 16.370 29.685 1.00 75.19 908 THR A CA 1
ATOM 7303 C C . THR A 1 908 ? 2.599 14.876 29.427 1.00 75.19 908 THR A C 1
ATOM 7305 O O . THR A 1 908 ? 1.694 14.043 29.556 1.00 75.19 908 THR A O 1
ATOM 7308 N N . ARG A 1 909 ? 3.813 14.498 29.017 1.00 72.56 909 ARG A N 1
ATOM 7309 C CA . ARG A 1 909 ? 4.176 13.094 28.794 1.00 72.56 909 ARG A CA 1
ATOM 7310 C C . ARG A 1 909 ? 5.561 12.821 29.344 1.00 72.56 909 ARG A C 1
ATOM 7312 O O . ARG A 1 909 ? 6.452 13.649 29.211 1.00 72.56 909 ARG A O 1
ATOM 7319 N N . GLU A 1 910 ? 5.749 11.638 29.913 1.00 61.69 910 GLU A N 1
ATOM 7320 C CA . GLU A 1 910 ? 7.010 11.265 30.565 1.00 61.69 910 GLU A CA 1
ATOM 7321 C C . GLU A 1 910 ? 8.189 11.173 29.572 1.00 61.69 910 GLU A C 1
ATOM 7323 O O . GLU A 1 910 ? 9.352 11.303 29.961 1.00 61.69 910 GLU A O 1
ATOM 7328 N N . HIS A 1 911 ? 7.906 10.959 28.279 1.00 59.09 911 HIS A N 1
ATOM 7329 C CA . HIS A 1 911 ? 8.906 10.765 27.227 1.00 59.09 911 HIS A CA 1
ATOM 7330 C C . HIS A 1 911 ? 8.545 11.500 25.921 1.00 59.09 911 HIS A C 1
ATOM 7332 O O . HIS A 1 911 ? 7.475 11.285 25.348 1.00 59.09 911 HIS A O 1
ATOM 7338 N N . ASN A 1 912 ? 9.494 12.266 25.371 1.00 58.62 912 ASN A N 1
ATOM 7339 C CA . ASN A 1 912 ? 9.380 12.971 24.082 1.00 58.62 912 ASN A CA 1
ATOM 7340 C C . ASN A 1 912 ? 9.565 12.046 22.852 1.00 58.62 912 ASN A C 1
ATOM 7342 O O . ASN A 1 912 ? 10.226 12.406 21.883 1.00 58.62 912 ASN A O 1
ATOM 7346 N N . MET A 1 913 ? 9.007 10.828 22.888 1.00 54.44 913 MET A N 1
ATOM 7347 C CA . MET A 1 913 ? 9.196 9.811 21.836 1.00 54.44 913 MET A CA 1
ATOM 7348 C C . MET A 1 913 ? 8.135 9.819 20.723 1.00 54.44 913 MET A C 1
ATOM 7350 O O . MET A 1 913 ? 8.328 9.153 19.711 1.00 54.44 913 MET A O 1
ATOM 7354 N N . SER A 1 914 ? 7.036 10.575 20.847 1.00 57.09 914 SER A N 1
ATOM 7355 C CA . SER A 1 914 ? 6.108 10.784 19.722 1.00 57.09 914 SER A CA 1
ATOM 7356 C C . SER A 1 914 ? 5.499 12.183 19.720 1.00 57.09 914 SER A C 1
ATOM 7358 O O . SER A 1 914 ? 5.012 12.656 20.743 1.00 57.09 914 SER A O 1
ATOM 7360 N N . GLU A 1 915 ? 5.444 12.819 18.553 1.00 64.06 915 GLU A N 1
ATOM 7361 C CA . GLU A 1 915 ? 4.746 14.099 18.344 1.00 64.06 915 GLU A CA 1
ATOM 7362 C C . GLU A 1 915 ? 3.257 13.905 17.976 1.00 64.06 915 GLU A C 1
ATOM 7364 O O . GLU A 1 915 ? 2.549 14.872 17.690 1.00 64.06 915 GLU A O 1
ATOM 7369 N N . TYR A 1 916 ? 2.790 12.648 17.948 1.00 72.38 916 TYR A N 1
ATOM 7370 C CA . TYR A 1 916 ? 1.576 12.225 17.236 1.00 72.38 916 TYR A CA 1
ATOM 7371 C C . TYR A 1 916 ? 0.524 11.537 18.118 1.00 72.38 916 TYR A C 1
ATOM 7373 O O . TYR A 1 916 ? -0.429 10.976 17.590 1.00 72.38 916 TYR A O 1
ATOM 7381 N N . ALA A 1 917 ? 0.658 11.557 19.447 1.00 83.62 917 ALA A N 1
ATOM 7382 C CA . ALA A 1 917 ? -0.473 11.231 20.321 1.00 83.62 917 ALA A CA 1
ATOM 7383 C C . ALA A 1 917 ? -1.495 12.383 20.303 1.00 83.62 917 ALA A C 1
ATOM 7385 O O . ALA A 1 917 ? -1.106 13.548 20.168 1.00 83.62 917 ALA A O 1
ATOM 7386 N N . SER A 1 918 ? -2.784 12.082 20.446 1.00 85.25 918 SER A N 1
ATOM 7387 C CA . SER A 1 918 ? -3.857 13.084 20.425 1.00 85.25 918 SER A CA 1
ATOM 7388 C C . SER A 1 918 ? -4.875 12.871 21.541 1.00 85.25 918 SER A C 1
ATOM 7390 O O . SER A 1 918 ? -5.040 11.771 22.063 1.00 85.25 918 SER A O 1
ATOM 7392 N N . ILE A 1 919 ? -5.542 13.953 21.929 1.00 88.19 919 ILE A N 1
ATOM 7393 C CA . ILE A 1 919 ? -6.624 13.961 22.914 1.00 88.19 919 ILE A CA 1
ATOM 7394 C C . ILE A 1 919 ? -7.863 14.583 22.280 1.00 88.19 919 ILE A C 1
ATOM 7396 O O . ILE A 1 919 ? -7.772 15.590 21.575 1.00 88.19 919 ILE A O 1
ATOM 7400 N N . TRP A 1 920 ? -9.007 13.969 22.542 1.00 88.88 920 TRP A N 1
ATOM 7401 C CA . TRP A 1 920 ? -10.314 14.309 22.001 1.00 88.88 920 TRP A CA 1
ATOM 7402 C C . TRP A 1 920 ? -11.271 14.469 23.175 1.00 88.88 920 TRP A C 1
ATOM 7404 O O . TRP A 1 920 ? -11.165 13.746 24.164 1.00 88.88 920 TRP A O 1
ATOM 7414 N N . VAL A 1 921 ? -12.136 15.474 23.118 1.00 89.25 921 VAL A N 1
ATOM 7415 C CA . VAL A 1 921 ? -12.902 15.948 24.272 1.00 89.25 921 VAL A CA 1
ATOM 7416 C C . VAL A 1 921 ? -14.299 16.344 23.821 1.00 89.25 921 VAL A C 1
ATOM 7418 O O . VAL A 1 921 ? -14.447 17.135 22.888 1.00 89.25 921 VAL A O 1
ATOM 7421 N N . GLY A 1 922 ? -15.307 15.813 24.507 1.00 87.69 922 GLY A N 1
ATOM 7422 C CA . GLY A 1 922 ? -16.708 15.979 24.144 1.00 87.69 922 GLY A CA 1
ATOM 7423 C C . GLY A 1 922 ? -17.656 15.732 25.308 1.00 87.69 922 GLY A C 1
ATOM 7424 O O . GLY A 1 922 ? -17.231 15.328 26.390 1.00 87.69 922 GLY A O 1
ATOM 7425 N N . LYS A 1 923 ? -18.948 16.003 25.127 1.00 85.12 923 LYS A N 1
ATOM 7426 C CA . LYS A 1 923 ? -19.940 15.768 26.195 1.00 85.12 923 LYS A CA 1
ATOM 7427 C C . LYS A 1 923 ? -20.256 14.294 26.414 1.00 85.12 923 LYS A C 1
ATOM 7429 O O . LYS A 1 923 ? -20.414 13.862 27.551 1.00 85.12 923 LYS A O 1
ATOM 7434 N N . GLU A 1 924 ? -20.340 13.548 25.324 1.00 86.06 924 GLU A N 1
ATOM 7435 C CA . GLU A 1 924 ? -20.703 12.134 25.293 1.00 86.06 924 GLU A CA 1
ATOM 7436 C C . GLU A 1 924 ? -19.525 11.340 24.718 1.00 86.06 924 GLU A C 1
ATOM 7438 O O . GLU A 1 924 ? -18.737 11.866 23.928 1.00 86.06 924 GLU A O 1
ATOM 7443 N N . CYS A 1 925 ? -19.365 10.088 25.145 1.00 86.56 925 CYS A N 1
ATOM 7444 C CA . CYS A 1 925 ? -18.343 9.206 24.589 1.00 86.56 925 CYS A CA 1
ATOM 7445 C C . CYS A 1 925 ? -18.848 8.477 23.340 1.00 86.56 925 CYS A C 1
ATOM 7447 O O . CYS A 1 925 ? -20.022 8.139 23.228 1.00 86.56 925 CYS A O 1
ATOM 7449 N N . SER A 1 926 ? -17.926 8.191 22.425 1.00 85.12 926 SER A N 1
ATOM 7450 C CA . SER A 1 926 ? -18.155 7.509 21.150 1.00 85.12 926 SER A CA 1
ATOM 7451 C C . SER A 1 926 ? -16.905 6.709 20.791 1.00 85.12 926 SER A C 1
ATOM 7453 O O . SER A 1 926 ? -15.805 7.121 21.157 1.00 85.12 926 SER A O 1
ATOM 7455 N N . GLN A 1 927 ? -17.049 5.593 20.069 1.00 83.31 927 GLN A N 1
ATOM 7456 C CA . GLN A 1 927 ? -15.899 4.848 19.535 1.00 83.31 927 GLN A CA 1
ATOM 7457 C C . GLN A 1 927 ? -15.158 5.655 18.450 1.00 83.31 927 GLN A C 1
ATOM 7459 O O . GLN A 1 927 ? -13.949 5.510 18.281 1.00 83.31 927 GLN A O 1
ATOM 7464 N N . HIS A 1 928 ? -15.867 6.522 17.722 1.00 79.81 928 HIS A N 1
ATOM 7465 C CA . HIS A 1 928 ? -15.317 7.214 16.559 1.00 79.81 928 HIS A CA 1
ATOM 7466 C C . HIS A 1 928 ? -14.856 8.621 16.938 1.00 79.81 928 HIS A C 1
ATOM 7468 O O . HIS A 1 928 ? -15.647 9.491 17.304 1.00 79.81 928 HIS A O 1
ATOM 7474 N N . LEU A 1 929 ? -13.554 8.870 16.790 1.00 82.88 929 LEU A N 1
ATOM 7475 C CA . LEU A 1 929 ? -12.921 10.154 17.113 1.00 82.88 929 LEU A CA 1
ATOM 7476 C C . LEU A 1 929 ? -13.540 11.344 16.349 1.00 82.88 929 LEU A C 1
ATOM 7478 O O . LEU A 1 929 ? -13.525 12.474 16.834 1.00 82.88 929 LEU A O 1
ATOM 7482 N N . SER A 1 930 ? -14.132 11.093 15.178 1.00 77.56 930 SER A N 1
ATOM 7483 C CA . SER A 1 930 ? -14.810 12.086 14.337 1.00 77.56 930 SER A CA 1
ATOM 7484 C C . SER A 1 930 ? -15.998 12.797 15.003 1.00 77.56 930 SER A C 1
ATOM 7486 O O . SER A 1 930 ? -16.322 13.907 14.581 1.00 77.56 930 SER A O 1
ATOM 7488 N N . THR A 1 931 ? -16.626 12.216 16.034 1.00 79.69 931 THR A N 1
ATOM 7489 C CA . THR A 1 931 ? -17.819 12.797 16.682 1.00 79.69 931 THR A CA 1
ATOM 7490 C C . THR A 1 931 ? -17.503 13.750 17.842 1.00 79.69 931 THR A C 1
ATOM 7492 O O . THR A 1 931 ? -18.401 14.448 18.305 1.00 79.69 931 THR A O 1
ATOM 7495 N N . PHE A 1 932 ? -16.258 13.799 18.331 1.00 82.25 932 PHE A N 1
ATOM 7496 C CA . PHE A 1 932 ? -15.874 14.620 19.489 1.00 82.25 932 PHE A CA 1
ATOM 7497 C C . PHE A 1 932 ? -15.781 16.113 19.132 1.00 82.25 932 PHE A C 1
ATOM 7499 O O . PHE A 1 932 ? -15.095 16.497 18.182 1.00 82.25 932 PHE A O 1
ATOM 7506 N N . GLU A 1 933 ? -16.408 16.985 19.932 1.00 82.62 933 GLU A N 1
ATOM 7507 C CA . GLU A 1 933 ? -16.504 18.424 19.633 1.00 82.62 933 GLU A CA 1
ATOM 7508 C C . GLU A 1 933 ? -15.156 19.173 19.637 1.00 82.62 933 GLU A C 1
ATOM 7510 O O . GLU A 1 933 ? -15.050 20.265 19.064 1.00 82.62 933 GLU A O 1
ATOM 7515 N N . ARG A 1 934 ? -14.123 18.630 20.296 1.00 79.62 934 ARG A N 1
ATOM 7516 C CA . ARG A 1 934 ? -12.767 19.201 20.347 1.00 79.62 934 ARG A CA 1
ATOM 7517 C C . ARG A 1 934 ? -11.692 18.122 20.255 1.00 79.62 934 ARG A C 1
ATOM 7519 O O . ARG A 1 934 ? -11.866 17.018 20.759 1.00 79.62 934 ARG A O 1
ATOM 7526 N N . ASN A 1 935 ? -10.534 18.476 19.701 1.00 83.12 935 ASN A N 1
ATOM 7527 C CA . ASN A 1 935 ? -9.334 17.640 19.718 1.00 83.12 935 ASN A CA 1
ATOM 7528 C C . ASN A 1 935 ? -8.043 18.472 19.641 1.00 83.12 935 ASN A C 1
ATOM 7530 O O . ASN A 1 935 ? -8.088 19.658 19.304 1.00 83.12 935 ASN A O 1
ATOM 7534 N N . ASN A 1 936 ? -6.900 17.864 19.980 1.00 77.38 936 ASN A N 1
ATOM 7535 C CA . ASN A 1 936 ? -5.564 18.415 19.720 1.00 77.38 936 ASN A CA 1
ATOM 7536 C C . ASN A 1 936 ? -4.467 17.324 19.737 1.00 77.38 936 ASN A C 1
ATOM 7538 O O . ASN A 1 936 ? -4.668 16.229 20.264 1.00 77.38 936 ASN A O 1
ATOM 7542 N N . TRP A 1 937 ? -3.283 17.641 19.205 1.00 76.19 937 TRP A N 1
ATOM 7543 C CA . TRP A 1 937 ? -2.067 16.827 19.334 1.00 76.19 937 TRP A CA 1
ATOM 7544 C C . TRP A 1 937 ? -1.284 17.160 20.615 1.00 76.19 937 TRP A C 1
ATOM 7546 O O . TRP A 1 937 ? -1.161 18.322 20.997 1.00 76.19 937 TRP A O 1
ATOM 7556 N N . ILE A 1 938 ? -0.639 16.154 21.206 1.00 77.69 938 ILE A N 1
ATOM 7557 C CA . ILE A 1 938 ? 0.164 16.252 22.435 1.00 77.69 938 ILE A CA 1
ATOM 7558 C C . ILE A 1 938 ? 1.647 16.433 22.054 1.00 77.69 938 ILE A C 1
ATOM 7560 O O . ILE A 1 938 ? 2.446 15.494 22.121 1.00 77.69 938 ILE A O 1
ATOM 7564 N N . LYS A 1 939 ? 2.005 17.630 21.573 1.00 60.34 939 LYS A N 1
ATOM 7565 C CA . LYS A 1 939 ? 3.306 17.939 20.938 1.00 60.34 939 LYS A CA 1
ATOM 7566 C C . LYS A 1 939 ? 4.370 18.449 21.917 1.00 60.34 939 LYS A C 1
ATOM 7568 O O . LYS A 1 939 ? 4.808 19.593 21.814 1.00 60.34 939 LYS A O 1
ATOM 7573 N N . SER A 1 940 ? 4.832 17.554 22.793 1.00 59.56 940 SER A N 1
ATOM 7574 C CA . SER A 1 940 ? 5.836 17.814 23.847 1.00 59.56 940 SER A CA 1
ATOM 7575 C C . SER A 1 940 ? 5.427 18.910 24.850 1.00 59.56 940 SER A C 1
ATOM 7577 O O . SER A 1 940 ? 4.291 19.378 24.824 1.00 59.56 940 SER A O 1
ATOM 7579 N N . ASP A 1 941 ? 6.329 19.197 25.787 1.00 54.81 941 ASP A N 1
ATOM 7580 C CA . ASP A 1 941 ? 6.158 19.936 27.044 1.00 54.81 941 ASP A CA 1
ATOM 7581 C C . ASP A 1 941 ? 5.124 21.096 27.008 1.00 54.81 941 ASP A C 1
ATOM 7583 O O . ASP A 1 941 ? 5.234 22.038 26.223 1.00 54.81 941 ASP A O 1
ATOM 7587 N N . ASP A 1 942 ? 4.135 21.014 27.910 1.00 54.19 942 ASP A N 1
ATOM 7588 C CA . ASP A 1 942 ? 3.058 21.986 28.184 1.00 54.19 942 ASP A CA 1
ATOM 7589 C C . ASP A 1 942 ? 2.088 22.334 27.027 1.00 54.19 942 ASP A C 1
ATOM 7591 O O . ASP A 1 942 ? 1.800 23.497 26.726 1.00 54.19 942 ASP A O 1
ATOM 7595 N N . PHE A 1 943 ? 1.461 21.306 26.442 1.00 67.25 943 PHE A N 1
ATOM 7596 C CA . PHE A 1 943 ? 0.206 21.455 25.688 1.00 67.25 943 PHE A CA 1
ATOM 7597 C C . PHE A 1 943 ? -1.024 21.529 26.626 1.00 67.25 943 PHE A C 1
ATOM 7599 O O . PHE A 1 943 ? -1.111 20.806 27.622 1.00 67.25 943 PHE A O 1
ATOM 7606 N N . SER A 1 944 ? -2.020 22.353 26.265 1.00 69.06 944 SER A N 1
ATOM 7607 C CA . SER A 1 944 ? -3.343 22.366 26.905 1.00 69.06 944 SER A CA 1
ATOM 7608 C C . SER A 1 944 ? -4.526 22.503 25.934 1.00 69.06 944 SER A C 1
ATOM 7610 O O . SER A 1 944 ? -4.397 23.022 24.819 1.00 69.06 944 SER A O 1
ATOM 7612 N N . ILE A 1 945 ? -5.696 22.021 26.365 1.00 72.56 945 ILE A N 1
ATOM 7613 C CA . ILE A 1 945 ? -6.977 22.092 25.654 1.00 72.56 945 ILE A CA 1
ATOM 7614 C C . ILE A 1 945 ? -8.057 22.709 26.552 1.00 72.56 945 ILE A C 1
ATOM 7616 O O . ILE A 1 945 ? -8.390 22.185 27.616 1.00 72.56 945 ILE A O 1
ATOM 7620 N N . ASN A 1 946 ? -8.622 23.833 26.107 1.00 74.25 946 ASN A N 1
ATOM 7621 C CA . ASN A 1 946 ? -9.724 24.504 26.796 1.00 74.25 946 ASN A CA 1
ATOM 7622 C C . ASN A 1 946 ? -11.046 23.817 26.440 1.00 74.25 946 ASN A C 1
ATOM 7624 O O . ASN A 1 946 ? -11.425 23.779 25.266 1.00 74.25 946 ASN A O 1
ATOM 7628 N N . ILE A 1 947 ? -11.762 23.308 27.444 1.00 72.12 947 ILE A N 1
ATOM 7629 C CA . ILE A 1 947 ? -13.034 22.611 27.235 1.00 72.12 947 ILE A CA 1
ATOM 7630 C C . ILE A 1 947 ? -14.191 23.613 27.209 1.00 72.12 947 ILE A C 1
ATOM 7632 O O . ILE A 1 947 ? -14.887 23.737 26.197 1.00 72.12 947 ILE A O 1
ATOM 7636 N N . GLY A 1 948 ? -14.395 24.350 28.304 1.00 65.31 948 GLY A N 1
ATOM 7637 C CA . GLY A 1 948 ? -15.538 25.257 28.445 1.00 65.31 948 GLY A CA 1
ATOM 7638 C C . GLY A 1 948 ? -16.892 24.541 28.540 1.00 65.31 948 GLY A C 1
ATOM 7639 O O . GLY A 1 948 ? -17.908 25.115 28.148 1.00 65.31 948 GLY A O 1
ATOM 7640 N N . TYR A 1 949 ? -16.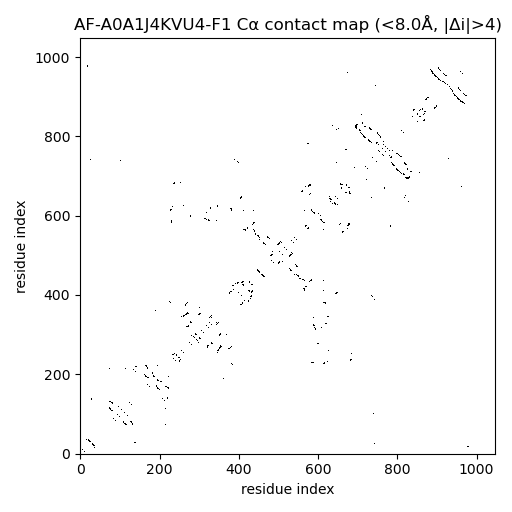905 23.301 29.039 1.00 67.75 949 TYR A N 1
ATOM 7641 C CA . TYR A 1 949 ? -18.114 22.568 29.421 1.00 67.75 949 TYR A CA 1
ATOM 7642 C C . TYR A 1 949 ? -18.131 22.381 30.946 1.00 67.75 949 TYR A C 1
ATOM 7644 O O . TYR A 1 949 ? -17.083 22.220 31.573 1.00 67.75 949 TYR A O 1
ATOM 7652 N N . ASP A 1 950 ? -19.323 22.400 31.537 1.00 73.81 950 ASP A N 1
ATOM 7653 C CA . ASP A 1 950 ? -19.532 21.928 32.909 1.00 73.81 950 ASP A CA 1
ATOM 7654 C C . ASP A 1 950 ? -19.465 20.388 32.927 1.00 73.81 950 ASP A C 1
ATOM 7656 O O . ASP A 1 950 ? -19.872 19.757 31.952 1.00 73.81 950 ASP A O 1
ATOM 7660 N N . SER A 1 951 ? -18.952 19.779 34.004 1.00 71.88 951 SER A N 1
ATOM 7661 C CA . SER A 1 951 ? -18.847 18.314 34.131 1.00 71.88 951 SER A CA 1
ATOM 7662 C C . SER A 1 951 ? -20.223 17.613 34.152 1.00 71.88 951 SER A C 1
ATOM 7664 O O . SER A 1 951 ? -21.172 18.185 34.701 1.00 71.88 951 SER A O 1
ATOM 7666 N N . PRO A 1 952 ? -20.350 16.357 33.675 1.00 81.69 952 PRO A N 1
ATOM 7667 C CA . PRO A 1 952 ? -19.285 15.472 33.199 1.00 81.69 952 PRO A CA 1
ATOM 7668 C C . PRO A 1 952 ? -18.832 15.777 31.765 1.00 81.69 952 PRO A C 1
ATOM 7670 O O . PRO A 1 952 ? -19.596 16.290 30.951 1.00 81.69 952 PRO A O 1
ATOM 7673 N N . VAL A 1 953 ? -17.580 15.435 31.458 1.00 88.44 953 VAL A N 1
ATOM 7674 C CA . VAL A 1 953 ? -16.990 15.561 30.114 1.00 88.44 953 VAL A CA 1
ATOM 7675 C C . VAL A 1 953 ? -16.258 14.271 29.760 1.00 88.44 953 VAL A C 1
ATOM 7677 O O . VAL A 1 953 ? -15.445 13.795 30.554 1.00 88.44 953 VAL A O 1
ATOM 7680 N N . CYS A 1 954 ? -16.529 13.722 28.576 1.00 90.88 954 CYS A N 1
ATOM 7681 C CA . CYS A 1 954 ? -15.795 12.591 28.021 1.00 90.88 954 CYS A CA 1
ATOM 7682 C C . CYS A 1 954 ? -14.453 13.035 27.429 1.00 90.88 954 CYS A C 1
ATOM 7684 O O . CYS A 1 954 ? -14.351 14.059 26.747 1.00 90.88 954 CYS A O 1
ATOM 7686 N N . VAL A 1 955 ? -13.431 12.212 27.637 1.00 91.75 955 VAL A N 1
ATOM 7687 C CA . VAL A 1 955 ? -12.114 12.333 27.024 1.00 91.75 955 VAL A CA 1
ATOM 7688 C C . VAL A 1 955 ? -11.737 11.004 26.376 1.00 91.75 955 VAL A C 1
ATOM 7690 O O . VAL A 1 955 ? -11.815 9.955 27.013 1.00 91.75 955 VAL A O 1
ATOM 7693 N N . ALA A 1 956 ? -11.278 11.061 25.128 1.00 92.00 956 ALA A N 1
ATOM 7694 C CA . ALA A 1 956 ? -10.635 9.955 24.432 1.00 92.00 956 ALA A CA 1
ATOM 7695 C C . ALA A 1 956 ? -9.163 10.308 24.170 1.00 92.00 956 ALA A C 1
ATOM 7697 O O . ALA A 1 956 ? -8.845 11.301 23.511 1.00 92.00 956 ALA A O 1
ATOM 7698 N N . LEU A 1 957 ? -8.250 9.512 24.723 1.00 90.88 957 LEU A N 1
ATOM 7699 C CA . LEU A 1 957 ? -6.806 9.735 24.678 1.00 90.88 957 LEU A CA 1
ATOM 7700 C C . LEU A 1 957 ? -6.156 8.684 23.773 1.00 90.88 957 LEU A C 1
ATOM 7702 O O . LEU A 1 957 ? -6.035 7.523 24.158 1.00 90.88 957 LEU A O 1
ATOM 7706 N N . PHE A 1 958 ? -5.755 9.091 22.567 1.00 89.19 958 PHE A N 1
ATOM 7707 C CA . PHE A 1 958 ? -5.180 8.217 21.548 1.00 89.19 958 PHE A CA 1
ATOM 7708 C C . PHE A 1 958 ? -3.648 8.204 21.623 1.00 89.19 958 PHE A C 1
ATOM 7710 O O . PHE A 1 958 ? -2.971 9.168 21.239 1.00 89.19 958 PHE A O 1
ATOM 7717 N N . ASN A 1 959 ? -3.081 7.080 22.063 1.00 86.94 959 ASN A N 1
ATOM 7718 C CA . ASN A 1 959 ? -1.647 6.843 21.980 1.00 86.94 959 ASN A CA 1
ATOM 7719 C C . ASN A 1 959 ? -1.263 6.252 20.620 1.00 86.94 959 ASN A C 1
ATOM 7721 O O . ASN A 1 959 ? -1.111 5.045 20.461 1.00 86.94 959 ASN A O 1
ATOM 7725 N N . ASN A 1 960 ? -0.997 7.122 19.651 1.00 81.75 960 ASN A N 1
ATOM 7726 C CA . ASN A 1 960 ? -0.499 6.716 18.337 1.00 81.75 960 ASN A CA 1
ATOM 7727 C C . ASN A 1 960 ? 0.947 6.148 18.344 1.00 81.75 960 ASN A C 1
ATOM 7729 O O . ASN A 1 960 ? 1.512 5.847 17.295 1.00 81.75 960 ASN A O 1
ATOM 7733 N N . TYR A 1 961 ? 1.617 6.045 19.496 1.00 84.12 961 TYR A N 1
ATOM 7734 C CA . TYR A 1 961 ? 2.959 5.463 19.544 1.00 84.12 961 TYR A CA 1
ATOM 7735 C C . TYR A 1 961 ? 2.892 3.923 19.538 1.00 84.12 961 TYR A C 1
ATOM 7737 O O . TYR A 1 961 ? 2.086 3.355 20.277 1.00 84.12 961 TYR A O 1
ATOM 7745 N N . PRO A 1 962 ? 3.760 3.214 18.785 1.00 78.69 962 PRO A N 1
ATOM 7746 C CA . PRO A 1 962 ? 3.799 1.747 18.767 1.00 78.69 962 PRO A CA 1
ATOM 7747 C C . PRO A 1 962 ? 4.387 1.100 20.043 1.00 78.69 962 PRO A C 1
ATOM 7749 O O . PRO A 1 962 ? 4.826 -0.050 20.019 1.00 78.69 962 PRO A O 1
ATOM 7752 N N . SER A 1 963 ? 4.396 1.811 21.171 1.00 81.06 963 SER A N 1
ATOM 7753 C CA . SER A 1 963 ? 4.561 1.237 22.508 1.00 81.06 963 SER A CA 1
ATOM 7754 C C . SER A 1 963 ? 3.672 1.976 23.514 1.00 81.06 963 SER A C 1
ATOM 7756 O O . SER A 1 963 ? 3.253 3.110 23.274 1.00 81.06 963 SER A O 1
ATOM 7758 N N . GLN A 1 964 ? 3.378 1.328 24.644 1.00 86.31 964 GLN A N 1
ATOM 7759 C CA . GLN A 1 964 ? 2.621 1.914 25.752 1.00 86.31 964 GLN A CA 1
ATOM 7760 C C . GLN A 1 964 ? 3.248 3.241 26.217 1.00 86.31 964 GLN A C 1
ATOM 7762 O O . GLN A 1 964 ? 4.473 3.359 26.302 1.00 86.31 964 GLN A O 1
ATOM 7767 N N . GLN A 1 965 ? 2.418 4.232 26.541 1.00 85.12 965 GLN A N 1
ATOM 7768 C CA . GLN A 1 965 ? 2.838 5.541 27.051 1.00 85.12 965 GLN A CA 1
ATOM 7769 C C . GLN A 1 965 ? 2.070 5.902 28.329 1.00 85.12 965 GLN A C 1
ATOM 7771 O O . GLN A 1 965 ? 0.917 5.504 28.505 1.00 85.12 965 GLN A O 1
ATOM 7776 N N . THR A 1 966 ? 2.702 6.695 29.196 1.00 88.38 966 THR A N 1
ATOM 7777 C CA . THR A 1 966 ? 2.052 7.347 30.342 1.00 88.38 966 THR A CA 1
ATOM 7778 C C . THR A 1 966 ? 1.938 8.841 30.066 1.00 88.38 966 THR A C 1
ATOM 7780 O O . THR A 1 966 ? 2.927 9.505 29.743 1.00 88.38 966 THR A O 1
ATOM 7783 N N . PHE A 1 967 ? 0.723 9.359 30.197 1.00 87.06 967 PHE A N 1
ATOM 7784 C CA . PHE A 1 967 ? 0.389 10.772 30.088 1.00 87.06 967 PHE A CA 1
ATOM 7785 C C . PHE A 1 967 ? 0.085 11.302 31.488 1.00 87.06 967 PHE A C 1
ATOM 7787 O O . PHE A 1 967 ? -0.619 10.644 32.252 1.00 87.06 967 PHE A O 1
ATOM 7794 N N . GLU A 1 968 ? 0.608 12.474 31.826 1.00 87.75 968 GLU A N 1
ATOM 7795 C CA . GLU A 1 968 ? 0.288 13.178 33.067 1.00 87.75 968 GLU A CA 1
ATOM 7796 C C . GLU A 1 968 ? -0.713 14.286 32.718 1.00 87.75 968 GLU A C 1
ATOM 7798 O O . GLU A 1 968 ? -0.488 15.088 31.812 1.00 87.75 968 GLU A O 1
ATOM 7803 N N . LEU A 1 969 ? -1.861 14.286 33.393 1.00 87.31 969 LEU A N 1
ATOM 7804 C CA . LEU A 1 969 ? -2.961 15.213 33.160 1.00 87.31 969 LEU A CA 1
ATOM 7805 C C . LEU A 1 969 ? -3.146 16.121 34.375 1.00 87.31 969 LEU A C 1
ATOM 7807 O O . LEU A 1 969 ? -3.073 15.674 35.519 1.00 87.31 969 LEU A O 1
ATOM 7811 N N . LEU A 1 970 ? -3.437 17.393 34.113 1.00 84.81 970 LEU A N 1
ATOM 7812 C CA . LEU A 1 970 ? -3.807 18.395 35.111 1.00 84.81 970 LEU A CA 1
ATOM 7813 C C . LEU A 1 970 ? -5.093 19.090 34.661 1.00 84.81 970 LEU A C 1
ATOM 7815 O O . LEU A 1 970 ? -5.170 19.573 33.532 1.00 84.81 970 LEU A O 1
ATOM 7819 N N . VAL A 1 971 ? -6.088 19.153 35.544 1.00 83.44 971 VAL A N 1
ATOM 7820 C CA . VAL A 1 971 ? -7.384 19.791 35.281 1.00 83.44 971 VAL A CA 1
ATOM 7821 C C . VAL A 1 971 ? -7.538 21.020 36.172 1.00 83.44 971 VAL A C 1
ATOM 7823 O O . VAL A 1 971 ? -7.478 20.891 37.394 1.00 83.44 971 VAL A O 1
ATOM 7826 N N . SER A 1 972 ? -7.774 22.187 35.567 1.00 78.12 972 SER A N 1
ATOM 7827 C CA . SER A 1 972 ? -8.018 23.440 36.294 1.00 78.12 972 SER A CA 1
ATOM 7828 C C . SER A 1 972 ? -9.401 24.025 35.999 1.00 78.12 972 SER A C 1
ATOM 7830 O O . SER A 1 972 ? -9.915 23.916 34.878 1.00 78.12 972 SER A O 1
ATOM 7832 N N . GLU A 1 973 ? -9.994 24.663 37.013 1.00 72.12 973 GLU A N 1
ATOM 7833 C CA . GLU A 1 973 ? -11.232 25.440 36.867 1.00 72.12 973 GLU A CA 1
ATOM 7834 C C . GLU A 1 973 ? -10.984 26.855 36.336 1.00 72.12 973 GLU A C 1
ATOM 7836 O O . GLU A 1 973 ? -11.897 27.475 35.780 1.00 72.12 973 GLU A O 1
ATOM 7841 N N . GLU A 1 974 ? -9.759 27.381 36.455 1.00 61.25 974 GLU A N 1
ATOM 7842 C CA . GLU A 1 974 ? -9.437 28.660 35.837 1.00 61.25 974 GLU A CA 1
ATOM 7843 C C . GLU A 1 974 ? -9.379 28.518 34.315 1.00 61.25 974 GLU A C 1
ATOM 7845 O O . GLU A 1 974 ? -8.556 27.799 33.749 1.00 61.25 974 GLU A O 1
ATOM 7850 N N . TYR A 1 975 ? -10.217 29.294 33.625 1.00 54.19 975 TYR A N 1
ATOM 7851 C CA . TYR A 1 975 ? -10.024 29.576 32.208 1.00 54.19 975 TYR A CA 1
ATOM 7852 C C . TYR A 1 975 ? -8.813 30.514 32.068 1.00 54.19 975 TYR A C 1
ATOM 7854 O O . TYR A 1 975 ? -8.966 31.736 31.981 1.00 54.19 975 TYR A O 1
ATOM 7862 N N . HIS A 1 976 ? -7.605 29.942 32.113 1.00 50.12 976 HIS A N 1
ATOM 7863 C CA . HIS A 1 976 ? -6.322 30.650 32.090 1.00 50.12 976 HIS A CA 1
ATOM 7864 C C . HIS A 1 976 ? -6.103 31.383 30.751 1.00 50.12 976 HIS A C 1
ATOM 7866 O O . HIS A 1 976 ? -5.429 30.930 29.828 1.00 50.12 976 HIS A O 1
ATOM 7872 N N . ASN A 1 977 ? -6.690 32.573 30.657 1.00 50.19 977 ASN A N 1
ATOM 7873 C CA . ASN A 1 977 ? -6.435 33.559 29.620 1.00 50.19 977 ASN A CA 1
ATOM 7874 C C . ASN A 1 977 ? -5.461 34.595 30.201 1.00 50.19 977 ASN A C 1
ATOM 7876 O O . ASN A 1 977 ? -5.901 35.581 30.794 1.00 50.19 977 ASN A O 1
ATOM 7880 N N . GLU A 1 978 ? -4.148 34.354 30.072 1.00 48.41 978 GLU A N 1
ATOM 7881 C CA . GLU A 1 978 ? -3.069 35.183 30.659 1.00 48.41 978 GLU A CA 1
ATOM 7882 C C . GLU A 1 978 ? -3.276 36.691 30.426 1.00 48.41 978 GLU A C 1
ATOM 7884 O O . GLU A 1 978 ? -3.018 37.533 31.294 1.00 48.41 978 GLU A O 1
ATOM 7889 N N . SER A 1 979 ? -3.820 37.033 29.259 1.00 47.91 979 SER A N 1
ATOM 7890 C CA . SER A 1 979 ? -4.161 38.391 28.857 1.00 47.91 979 SER A CA 1
ATOM 7891 C C . SER A 1 979 ? -5.108 39.117 29.814 1.00 47.91 979 SER A C 1
ATOM 7893 O O . SER A 1 979 ? -5.000 40.334 29.958 1.00 47.91 979 SER A O 1
ATOM 7895 N N . ALA A 1 980 ? -6.027 38.417 30.486 1.00 48.22 980 ALA A N 1
ATOM 7896 C CA . ALA A 1 980 ? -6.959 39.028 31.434 1.00 48.22 980 ALA A CA 1
ATOM 7897 C C . ALA A 1 980 ? -6.232 39.565 32.681 1.00 48.22 980 ALA A C 1
ATOM 7899 O O . ALA A 1 980 ? -6.506 40.684 33.125 1.00 48.22 980 ALA A O 1
ATOM 7900 N N . LEU A 1 981 ? -5.249 38.813 33.191 1.00 50.16 981 LEU A N 1
ATOM 7901 C CA . LEU A 1 981 ? -4.392 39.237 34.300 1.00 50.16 981 LEU A CA 1
ATOM 7902 C C . LEU A 1 981 ? -3.545 40.454 33.894 1.00 50.16 981 LEU A C 1
ATOM 7904 O O . LEU A 1 981 ? -3.470 41.445 34.626 1.00 50.16 981 LEU A O 1
ATOM 7908 N N . LEU A 1 982 ? -2.975 40.417 32.684 1.00 52.00 982 LEU A N 1
ATOM 7909 C CA . LEU A 1 982 ? -2.178 41.511 32.125 1.00 52.00 982 LEU A CA 1
ATOM 7910 C C . LEU A 1 982 ? -3.002 42.801 31.950 1.00 52.00 982 LEU A C 1
ATOM 7912 O O . LEU A 1 982 ? -2.541 43.884 32.316 1.00 52.00 982 LEU A O 1
ATOM 7916 N N . ILE A 1 983 ? -4.242 42.694 31.458 1.00 61.41 983 ILE A N 1
ATOM 7917 C CA . ILE A 1 983 ? -5.192 43.814 31.356 1.00 61.41 983 ILE A CA 1
ATOM 7918 C C . ILE A 1 983 ? -5.493 44.401 32.743 1.00 61.41 983 ILE A C 1
ATOM 7920 O O . ILE A 1 983 ? -5.474 45.623 32.897 1.00 61.41 983 ILE A O 1
ATOM 7924 N N . GLY A 1 984 ? -5.708 43.562 33.762 1.00 65.56 984 GLY A N 1
ATOM 7925 C CA . GLY A 1 984 ? -5.923 44.011 35.143 1.00 65.56 984 GLY A CA 1
ATOM 7926 C C . GLY A 1 984 ? -4.755 44.840 35.693 1.00 65.56 984 GLY A C 1
ATOM 7927 O O . GLY A 1 984 ? -4.967 45.926 36.238 1.00 65.56 984 GLY A O 1
ATOM 7928 N N . ILE A 1 985 ? -3.517 44.381 35.476 1.00 71.88 985 ILE A N 1
ATOM 7929 C CA . ILE A 1 985 ? -2.292 45.094 35.878 1.00 71.88 985 ILE A CA 1
ATOM 7930 C C . ILE A 1 985 ? -2.170 46.444 35.150 1.00 71.88 985 ILE A C 1
ATOM 7932 O O . ILE A 1 985 ? -1.888 47.467 35.781 1.00 71.88 985 ILE A O 1
ATOM 7936 N N . ILE A 1 986 ? -2.435 46.479 33.838 1.00 70.75 986 ILE A N 1
ATOM 7937 C CA . ILE A 1 986 ? -2.399 47.711 33.032 1.00 70.75 986 ILE A CA 1
ATOM 7938 C C . ILE A 1 986 ? -3.451 48.721 33.519 1.00 70.75 986 ILE A C 1
ATOM 7940 O O . ILE A 1 986 ? -3.132 49.899 33.686 1.00 70.75 986 ILE A O 1
ATOM 7944 N N . ILE A 1 987 ? -4.681 48.278 33.803 1.00 74.19 987 ILE A N 1
ATOM 7945 C CA . ILE A 1 987 ? -5.744 49.142 34.341 1.00 74.19 987 ILE A CA 1
ATOM 7946 C C . ILE A 1 987 ? -5.340 49.708 35.711 1.00 74.19 987 ILE A C 1
ATOM 7948 O O . ILE A 1 987 ? -5.479 50.912 35.933 1.00 74.19 987 ILE A O 1
ATOM 7952 N N . GLY A 1 988 ? -4.778 48.883 36.603 1.00 78.38 988 GLY A N 1
ATOM 7953 C CA . GLY A 1 988 ? -4.274 49.329 37.906 1.00 78.38 988 GLY A CA 1
ATOM 7954 C C . GLY A 1 988 ? -3.209 50.426 37.790 1.00 78.38 988 GLY A C 1
ATOM 7955 O O . GLY A 1 988 ? -3.323 51.475 38.429 1.00 78.38 988 GLY A O 1
ATOM 7956 N N . LEU A 1 989 ? -2.220 50.236 36.909 1.00 78.31 989 LEU A N 1
ATOM 7957 C CA . LEU A 1 989 ? -1.184 51.237 36.623 1.00 78.31 989 LEU A CA 1
ATOM 7958 C C . LEU A 1 989 ? -1.772 52.543 36.067 1.00 78.31 989 LEU A C 1
ATOM 7960 O O . LEU A 1 989 ? -1.398 53.626 36.521 1.00 78.31 989 LEU A O 1
ATOM 7964 N N . VAL A 1 990 ? -2.724 52.466 35.130 1.00 76.12 990 VAL A N 1
ATOM 7965 C CA . VAL A 1 990 ? -3.395 53.652 34.569 1.00 76.12 990 VAL A CA 1
ATOM 7966 C C . VAL A 1 990 ? -4.170 54.419 35.647 1.00 76.12 990 VAL A C 1
ATOM 7968 O O . VAL A 1 990 ? -4.089 55.647 35.681 1.00 76.12 990 VAL A O 1
ATOM 7971 N N . VAL A 1 991 ? -4.861 53.735 36.566 1.00 79.31 991 VAL A N 1
ATOM 7972 C CA . VAL A 1 991 ? -5.577 54.380 37.685 1.00 79.31 991 VAL A CA 1
ATOM 7973 C C . VAL A 1 991 ? -4.612 55.109 38.628 1.00 79.31 991 VAL A C 1
ATOM 7975 O O . VAL A 1 991 ? -4.876 56.257 38.990 1.00 79.31 991 VAL A O 1
ATOM 7978 N N . VAL A 1 992 ? -3.469 54.506 38.974 1.00 80.38 992 VAL A N 1
ATOM 7979 C CA . VAL A 1 992 ? -2.437 55.152 39.811 1.00 80.38 992 VAL A CA 1
ATOM 7980 C C . VAL A 1 992 ? -1.851 56.389 39.120 1.00 80.38 992 VAL A C 1
ATOM 7982 O O . VAL A 1 992 ? -1.760 57.456 39.732 1.00 80.38 992 VAL A O 1
ATOM 7985 N N . ILE A 1 993 ? -1.524 56.294 37.827 1.00 77.75 993 ILE A N 1
ATOM 7986 C CA . ILE A 1 993 ? -1.021 57.425 37.030 1.00 77.75 993 ILE A CA 1
ATOM 7987 C C . ILE A 1 993 ? -2.062 58.555 36.962 1.00 77.75 993 ILE A C 1
ATOM 7989 O O . ILE A 1 993 ? -1.720 59.725 37.142 1.00 77.75 993 ILE A O 1
ATOM 7993 N N . VAL A 1 994 ? -3.343 58.227 36.767 1.00 76.81 994 VAL A N 1
ATOM 7994 C CA . VAL A 1 994 ? -4.449 59.199 36.778 1.00 76.81 994 VAL A CA 1
ATOM 7995 C C . VAL A 1 994 ? -4.598 59.873 38.142 1.00 76.81 994 VAL A C 1
ATOM 7997 O O . VAL A 1 994 ? -4.770 61.091 38.187 1.00 76.81 994 VAL A O 1
ATOM 8000 N N . ALA A 1 995 ? -4.487 59.130 39.246 1.00 78.25 995 ALA A N 1
ATOM 8001 C CA . ALA A 1 995 ? -4.552 59.697 40.592 1.00 78.25 995 ALA A CA 1
ATOM 8002 C C . ALA A 1 995 ? -3.398 60.689 40.844 1.00 78.25 995 ALA A C 1
ATOM 8004 O O . ALA A 1 995 ? -3.630 61.792 41.348 1.00 78.25 995 ALA A O 1
ATOM 8005 N N . ILE A 1 996 ? -2.174 60.357 40.417 1.00 78.38 996 ILE A N 1
ATOM 8006 C CA . ILE A 1 996 ? -1.003 61.249 40.500 1.00 78.38 996 ILE A CA 1
ATOM 8007 C C . ILE A 1 996 ? -1.217 62.513 39.652 1.00 78.38 996 ILE A C 1
ATOM 8009 O O . ILE A 1 996 ? -1.032 63.625 40.147 1.00 78.38 996 ILE A O 1
ATOM 8013 N N . ILE A 1 997 ? -1.676 62.373 38.403 1.00 76.56 997 ILE A N 1
ATOM 8014 C CA . ILE A 1 997 ? -1.957 63.512 37.512 1.00 76.56 997 ILE A CA 1
ATOM 8015 C C . ILE A 1 997 ? -3.058 64.415 38.086 1.00 76.56 997 ILE A C 1
ATOM 8017 O O . ILE A 1 997 ? -2.918 65.635 38.041 1.00 76.56 997 ILE A O 1
ATOM 8021 N N . LEU A 1 998 ? -4.126 63.851 38.661 1.00 73.19 998 LEU A N 1
ATOM 8022 C CA . LEU A 1 998 ? -5.184 64.625 39.322 1.00 73.19 998 LEU A CA 1
ATOM 8023 C C . LEU A 1 998 ? -4.679 65.333 40.584 1.00 73.19 998 LEU A C 1
ATOM 8025 O O . LEU A 1 998 ? -5.054 66.479 40.815 1.00 73.19 998 LEU A O 1
ATOM 8029 N N . SER A 1 999 ? -3.792 64.701 41.353 1.00 73.12 999 SER A N 1
ATOM 8030 C CA . SER A 1 999 ? -3.170 65.299 42.543 1.00 73.12 999 SER A CA 1
ATOM 8031 C C . SER A 1 999 ? -2.305 66.508 42.171 1.00 73.12 999 SER A C 1
ATOM 8033 O O . SER A 1 999 ? -2.434 67.578 42.766 1.00 73.12 999 SER A O 1
ATOM 8035 N N . ILE A 1 1000 ? -1.484 66.372 41.124 1.00 71.12 1000 ILE A N 1
ATOM 8036 C CA . ILE A 1 1000 ? -0.681 67.469 40.564 1.00 71.12 1000 ILE A CA 1
ATOM 8037 C C . ILE A 1 1000 ? -1.593 68.566 39.996 1.00 71.12 1000 ILE A C 1
ATOM 8039 O O . ILE A 1 1000 ? -1.384 69.744 40.276 1.00 71.12 1000 ILE A O 1
ATOM 8043 N N . TRP A 1 1001 ? -2.634 68.201 39.241 1.00 71.69 1001 TRP A N 1
ATOM 8044 C CA . TRP A 1 1001 ? -3.555 69.169 38.645 1.00 71.69 1001 TRP A CA 1
ATOM 8045 C C . TRP A 1 1001 ? -4.338 69.961 39.697 1.00 71.69 1001 TRP A C 1
ATOM 8047 O O . TRP A 1 1001 ? -4.447 71.174 39.558 1.00 71.69 1001 TRP A O 1
ATOM 8057 N N . LEU A 1 1002 ? -4.811 69.324 40.773 1.00 67.56 1002 LEU A N 1
ATOM 8058 C CA . LEU A 1 1002 ? -5.438 70.007 41.910 1.00 67.56 1002 LEU A CA 1
ATOM 8059 C C . LEU A 1 1002 ? -4.453 70.962 42.602 1.00 67.56 1002 LEU A C 1
ATOM 8061 O O . LEU A 1 1002 ? -4.805 72.109 42.873 1.00 67.56 1002 LEU A O 1
ATOM 8065 N N . CYS A 1 1003 ? -3.207 70.528 42.814 1.00 61.50 1003 CYS A N 1
ATOM 8066 C CA . CYS A 1 1003 ? -2.150 71.366 43.384 1.00 61.50 1003 CYS A CA 1
ATOM 8067 C C . CYS A 1 1003 ? -1.864 72.615 42.521 1.00 61.50 1003 CYS A C 1
ATOM 8069 O O . CYS A 1 1003 ? -1.684 73.710 43.052 1.00 61.50 1003 CYS A O 1
ATOM 8071 N N . CYS A 1 1004 ? -1.899 72.486 41.190 1.00 58.56 1004 CYS A N 1
ATOM 8072 C CA . CYS A 1 1004 ? -1.764 73.620 40.273 1.00 58.56 1004 CYS A CA 1
ATOM 8073 C C . CYS A 1 1004 ? -3.033 74.489 40.177 1.00 58.56 1004 CYS A C 1
ATOM 8075 O O . CYS A 1 1004 ? -2.924 75.710 40.105 1.00 58.56 1004 CYS A O 1
ATOM 8077 N N . ALA A 1 1005 ? -4.228 73.891 40.167 1.00 58.09 1005 ALA A N 1
ATOM 8078 C CA . ALA A 1 1005 ? -5.495 74.589 39.932 1.00 58.09 1005 ALA A CA 1
ATOM 8079 C C . ALA A 1 1005 ? -5.931 75.484 41.105 1.00 58.09 1005 ALA A C 1
ATOM 8081 O O . ALA A 1 1005 ? -6.584 76.499 40.880 1.00 58.09 1005 ALA A O 1
ATOM 8082 N N . PHE A 1 1006 ? -5.538 75.146 42.337 1.00 53.66 1006 PHE A N 1
ATOM 8083 C CA . PHE A 1 1006 ? -5.770 75.977 43.527 1.00 53.66 1006 PHE A CA 1
ATOM 8084 C C . PHE A 1 1006 ? -4.631 76.980 43.818 1.00 53.66 1006 PHE A C 1
ATOM 8086 O O . PHE A 1 1006 ? -4.640 77.651 44.850 1.00 53.66 1006 PHE A O 1
ATOM 8093 N N . CYS A 1 1007 ? -3.648 77.123 42.919 1.00 49.34 1007 CYS A N 1
ATOM 8094 C CA . CYS A 1 1007 ? -2.514 78.035 43.090 1.00 49.34 1007 CYS A CA 1
ATOM 8095 C C . CYS A 1 1007 ? -2.854 79.466 42.611 1.00 49.34 1007 CYS A C 1
ATOM 8097 O O . CYS A 1 1007 ? -2.397 79.929 41.564 1.00 49.34 1007 CYS A O 1
ATOM 8099 N N . SER A 1 1008 ? -3.692 80.166 43.382 1.00 49.88 1008 SER A N 1
ATOM 8100 C CA . SER A 1 1008 ? -4.297 81.476 43.064 1.00 49.88 1008 SER A CA 1
ATOM 8101 C C . SER A 1 1008 ? -3.328 82.679 43.104 1.00 49.88 1008 SER A C 1
ATOM 8103 O O . SER A 1 1008 ? -3.600 83.672 43.773 1.00 49.88 1008 SER A O 1
ATOM 8105 N N . CYS A 1 1009 ? -2.187 82.611 42.410 1.00 51.66 1009 CYS A N 1
ATOM 8106 C CA . CYS A 1 1009 ? -1.085 83.582 42.536 1.00 51.66 1009 CYS A CA 1
ATOM 8107 C C . CYS A 1 1009 ? -0.718 84.344 41.242 1.00 51.66 1009 CYS A C 1
ATOM 8109 O O . CYS A 1 1009 ? 0.376 84.902 41.166 1.00 51.66 1009 CYS A O 1
ATOM 8111 N N . CYS A 1 1010 ? -1.564 84.342 40.202 1.00 49.00 1010 CYS A N 1
ATOM 8112 C CA . CYS A 1 1010 ? -1.231 84.914 38.879 1.00 49.00 1010 CYS A CA 1
ATOM 8113 C C . CYS A 1 1010 ? -2.370 85.703 38.193 1.00 49.00 1010 CYS A C 1
ATOM 8115 O O . CYS A 1 1010 ? -2.405 85.783 36.965 1.00 49.00 1010 CYS A O 1
ATOM 8117 N N . VAL A 1 1011 ? -3.283 86.306 38.959 1.00 44.91 1011 VAL A N 1
ATOM 8118 C CA . VAL A 1 1011 ? -4.202 87.353 38.473 1.00 44.91 1011 VAL A CA 1
ATOM 8119 C C . VAL A 1 1011 ? -4.130 88.516 39.460 1.00 44.91 1011 VAL A C 1
ATOM 8121 O O . VAL A 1 1011 ? -4.217 88.280 40.658 1.00 44.91 1011 VAL A O 1
ATOM 8124 N N . ASP A 1 1012 ? -3.927 89.724 38.929 1.00 40.22 1012 ASP A N 1
ATOM 8125 C CA . ASP A 1 1012 ? -3.705 90.999 39.627 1.00 40.22 1012 ASP A CA 1
ATOM 8126 C C . ASP A 1 1012 ? -2.594 91.031 40.693 1.00 40.22 1012 ASP A C 1
ATOM 8128 O O . ASP A 1 1012 ? -2.764 90.581 41.822 1.00 40.22 1012 ASP A O 1
ATOM 8132 N N . ILE A 1 1013 ? -1.476 91.687 40.352 1.00 39.00 1013 ILE A N 1
ATOM 8133 C CA . ILE A 1 1013 ? -0.876 92.790 41.132 1.00 39.00 1013 ILE A CA 1
ATOM 8134 C C . ILE A 1 1013 ? 0.235 93.468 40.304 1.00 39.00 1013 ILE A C 1
ATOM 8136 O O . ILE A 1 1013 ? 0.757 92.906 39.339 1.00 39.00 1013 ILE A O 1
ATOM 8140 N N . SER A 1 1014 ? 0.524 94.727 40.641 1.00 39.12 1014 SER A N 1
ATOM 8141 C CA . SER A 1 1014 ? 1.571 95.572 40.054 1.00 39.12 1014 SER A CA 1
ATOM 8142 C C . SER A 1 1014 ? 2.998 95.054 40.305 1.00 39.12 1014 SER A C 1
ATOM 8144 O O . SER A 1 1014 ? 3.209 94.026 40.937 1.00 39.12 1014 SER A O 1
ATOM 8146 N N . GLU A 1 1015 ? 4.003 95.789 39.825 1.00 45.22 1015 GLU A N 1
ATOM 8147 C CA . GLU A 1 1015 ? 5.420 95.446 39.983 1.00 45.22 1015 GLU A CA 1
ATOM 8148 C C . GLU A 1 1015 ? 5.839 95.111 41.434 1.00 45.22 1015 GLU A C 1
ATOM 8150 O O . GLU A 1 1015 ? 5.397 95.744 42.393 1.00 45.22 1015 GLU A O 1
ATOM 8155 N N . THR A 1 1016 ? 6.807 94.188 41.539 1.00 44.06 1016 THR A N 1
ATOM 8156 C CA . THR A 1 1016 ? 7.456 93.608 42.740 1.00 44.06 1016 THR A CA 1
ATOM 8157 C C . THR A 1 1016 ? 6.812 92.350 43.353 1.00 44.06 1016 THR A C 1
ATOM 8159 O O . THR A 1 1016 ? 5.603 92.196 43.423 1.00 44.06 1016 THR A O 1
ATOM 8162 N N . ILE A 1 1017 ? 7.696 91.447 43.814 1.00 42.09 1017 ILE A N 1
ATOM 8163 C CA . ILE A 1 1017 ? 7.447 90.102 44.379 1.00 42.09 1017 ILE A CA 1
ATOM 8164 C C . ILE A 1 1017 ? 6.954 89.042 43.366 1.00 42.09 1017 ILE A C 1
ATOM 8166 O O . ILE A 1 1017 ? 5.867 89.104 42.810 1.00 42.09 1017 ILE A O 1
ATOM 8170 N N . CYS A 1 1018 ? 7.759 87.989 43.186 1.00 37.28 1018 CYS A N 1
ATOM 8171 C CA . CYS A 1 1018 ? 7.375 86.718 42.558 1.00 37.28 1018 CYS A CA 1
ATOM 8172 C C . CYS A 1 1018 ? 8.080 85.576 43.306 1.00 37.28 1018 CYS A C 1
ATOM 8174 O O . CYS A 1 1018 ? 9.288 85.653 43.532 1.00 37.28 1018 CYS A O 1
ATOM 8176 N N . CYS A 1 1019 ? 7.347 84.528 43.696 1.00 41.47 1019 CYS A N 1
ATOM 8177 C CA . CYS A 1 1019 ? 7.885 83.416 44.488 1.00 41.47 1019 CYS A CA 1
ATOM 8178 C C . CYS A 1 1019 ? 8.293 82.222 43.600 1.00 41.47 1019 CYS A C 1
ATOM 8180 O O . CYS A 1 1019 ? 7.539 81.792 42.728 1.00 41.47 1019 CYS A O 1
ATOM 8182 N N . GLY A 1 1020 ? 9.500 81.688 43.806 1.00 47.75 1020 GLY A N 1
ATOM 8183 C CA . GLY A 1 1020 ? 10.155 80.749 42.886 1.00 47.75 1020 GLY A CA 1
ATOM 8184 C C . GLY A 1 1020 ? 9.931 79.265 43.184 1.00 47.75 1020 GLY A C 1
ATOM 8185 O O . GLY A 1 1020 ? 10.907 78.564 43.424 1.00 47.75 1020 GLY A O 1
ATOM 8186 N N . ILE A 1 1021 ? 8.681 78.781 43.173 1.00 51.78 1021 ILE A N 1
ATOM 8187 C CA . ILE A 1 1021 ? 8.361 77.355 43.439 1.00 51.78 1021 ILE A CA 1
ATOM 8188 C C . ILE A 1 1021 ? 7.622 76.657 42.268 1.00 51.78 1021 ILE A C 1
ATOM 8190 O O . ILE A 1 1021 ? 7.556 75.432 42.229 1.00 51.78 1021 ILE A O 1
ATOM 8194 N N . CYS A 1 1022 ? 7.142 77.383 41.246 1.00 40.53 1022 CYS A N 1
ATOM 8195 C CA . CYS A 1 1022 ? 6.466 76.780 40.082 1.00 40.53 1022 CYS A CA 1
ATOM 8196 C C . CYS A 1 1022 ? 7.302 76.846 38.787 1.00 40.53 1022 CYS A C 1
ATOM 8198 O O . CYS A 1 1022 ? 7.666 77.923 38.308 1.00 40.53 1022 CYS A O 1
ATOM 8200 N N . ALA A 1 1023 ? 7.555 75.684 38.171 1.00 52.06 1023 ALA A N 1
ATOM 8201 C CA . ALA A 1 1023 ? 8.435 75.538 37.005 1.00 52.06 1023 ALA A CA 1
ATOM 8202 C C . ALA A 1 1023 ? 7.938 76.233 35.717 1.00 52.06 1023 ALA A C 1
ATOM 8204 O O . ALA A 1 1023 ? 8.738 76.515 34.822 1.00 52.06 1023 ALA A O 1
ATOM 8205 N N . CYS A 1 1024 ? 6.643 76.561 35.612 1.00 45.12 1024 CYS A N 1
ATOM 8206 C CA . CYS A 1 1024 ? 6.078 77.198 34.414 1.00 45.12 1024 CYS A CA 1
ATOM 8207 C C . CYS A 1 1024 ? 6.605 78.625 34.155 1.00 45.12 1024 CYS A C 1
ATOM 8209 O O . CYS A 1 1024 ? 6.571 79.089 33.016 1.00 45.12 1024 CYS A O 1
ATOM 8211 N N . CYS A 1 1025 ? 7.141 79.317 35.166 1.00 47.16 1025 CYS A N 1
ATOM 8212 C CA . CYS A 1 1025 ? 7.610 80.701 35.022 1.00 47.16 1025 CYS A CA 1
ATOM 8213 C C . CYS A 1 1025 ? 9.024 80.841 34.422 1.00 47.16 1025 CYS A C 1
ATOM 8215 O O . CYS A 1 1025 ? 9.450 81.952 34.105 1.00 47.16 1025 CYS A O 1
ATOM 8217 N N . HIS A 1 1026 ? 9.775 79.748 34.239 1.00 45.19 1026 HIS A N 1
ATOM 8218 C CA . HIS A 1 1026 ? 11.229 79.837 34.045 1.00 45.19 1026 HIS A CA 1
ATOM 8219 C C . HIS A 1 1026 ? 11.723 80.025 32.594 1.00 45.19 1026 HIS A C 1
ATOM 8221 O O . HIS A 1 1026 ? 12.932 80.057 32.367 1.00 45.19 1026 HIS A O 1
ATOM 8227 N N . ARG A 1 1027 ? 10.825 80.167 31.602 1.00 43.94 1027 ARG A N 1
ATOM 8228 C CA . ARG A 1 1027 ? 11.175 80.155 30.159 1.00 43.94 1027 ARG A CA 1
ATOM 8229 C C . ARG A 1 1027 ? 10.932 81.468 29.391 1.00 43.94 1027 ARG A C 1
ATOM 8231 O O . ARG A 1 1027 ? 10.803 81.446 28.170 1.00 43.94 1027 ARG A O 1
ATOM 8238 N N . ARG A 1 1028 ? 10.882 82.616 30.085 1.00 40.19 1028 ARG A N 1
ATOM 8239 C CA . ARG A 1 1028 ? 10.805 83.968 29.469 1.00 40.19 1028 ARG A CA 1
ATOM 8240 C C . ARG A 1 1028 ? 11.844 84.990 29.965 1.00 40.19 1028 ARG A C 1
ATOM 8242 O O . ARG A 1 1028 ? 11.780 86.155 29.582 1.00 40.19 1028 ARG A O 1
ATOM 8249 N N . ARG A 1 1029 ? 12.832 84.564 30.757 1.00 39.12 1029 ARG A N 1
ATOM 8250 C CA . ARG A 1 1029 ? 14.066 85.321 31.044 1.00 39.12 1029 ARG A CA 1
ATOM 8251 C C . ARG A 1 1029 ? 15.283 84.474 30.652 1.00 39.12 1029 ARG A C 1
ATOM 8253 O O . ARG A 1 1029 ? 15.194 83.252 30.667 1.00 39.12 1029 ARG A O 1
ATOM 8260 N N . ASN A 1 1030 ? 16.382 85.154 30.320 1.00 38.16 1030 ASN A N 1
ATOM 8261 C CA . ASN A 1 1030 ? 17.690 84.624 29.893 1.00 38.16 1030 ASN A CA 1
ATOM 8262 C C . ASN A 1 1030 ? 17.886 84.353 28.384 1.00 38.16 1030 ASN A C 1
ATOM 8264 O O . ASN A 1 1030 ? 18.519 83.376 27.999 1.00 38.16 1030 ASN A O 1
ATOM 8268 N N . ASN A 1 1031 ? 17.525 85.331 27.543 1.00 33.62 1031 ASN A N 1
ATOM 8269 C CA . ASN A 1 1031 ? 18.493 85.783 26.530 1.00 33.62 1031 ASN A CA 1
ATOM 8270 C C . ASN A 1 1031 ? 19.556 86.633 27.255 1.00 33.62 1031 ASN A C 1
ATOM 8272 O O . ASN A 1 1031 ? 19.463 87.857 27.293 1.00 33.62 1031 ASN A O 1
ATOM 8276 N N . ALA A 1 1032 ? 20.510 85.973 27.912 1.00 35.19 1032 ALA A N 1
ATOM 8277 C CA . ALA A 1 1032 ? 21.643 86.605 28.582 1.00 35.19 1032 ALA A CA 1
ATOM 8278 C C . ALA A 1 1032 ? 22.832 85.634 28.569 1.00 35.19 1032 ALA A C 1
ATOM 8280 O O . ALA A 1 1032 ? 22.705 84.487 28.990 1.00 35.19 1032 ALA A O 1
ATOM 8281 N N . ASN A 1 1033 ? 23.969 86.083 28.039 1.00 31.14 1033 ASN A N 1
ATOM 8282 C CA . ASN A 1 1033 ? 25.148 85.243 27.827 1.00 31.14 1033 ASN A CA 1
ATOM 8283 C C . ASN A 1 1033 ? 25.785 84.810 29.158 1.00 31.14 1033 ASN A C 1
ATOM 8285 O O . ASN A 1 1033 ? 25.991 85.658 30.024 1.00 31.14 1033 ASN A O 1
ATOM 8289 N N . SER A 1 1034 ? 26.250 83.561 29.270 1.00 31.44 1034 SER A N 1
ATOM 8290 C CA . SER A 1 1034 ? 27.695 83.237 29.241 1.00 31.44 1034 SER A CA 1
ATOM 8291 C C . SER A 1 1034 ? 28.050 81.849 29.812 1.00 31.44 1034 SER A C 1
ATOM 8293 O O . SER A 1 1034 ? 27.280 81.209 30.521 1.00 31.44 1034 SER A O 1
ATOM 8295 N N . ALA A 1 1035 ? 29.242 81.408 29.400 1.00 29.31 1035 ALA A N 1
ATOM 8296 C CA . ALA A 1 1035 ? 30.186 80.460 30.000 1.00 29.31 1035 ALA A CA 1
ATOM 8297 C C . ALA A 1 1035 ? 30.082 80.182 31.526 1.00 29.31 1035 ALA A C 1
ATOM 8299 O O . ALA A 1 1035 ? 29.683 81.051 32.289 1.00 29.31 1035 ALA A O 1
ATOM 8300 N N . SER A 1 1036 ? 30.556 79.044 32.058 1.00 28.95 1036 SER A N 1
ATOM 8301 C CA . SER A 1 1036 ? 31.122 77.812 31.453 1.00 28.95 1036 SER A CA 1
ATOM 8302 C C . SER A 1 1036 ? 31.496 76.805 32.552 1.00 28.95 1036 SER A C 1
ATOM 8304 O O . SER A 1 1036 ? 31.850 77.254 33.638 1.00 28.95 1036 SER A O 1
ATOM 8306 N N . ALA A 1 1037 ? 31.628 75.514 32.196 1.00 29.77 1037 ALA A N 1
ATOM 8307 C CA . ALA A 1 1037 ? 32.335 74.473 32.972 1.00 29.77 1037 ALA A CA 1
ATOM 8308 C C . ALA A 1 1037 ? 31.726 74.139 34.361 1.00 29.77 1037 ALA A C 1
ATOM 8310 O O . ALA A 1 1037 ? 30.955 74.906 34.920 1.00 29.77 1037 ALA A O 1
ATOM 8311 N N . SER A 1 1038 ? 31.999 72.993 34.989 1.00 29.59 1038 SER A N 1
ATOM 8312 C CA . SER A 1 1038 ? 32.418 71.650 34.526 1.00 29.59 1038 SER A CA 1
ATOM 8313 C C . SER A 1 1038 ? 32.218 70.674 35.697 1.00 29.59 1038 SER A C 1
ATOM 8315 O O . SER A 1 1038 ? 32.151 71.150 36.820 1.00 29.59 1038 SER A O 1
ATOM 8317 N N . ASN A 1 1039 ? 32.195 69.357 35.442 1.00 29.55 1039 ASN A N 1
ATOM 8318 C CA . ASN A 1 1039 ? 32.565 68.244 36.346 1.00 29.55 1039 ASN A CA 1
ATOM 8319 C C . ASN A 1 1039 ? 32.377 68.466 37.876 1.00 29.55 1039 ASN A C 1
ATOM 8321 O O . ASN A 1 1039 ? 33.069 69.273 38.481 1.00 29.55 1039 ASN A O 1
ATOM 8325 N N . GLN A 1 1040 ? 31.628 67.627 38.599 1.00 29.95 1040 GLN A N 1
ATOM 8326 C CA . GLN A 1 1040 ? 32.056 66.234 38.760 1.00 29.95 1040 GLN A CA 1
ATOM 8327 C C . GLN A 1 1040 ? 30.960 65.269 39.253 1.00 29.95 1040 GLN A C 1
ATOM 8329 O O . GLN A 1 1040 ? 30.026 65.629 39.960 1.00 29.95 1040 GLN A O 1
ATOM 8334 N N . ILE A 1 1041 ? 31.176 64.011 38.877 1.00 30.72 1041 ILE A N 1
ATOM 8335 C CA . ILE A 1 1041 ? 30.585 62.760 39.367 1.00 30.72 1041 ILE A CA 1
ATOM 8336 C C . ILE A 1 1041 ? 30.423 62.710 40.897 1.00 30.72 1041 ILE A C 1
ATOM 8338 O O . ILE A 1 1041 ? 31.385 62.970 41.615 1.00 30.72 1041 ILE A O 1
ATOM 8342 N N . CYS A 1 1042 ? 29.289 62.184 41.374 1.00 26.08 1042 CYS A N 1
ATOM 8343 C CA . CYS A 1 1042 ? 29.309 61.160 42.425 1.00 26.08 1042 CYS A CA 1
ATOM 8344 C C . CYS A 1 1042 ? 28.092 60.222 42.325 1.00 26.08 1042 CYS A C 1
ATOM 8346 O O . CYS A 1 1042 ? 27.054 60.593 41.778 1.00 26.08 1042 CYS A O 1
ATOM 8348 N N . GLN A 1 1043 ? 28.251 58.987 42.799 1.00 27.92 1043 GLN A N 1
ATOM 8349 C CA . GLN A 1 1043 ? 27.226 57.936 42.773 1.00 27.92 1043 GLN A CA 1
ATOM 8350 C C . GLN A 1 1043 ? 26.340 57.999 44.026 1.00 27.92 1043 GLN A C 1
ATOM 8352 O O . GLN A 1 1043 ? 26.795 58.452 45.071 1.00 27.92 1043 GLN A O 1
ATOM 8357 N N . VAL A 1 1044 ? 25.132 57.433 43.949 1.00 30.34 1044 VAL A N 1
ATOM 8358 C CA . VAL A 1 1044 ? 24.702 56.247 44.727 1.00 30.34 1044 VAL A CA 1
ATOM 8359 C C . VAL A 1 1044 ? 23.360 55.755 44.152 1.00 30.34 1044 VAL A C 1
ATOM 8361 O O . VAL A 1 1044 ? 22.751 56.435 43.327 1.00 30.34 1044 VAL A O 1
ATOM 8364 N N . SER A 1 1045 ? 22.973 54.519 44.461 1.00 27.84 1045 SER A N 1
ATOM 8365 C CA . SER A 1 1045 ? 21.998 53.720 43.714 1.00 27.84 1045 SER A CA 1
ATOM 8366 C C . SER A 1 1045 ? 20.920 53.072 44.598 1.00 27.84 1045 SER A C 1
ATOM 8368 O O . SER A 1 1045 ? 21.082 53.000 45.812 1.00 27.84 1045 SER A O 1
ATOM 8370 N N . ILE A 1 1046 ? 19.917 52.483 43.923 1.00 29.84 1046 ILE A N 1
ATOM 8371 C CA . ILE A 1 1046 ? 19.010 51.406 44.383 1.00 29.84 1046 ILE A CA 1
ATOM 8372 C C . ILE A 1 1046 ? 17.779 51.811 45.227 1.00 29.84 1046 ILE A C 1
ATOM 8374 O O . ILE A 1 1046 ? 17.883 52.532 46.209 1.00 29.84 1046 ILE A O 1
ATOM 8378 N N . GLN A 1 1047 ? 16.644 51.205 44.830 1.00 27.02 1047 GLN A N 1
ATOM 8379 C CA . GLN A 1 1047 ? 15.328 51.092 45.490 1.00 27.02 1047 GLN A CA 1
ATOM 8380 C C . GLN A 1 1047 ? 14.527 52.390 45.721 1.00 27.02 1047 GLN A C 1
ATOM 8382 O O . GLN A 1 1047 ? 15.063 53.429 46.087 1.00 27.02 1047 GLN A O 1
ATOM 8387 N N . THR A 1 1048 ? 13.205 52.379 45.530 1.00 31.50 1048 THR A N 1
ATOM 8388 C CA . THR A 1 1048 ? 12.278 51.258 45.229 1.00 31.50 1048 THR A CA 1
ATOM 8389 C C . THR A 1 1048 ? 11.747 51.299 43.803 1.00 31.50 1048 THR A C 1
ATOM 8391 O O . THR A 1 1048 ? 11.245 52.380 43.423 1.00 31.50 1048 THR A O 1
#

Secondary structure (DSSP, 8-state):
-HHHHHHHHS-HHHHHHTTTS---PPPTTSS----SSTHHHHHHHHHHHHHHHHHHH-S------S----GGGEEEEEEE--TTS-HHHHHHHHHTTT----GGGEEETTEEEEEEEHHHHHHHHHTT-EEEE--GGGSEE-TTTTTTTT-------PPPTT-EEEEEEEE-TT--PPPBTTTBEEEEEEETTEEEEEEETTTHHHHHHHHTT-TTEEEEEE----------HHHHHH-SS---BGGGTB---TTGGGT-S-TT-EEEEESS---TTBTTT--SS----TTS--TTSSSEEEE---S-HHHHHHH--TT-HHHHHHHHHT----SS-HHHHTT--SSTT-EEEEEE-TT-TTHHHHHHHHHHHHT--EEEE----SS--HHHHHHHHHHHHTTTTSEEEEE--S-TTT-SSS-PPSSTT-TTSEEEEEEPPSS-S--EEEEEESS----EEEEEEEE---SEEEEEGGGG-EEETTT-TTGGGT--TTS-EEEEES-HHHHHHHIIIII---SS-----EEEEEHHHHGGGTTSEEEEEE-------S-B-B-TTS-----TT------EEEE-BS--EE---TT--S-B---TTTSEE--B-HHHHHHHHHHHHHHHHHHHHHT-STT------HHHHHHHHHHTEESTTBTT-SSTT-S-BTTTBT-EE-GGGT--SSTTS-EEEEE-SS--EEESSEEEEEEEEE-TTT-S---EEEEEEE----S-TT---S-SS-EEEEEE-TT--EEETT-TTGGG---TT----TT-SEEEEEE-GGGPPSEEEEEEEEE---SS-SEEEEEEEEEESB-SEEE--EE------TTTTSS--PPPTTS-----TTEESTTS-EE-EEE---TT-EEEEEE-TT-EEEEEE-SSEEEEEEEEES----S--EEEEESS--S-GGG-SEEEE--SSSEEEEEEEESPEEEEEE--SSS-EEEEEEEESS---HHHHHHHHHHHHHHHHHHHHHHHHHHHHT---SSS--SS---TT-GGGTTSS-------------------

Radius of gyration: 36.29 Å; Cα contacts (8 Å, |Δi|>4): 2334; chains: 1; bounding box: 88×128×81 Å

Organism: NCBI:txid1144522

Solvent-accessible surface area (backbone atoms only — not comparable to full-atom values): 56610 Å² total; per-residue (Å²): 106,71,69,58,51,47,61,68,66,54,44,62,67,54,59,55,46,55,72,74,45,60,63,46,59,70,53,98,59,53,95,48,72,46,60,46,54,69,40,71,57,48,54,57,50,48,64,46,53,50,54,54,49,51,67,74,59,78,81,80,87,79,91,88,81,85,94,71,83,67,75,86,54,34,38,41,27,41,39,34,48,58,82,87,56,51,70,68,57,54,47,59,57,32,55,78,67,78,46,86,87,49,63,93,33,50,78,49,104,43,31,27,56,45,82,37,39,64,70,54,51,51,52,38,47,75,70,66,28,40,49,35,74,66,51,41,84,69,17,52,42,44,84,88,68,76,60,90,81,82,77,84,78,90,67,88,76,89,80,70,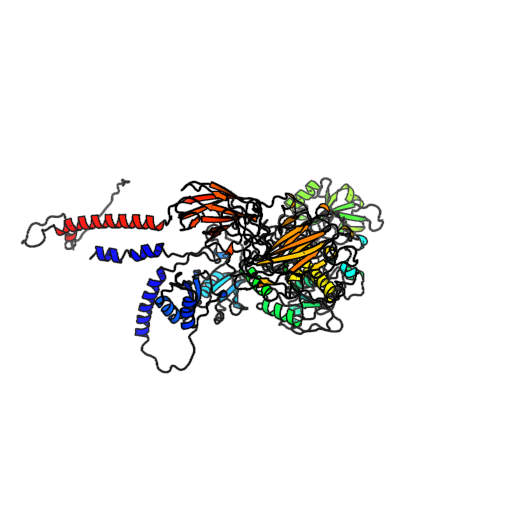97,80,49,66,47,52,32,36,39,30,36,43,62,91,48,76,86,79,89,43,77,94,35,35,41,76,74,52,60,44,44,64,37,30,31,35,31,39,22,40,68,87,30,44,72,62,30,54,61,50,54,30,66,37,48,51,44,60,36,34,28,71,54,82,77,73,86,74,21,19,32,70,24,45,14,36,37,26,37,66,92,64,81,65,42,73,95,70,77,43,55,61,45,60,45,47,78,73,72,41,27,4,53,89,35,38,42,30,37,38,29,55,63,60,47,55,38,31,19,39,34,40,46,100,87,45,78,88,53,63,73,37,84,34,86,82,35,79,22,55,29,27,35,49,53,96,68,51,77,65,53,49,22,73,68,35,47,60,64,27,57,22,19,25,36,48,16,33,18,20,13,34,54,70,55,91,55,70,82,52,56,78,54,35,16,41,5,42,48,23,30,35,31,39,39,30,39,82,81,44,48,56,37,70,60,37,41,53,54,49,24,63,75,65,72,29,43,37,34,24,32,35,51,38,46,84,48,70,42,54,62,48,14,38,54,45,19,56,53,36,56,75,35,51,61,34,34,48,28,19,4,11,32,65,35,22,74,80,34,87,44,60,26,31,5,18,44,20,56,11,76,44,37,49,11,17,18,12,21,33,50,84,54,48,89,61,55,34,26,41,36,27,38,63,92,47,80,66,67,74,44,70,30,41,49,81,40,60,84,66,83,60,50,76,49,49,42,66,71,34,42,70,40,55,58,80,76,45,81,62,49,61,81,68,65,54,54,90,46,34,30,32,40,27,26,94,50,54,73,56,53,53,49,48,44,54,70,69,61,51,80,64,87,91,62,83,51,37,33,32,32,41,34,47,43,84,65,51,60,87,46,68,84,32,52,30,35,37,38,57,43,80,61,66,58,79,58,91,48,49,42,65,24,65,38,25,9,12,15,32,36,79,54,37,34,57,20,18,47,30,26,35,34,2,25,70,28,64,27,39,32,28,53,54,53,54,87,58,80,46,52,75,45,82,83,76,26,39,50,70,49,58,27,9,20,17,7,10,18,34,51,43,8,48,52,30,28,54,48,34,41,32,46,78,12,75,49,92,77,40,68,39,77,68,28,14,42,51,50,50,32,50,53,54,66,19,26,44,28,71,39,32,70,81,44,97,52,52,77,39,57,56,42,41,67,43,16,29,10,41,37,18,41,60,69,70,57,70,95,46,93,46,40,40,24,50,27,29,42,58,82,69,88,52,57,50,46,44,50,28,24,33,40,36,74,48,65,35,38,52,88,70,22,70,41,59,41,40,38,39,24,40,20,42,58,52,66,78,84,49,58,88,54,71,64,58,47,63,51,47,73,43,38,39,38,30,42,70,89,64,56,73,44,45,9,49,47,64,57,54,90,74,68,67,56,73,68,48,75,43,55,76,34,47,54,53,32,39,43,74,38,52,55,90,70,61,64,75,38,54,30,42,41,38,41,38,35,40,74,41,79,94,43,72,53,48,65,48,29,46,39,36,38,18,25,34,62,69,45,79,48,71,74,42,81,40,54,80,46,77,44,71,75,64,92,69,73,84,69,60,53,41,97,34,11,40,35,59,53,59,100,48,33,32,46,72,32,36,35,26,59,40,48,80,42,90,53,49,73,76,40,76,49,75,48,77,34,47,50,63,29,73,44,44,30,33,41,61,51,64,52,40,18,29,41,35,43,39,59,86,63,89,82,51,67,48,26,35,43,33,37,25,73,64,82,66,78,55,76,78,75,40,82,38,72,50,64,42,64,48,88,80,32,71,49,75,66,78,47,66,48,56,34,20,36,40,41,33,28,48,38,92,49,65,48,54,35,40,35,34,39,30,60,61,70,84,52,69,62,59,59,53,50,52,54,52,52,51,53,51,51,51,53,50,52,52,52,50,51,52,48,52,61,58,72,70,57,88,80,85,74,92,79,72,93,77,90,85,83,95,84,63,80,86,72,67,82,85,69,73,100,64,91,79,88,77,88,77,89,82,91,83,87,86,83,83,86,133